Protein AF-0000000075836440 (afdb_homodimer)

Radius of gyration: 28.12 Å; Cα contacts (8 Å, |Δi|>4): 1801; chains: 2; bounding box: 58×106×55 Å

Secondary structure (DSSP, 8-state):
--HHHHHHHHHHHH----TTSEE-BTTT-PPPPHHHHHHHHHHHHHHHH-TT----HHHHHHHHHHHHHHHH-TT--GGGEEEES-HHHHHHHHHHHTGGGSBTTB-EEEEETT--GGGTHHHHHHHHHHT-EEEEEPPPTT--HHHHHHHHHHT--EEEEEE-SB-TTT-BB--HHHHHHHHHHTTPEEEEE-TTTTTTSS---HHHHTEEEEEEESSSTT---SS-EEEEE-HHHHHH---SS--GGGBTTGGG-SSPPPPTTS----SBPSSGGGG--SSPPPTTHHHHHHHHHHHHHTTT-HHHHHHHHHHHHHHHHHHHHHTT-B--SSB-TT-EEEBPPTTSPPHHHHHHHHHTSSS-EE-EEETTEEEEB--TT--HHHHHHHHHHHHHHHHHHHHHHH--/--HHHHHHHHHHHH----TTSEE-BTTT-PPPPHHHHHHHHHHHHHHHH-TT----HHHHHHHHHHHHHHHH-TT--GGGEEEES-HHHHHHHHHHHTGGGSBTTB-EEEEETT--GGGTHHHHHHHHHHT-EEEEEPPPTT--HHHHHHHHHHT--EEEEEE-SB-TTT-BB--HHHHHHHHHHTT-EEEEE-TTTTTTSS---HHHHTEEEEEEESSSTT---SS-EEEEE-HHHHHH---SS--GGGBTTGGG-SSPPPPTTS----SBPSSGGGG--SSPPPTTHHHHHHHHHHHHHTTT-HHHHHHHHHHHHHHHHHHHHHTT-B--SSB-TT-EEEBPPTTSPPHHHHHHHHHTSSS-EE-EEETTEEEEB--TT--HHHHHHHHHHHHHHHHHHHHHHH--

Sequence (816 aa):
MEPEEAEALGLQVFGELRREVVWLNGAARSALPSRTLEVGEEALRRKAHTPWDIGDTSAVADDVRALFAALLGEGARAEDVFLTPSCSYAISLAARNLRARLTGERRRVLVLQDQMHSNVLPWQALCDEEGGELLVVPRPADYDWAAAVVAALERGGVAVCAVAPCHWCDGSVVDLEAIGAACRMHDVALVVDGTQWIGAAPPIDAVRIGACFVACSVHKWLLSPYGCCLCFASPPFWRAASPLEHHDRNREGAQHVECLPMDPSGRYPAAFMHGARRLDSGGRPSYILLPMLRESLQLLAGPLAAPRLSAALRRHTSHVAARAAALGFDVPPRHAPHIVGLRPAAGMPSAEAIVDSLARRPTPVLVSARLGAVRVSPHLWSTRRDVELLLEGLAEAVAAEAGAHSRLMEPEEAEALGLQVFGELRREVVWLNGAARSALPSRTLEVGEEALRRKAHTPWDIGDTSAVADDVRALFAALLGEGARAEDVFLTPSCSYAISLAARNLRARLTGERRRVLVLQDQMHSNVLPWQALCDEEGGELLVVPRPADYDWAAAVVAALERGGVAVCAVAPCHWCDGSVVDLEAIGAACRMHDVALVVDGTQWIGAAPPIDAVRIGACFVACSVHKWLLSPYGCCLCFASPPFWRAASPLEHHDRNREGAQHVECLPMDPSGRYPAAFMHGARRLDSGGRPSYILLPMLRESLQLLAGPLAAPRLSAALRRHTSHVAARAAALGFDVPPRHAPHIVGLRPAAGMPSAEAIVDSLARRPTPVLVSARLGAVRVSPHLWSTRRDVELLLEGLAEAVAAEAGAHSRL

Structure (mmCIF, N/CA/C/O backbone):
data_AF-0000000075836440-model_v1
#
loop_
_entity.id
_entity.type
_entity.pdbx_description
1 polymer 'Aminotransferase class V domain-containing protein'
#
loop_
_atom_site.group_PDB
_atom_site.id
_atom_site.type_symbol
_atom_site.label_atom_id
_atom_site.label_alt_id
_atom_site.label_comp_id
_atom_site.label_asym_id
_atom_site.label_entity_id
_atom_site.label_seq_id
_atom_site.pdbx_PDB_ins_code
_atom_site.Cartn_x
_atom_site.Cartn_y
_atom_site.Cartn_z
_atom_site.occupancy
_atom_site.B_iso_or_equiv
_atom_site.auth_seq_id
_atom_site.auth_comp_id
_atom_site.auth_asym_id
_atom_site.auth_atom_id
_atom_site.pdbx_PDB_model_num
ATOM 1 N N . MET A 1 1 ? 17.125 -20.078 -26.234 1 75.38 1 MET A N 1
ATOM 2 C CA . MET A 1 1 ? 18.297 -19.672 -25.469 1 75.38 1 MET A CA 1
ATOM 3 C C . MET A 1 1 ? 19.078 -20.891 -24.984 1 75.38 1 MET A C 1
ATOM 5 O O . MET A 1 1 ? 18.531 -21.75 -24.297 1 75.38 1 MET A O 1
ATOM 9 N N . GLU A 1 2 ? 20.219 -21.031 -25.422 1 82.38 2 GLU A N 1
ATOM 10 C CA . GLU A 1 2 ? 21.047 -22.141 -25 1 82.38 2 GLU A CA 1
ATOM 11 C C . GLU A 1 2 ? 21.344 -22.062 -23.5 1 82.38 2 GLU A C 1
ATOM 13 O O . GLU A 1 2 ? 21.344 -20.984 -22.906 1 82.38 2 GLU A O 1
ATOM 18 N N . PRO A 1 3 ? 21.531 -23.188 -22.938 1 86.25 3 PRO A N 1
ATOM 19 C CA . PRO A 1 3 ? 21.734 -23.234 -21.484 1 86.25 3 PRO A CA 1
ATOM 20 C C . PRO A 1 3 ? 22.875 -22.312 -21.031 1 86.25 3 PRO A C 1
ATOM 22 O O . PRO A 1 3 ? 22.734 -21.641 -20.016 1 86.25 3 PRO A O 1
ATOM 25 N N . GLU A 1 4 ? 23.922 -22.297 -21.75 1 87.62 4 GLU A N 1
ATOM 26 C CA . GLU A 1 4 ? 25.047 -21.453 -21.375 1 87.62 4 GLU A CA 1
ATOM 27 C C . GLU A 1 4 ? 24.688 -19.969 -21.453 1 87.62 4 GLU A C 1
ATOM 29 O O . GLU A 1 4 ? 25.125 -19.172 -20.625 1 87.62 4 GLU A O 1
ATOM 34 N N . GLU A 1 5 ? 23.969 -19.703 -22.422 1 89.31 5 GLU A N 1
ATOM 35 C CA . GLU A 1 5 ? 23.516 -18.328 -22.594 1 89.31 5 GLU A CA 1
ATOM 36 C C . GLU A 1 5 ? 22.578 -17.922 -21.469 1 89.31 5 GLU A C 1
ATOM 38 O O . GLU A 1 5 ? 22.641 -16.781 -20.969 1 89.31 5 GLU A O 1
ATOM 43 N N . ALA A 1 6 ? 21.688 -18.797 -21.094 1 90.69 6 ALA A N 1
ATOM 44 C CA . ALA A 1 6 ? 20.75 -18.531 -20 1 90.69 6 ALA A CA 1
ATOM 45 C C . ALA A 1 6 ? 21.484 -18.297 -18.688 1 90.69 6 ALA A C 1
ATOM 47 O O . ALA A 1 6 ? 21.141 -17.391 -17.922 1 90.69 6 ALA A O 1
ATOM 48 N N . GLU A 1 7 ? 22.5 -19.062 -18.438 1 90.25 7 GLU A N 1
ATOM 49 C CA . GLU A 1 7 ? 23.281 -18.922 -17.219 1 90.25 7 GLU A CA 1
ATOM 50 C C . GLU A 1 7 ? 24.062 -17.625 -17.203 1 90.25 7 GLU A C 1
ATOM 52 O O . GLU A 1 7 ? 24.156 -16.953 -16.172 1 90.25 7 GLU A O 1
ATOM 57 N N . ALA A 1 8 ? 24.641 -17.281 -18.359 1 91.25 8 ALA A N 1
ATOM 58 C CA . ALA A 1 8 ? 25.375 -16.016 -18.484 1 91.25 8 ALA A CA 1
ATOM 59 C C . ALA A 1 8 ? 24.438 -14.82 -18.25 1 91.25 8 ALA A C 1
ATOM 61 O O . ALA A 1 8 ? 24.812 -13.852 -17.594 1 91.25 8 ALA A O 1
ATOM 62 N N . LEU A 1 9 ? 23.281 -14.93 -18.812 1 92.06 9 LEU A N 1
ATOM 63 C CA . LEU A 1 9 ? 22.297 -13.883 -18.641 1 92.06 9 LEU A CA 1
ATOM 64 C C . LEU A 1 9 ? 21.844 -13.781 -17.188 1 92.06 9 LEU A C 1
ATOM 66 O O . LEU A 1 9 ? 21.656 -12.68 -16.672 1 92.06 9 LEU A O 1
ATOM 70 N N . GLY A 1 10 ? 21.641 -14.922 -16.578 1 92.44 10 GLY A N 1
ATOM 71 C CA . GLY A 1 10 ? 21.297 -14.938 -15.164 1 92.44 10 GLY A CA 1
ATOM 72 C C . GLY A 1 10 ? 22.328 -14.234 -14.305 1 92.44 10 GLY A C 1
ATOM 73 O O . GLY A 1 10 ? 21.984 -13.438 -13.43 1 92.44 10 GLY A O 1
ATOM 74 N N . LEU A 1 11 ? 23.609 -14.5 -14.578 1 90.5 11 LEU A N 1
ATOM 75 C CA . LEU A 1 11 ? 24.688 -13.867 -13.844 1 90.5 11 LEU A CA 1
ATOM 76 C C . LEU A 1 11 ? 24.719 -12.367 -14.094 1 90.5 11 LEU A C 1
ATOM 78 O O . LEU A 1 11 ? 24.984 -11.586 -13.172 1 90.5 11 LEU A O 1
ATOM 82 N N . GLN A 1 12 ? 24.453 -12.023 -15.266 1 91.75 12 GLN A N 1
ATOM 83 C CA . GLN A 1 12 ? 24.438 -10.609 -15.633 1 91.75 12 GLN A CA 1
ATOM 84 C C . GLN A 1 12 ? 23.312 -9.867 -14.93 1 91.75 12 GLN A C 1
ATOM 86 O O . GLN A 1 12 ? 23.484 -8.742 -14.469 1 91.75 12 GLN A O 1
ATOM 91 N N . VAL A 1 13 ? 22.156 -10.445 -14.844 1 93.75 13 VAL A N 1
ATOM 92 C CA . VAL A 1 13 ? 20.938 -9.789 -14.375 1 93.75 13 VAL A CA 1
ATOM 93 C C . VAL A 1 13 ? 20.906 -9.82 -12.844 1 93.75 13 VAL A C 1
ATOM 95 O O . VAL A 1 13 ? 20.547 -8.82 -12.211 1 93.75 13 VAL A O 1
ATOM 98 N N . PHE A 1 14 ? 21.328 -10.914 -12.211 1 93.31 14 PHE A N 1
ATOM 99 C CA . PHE A 1 14 ? 21.109 -11.086 -10.773 1 93.31 14 PHE A CA 1
ATOM 100 C C . PHE A 1 14 ? 22.438 -11.078 -10.023 1 93.31 14 PHE A C 1
ATOM 102 O O . PHE A 1 14 ? 22.453 -11.047 -8.797 1 93.31 14 PHE A O 1
ATOM 109 N N . GLY A 1 15 ? 23.469 -11 -10.727 1 82.81 15 GLY A N 1
ATOM 110 C CA . GLY A 1 15 ? 24.734 -11.188 -10.047 1 82.81 15 GLY A CA 1
ATOM 111 C C . GLY A 1 15 ? 24.859 -12.531 -9.367 1 82.81 15 GLY A C 1
ATOM 112 O O . GLY A 1 15 ? 24.094 -13.453 -9.656 1 82.81 15 GLY A O 1
ATOM 113 N N . GLU A 1 16 ? 25.891 -12.617 -8.57 1 69 16 GLU A N 1
ATOM 114 C CA . GLU A 1 16 ? 26.047 -13.875 -7.844 1 69 16 GLU A CA 1
ATOM 115 C C . GLU A 1 16 ? 25.203 -13.883 -6.574 1 69 16 GLU A C 1
ATOM 117 O O . GLU A 1 16 ? 25.406 -13.055 -5.68 1 69 16 GLU A O 1
ATOM 122 N N . LEU A 1 17 ? 24.125 -14.609 -6.707 1 74.62 17 LEU A N 1
ATOM 123 C CA . LEU A 1 17 ? 23.469 -14.906 -5.434 1 74.62 17 LEU A CA 1
ATOM 124 C C . LEU A 1 17 ? 24.422 -15.633 -4.492 1 74.62 17 LEU A C 1
ATOM 126 O O . LEU A 1 17 ? 25.328 -16.328 -4.941 1 74.62 17 LEU A O 1
ATOM 130 N N . ARG A 1 18 ? 24.438 -15.398 -3.295 1 65.38 18 ARG A N 1
ATOM 131 C CA . ARG A 1 18 ? 25.312 -16.125 -2.389 1 65.38 18 ARG A CA 1
ATOM 132 C C . ARG A 1 18 ? 25.219 -17.625 -2.611 1 65.38 18 ARG A C 1
ATOM 134 O O . ARG A 1 18 ? 24.141 -18.219 -2.443 1 65.38 18 ARG A O 1
ATOM 141 N N . ARG A 1 19 ? 26.203 -18.141 -3.244 1 65.81 19 ARG A N 1
ATOM 142 C CA . ARG A 1 19 ? 26.266 -19.5 -3.77 1 65.81 19 ARG A CA 1
ATOM 143 C C . ARG A 1 19 ? 26.328 -20.516 -2.639 1 65.81 19 ARG A C 1
ATOM 145 O O . ARG A 1 19 ? 26.531 -21.703 -2.883 1 65.81 19 ARG A O 1
ATOM 152 N N . GLU A 1 20 ? 26.016 -20.062 -1.545 1 81.75 20 GLU A N 1
ATOM 153 C CA . GLU A 1 20 ? 26.031 -20.969 -0.408 1 81.75 20 GLU A CA 1
ATOM 154 C C . GLU A 1 20 ? 24.734 -21.75 -0.312 1 81.75 20 GLU A C 1
ATOM 156 O O . GLU A 1 20 ? 24.672 -22.781 0.366 1 81.75 20 GLU A O 1
ATOM 161 N N . VAL A 1 21 ? 23.734 -21.328 -1.014 1 92.12 21 VAL A N 1
ATOM 162 C CA . VAL A 1 21 ? 22.422 -21.969 -0.981 1 92.12 21 VAL A CA 1
ATOM 163 C C . VAL A 1 21 ? 21.859 -22.062 -2.396 1 92.12 21 VAL A C 1
ATOM 165 O O . VAL A 1 21 ? 22.109 -21.188 -3.232 1 92.12 21 VAL A O 1
ATOM 168 N N . VAL A 1 22 ? 21.281 -23.234 -2.746 1 95.19 22 VAL A N 1
ATOM 169 C CA . VAL A 1 22 ? 20.484 -23.375 -3.969 1 95.19 22 VAL A CA 1
ATOM 170 C C . VAL A 1 22 ? 19.078 -22.875 -3.738 1 95.19 22 VAL A C 1
ATOM 172 O O . VAL A 1 22 ? 18.328 -23.406 -2.912 1 95.19 22 VAL A O 1
ATOM 175 N N . TRP A 1 23 ? 18.719 -21.828 -4.477 1 95.38 23 TRP A N 1
ATOM 176 C CA . TRP A 1 23 ? 17.422 -21.219 -4.277 1 95.38 23 TRP A CA 1
ATOM 177 C C . TRP A 1 23 ? 16.469 -21.562 -5.426 1 95.38 23 TRP A C 1
ATOM 179 O O . TRP A 1 23 ? 16.578 -21 -6.52 1 95.38 23 TRP A O 1
ATOM 189 N N . LEU A 1 24 ? 15.539 -22.422 -5.199 1 97.5 24 LEU A N 1
ATOM 190 C CA . LEU A 1 24 ? 14.539 -22.875 -6.16 1 97.5 24 LEU A CA 1
ATOM 191 C C . LEU A 1 24 ? 13.133 -22.641 -5.629 1 97.5 24 LEU A C 1
ATOM 193 O O . LEU A 1 24 ? 12.281 -23.531 -5.695 1 97.5 24 LEU A O 1
ATOM 197 N N . ASN A 1 25 ? 12.977 -21.469 -5.02 1 97.38 25 ASN A N 1
ATOM 198 C CA . ASN A 1 25 ? 11.719 -21.094 -4.391 1 97.38 25 ASN A CA 1
ATOM 199 C C . ASN A 1 25 ? 11.25 -19.703 -4.859 1 97.38 25 ASN A C 1
ATOM 201 O O . ASN A 1 25 ? 10.828 -18.891 -4.047 1 97.38 25 ASN A O 1
ATOM 205 N N . GLY A 1 26 ? 11.305 -19.484 -6.207 1 96.44 26 GLY A N 1
ATOM 206 C CA . GLY A 1 26 ? 10.922 -18.234 -6.812 1 96.44 26 GLY A CA 1
ATOM 207 C C . GLY A 1 26 ? 9.438 -17.938 -6.699 1 96.44 26 GLY A C 1
ATOM 208 O O . GLY A 1 26 ? 9.016 -16.781 -6.793 1 96.44 26 GLY A O 1
ATOM 209 N N . ALA A 1 27 ? 8.617 -18.984 -6.496 1 97.81 27 ALA A N 1
ATOM 210 C CA . ALA A 1 27 ? 7.172 -18.812 -6.367 1 97.81 27 ALA A CA 1
ATOM 211 C C . ALA A 1 27 ? 6.816 -18.125 -5.043 1 97.81 27 ALA A C 1
ATOM 213 O O . ALA A 1 27 ? 5.707 -17.609 -4.883 1 97.81 27 ALA A O 1
ATOM 214 N N . ALA A 1 28 ? 7.75 -18.188 -4.09 1 94.69 28 ALA A N 1
ATOM 215 C CA . ALA A 1 28 ? 7.562 -17.438 -2.844 1 94.69 28 ALA A CA 1
ATOM 216 C C . ALA A 1 28 ? 7.902 -15.969 -3.027 1 94.69 28 ALA A C 1
ATOM 218 O O . ALA A 1 28 ? 7.133 -15.094 -2.627 1 94.69 28 ALA A O 1
ATOM 219 N N . ARG A 1 29 ? 9.078 -15.734 -3.592 1 93.12 29 ARG A N 1
ATOM 220 C CA . ARG A 1 29 ? 9.555 -14.391 -3.928 1 93.12 29 ARG A CA 1
ATOM 221 C C . ARG A 1 29 ? 10.789 -14.461 -4.816 1 93.12 29 ARG A C 1
ATOM 223 O O . ARG A 1 29 ? 11.562 -15.422 -4.75 1 93.12 29 ARG A O 1
ATOM 230 N N . SER A 1 30 ? 10.969 -13.477 -5.578 1 92.81 30 SER A N 1
ATOM 231 C CA . SER A 1 30 ? 12.117 -13.422 -6.473 1 92.81 30 SER A CA 1
ATOM 232 C C . SER A 1 30 ? 13.312 -12.75 -5.797 1 92.81 30 SER A C 1
ATOM 234 O O . SER A 1 30 ? 13.148 -12.016 -4.824 1 92.81 30 SER A O 1
ATOM 236 N N . ALA A 1 31 ? 14.531 -13.07 -6.344 1 92.81 31 ALA A N 1
ATOM 237 C CA . ALA A 1 31 ? 15.648 -12.156 -6.137 1 92.81 31 ALA A CA 1
ATOM 238 C C . ALA A 1 31 ? 15.438 -10.852 -6.902 1 92.81 31 ALA A C 1
ATOM 240 O O . ALA A 1 31 ? 14.602 -10.781 -7.801 1 92.81 31 ALA A O 1
ATOM 241 N N . LEU A 1 32 ? 16.141 -9.867 -6.492 1 93.69 32 LEU A N 1
ATOM 242 C CA . LEU A 1 32 ? 16.062 -8.594 -7.199 1 93.69 32 LEU A CA 1
ATOM 243 C C . LEU A 1 32 ? 17.188 -8.477 -8.227 1 93.69 32 LEU A C 1
ATOM 245 O O . LEU A 1 32 ? 18.359 -8.742 -7.906 1 93.69 32 LEU A O 1
ATOM 249 N N . PRO A 1 33 ? 16.859 -8.109 -9.469 1 96.5 33 PRO A N 1
ATOM 250 C CA . PRO A 1 33 ? 17.938 -7.816 -10.422 1 96.5 33 PRO A CA 1
ATOM 251 C C . PRO A 1 33 ? 18.875 -6.723 -9.938 1 96.5 33 PRO A C 1
ATOM 253 O O . PRO A 1 33 ? 18.438 -5.781 -9.266 1 96.5 33 PRO A O 1
ATOM 256 N N . SER A 1 34 ? 20.156 -6.793 -10.328 1 95.94 34 SER A N 1
ATOM 257 C CA . SER A 1 34 ? 21.172 -5.859 -9.875 1 95.94 34 SER A CA 1
ATOM 258 C C . SER A 1 34 ? 20.828 -4.422 -10.25 1 95.94 34 SER A C 1
ATOM 260 O O . SER A 1 34 ? 21 -3.506 -9.445 1 95.94 34 SER A O 1
ATOM 262 N N . ARG A 1 35 ? 20.359 -4.246 -11.461 1 96.5 35 ARG A N 1
ATOM 263 C CA . ARG A 1 35 ? 19.984 -2.906 -11.906 1 96.5 35 ARG A CA 1
ATOM 264 C C . ARG A 1 35 ? 18.812 -2.365 -11.094 1 96.5 35 ARG A C 1
ATOM 266 O O . ARG A 1 35 ? 18.766 -1.173 -10.781 1 96.5 35 ARG A O 1
ATOM 273 N N . THR A 1 36 ? 17.812 -3.217 -10.805 1 97.25 36 THR A N 1
ATOM 274 C CA . THR A 1 36 ? 16.672 -2.828 -9.992 1 97.25 36 THR A CA 1
ATOM 275 C C . THR A 1 36 ? 17.109 -2.432 -8.586 1 97.25 36 THR A C 1
ATOM 277 O O . THR A 1 36 ? 16.609 -1.457 -8.023 1 97.25 36 THR A O 1
ATOM 280 N N . LEU A 1 37 ? 18.062 -3.186 -7.984 1 96.56 37 LEU A N 1
ATOM 281 C CA . LEU A 1 37 ? 18.641 -2.85 -6.688 1 96.56 37 LEU A CA 1
ATOM 282 C C . LEU A 1 37 ? 19.25 -1.455 -6.711 1 96.56 37 LEU A C 1
ATOM 284 O O . LEU A 1 37 ? 19 -0.647 -5.812 1 96.56 37 LEU A O 1
ATOM 288 N N . GLU A 1 38 ? 20.031 -1.167 -7.742 1 97.12 38 GLU A N 1
ATOM 289 C CA . GLU A 1 38 ? 20.703 0.12 -7.863 1 97.12 38 GLU A CA 1
ATOM 290 C C . GLU A 1 38 ? 19.703 1.269 -7.922 1 97.12 38 GLU A C 1
ATOM 292 O O . GLU A 1 38 ? 19.906 2.309 -7.293 1 97.12 38 GLU A O 1
ATOM 297 N N . VAL A 1 39 ? 18.641 1.066 -8.672 1 97 39 VAL A N 1
ATOM 298 C CA . VAL A 1 39 ? 17.594 2.074 -8.82 1 97 39 VAL A CA 1
ATOM 299 C C . VAL A 1 39 ? 16.953 2.34 -7.465 1 97 39 VAL A C 1
ATOM 301 O O . VAL A 1 39 ? 16.672 3.49 -7.117 1 97 39 VAL A O 1
ATOM 304 N N . GLY A 1 40 ? 16.656 1.281 -6.707 1 95.94 40 GLY A N 1
ATOM 305 C CA . GLY A 1 40 ? 16.062 1.429 -5.383 1 95.94 40 GLY A CA 1
ATOM 306 C C . GLY A 1 40 ? 16.969 2.174 -4.414 1 95.94 40 GLY A C 1
ATOM 307 O O . GLY A 1 40 ? 16.5 3.049 -3.68 1 95.94 40 GLY A O 1
ATOM 308 N N . GLU A 1 41 ? 18.266 1.841 -4.402 1 96.5 41 GLU A N 1
ATOM 309 C CA . GLU A 1 41 ? 19.219 2.514 -3.525 1 96.5 41 GLU A CA 1
ATOM 310 C C . GLU A 1 41 ? 19.328 3.998 -3.863 1 96.5 41 GLU A C 1
ATOM 312 O O . GLU A 1 41 ? 19.391 4.84 -2.967 1 96.5 41 GLU A O 1
ATOM 317 N N . GLU A 1 42 ? 19.328 4.234 -5.129 1 96.31 42 GLU A N 1
ATOM 318 C CA . GLU A 1 42 ? 19.375 5.625 -5.562 1 96.31 42 GLU A CA 1
ATOM 319 C C . GLU A 1 42 ? 18.141 6.395 -5.109 1 96.31 42 GLU A C 1
ATOM 321 O O . GLU A 1 42 ? 18.234 7.547 -4.688 1 96.31 42 GLU A O 1
ATOM 326 N N . ALA A 1 43 ? 17 5.809 -5.246 1 94.62 43 ALA A N 1
ATOM 327 C CA . ALA A 1 43 ? 15.75 6.453 -4.82 1 94.62 43 ALA A CA 1
ATOM 328 C C . ALA A 1 43 ? 15.781 6.758 -3.326 1 94.62 43 ALA A C 1
ATOM 330 O O . ALA A 1 43 ? 15.352 7.832 -2.9 1 94.62 43 ALA A O 1
ATOM 331 N N . LEU A 1 44 ? 16.266 5.828 -2.484 1 94.5 44 LEU A N 1
ATOM 332 C CA . LEU A 1 44 ? 16.391 6.043 -1.047 1 94.5 44 LEU A CA 1
ATOM 333 C C . LEU A 1 44 ? 17.328 7.203 -0.745 1 94.5 44 LEU A C 1
ATOM 335 O O . LEU A 1 44 ? 17.047 8.031 0.12 1 94.5 44 LEU A O 1
ATOM 339 N N . ARG A 1 45 ? 18.406 7.301 -1.48 1 93.75 45 ARG A N 1
ATOM 340 C CA . ARG A 1 45 ? 19.391 8.359 -1.262 1 93.75 45 ARG A CA 1
ATOM 341 C C . ARG A 1 45 ? 18.812 9.719 -1.634 1 93.75 45 ARG A C 1
ATOM 343 O O . ARG A 1 45 ? 19.125 10.727 -0.992 1 93.75 45 ARG A O 1
ATOM 350 N N . ARG A 1 46 ? 17.984 9.727 -2.662 1 91.69 46 ARG A N 1
ATOM 351 C CA . ARG A 1 46 ? 17.328 10.977 -3.02 1 91.69 46 ARG A CA 1
ATOM 352 C C . ARG A 1 46 ? 16.453 11.484 -1.88 1 91.69 46 ARG A C 1
ATOM 354 O O . ARG A 1 46 ? 16.484 12.664 -1.538 1 91.69 46 ARG A O 1
ATOM 361 N N . LYS A 1 47 ? 15.656 10.578 -1.29 1 90.81 47 LYS A N 1
ATOM 362 C CA . LYS A 1 47 ? 14.805 10.961 -0.169 1 90.81 47 LYS A CA 1
ATOM 363 C C . LYS A 1 47 ? 15.633 11.461 1.008 1 90.81 47 LYS A C 1
ATOM 365 O O . LYS A 1 47 ? 15.203 12.352 1.743 1 90.81 47 LYS A O 1
ATOM 370 N N . ALA A 1 48 ? 16.828 10.953 1.162 1 92 48 ALA A N 1
ATOM 371 C CA . ALA A 1 48 ? 17.672 11.297 2.301 1 92 48 ALA A CA 1
ATOM 372 C C . ALA A 1 48 ? 18.391 12.633 2.074 1 92 48 ALA A C 1
ATOM 374 O O . ALA A 1 48 ? 18.469 13.453 2.986 1 92 48 ALA A O 1
ATOM 375 N N . HIS A 1 49 ? 18.797 12.844 0.788 1 90.19 49 HIS A N 1
ATOM 376 C CA . HIS A 1 49 ? 19.766 13.914 0.596 1 90.19 49 HIS A CA 1
ATOM 377 C C . HIS A 1 49 ? 19.172 15.062 -0.214 1 90.19 49 HIS A C 1
ATOM 379 O O . HIS A 1 49 ? 19.641 16.188 -0.143 1 90.19 49 HIS A O 1
ATOM 385 N N . THR A 1 50 ? 18.172 14.742 -1.018 1 91 50 THR A N 1
ATOM 386 C CA . THR A 1 50 ? 17.516 15.75 -1.841 1 91 50 THR A CA 1
ATOM 387 C C . THR A 1 50 ? 15.992 15.609 -1.759 1 91 50 THR A C 1
ATOM 389 O O . THR A 1 50 ? 15.32 15.453 -2.781 1 91 50 THR A O 1
ATOM 392 N N . PRO A 1 51 ? 15.461 15.703 -0.548 1 90.88 51 PRO A N 1
ATOM 393 C CA . PRO A 1 51 ? 14.023 15.484 -0.394 1 90.88 51 PRO A CA 1
ATOM 394 C C . PRO A 1 51 ? 13.188 16.422 -1.267 1 90.88 51 PRO A C 1
ATOM 396 O O . PRO A 1 51 ? 12.008 16.156 -1.503 1 90.88 51 PRO A O 1
ATOM 399 N N . TRP A 1 52 ? 13.766 17.531 -1.827 1 91.88 52 TRP A N 1
ATOM 400 C CA . TRP A 1 52 ? 13.039 18.453 -2.695 1 91.88 52 TRP A CA 1
ATOM 401 C C . TRP A 1 52 ? 12.992 17.922 -4.125 1 91.88 52 TRP A C 1
ATOM 403 O O . TRP A 1 52 ? 12.25 18.453 -4.961 1 91.88 52 TRP A O 1
ATOM 413 N N . ASP A 1 53 ? 13.742 16.859 -4.383 1 90.38 53 ASP A N 1
ATOM 414 C CA . ASP A 1 53 ? 13.758 16.219 -5.691 1 90.38 53 ASP A CA 1
ATOM 415 C C . ASP A 1 53 ? 13.703 14.703 -5.559 1 90.38 53 ASP A C 1
ATOM 417 O O . ASP A 1 53 ? 14.742 14.039 -5.508 1 90.38 53 ASP A O 1
ATOM 421 N N . ILE A 1 54 ? 12.531 14.203 -5.602 1 86.5 54 ILE A N 1
ATOM 422 C CA . ILE A 1 54 ? 12.383 12.766 -5.422 1 86.5 54 ILE A CA 1
ATOM 423 C C . ILE A 1 54 ? 12.031 12.109 -6.754 1 86.5 54 ILE A C 1
ATOM 425 O O . ILE A 1 54 ? 11.68 10.93 -6.801 1 86.5 54 ILE A O 1
ATOM 429 N N . GLY A 1 55 ? 12.094 12.844 -7.844 1 85 55 GLY A N 1
ATOM 430 C CA . GLY A 1 55 ? 11.805 12.328 -9.172 1 85 55 GLY A CA 1
ATOM 431 C C . GLY A 1 55 ? 10.352 12.5 -9.57 1 85 55 GLY A C 1
ATOM 432 O O . GLY A 1 55 ? 9.516 12.883 -8.75 1 85 55 GLY A O 1
ATOM 433 N N . ASP A 1 56 ? 10.062 12.25 -10.844 1 85.56 56 ASP A N 1
ATOM 434 C CA . ASP A 1 56 ? 8.719 12.359 -11.398 1 85.56 56 ASP A CA 1
ATOM 435 C C . ASP A 1 56 ? 7.965 11.039 -11.273 1 85.56 56 ASP A C 1
ATOM 437 O O . ASP A 1 56 ? 7.883 10.266 -12.227 1 85.56 56 ASP A O 1
ATOM 441 N N . THR A 1 57 ? 7.344 10.906 -10.211 1 84.75 57 THR A N 1
ATOM 442 C CA . THR A 1 57 ? 6.699 9.633 -9.906 1 84.75 57 THR A CA 1
ATOM 443 C C . THR A 1 57 ? 5.488 9.406 -10.805 1 84.75 57 THR A C 1
ATOM 445 O O . THR A 1 57 ? 5.117 8.266 -11.078 1 84.75 57 THR A O 1
ATOM 448 N N . SER A 1 58 ? 4.867 10.453 -11.266 1 86.31 58 SER A N 1
ATOM 449 C CA . SER A 1 58 ? 3.725 10.32 -12.164 1 86.31 58 SER A CA 1
ATOM 450 C C . SER A 1 58 ? 4.145 9.758 -13.523 1 86.31 58 SER A C 1
ATOM 452 O O . SER A 1 58 ? 3.492 8.859 -14.055 1 86.31 58 SER A O 1
ATOM 454 N N . ALA A 1 59 ? 5.25 10.266 -14.023 1 91.5 59 ALA A N 1
ATOM 455 C CA . ALA A 1 59 ? 5.77 9.758 -15.297 1 91.5 59 ALA A CA 1
ATOM 456 C C . ALA A 1 59 ? 6.188 8.289 -15.164 1 91.5 59 ALA A C 1
ATOM 458 O O . ALA A 1 59 ? 5.98 7.496 -16.078 1 91.5 59 ALA A O 1
ATOM 459 N N . VAL A 1 60 ? 6.77 8 -14.047 1 95.44 60 VAL A N 1
ATOM 460 C CA . VAL A 1 60 ? 7.199 6.629 -13.805 1 95.44 60 VAL A CA 1
ATOM 461 C C . VAL A 1 60 ? 5.98 5.707 -13.766 1 95.44 60 VAL A C 1
ATOM 463 O O . VAL A 1 60 ? 6.008 4.605 -14.32 1 95.44 60 VAL A O 1
ATOM 466 N N . ALA A 1 61 ? 4.926 6.16 -13.141 1 94.56 61 ALA A N 1
ATOM 467 C CA . ALA A 1 61 ? 3.697 5.367 -13.086 1 94.56 61 ALA A CA 1
ATOM 468 C C . ALA A 1 61 ? 3.141 5.129 -14.492 1 94.56 61 ALA A C 1
ATOM 470 O O . ALA A 1 61 ? 2.656 4.035 -14.797 1 94.56 61 ALA A O 1
ATOM 471 N N . ASP A 1 62 ? 3.211 6.113 -15.32 1 95.56 62 ASP A N 1
ATOM 472 C CA . ASP A 1 62 ? 2.744 5.969 -16.703 1 95.56 62 ASP A CA 1
ATOM 473 C C . ASP A 1 62 ? 3.566 4.926 -17.453 1 95.56 62 ASP A C 1
ATOM 475 O O . ASP A 1 62 ? 3.016 4.113 -18.188 1 95.56 62 ASP A O 1
ATOM 479 N N . ASP A 1 63 ? 4.863 4.965 -17.25 1 97.81 63 ASP A N 1
ATOM 480 C CA . ASP A 1 63 ? 5.73 3.959 -17.859 1 97.81 63 ASP A CA 1
ATOM 481 C C . ASP A 1 63 ? 5.367 2.555 -17.375 1 97.81 63 ASP A C 1
ATOM 483 O O . ASP A 1 63 ? 5.305 1.619 -18.188 1 97.81 63 ASP A O 1
ATOM 487 N N . VAL A 1 64 ? 5.121 2.463 -16.109 1 98.12 64 VAL A N 1
ATOM 488 C CA . VAL A 1 64 ? 4.781 1.179 -15.508 1 98.12 64 VAL A CA 1
ATOM 489 C C . VAL A 1 64 ? 3.49 0.645 -16.125 1 98.12 64 VAL A C 1
ATOM 491 O O . VAL A 1 64 ? 3.402 -0.535 -16.469 1 98.12 64 VAL A O 1
ATOM 494 N N . ARG A 1 65 ? 2.477 1.525 -16.312 1 98.19 65 ARG A N 1
ATOM 495 C CA . ARG A 1 65 ? 1.208 1.123 -16.922 1 98.19 65 ARG A CA 1
ATOM 496 C C . ARG A 1 65 ? 1.414 0.596 -18.328 1 98.19 65 ARG A C 1
ATOM 498 O O . ARG A 1 65 ? 0.866 -0.445 -18.703 1 98.19 65 ARG A O 1
ATOM 505 N N . ALA A 1 66 ? 2.225 1.275 -19.078 1 98.56 66 ALA A N 1
ATOM 506 C CA . ALA A 1 66 ? 2.463 0.882 -20.469 1 98.56 66 ALA A CA 1
ATOM 507 C C . ALA A 1 66 ? 3.207 -0.448 -20.531 1 98.56 66 ALA A C 1
ATOM 509 O O . ALA A 1 66 ? 2.852 -1.322 -21.328 1 98.56 66 ALA A O 1
ATOM 510 N N . LEU A 1 67 ? 4.223 -0.572 -19.734 1 98.38 67 LEU A N 1
ATOM 511 C CA . LEU A 1 67 ? 5.039 -1.781 -19.734 1 98.38 67 LEU A CA 1
ATOM 512 C C . LEU A 1 67 ? 4.215 -2.99 -19.297 1 98.38 67 LEU A C 1
ATOM 514 O O . LEU A 1 67 ? 4.336 -4.07 -19.875 1 98.38 67 LEU A O 1
ATOM 518 N N . PHE A 1 68 ? 3.385 -2.818 -18.281 1 98.69 68 PHE A N 1
ATOM 519 C CA . PHE A 1 68 ? 2.562 -3.926 -17.812 1 98.69 68 PHE A CA 1
ATOM 520 C C . PHE A 1 68 ? 1.532 -4.32 -18.859 1 98.69 68 PHE A C 1
ATOM 522 O O . PHE A 1 68 ? 1.296 -5.508 -19.094 1 98.69 68 PHE A O 1
ATOM 529 N N . ALA A 1 69 ? 0.882 -3.311 -19.438 1 98.62 69 ALA A N 1
ATOM 530 C CA . ALA A 1 69 ? -0.072 -3.594 -20.516 1 98.62 69 ALA A CA 1
ATOM 531 C C . ALA A 1 69 ? 0.561 -4.461 -21.594 1 98.62 69 ALA A C 1
ATOM 533 O O . ALA A 1 69 ? -0.05 -5.422 -22.062 1 98.62 69 ALA A O 1
ATOM 534 N N . ALA A 1 70 ? 1.747 -4.18 -21.938 1 96.5 70 ALA A N 1
ATOM 535 C CA . ALA A 1 70 ? 2.453 -4.934 -22.969 1 96.5 70 ALA A CA 1
ATOM 536 C C . ALA A 1 70 ? 2.68 -6.379 -22.531 1 96.5 70 ALA A C 1
ATOM 538 O O . ALA A 1 70 ? 2.598 -7.301 -23.359 1 96.5 70 ALA A O 1
ATOM 539 N N . LEU A 1 71 ? 2.914 -6.59 -21.297 1 96.12 71 LEU A N 1
ATOM 540 C CA . LEU A 1 71 ? 3.16 -7.926 -20.75 1 96.12 71 LEU A CA 1
ATOM 541 C C . LEU A 1 71 ? 1.892 -8.773 -20.797 1 96.12 71 LEU A C 1
ATOM 543 O O . LEU A 1 71 ? 1.962 -10 -20.828 1 96.12 71 LEU A O 1
ATOM 547 N N . LEU A 1 72 ? 0.72 -8.133 -20.75 1 97.31 72 LEU A N 1
ATOM 548 C CA . LEU A 1 72 ? -0.555 -8.836 -20.703 1 97.31 72 LEU A CA 1
ATOM 549 C C . LEU A 1 72 ? -0.92 -9.398 -22.078 1 97.31 72 LEU A C 1
ATOM 551 O O . LEU A 1 72 ? -1.782 -10.273 -22.188 1 97.31 72 LEU A O 1
ATOM 555 N N . GLY A 1 73 ? -0.372 -8.867 -23.141 1 94.94 73 GLY A N 1
ATOM 556 C CA . GLY A 1 73 ? -0.654 -9.352 -24.484 1 94.94 73 GLY A CA 1
ATOM 557 C C . GLY A 1 73 ? -1.342 -8.32 -25.359 1 94.94 73 GLY A C 1
ATOM 558 O O . GLY A 1 73 ? -1.464 -7.152 -24.969 1 94.94 73 GLY A O 1
ATOM 559 N N . GLU A 1 74 ? -1.745 -8.742 -26.484 1 95.19 74 GLU A N 1
ATOM 560 C CA . GLU A 1 74 ? -2.328 -7.852 -27.484 1 95.19 74 GLU A CA 1
ATOM 561 C C . GLU A 1 74 ? -3.678 -7.312 -27.031 1 95.19 74 GLU A C 1
ATOM 563 O O . GLU A 1 74 ? -4.469 -8.039 -26.422 1 95.19 74 GLU A O 1
ATOM 568 N N . GLY A 1 75 ? -3.85 -6.039 -27.219 1 96.44 75 GLY A N 1
ATOM 569 C CA . GLY A 1 75 ? -5.145 -5.434 -26.953 1 96.44 75 GLY A CA 1
ATOM 570 C C . GLY A 1 75 ? -5.203 -4.703 -25.625 1 96.44 75 GLY A C 1
ATOM 571 O O . GLY A 1 75 ? -6.059 -3.84 -25.422 1 96.44 75 GLY A O 1
ATOM 572 N N . ALA A 1 76 ? -4.391 -5.09 -24.688 1 97.5 76 ALA A N 1
ATOM 573 C CA . ALA A 1 76 ? -4.355 -4.371 -23.406 1 97.5 76 ALA A CA 1
ATOM 574 C C . ALA A 1 76 ? -3.715 -2.996 -23.578 1 97.5 76 ALA A C 1
ATOM 576 O O . ALA A 1 76 ? -2.695 -2.857 -24.266 1 97.5 76 ALA A O 1
ATOM 577 N N . ARG A 1 77 ? -4.316 -1.886 -23.125 1 98.38 77 ARG A N 1
ATOM 578 C CA . ARG A 1 77 ? -3.824 -0.514 -23.219 1 98.38 77 ARG A CA 1
ATOM 579 C C . ARG A 1 77 ? -3.371 -0.01 -21.844 1 98.38 77 ARG A C 1
ATOM 581 O O . ARG A 1 77 ? -3.859 -0.475 -20.812 1 98.38 77 ARG A O 1
ATOM 588 N N . ALA A 1 78 ? -2.418 0.87 -21.828 1 98.5 78 ALA A N 1
ATOM 589 C CA . ALA A 1 78 ? -1.981 1.516 -20.594 1 98.5 78 ALA A CA 1
ATOM 590 C C . ALA A 1 78 ? -3.168 2.09 -19.828 1 98.5 78 ALA A C 1
ATOM 592 O O . ALA A 1 78 ? -3.186 2.07 -18.594 1 98.5 78 ALA A O 1
ATOM 593 N N . GLU A 1 79 ? -4.172 2.562 -20.484 1 97.94 79 GLU A N 1
ATOM 594 C CA . GLU A 1 79 ? -5.359 3.186 -19.906 1 97.94 79 GLU A CA 1
ATOM 595 C C . GLU A 1 79 ? -6.184 2.176 -19.109 1 97.94 79 GLU A C 1
ATOM 597 O O . GLU A 1 79 ? -7.039 2.557 -18.312 1 97.94 79 GLU A O 1
ATOM 602 N N . ASP A 1 80 ? -5.949 0.879 -19.359 1 98.75 80 ASP A N 1
ATOM 603 C CA . ASP A 1 80 ? -6.711 -0.18 -18.703 1 98.75 80 ASP A CA 1
ATOM 604 C C . ASP A 1 80 ? -5.973 -0.703 -17.469 1 98.75 80 ASP A C 1
ATOM 606 O O . ASP A 1 80 ? -6.402 -1.68 -16.844 1 98.75 80 ASP A O 1
ATOM 610 N N . VAL A 1 81 ? -4.824 -0.053 -17.141 1 98.75 81 VAL A N 1
ATOM 611 C CA . VAL A 1 81 ? -3.971 -0.54 -16.062 1 98.75 81 VAL A CA 1
ATOM 612 C C . VAL A 1 81 ? -4.047 0.415 -14.875 1 98.75 81 VAL A C 1
ATOM 614 O O . VAL A 1 81 ? -4.039 1.636 -15.047 1 98.75 81 VAL A O 1
ATOM 617 N N . PHE A 1 82 ? -4.156 -0.116 -13.672 1 98.12 82 PHE A N 1
ATOM 618 C CA . PHE A 1 82 ? -4.105 0.686 -12.453 1 98.12 82 PHE A CA 1
ATOM 619 C C . PHE A 1 82 ? -3.283 -0.014 -11.375 1 98.12 82 PHE A C 1
ATOM 621 O O . PHE A 1 82 ? -2.891 -1.171 -11.547 1 98.12 82 PHE A O 1
ATOM 628 N N . LEU A 1 83 ? -2.898 0.696 -10.367 1 97.06 83 LEU A N 1
ATOM 629 C CA . LEU A 1 83 ? -1.967 0.231 -9.352 1 97.06 83 LEU A CA 1
ATOM 630 C C . LEU A 1 83 ? -2.645 0.167 -7.984 1 97.06 83 LEU A C 1
ATOM 632 O O . LEU A 1 83 ? -3.355 1.096 -7.594 1 97.06 83 LEU A O 1
ATOM 636 N N . THR A 1 84 ? -2.473 -0.934 -7.277 1 96.75 84 THR A N 1
ATOM 637 C CA . THR A 1 84 ? -2.973 -1.126 -5.922 1 96.75 84 THR A CA 1
ATOM 638 C C . THR A 1 84 ? -1.873 -1.666 -5.008 1 96.75 84 THR A C 1
ATOM 640 O O . THR A 1 84 ? -0.8 -2.047 -5.48 1 96.75 84 THR A O 1
ATOM 643 N N . PRO A 1 85 ? -2.066 -1.68 -3.711 1 94.62 85 PRO A N 1
ATOM 644 C CA . PRO A 1 85 ? -0.974 -2.068 -2.814 1 94.62 85 PRO A CA 1
ATOM 645 C C . PRO A 1 85 ? -0.765 -3.58 -2.762 1 94.62 85 PRO A C 1
ATOM 647 O O . PRO A 1 85 ? 0.32 -4.047 -2.402 1 94.62 85 PRO A O 1
ATOM 650 N N . SER A 1 86 ? -1.83 -4.379 -3.1 1 95.5 86 SER A N 1
ATOM 651 C CA . SER A 1 86 ? -1.727 -5.828 -2.963 1 95.5 86 SER A CA 1
ATOM 652 C C . SER A 1 86 ? -2.766 -6.539 -3.822 1 95.5 86 SER A C 1
ATOM 654 O O . SER A 1 86 ? -3.732 -5.922 -4.277 1 95.5 86 SER A O 1
ATOM 656 N N . CYS A 1 87 ? -2.506 -7.77 -4.02 1 96.75 87 CYS A N 1
ATOM 657 C CA . CYS A 1 87 ? -3.463 -8.578 -4.77 1 96.75 87 CYS A CA 1
ATOM 658 C C . CYS A 1 87 ? -4.785 -8.695 -4.02 1 96.75 87 CYS A C 1
ATOM 660 O O . CYS A 1 87 ? -5.855 -8.656 -4.629 1 96.75 87 CYS A O 1
ATOM 662 N N . SER A 1 88 ? -4.727 -8.852 -2.688 1 96.62 88 SER A N 1
ATOM 663 C CA . SER A 1 88 ? -5.957 -8.938 -1.906 1 96.62 88 SER A CA 1
ATOM 664 C C . SER A 1 88 ? -6.785 -7.664 -2.035 1 96.62 88 SER A C 1
ATOM 666 O O . SER A 1 88 ? -8.008 -7.719 -2.129 1 96.62 88 SER A O 1
ATOM 668 N N . TYR A 1 89 ? -6.125 -6.477 -2.031 1 97.31 89 TYR A N 1
ATOM 669 C CA . TYR A 1 89 ? -6.82 -5.219 -2.285 1 97.31 89 TYR A CA 1
ATOM 670 C C . TYR A 1 89 ? -7.504 -5.242 -3.648 1 97.31 89 TYR A C 1
ATOM 672 O O . TYR A 1 89 ? -8.688 -4.914 -3.76 1 97.31 89 TYR A O 1
ATOM 680 N N . ALA A 1 90 ? -6.77 -5.668 -4.633 1 98.44 90 ALA A N 1
ATOM 681 C CA . ALA A 1 90 ? -7.262 -5.672 -6.008 1 98.44 90 ALA A CA 1
ATOM 682 C C . ALA A 1 90 ? -8.484 -6.574 -6.148 1 98.44 90 ALA A C 1
ATOM 684 O O . ALA A 1 90 ? -9.5 -6.176 -6.727 1 98.44 90 ALA A O 1
ATOM 685 N N . ILE A 1 91 ? -8.383 -7.762 -5.605 1 98.81 91 ILE A N 1
ATOM 686 C CA . ILE A 1 91 ? -9.477 -8.719 -5.762 1 98.81 91 ILE A CA 1
ATOM 687 C C . ILE A 1 91 ? -10.672 -8.281 -4.922 1 98.81 91 ILE A C 1
ATOM 689 O O . ILE A 1 91 ? -11.82 -8.469 -5.32 1 98.81 91 ILE A O 1
ATOM 693 N N . SER A 1 92 ? -10.453 -7.66 -3.762 1 98.62 92 SER A N 1
ATOM 694 C CA . SER A 1 92 ? -11.555 -7.082 -2.992 1 98.62 92 SER A CA 1
ATOM 695 C C . SER A 1 92 ? -12.281 -6.008 -3.791 1 98.62 92 SER A C 1
ATOM 697 O O . SER A 1 92 ? -13.508 -5.902 -3.723 1 98.62 92 SER A O 1
ATOM 699 N N . LEU A 1 93 ? -11.516 -5.211 -4.508 1 98.62 93 LEU A N 1
ATOM 700 C CA . LEU A 1 93 ? -12.102 -4.207 -5.391 1 98.62 93 LEU A CA 1
ATOM 701 C C . LEU A 1 93 ? -12.953 -4.867 -6.477 1 98.62 93 LEU A C 1
ATOM 703 O O . LEU A 1 93 ? -14.07 -4.426 -6.75 1 98.62 93 LEU A O 1
ATOM 707 N N . ALA A 1 94 ? -12.43 -5.922 -7.09 1 98.88 94 ALA A N 1
ATOM 708 C CA . ALA A 1 94 ? -13.188 -6.652 -8.102 1 98.88 94 ALA A CA 1
ATOM 709 C C . ALA A 1 94 ? -14.484 -7.211 -7.516 1 98.88 94 ALA A C 1
ATOM 711 O O . ALA A 1 94 ? -15.555 -7.074 -8.117 1 98.88 94 ALA A O 1
ATOM 712 N N . ALA A 1 95 ? -14.367 -7.84 -6.348 1 98.75 95 ALA A N 1
ATOM 713 C CA . ALA A 1 95 ? -15.523 -8.453 -5.703 1 98.75 95 ALA A CA 1
ATOM 714 C C . ALA A 1 95 ? -16.609 -7.414 -5.43 1 98.75 95 ALA A C 1
ATOM 716 O O . ALA A 1 95 ? -17.781 -7.656 -5.699 1 98.75 95 ALA A O 1
ATOM 717 N N . ARG A 1 96 ? -16.203 -6.285 -4.906 1 97.69 96 ARG A N 1
ATOM 718 C CA . ARG A 1 96 ? -17.156 -5.227 -4.613 1 97.69 96 ARG A CA 1
ATOM 719 C C . ARG A 1 96 ? -17.891 -4.777 -5.875 1 97.69 96 ARG A C 1
ATOM 721 O O . ARG A 1 96 ? -19.094 -4.551 -5.855 1 97.69 96 ARG A O 1
ATOM 728 N N . ASN A 1 97 ? -17.156 -4.641 -6.957 1 98.38 97 ASN A N 1
ATOM 729 C CA . ASN A 1 97 ? -17.719 -4.066 -8.172 1 98.38 97 ASN A CA 1
ATOM 730 C C . ASN A 1 97 ? -18.484 -5.113 -8.992 1 98.38 97 ASN A C 1
ATOM 732 O O . ASN A 1 97 ? -19.234 -4.773 -9.906 1 98.38 97 ASN A O 1
ATOM 736 N N . LEU A 1 98 ? -18.312 -6.391 -8.688 1 98.5 98 LEU A N 1
ATOM 737 C CA . LEU A 1 98 ? -19.031 -7.441 -9.398 1 98.5 98 LEU A CA 1
ATOM 738 C C . LEU A 1 98 ? -20.172 -7.984 -8.555 1 98.5 98 LEU A C 1
ATOM 740 O O . LEU A 1 98 ? -20.812 -8.977 -8.922 1 98.5 98 LEU A O 1
ATOM 744 N N . ARG A 1 99 ? -20.406 -7.359 -7.426 1 97.56 99 ARG A N 1
ATOM 745 C CA . ARG A 1 99 ? -21.453 -7.758 -6.492 1 97.56 99 ARG A CA 1
ATOM 746 C C . ARG A 1 99 ? -22.797 -7.867 -7.199 1 97.56 99 ARG A C 1
ATOM 748 O O . ARG A 1 99 ? -23.578 -8.789 -6.934 1 97.56 99 ARG A O 1
ATOM 755 N N . ALA A 1 100 ? -23.078 -6.969 -8.125 1 96.19 100 ALA A N 1
ATOM 756 C CA . ALA A 1 100 ? -24.375 -6.883 -8.789 1 96.19 100 ALA A CA 1
ATOM 757 C C . ALA A 1 100 ? -24.609 -8.086 -9.703 1 96.19 100 ALA A C 1
ATOM 759 O O . ALA A 1 100 ? -25.734 -8.359 -10.102 1 96.19 100 ALA A O 1
ATOM 760 N N . ARG A 1 101 ? -23.5 -8.758 -10.086 1 96.38 101 ARG A N 1
ATOM 761 C CA . ARG A 1 101 ? -23.625 -9.93 -10.945 1 96.38 101 ARG A CA 1
ATOM 762 C C . ARG A 1 101 ? -24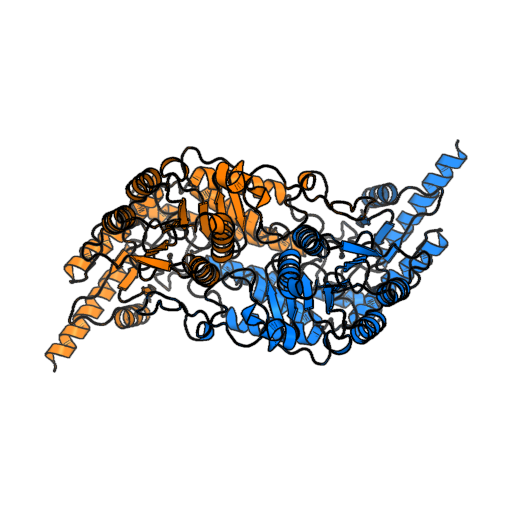.25 -11.102 -10.18 1 96.38 101 ARG A C 1
ATOM 764 O O . ARG A 1 101 ? -24.766 -12.039 -10.781 1 96.38 101 ARG A O 1
ATOM 771 N N . LEU A 1 102 ? -24.078 -11.039 -8.844 1 96.5 102 LEU A N 1
ATOM 772 C CA . LEU A 1 102 ? -24.703 -12.062 -8.016 1 96.5 102 LEU A CA 1
ATOM 773 C C . LEU A 1 102 ? -26.203 -11.781 -7.852 1 96.5 102 LEU A C 1
ATOM 775 O O . LEU A 1 102 ? -26.609 -11.156 -6.875 1 96.5 102 LEU A O 1
ATOM 779 N N . THR A 1 103 ? -27 -12.156 -8.758 1 92.75 103 THR A N 1
ATOM 780 C CA . THR A 1 103 ? -28.422 -11.859 -8.75 1 92.75 103 THR A CA 1
ATOM 781 C C . THR A 1 103 ? -29.219 -13.039 -9.281 1 92.75 103 THR A C 1
ATOM 783 O O . THR A 1 103 ? -28.703 -13.852 -10.055 1 92.75 103 THR A O 1
ATOM 786 N N . GLY A 1 104 ? -30.469 -13.125 -8.805 1 92.19 104 GLY A N 1
ATOM 787 C CA . GLY A 1 104 ? -31.3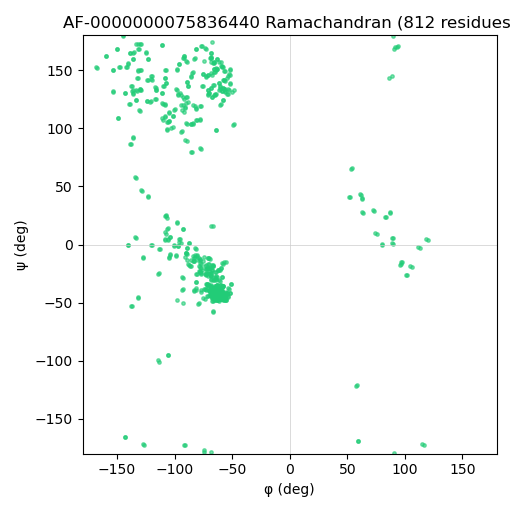44 -14.188 -9.273 1 92.19 104 GLY A CA 1
ATOM 788 C C . GLY A 1 104 ? -30.781 -15.578 -9.031 1 92.19 104 GLY A C 1
ATOM 789 O O . GLY A 1 104 ? -30.391 -15.906 -7.91 1 92.19 104 GLY A O 1
ATOM 790 N N . GLU A 1 105 ? -30.641 -16.297 -10.219 1 92.06 105 GLU A N 1
ATOM 791 C CA . GLU A 1 105 ? -30.156 -17.672 -10.133 1 92.06 105 GLU A CA 1
ATOM 792 C C . GLU A 1 105 ? -28.641 -17.719 -10.211 1 92.06 105 GLU A C 1
ATOM 794 O O . GLU A 1 105 ? -28.031 -18.75 -9.906 1 92.06 105 GLU A O 1
ATOM 799 N N . ARG A 1 106 ? -28.078 -16.656 -10.492 1 95.12 106 ARG A N 1
ATOM 800 C CA . ARG A 1 106 ? -26.625 -16.562 -10.555 1 95.12 106 ARG A CA 1
ATOM 801 C C . ARG A 1 106 ? -26.047 -16.094 -9.219 1 95.12 106 ARG A C 1
ATOM 803 O O . ARG A 1 106 ? -25.922 -14.883 -8.984 1 95.12 106 ARG A O 1
ATOM 810 N N . ARG A 1 107 ? -25.609 -17.047 -8.445 1 95.69 107 ARG A N 1
ATOM 811 C CA . ARG A 1 107 ? -25.219 -16.688 -7.086 1 95.69 107 ARG A CA 1
ATOM 812 C C . ARG A 1 107 ? -23.891 -17.312 -6.715 1 95.69 107 ARG A C 1
ATOM 814 O O . ARG A 1 107 ? -23.453 -17.234 -5.566 1 95.69 107 ARG A O 1
ATOM 821 N N . ARG A 1 108 ? -23.297 -17.922 -7.719 1 98.38 108 ARG A N 1
ATOM 822 C CA . ARG A 1 108 ? -22.094 -18.656 -7.387 1 98.38 108 ARG A CA 1
ATOM 823 C C . ARG A 1 108 ? -20.844 -17.953 -7.906 1 98.38 108 ARG A C 1
ATOM 825 O O . ARG A 1 108 ? -20.859 -17.375 -9 1 98.38 108 ARG A O 1
ATOM 832 N N . VAL A 1 109 ? -19.844 -17.953 -7.109 1 98.81 109 VAL A N 1
ATOM 833 C CA . VAL A 1 109 ? -18.5 -17.562 -7.531 1 98.81 109 VAL A CA 1
ATOM 834 C C . VAL A 1 109 ? -17.609 -18.812 -7.586 1 98.81 109 VAL A C 1
ATOM 836 O O . VAL A 1 109 ? -17.438 -19.516 -6.586 1 98.81 109 VAL A O 1
ATOM 839 N N . LEU A 1 110 ? -17.078 -19.078 -8.734 1 98.88 110 LEU A N 1
ATOM 840 C CA . LEU A 1 110 ? -16.281 -20.281 -8.961 1 98.88 110 LEU A CA 1
ATOM 841 C C . LEU A 1 110 ? -14.812 -20.016 -8.656 1 98.88 110 LEU A C 1
ATOM 843 O O . LEU A 1 110 ? -14.234 -19.047 -9.148 1 98.88 110 LEU A O 1
ATOM 847 N N . VAL A 1 111 ? -14.188 -20.828 -7.82 1 98.81 111 VAL A N 1
ATOM 848 C CA . VAL A 1 111 ? -12.758 -20.828 -7.523 1 98.81 111 VAL A CA 1
ATOM 849 C C . VAL A 1 111 ? -12.234 -22.266 -7.574 1 98.81 111 VAL A C 1
ATOM 851 O O . VAL A 1 111 ? -13.008 -23.219 -7.738 1 98.81 111 VAL A O 1
ATOM 854 N N . LEU A 1 112 ? -10.961 -22.422 -7.48 1 98.62 112 LEU A N 1
ATOM 855 C CA . LEU A 1 112 ? -10.352 -23.75 -7.5 1 98.62 112 LEU A CA 1
ATOM 856 C C . LEU A 1 112 ? -10.062 -24.234 -6.082 1 98.62 112 LEU A C 1
ATOM 858 O O . LEU A 1 112 ? -9.852 -23.422 -5.176 1 98.62 112 LEU A O 1
ATOM 862 N N . GLN A 1 113 ? -10.109 -25.547 -5.898 1 97.88 113 GLN A N 1
ATOM 863 C CA . GLN A 1 113 ? -9.695 -26.125 -4.625 1 97.88 113 GLN A CA 1
ATOM 864 C C . GLN A 1 113 ? -8.289 -25.672 -4.25 1 97.88 113 GLN A C 1
ATOM 866 O O . GLN A 1 113 ? -7.375 -25.719 -5.078 1 97.88 113 GLN A O 1
ATOM 871 N N . ASP A 1 114 ? -8.117 -25.188 -3.031 1 96.69 114 ASP A N 1
ATOM 872 C CA . ASP A 1 114 ? -6.844 -24.797 -2.439 1 96.69 114 ASP A CA 1
ATOM 873 C C . ASP A 1 114 ? -6.219 -23.641 -3.207 1 96.69 114 ASP A C 1
ATOM 875 O O . ASP A 1 114 ? -4.996 -23.531 -3.312 1 96.69 114 ASP A O 1
ATOM 879 N N . GLN A 1 115 ? -7.078 -22.844 -3.822 1 97.31 115 GLN A N 1
ATOM 880 C CA . GLN A 1 115 ? -6.605 -21.625 -4.469 1 97.31 115 GLN A CA 1
ATOM 881 C C . GLN A 1 115 ? -6.062 -20.625 -3.441 1 97.31 115 GLN A C 1
ATOM 883 O O . GLN A 1 115 ? -6.488 -20.625 -2.285 1 97.31 115 GLN A O 1
ATOM 888 N N . MET A 1 116 ? -5.082 -19.844 -3.84 1 95.5 116 MET A N 1
ATOM 889 C CA . MET A 1 116 ? -4.473 -18.844 -2.957 1 95.5 116 MET A CA 1
ATOM 890 C C . MET A 1 116 ? -5.539 -17.953 -2.334 1 95.5 116 MET A C 1
ATOM 892 O O . MET A 1 116 ? -6.461 -17.5 -3.021 1 95.5 116 MET A O 1
ATOM 896 N N . HIS A 1 117 ? -5.426 -17.625 -1.096 1 95.44 117 HIS A N 1
ATOM 897 C CA . HIS A 1 117 ? -6.41 -16.938 -0.276 1 95.44 117 HIS A CA 1
ATOM 898 C C . HIS A 1 117 ? -6.738 -15.562 -0.859 1 95.44 117 HIS A C 1
ATOM 900 O O . HIS A 1 117 ? -7.875 -15.094 -0.758 1 95.44 117 HIS A O 1
ATOM 906 N N . SER A 1 118 ? -5.715 -14.883 -1.411 1 94.69 118 SER A N 1
ATOM 907 C CA . SER A 1 118 ? -5.926 -13.531 -1.907 1 94.69 118 SER A CA 1
ATOM 908 C C . SER A 1 118 ? -7 -13.5 -2.988 1 94.69 118 SER A C 1
ATOM 910 O O . SER A 1 118 ? -7.664 -12.477 -3.182 1 94.69 118 SER A O 1
ATOM 912 N N . ASN A 1 119 ? -7.172 -14.602 -3.707 1 97.31 119 ASN A N 1
ATOM 913 C CA . ASN A 1 119 ? -8.188 -14.695 -4.75 1 97.31 119 ASN A CA 1
ATOM 914 C C . ASN A 1 119 ? -9.359 -15.57 -4.32 1 97.31 119 ASN A C 1
ATOM 916 O O . ASN A 1 119 ? -9.992 -16.219 -5.152 1 97.31 119 ASN A O 1
ATOM 920 N N . VAL A 1 120 ? -9.602 -15.75 -3.02 1 98.12 120 VAL A N 1
ATOM 921 C CA . VAL A 1 120 ? -10.734 -16.516 -2.521 1 98.12 120 VAL A CA 1
ATOM 922 C C . VAL A 1 120 ? -11.461 -15.727 -1.438 1 98.12 120 VAL A C 1
ATOM 924 O O . VAL A 1 120 ? -12.688 -15.57 -1.488 1 98.12 120 VAL A O 1
ATOM 927 N N . LEU A 1 121 ? -10.766 -15.148 -0.542 1 97.69 121 LEU A N 1
ATOM 928 C CA . LEU A 1 121 ? -11.336 -14.57 0.669 1 97.69 121 LEU A CA 1
ATOM 929 C C . LEU A 1 121 ? -12.273 -13.414 0.332 1 97.69 121 LEU A C 1
ATOM 931 O O . LEU A 1 121 ? -13.352 -13.289 0.919 1 97.69 121 LEU A O 1
ATOM 935 N N . PRO A 1 122 ? -11.938 -12.523 -0.608 1 98 122 PRO A N 1
ATOM 936 C CA . PRO A 1 122 ? -12.883 -11.461 -0.954 1 98 122 PRO A CA 1
ATOM 937 C C . PRO A 1 122 ? -14.195 -12.008 -1.516 1 98 122 PRO A C 1
ATOM 939 O O . PRO A 1 122 ? -15.266 -11.469 -1.217 1 98 122 PRO A O 1
ATOM 942 N N . TRP A 1 123 ? -14.109 -13.062 -2.307 1 98.62 123 TRP A N 1
ATOM 943 C CA . TRP A 1 123 ? -15.305 -13.688 -2.873 1 98.62 123 TRP A CA 1
ATOM 944 C C . TRP A 1 123 ? -16.125 -14.391 -1.792 1 98.62 123 TRP A C 1
ATOM 946 O O . TRP A 1 123 ? -17.344 -14.328 -1.8 1 98.62 123 TRP A O 1
ATOM 956 N N . GLN A 1 124 ? -15.383 -15.094 -0.934 1 98.12 124 GLN A N 1
ATOM 957 C CA . GLN A 1 124 ? -16.031 -15.727 0.211 1 98.12 124 GLN A CA 1
ATOM 958 C C . GLN A 1 124 ? -16.812 -14.703 1.027 1 98.12 124 GLN A C 1
ATOM 960 O O . GLN A 1 124 ? -17.984 -14.938 1.371 1 98.12 124 GLN A O 1
ATOM 965 N N . ALA A 1 125 ? -16.188 -13.562 1.338 1 97.12 125 ALA A N 1
ATOM 966 C CA . ALA A 1 125 ? -16.844 -12.492 2.084 1 97.12 125 ALA A CA 1
ATOM 967 C C . ALA A 1 125 ? -18.062 -11.969 1.331 1 97.12 125 ALA A C 1
ATOM 969 O O . ALA A 1 125 ? -19.109 -11.734 1.926 1 97.12 125 ALA A O 1
ATOM 970 N N . LEU A 1 126 ? -17.906 -11.766 0.012 1 97.44 126 LEU A N 1
ATOM 971 C CA . LEU A 1 126 ? -19.016 -11.297 -0.816 1 97.44 126 LEU A CA 1
ATOM 972 C C . LEU A 1 126 ? -20.188 -12.266 -0.769 1 97.44 126 LEU A C 1
ATOM 974 O O . LEU A 1 126 ? -21.344 -11.852 -0.613 1 97.44 126 LEU A O 1
ATOM 978 N N . CYS A 1 127 ? -19.875 -13.547 -0.924 1 97.5 127 CYS A N 1
ATOM 979 C CA . CYS A 1 127 ? -20.906 -14.562 -0.89 1 97.5 127 CYS A CA 1
ATOM 980 C C . CYS A 1 127 ? -21.625 -14.562 0.456 1 97.5 127 CYS A C 1
ATOM 982 O O . CYS A 1 127 ? -22.859 -14.664 0.513 1 97.5 127 CYS A O 1
ATOM 984 N N . ASP A 1 128 ? -20.844 -14.453 1.523 1 96.25 128 ASP A N 1
ATOM 985 C CA . ASP A 1 128 ? -21.438 -14.414 2.859 1 96.25 128 ASP A CA 1
ATOM 986 C C . ASP A 1 128 ? -22.359 -13.211 3.016 1 96.25 128 ASP A C 1
ATOM 988 O O . ASP A 1 128 ? -23.422 -13.312 3.645 1 96.25 128 ASP A O 1
ATOM 992 N N . GLU A 1 129 ? -22 -12.117 2.486 1 94.25 129 GLU A N 1
ATOM 993 C CA . GLU A 1 129 ? -22.766 -10.875 2.607 1 94.25 129 GLU A CA 1
ATOM 994 C C . GLU A 1 129 ? -24.016 -10.914 1.737 1 94.25 129 GLU A C 1
ATOM 996 O O . GLU A 1 129 ? -25.078 -10.43 2.143 1 94.25 129 GLU A O 1
ATOM 1001 N N . GLU A 1 130 ? -23.891 -11.516 0.534 1 95.25 130 GLU A N 1
ATOM 1002 C CA . GLU A 1 130 ? -24.953 -11.422 -0.465 1 95.25 130 GLU A CA 1
ATOM 1003 C C . GLU A 1 130 ? -25.797 -12.688 -0.489 1 95.25 130 GLU A C 1
ATOM 1005 O O . GLU A 1 130 ? -26.781 -12.766 -1.229 1 95.25 130 GLU A O 1
ATOM 1010 N N . GLY A 1 131 ? -25.453 -13.641 0.339 1 95.38 131 GLY A N 1
ATOM 1011 C CA . GLY A 1 131 ? -26.156 -14.914 0.302 1 95.38 131 GLY A CA 1
ATOM 1012 C C . GLY A 1 131 ? -25.797 -15.75 -0.913 1 95.38 131 GLY A C 1
ATOM 1013 O O . GLY A 1 131 ? -26.656 -16.438 -1.472 1 95.38 131 GLY A O 1
ATOM 1014 N N . GLY A 1 132 ? -24.594 -15.57 -1.41 1 96.88 132 GLY A N 1
ATOM 1015 C CA . GLY A 1 132 ? -24.094 -16.375 -2.512 1 96.88 132 GLY A CA 1
ATOM 1016 C C . GLY A 1 132 ? -23.359 -17.625 -2.051 1 96.88 132 GLY A C 1
ATOM 1017 O O . GLY A 1 132 ? -23.422 -18 -0.877 1 96.88 132 GLY A O 1
ATOM 1018 N N . GLU A 1 133 ? -22.75 -18.297 -3.047 1 96.5 133 GLU A N 1
ATOM 1019 C CA . GLU A 1 133 ? -22.031 -19.547 -2.785 1 96.5 133 GLU A CA 1
ATOM 1020 C C . GLU A 1 133 ? -20.656 -19.547 -3.463 1 96.5 133 GLU A C 1
ATOM 1022 O O . GLU A 1 133 ? -20.531 -19.125 -4.617 1 96.5 133 GLU A O 1
ATOM 1027 N N . LEU A 1 134 ? -19.719 -19.922 -2.707 1 97.5 134 LEU A N 1
ATOM 1028 C CA . LEU A 1 134 ? -18.422 -20.219 -3.297 1 97.5 134 LEU A CA 1
ATOM 1029 C C . LEU A 1 134 ? -18.406 -21.625 -3.898 1 97.5 134 LEU A C 1
ATOM 1031 O O . LEU A 1 134 ? -18.5 -22.609 -3.17 1 97.5 134 LEU A O 1
ATOM 1035 N N . LEU A 1 135 ? -18.422 -21.734 -5.164 1 98.19 135 LEU A N 1
ATOM 1036 C CA . LEU A 1 135 ? -18.312 -23.016 -5.855 1 98.19 135 LEU A CA 1
ATOM 1037 C C . LEU A 1 135 ? -16.859 -23.422 -6.051 1 98.19 135 LEU A C 1
ATOM 1039 O O . LEU A 1 135 ? -16.188 -22.891 -6.938 1 98.19 135 LEU A O 1
ATOM 1043 N N . VAL A 1 136 ? -16.391 -24.344 -5.273 1 98.56 136 VAL A N 1
ATOM 1044 C CA . VAL A 1 136 ? -15 -24.812 -5.32 1 98.56 136 VAL A CA 1
ATOM 1045 C C . VAL A 1 136 ? -14.883 -26 -6.258 1 98.56 136 VAL A C 1
ATOM 1047 O O . VAL A 1 136 ? -15.484 -27.047 -6.012 1 98.56 136 VAL A O 1
ATOM 1050 N N . VAL A 1 137 ? -14.188 -25.828 -7.324 1 98.56 137 VAL A N 1
ATOM 1051 C CA . VAL A 1 137 ? -13.922 -26.938 -8.234 1 98.56 137 VAL A CA 1
ATOM 1052 C C . VAL A 1 137 ? -12.828 -27.828 -7.66 1 98.56 137 VAL A C 1
ATOM 1054 O O . VAL A 1 137 ? -11.703 -27.375 -7.438 1 98.56 137 VAL A O 1
ATOM 1057 N N . PRO A 1 138 ? -13.102 -29.062 -7.406 1 97.5 138 PRO A N 1
ATOM 1058 C CA . PRO A 1 138 ? -12.086 -29.953 -6.844 1 97.5 138 PRO A CA 1
ATOM 1059 C C . PRO A 1 138 ? -10.93 -30.203 -7.812 1 97.5 138 PRO A C 1
ATOM 1061 O O . PRO A 1 138 ? -11.117 -30.156 -9.031 1 97.5 138 PRO A O 1
ATOM 1064 N N . ARG A 1 139 ? -9.797 -30.453 -7.285 1 95.62 139 ARG A N 1
ATOM 1065 C CA . ARG A 1 139 ? -8.641 -30.812 -8.102 1 95.62 139 ARG A CA 1
ATOM 1066 C C . ARG A 1 139 ? -8.938 -32.062 -8.945 1 95.62 139 ARG A C 1
ATOM 1068 O O . ARG A 1 139 ? -9.289 -33.094 -8.414 1 95.62 139 ARG A O 1
ATOM 1075 N N . PRO A 1 140 ? -8.766 -31.922 -10.234 1 97.06 140 PRO A N 1
ATOM 1076 C CA . PRO A 1 140 ? -8.977 -33.094 -11.07 1 97.06 140 PRO A CA 1
ATOM 1077 C C . PRO A 1 140 ? -7.832 -34.094 -10.977 1 97.06 140 PRO A C 1
ATOM 1079 O O . PRO A 1 140 ? -6.664 -33.719 -10.898 1 97.06 140 PRO A O 1
ATOM 1082 N N . ALA A 1 141 ? -8.125 -35.344 -11.086 1 94.44 141 ALA A N 1
ATOM 1083 C CA . ALA A 1 141 ? -7.125 -36.406 -11 1 94.44 141 ALA A CA 1
ATOM 1084 C C . ALA A 1 141 ? -6.145 -36.344 -12.164 1 94.44 141 ALA A C 1
ATOM 1086 O O . ALA A 1 141 ? -4.965 -36.688 -12.008 1 94.44 141 ALA A O 1
ATOM 1087 N N . ASP A 1 142 ? -6.625 -35.875 -13.258 1 95.81 142 ASP A N 1
ATOM 1088 C CA . ASP A 1 142 ? -5.781 -35.844 -14.453 1 95.81 142 ASP A CA 1
ATOM 1089 C C . ASP A 1 142 ? -5.137 -34.469 -14.609 1 95.81 142 ASP A C 1
ATOM 1091 O O . ASP A 1 142 ? -4.523 -34.188 -15.641 1 95.81 142 ASP A O 1
ATOM 1095 N N . TYR A 1 143 ? -5.336 -33.531 -13.711 1 96.69 143 TYR A N 1
ATOM 1096 C CA . TYR A 1 143 ? -4.742 -32.188 -13.648 1 96.69 143 TYR A CA 1
ATOM 1097 C C . TYR A 1 143 ? -5.363 -31.266 -14.695 1 96.69 143 TYR A C 1
ATOM 1099 O O . TYR A 1 143 ? -4.848 -30.172 -14.953 1 96.69 143 TYR A O 1
ATOM 1107 N N . ASP A 1 144 ? -6.453 -31.734 -15.328 1 97.69 144 ASP A N 1
ATOM 1108 C CA . ASP A 1 144 ? -7.09 -30.891 -16.328 1 97.69 144 ASP A CA 1
ATOM 1109 C C . ASP A 1 144 ? -8.086 -29.922 -15.688 1 97.69 144 ASP A C 1
ATOM 1111 O O . ASP A 1 144 ? -9.297 -30.109 -15.797 1 97.69 144 ASP A O 1
ATOM 1115 N N . TRP A 1 145 ? -7.629 -28.859 -15.125 1 98.38 145 TRP A N 1
ATOM 1116 C CA . TRP A 1 145 ? -8.43 -27.844 -14.43 1 98.38 145 TRP A CA 1
ATOM 1117 C C . TRP A 1 145 ? -9.453 -27.219 -15.375 1 98.38 145 TRP A C 1
ATOM 1119 O O . TRP A 1 145 ? -10.594 -26.984 -14.992 1 98.38 145 TRP A O 1
ATOM 1129 N N . ALA A 1 146 ? -9.023 -26.953 -16.609 1 98.38 146 ALA A N 1
ATOM 1130 C CA . ALA A 1 146 ? -9.891 -26.25 -17.547 1 98.38 146 ALA A CA 1
ATOM 1131 C C . ALA A 1 146 ? -11.156 -27.062 -17.828 1 98.38 146 ALA A C 1
ATOM 1133 O O . ALA A 1 146 ? -12.266 -26.516 -17.828 1 98.38 146 ALA A O 1
ATOM 1134 N N . ALA A 1 147 ? -10.961 -28.359 -18.062 1 98.44 147 ALA A N 1
ATOM 1135 C CA . ALA A 1 147 ? -12.117 -29.219 -18.312 1 98.44 147 ALA A CA 1
ATOM 1136 C C . ALA A 1 147 ? -13.062 -29.234 -17.109 1 98.44 147 ALA A C 1
ATOM 1138 O O . ALA A 1 147 ? -14.281 -29.203 -17.281 1 98.44 147 ALA A O 1
ATOM 1139 N N . ALA A 1 148 ? -12.539 -29.328 -15.938 1 98.69 148 ALA A N 1
ATOM 1140 C CA . ALA A 1 148 ? -13.344 -29.344 -14.719 1 98.69 148 ALA A CA 1
ATOM 1141 C C . ALA A 1 148 ? -14.102 -28.031 -14.547 1 98.69 148 ALA A C 1
ATOM 1143 O O . ALA A 1 148 ? -15.281 -28.031 -14.195 1 98.69 148 ALA A O 1
ATOM 1144 N N . VAL A 1 149 ? -13.461 -26.891 -14.773 1 98.88 149 VAL A N 1
ATOM 1145 C CA . VAL A 1 149 ? -14.062 -25.578 -14.641 1 98.88 149 VAL A CA 1
ATOM 1146 C C . VAL A 1 149 ? -15.156 -25.391 -15.68 1 98.88 149 VAL A C 1
ATOM 1148 O O . VAL A 1 149 ? -16.266 -24.938 -15.359 1 98.88 149 VAL A O 1
ATOM 1151 N N . VAL A 1 150 ? -14.844 -25.781 -16.938 1 98.81 150 VAL A N 1
ATOM 1152 C CA . VAL A 1 150 ? -15.812 -25.656 -18.016 1 98.81 150 VAL A CA 1
ATOM 1153 C C . VAL A 1 150 ? -17.062 -26.484 -17.688 1 98.81 150 VAL A C 1
ATOM 1155 O O . VAL A 1 150 ? -18.188 -26 -17.859 1 98.81 150 VAL A O 1
ATOM 1158 N N . ALA A 1 151 ? -16.844 -27.688 -17.219 1 98.62 151 ALA A N 1
ATOM 1159 C CA . ALA A 1 151 ? -17.969 -28.531 -16.828 1 98.62 151 ALA A CA 1
ATOM 1160 C C . ALA A 1 151 ? -18.812 -27.859 -15.75 1 98.62 151 ALA A C 1
ATOM 1162 O O . ALA A 1 151 ? -20.031 -27.922 -15.781 1 98.62 151 ALA A O 1
ATOM 1163 N N . ALA A 1 152 ? -18.203 -27.219 -14.789 1 98.44 152 ALA A N 1
ATOM 1164 C CA . ALA A 1 152 ? -18.906 -26.531 -13.711 1 98.44 152 ALA A CA 1
ATOM 1165 C C . ALA A 1 152 ? -19.688 -25.344 -14.258 1 98.44 152 ALA A C 1
ATOM 1167 O O . ALA A 1 152 ? -20.812 -25.078 -13.82 1 98.44 152 ALA A O 1
ATOM 1168 N N . LEU A 1 153 ? -19.125 -24.578 -15.156 1 98.44 153 LEU A N 1
ATOM 1169 C CA . LEU A 1 153 ? -19.781 -23.438 -15.766 1 98.44 153 LEU A CA 1
ATOM 1170 C C . LEU A 1 153 ? -21.016 -23.875 -16.547 1 98.44 153 LEU A C 1
ATOM 1172 O O . LEU A 1 153 ? -22.031 -23.172 -16.547 1 98.44 153 LEU A O 1
ATOM 1176 N N . GLU A 1 154 ? -20.922 -25.031 -17.156 1 97.69 154 GLU A N 1
ATOM 1177 C CA . GLU A 1 154 ? -22.016 -25.547 -17.969 1 97.69 154 GLU A CA 1
ATOM 1178 C C . GLU A 1 154 ? -23.219 -25.922 -17.109 1 97.69 154 GLU A C 1
ATOM 1180 O O . GLU A 1 154 ? -24.359 -25.891 -17.594 1 97.69 154 GLU A O 1
ATOM 1185 N N . ARG A 1 155 ? -22.953 -26.234 -15.914 1 96.5 155 ARG A N 1
ATOM 1186 C CA . ARG A 1 155 ? -24.047 -26.594 -15.008 1 96.5 155 ARG A CA 1
ATOM 1187 C C . ARG A 1 155 ? -24.859 -25.359 -14.609 1 96.5 155 ARG A C 1
ATOM 1189 O O . ARG A 1 155 ? -25.953 -25.469 -14.078 1 96.5 155 ARG A O 1
ATOM 1196 N N . GLY A 1 156 ? -24.328 -24.172 -14.789 1 95.12 156 GLY A N 1
ATOM 1197 C CA . GLY A 1 156 ? -25.062 -22.938 -14.609 1 95.12 156 GLY A CA 1
ATOM 1198 C C . GLY A 1 156 ? -24.938 -22.344 -13.219 1 95.12 156 GLY A C 1
ATOM 1199 O O . GLY A 1 156 ? -24.25 -22.922 -12.359 1 95.12 156 GLY A O 1
ATOM 1200 N N . GLY A 1 157 ? -25.406 -21.141 -13.07 1 97.5 157 GLY A N 1
ATOM 1201 C CA . GLY A 1 157 ? -25.531 -20.484 -11.773 1 97.5 157 GLY A CA 1
ATOM 1202 C C . GLY A 1 157 ? -24.297 -19.703 -11.375 1 97.5 157 GLY A C 1
ATOM 1203 O O . GLY A 1 157 ? -24.25 -19.125 -10.289 1 97.5 157 GLY A O 1
ATOM 1204 N N . VAL A 1 158 ? -23.281 -19.672 -12.195 1 98.69 158 VAL A N 1
ATOM 1205 C CA . VAL A 1 158 ? -22.031 -19 -11.867 1 98.69 158 VAL A CA 1
ATOM 1206 C C . VAL A 1 158 ? -22.062 -17.562 -12.367 1 98.69 158 VAL A C 1
ATOM 1208 O O . VAL A 1 158 ? -22.375 -17.312 -13.539 1 98.69 158 VAL A O 1
ATOM 1211 N N . ALA A 1 159 ? -21.828 -16.625 -11.477 1 98.69 159 ALA A N 1
ATOM 1212 C CA . ALA A 1 159 ? -21.781 -15.211 -11.828 1 98.69 159 ALA A CA 1
ATOM 1213 C C . ALA A 1 159 ? -20.344 -14.773 -12.156 1 98.69 159 ALA A C 1
ATOM 1215 O O . ALA A 1 159 ? -20.141 -13.953 -13.047 1 98.69 159 ALA A O 1
ATOM 1216 N N . VAL A 1 160 ? -19.391 -15.281 -11.422 1 98.88 160 VAL A N 1
ATOM 1217 C CA . VAL A 1 160 ? -18 -14.898 -11.523 1 98.88 160 VAL A CA 1
ATOM 1218 C C . VAL A 1 160 ? -17.109 -16.141 -11.5 1 98.88 160 VAL A C 1
ATOM 1220 O O . VAL A 1 160 ? -17.359 -17.062 -10.719 1 98.88 160 VAL A O 1
ATOM 1223 N N . CYS A 1 161 ? -16.234 -16.266 -12.398 1 98.94 161 CYS A N 1
ATOM 1224 C CA . CYS A 1 161 ? -15.164 -17.25 -12.398 1 98.94 161 CYS A CA 1
ATOM 1225 C C . CYS A 1 161 ? -13.828 -16.594 -12.055 1 98.94 161 CYS A C 1
ATOM 1227 O O . CYS A 1 161 ? -13.281 -15.828 -12.852 1 98.94 161 CYS A O 1
ATOM 1229 N N . ALA A 1 162 ? -13.328 -16.828 -10.859 1 98.94 162 ALA A N 1
ATOM 1230 C CA . ALA A 1 162 ? -12.07 -16.266 -10.375 1 98.94 162 ALA A CA 1
ATOM 1231 C C . ALA A 1 162 ? -10.992 -17.344 -10.289 1 98.94 162 ALA A C 1
ATOM 1233 O O . ALA A 1 162 ? -11.039 -18.219 -9.414 1 98.94 162 ALA A O 1
ATOM 1234 N N . VAL A 1 163 ? -9.977 -17.281 -11.148 1 98.88 163 VAL A N 1
ATOM 1235 C CA . VAL A 1 163 ? -8.984 -18.359 -11.219 1 98.88 163 VAL A CA 1
ATOM 1236 C C . VAL A 1 163 ? -7.609 -17.766 -11.523 1 98.88 163 VAL A C 1
ATOM 1238 O O . VAL A 1 163 ? -7.426 -16.547 -11.5 1 98.88 163 VAL A O 1
ATOM 1241 N N . ALA A 1 164 ? -6.625 -18.578 -11.609 1 98.81 164 ALA A N 1
ATOM 1242 C CA . ALA A 1 164 ? -5.25 -18.25 -11.977 1 98.81 164 ALA A CA 1
ATOM 1243 C C . ALA A 1 164 ? -4.793 -19.062 -13.18 1 98.81 164 ALA A C 1
ATOM 1245 O O . ALA A 1 164 ? -5.41 -20.078 -13.523 1 98.81 164 ALA A O 1
ATOM 1246 N N . PRO A 1 165 ? -3.768 -18.609 -13.883 1 98.75 165 PRO A N 1
ATOM 1247 C CA . PRO A 1 165 ? -3.312 -19.328 -15.078 1 98.75 165 PRO A CA 1
ATOM 1248 C C . PRO A 1 165 ? -2.635 -20.656 -14.742 1 98.75 165 PRO A C 1
ATOM 1250 O O . PRO A 1 165 ? -2.455 -21.5 -15.625 1 98.75 165 PRO A O 1
ATOM 1253 N N . CYS A 1 166 ? -2.26 -20.812 -13.523 1 98.69 166 CYS A N 1
ATOM 1254 C CA . CYS A 1 166 ? -1.734 -22.062 -13.008 1 98.69 166 CYS A CA 1
ATOM 1255 C C . CYS A 1 166 ? -1.986 -22.188 -11.508 1 98.69 166 CYS A C 1
ATOM 1257 O O . CYS A 1 166 ? -2.176 -21.188 -10.82 1 98.69 166 CYS A O 1
ATOM 1259 N N . HIS A 1 167 ? -2.137 -23.391 -11.062 1 98.31 167 HIS A N 1
ATOM 1260 C CA . HIS A 1 167 ? -2.291 -23.594 -9.625 1 98.31 167 HIS A CA 1
ATOM 1261 C C . HIS A 1 167 ? -0.981 -23.328 -8.883 1 98.31 167 HIS A C 1
ATOM 1263 O O . HIS A 1 167 ? 0.064 -23.859 -9.258 1 98.31 167 HIS A O 1
ATOM 1269 N N . TRP A 1 168 ? -0.987 -22.609 -7.855 1 97.38 168 TRP A N 1
ATOM 1270 C CA . TRP A 1 168 ? 0.196 -22.062 -7.195 1 97.38 168 TRP A CA 1
ATOM 1271 C C . TRP A 1 168 ? 1.011 -23.172 -6.543 1 97.38 168 TRP A C 1
ATOM 1273 O O . TRP A 1 168 ? 2.225 -23.047 -6.363 1 97.38 168 TRP A O 1
ATOM 1283 N N . CYS A 1 169 ? 0.422 -24.312 -6.199 1 95.81 169 CYS A N 1
ATOM 1284 C CA . CYS A 1 169 ? 1.079 -25.344 -5.414 1 95.81 169 CYS A CA 1
ATOM 1285 C C . CYS A 1 169 ? 1.969 -26.219 -6.293 1 95.81 169 CYS A C 1
ATOM 1287 O O . CYS A 1 169 ? 2.992 -26.734 -5.836 1 95.81 169 CYS A O 1
ATOM 1289 N N . ASP A 1 170 ? 1.515 -26.391 -7.621 1 97.69 170 ASP A N 1
ATOM 1290 C CA . ASP A 1 170 ? 2.25 -27.375 -8.398 1 97.69 170 ASP A CA 1
ATOM 1291 C C . ASP A 1 170 ? 2.449 -26.906 -9.836 1 97.69 170 ASP A C 1
ATOM 1293 O O . ASP A 1 170 ? 3.01 -27.641 -10.664 1 97.69 170 ASP A O 1
ATOM 1297 N N . GLY A 1 171 ? 1.966 -25.781 -10.156 1 98.38 171 GLY A N 1
ATOM 1298 C CA . GLY A 1 171 ? 2.207 -25.203 -11.469 1 98.38 171 GLY A CA 1
ATOM 1299 C C . GLY A 1 171 ? 1.311 -25.781 -12.547 1 98.38 171 GLY A C 1
ATOM 1300 O O . GLY A 1 171 ? 1.413 -25.391 -13.711 1 98.38 171 GLY A O 1
ATOM 1301 N N . SER A 1 172 ? 0.407 -26.734 -12.188 1 98.44 172 SER A N 1
ATOM 1302 C CA . SER A 1 172 ? -0.484 -27.281 -13.203 1 98.44 172 SER A CA 1
ATOM 1303 C C . SER A 1 172 ? -1.238 -26.172 -13.93 1 98.44 172 SER A C 1
ATOM 1305 O O . SER A 1 172 ? -1.751 -25.25 -13.305 1 98.44 172 SER A O 1
ATOM 1307 N N . VAL A 1 173 ? -1.271 -26.266 -15.18 1 98.25 173 VAL A N 1
ATOM 1308 C CA . VAL A 1 173 ? -1.774 -25.188 -16.031 1 98.25 173 VAL A CA 1
ATOM 1309 C C . VAL A 1 173 ? -3.299 -25.156 -15.969 1 98.25 173 VAL A C 1
ATOM 1311 O O . VAL A 1 173 ? -3.953 -26.203 -15.961 1 98.25 173 VAL A O 1
ATOM 1314 N N . VAL A 1 174 ? -3.85 -24.016 -15.859 1 98.69 174 VAL A N 1
ATOM 1315 C CA . VAL A 1 174 ? -5.27 -23.719 -16 1 98.69 174 VAL A CA 1
ATOM 1316 C C . VAL A 1 174 ? -5.512 -23 -17.328 1 98.69 174 VAL A C 1
ATOM 1318 O O . VAL A 1 174 ? -5.293 -21.781 -17.422 1 98.69 174 VAL A O 1
ATOM 1321 N N . ASP A 1 175 ? -5.957 -23.734 -18.328 1 98.44 175 ASP A N 1
ATOM 1322 C CA . ASP A 1 175 ? -6.102 -23.203 -19.672 1 98.44 175 ASP A CA 1
ATOM 1323 C C . ASP A 1 175 ? -7.145 -22.094 -19.734 1 98.44 175 ASP A C 1
ATOM 1325 O O . ASP A 1 175 ? -8.336 -22.359 -19.891 1 98.44 175 ASP A O 1
ATOM 1329 N N . LEU A 1 176 ? -6.688 -20.859 -19.703 1 98.75 176 LEU A N 1
ATOM 1330 C CA . LEU A 1 176 ? -7.566 -19.703 -19.609 1 98.75 176 LEU A CA 1
ATOM 1331 C C . LEU A 1 176 ? -8.289 -19.469 -20.938 1 98.75 176 LEU A C 1
ATOM 1333 O O . LEU A 1 176 ? -9.336 -18.812 -20.969 1 98.75 176 LEU A O 1
ATOM 1337 N N . GLU A 1 177 ? -7.734 -19.891 -22.062 1 98.38 177 GLU A N 1
ATOM 1338 C CA . GLU A 1 177 ? -8.438 -19.75 -23.344 1 98.38 177 GLU A CA 1
ATOM 1339 C C . GLU A 1 177 ? -9.742 -20.531 -23.344 1 98.38 177 GLU A C 1
ATOM 1341 O O . GLU A 1 177 ? -10.789 -20 -23.719 1 98.38 177 GLU A O 1
ATOM 1346 N N . ALA A 1 178 ? -9.648 -21.766 -22.922 1 98.69 178 ALA A N 1
ATOM 1347 C CA . ALA A 1 178 ? -10.844 -22.609 -22.828 1 98.69 178 ALA A CA 1
ATOM 1348 C C . ALA A 1 178 ? -11.836 -22.047 -21.828 1 98.69 178 ALA A C 1
ATOM 1350 O O . ALA A 1 178 ? -13.039 -21.984 -22.094 1 98.69 178 ALA A O 1
ATOM 1351 N N . ILE A 1 179 ? -11.344 -21.609 -20.703 1 98.88 179 ILE A N 1
ATOM 1352 C CA . ILE A 1 179 ? -12.203 -21.094 -19.641 1 98.88 179 ILE A CA 1
ATOM 1353 C C . ILE A 1 179 ? -12.844 -19.781 -20.094 1 98.88 179 ILE A C 1
ATOM 1355 O O . ILE A 1 179 ? -14.031 -19.562 -19.859 1 98.88 179 ILE A O 1
ATOM 1359 N N . GLY A 1 180 ? -12.008 -18.906 -20.703 1 98.88 180 GLY A N 1
ATOM 1360 C CA . GLY A 1 180 ? -12.539 -17.672 -21.219 1 98.88 180 GLY A CA 1
ATOM 1361 C C . GLY A 1 180 ? -13.672 -17.875 -22.219 1 98.88 180 GLY A C 1
ATOM 1362 O O . GLY A 1 180 ? -14.688 -17.156 -22.156 1 98.88 180 GLY A O 1
ATOM 1363 N N . ALA A 1 181 ? -13.523 -18.797 -23.125 1 98.75 181 ALA A N 1
ATOM 1364 C CA . ALA A 1 181 ? -14.57 -19.109 -24.094 1 98.75 181 ALA A CA 1
ATOM 1365 C C . ALA A 1 181 ? -15.852 -19.547 -23.391 1 98.75 181 ALA A C 1
ATOM 1367 O O . ALA A 1 181 ? -16.953 -19.109 -23.75 1 98.75 181 ALA A O 1
ATOM 1368 N N . ALA A 1 182 ? -15.719 -20.406 -22.422 1 98.81 182 ALA A N 1
ATOM 1369 C CA . ALA A 1 182 ? -16.875 -20.875 -21.656 1 98.81 182 ALA A CA 1
ATOM 1370 C C . ALA A 1 182 ? -17.531 -19.719 -20.906 1 98.81 182 ALA A C 1
ATOM 1372 O O . ALA A 1 182 ? -18.766 -19.625 -20.844 1 98.81 182 ALA A O 1
ATOM 1373 N N . CYS A 1 183 ? -16.719 -18.875 -20.266 1 98.81 183 CYS A N 1
ATOM 1374 C CA . CYS A 1 183 ? -17.25 -17.719 -19.547 1 98.81 183 CYS A CA 1
ATOM 1375 C C . CYS A 1 183 ? -18.062 -16.828 -20.469 1 98.81 183 CYS A C 1
ATOM 1377 O O . CYS A 1 183 ? -19.156 -16.375 -20.094 1 98.81 183 CYS A O 1
ATOM 1379 N N . ARG A 1 184 ? -17.562 -16.609 -21.656 1 98.38 184 ARG A N 1
ATOM 1380 C CA . ARG A 1 184 ? -18.281 -15.789 -22.641 1 98.38 184 ARG A CA 1
ATOM 1381 C C . ARG A 1 184 ? -19.609 -16.438 -23.031 1 98.38 184 ARG A C 1
ATOM 1383 O O . ARG A 1 184 ? -20.641 -15.766 -23.094 1 98.38 184 ARG A O 1
ATOM 1390 N N . MET A 1 185 ? -19.547 -17.672 -23.25 1 98.12 185 MET A N 1
ATOM 1391 C CA . MET A 1 185 ? -20.734 -18.422 -23.672 1 98.12 185 MET A CA 1
ATOM 1392 C C . MET A 1 185 ? -21.828 -18.328 -22.609 1 98.12 185 MET A C 1
ATOM 1394 O O . MET A 1 185 ? -23.016 -18.281 -22.938 1 98.12 185 MET A O 1
ATOM 1398 N N . HIS A 1 186 ? -21.5 -18.297 -21.375 1 97.75 186 HIS A N 1
ATOM 1399 C CA . HIS A 1 186 ? -22.469 -18.375 -20.297 1 97.75 186 HIS A CA 1
ATOM 1400 C C . HIS A 1 186 ? -22.609 -17.031 -19.594 1 97.75 186 HIS A C 1
ATOM 1402 O O . HIS A 1 186 ? -23.25 -16.938 -18.547 1 97.75 186 HIS A O 1
ATOM 1408 N N . ASP A 1 187 ? -21.922 -15.969 -20.094 1 97.44 187 ASP A N 1
ATOM 1409 C CA . ASP A 1 187 ? -21.969 -14.609 -19.547 1 97.44 187 ASP A CA 1
ATOM 1410 C C . ASP A 1 187 ? -21.469 -14.586 -18.109 1 97.44 187 ASP A C 1
ATOM 1412 O O . ASP A 1 187 ? -22.156 -14.07 -17.219 1 97.44 187 ASP A O 1
ATOM 1416 N N . VAL A 1 188 ? -20.406 -15.266 -17.828 1 98.75 188 VAL A N 1
ATOM 1417 C CA . VAL A 1 188 ? -19.719 -15.297 -16.531 1 98.75 188 VAL A CA 1
ATOM 1418 C C . VAL A 1 188 ? -18.547 -14.328 -16.547 1 98.75 188 VAL A C 1
ATOM 1420 O O . VAL A 1 188 ? -17.781 -14.289 -17.516 1 98.75 188 VAL A O 1
ATOM 1423 N N . ALA A 1 189 ? -18.406 -13.414 -15.547 1 98.88 189 ALA A N 1
ATOM 1424 C CA . ALA A 1 189 ? -17.25 -12.531 -15.438 1 98.88 189 ALA A CA 1
ATOM 1425 C C . ALA A 1 189 ? -15.984 -13.312 -15.102 1 98.88 189 ALA A C 1
ATOM 1427 O O . ALA A 1 189 ? -15.969 -14.102 -14.156 1 98.88 189 ALA A O 1
ATOM 1428 N N . LEU A 1 190 ? -14.969 -13.148 -15.859 1 98.94 190 LEU A N 1
ATOM 1429 C CA . LEU A 1 190 ? -13.695 -13.828 -15.633 1 98.94 190 LEU A CA 1
ATOM 1430 C C . LEU A 1 190 ? -12.703 -12.906 -14.945 1 98.94 190 LEU A C 1
ATOM 1432 O O . LEU A 1 190 ? -12.344 -11.852 -15.477 1 98.94 190 LEU A O 1
ATOM 1436 N N . VAL A 1 191 ? -12.281 -13.234 -13.727 1 98.94 191 VAL A N 1
ATOM 1437 C CA . VAL A 1 191 ? -11.266 -12.547 -12.93 1 98.94 191 VAL A CA 1
ATOM 1438 C C . VAL A 1 191 ? -10.023 -13.43 -12.805 1 98.94 191 VAL A C 1
ATOM 1440 O O . VAL A 1 191 ? -10.125 -14.602 -12.422 1 98.94 191 VAL A O 1
ATOM 1443 N N . VAL A 1 192 ? -8.844 -12.859 -13.086 1 98.94 192 VAL A N 1
ATOM 1444 C CA . VAL A 1 192 ? -7.629 -13.664 -13.141 1 98.94 192 VAL A CA 1
ATOM 1445 C C . VAL A 1 192 ? -6.59 -13.102 -12.172 1 98.94 192 VAL A C 1
ATOM 1447 O O . VAL A 1 192 ? -6.281 -11.914 -12.211 1 98.94 192 VAL A O 1
ATOM 1450 N N . ASP A 1 193 ? -6.109 -13.898 -11.266 1 98.88 193 ASP A N 1
ATOM 1451 C CA . ASP A 1 193 ? -4.902 -13.602 -10.508 1 98.88 193 ASP A CA 1
ATOM 1452 C C . ASP A 1 193 ? -3.662 -14.148 -11.211 1 98.88 193 ASP A C 1
ATOM 1454 O O . ASP A 1 193 ? -3.398 -15.352 -11.172 1 98.88 193 ASP A O 1
ATOM 1458 N N . GLY A 1 194 ? -2.918 -13.258 -11.828 1 98.75 194 GLY A N 1
ATOM 1459 C CA . GLY A 1 194 ? -1.782 -13.648 -12.648 1 98.75 194 GLY A CA 1
ATOM 1460 C C . GLY A 1 194 ? -0.471 -13.664 -11.883 1 98.75 194 GLY A C 1
ATOM 1461 O O . GLY A 1 194 ? 0.603 -13.734 -12.484 1 98.75 194 GLY A O 1
ATOM 1462 N N . THR A 1 195 ? -0.474 -13.602 -10.578 1 98.25 195 THR A N 1
ATOM 1463 C CA . THR A 1 195 ? 0.703 -13.406 -9.742 1 98.25 195 THR A CA 1
ATOM 1464 C C . THR A 1 195 ? 1.731 -14.508 -9.984 1 98.25 195 THR A C 1
ATOM 1466 O O . THR A 1 195 ? 2.936 -14.242 -10.016 1 98.25 195 THR A O 1
ATOM 1469 N N . GLN A 1 196 ? 1.267 -15.727 -10.234 1 98.5 196 GLN A N 1
ATOM 1470 C CA . GLN A 1 196 ? 2.195 -16.844 -10.383 1 98.5 196 GLN A CA 1
ATOM 1471 C C . GLN A 1 196 ? 2.479 -17.125 -11.852 1 98.5 196 GLN A C 1
ATOM 1473 O O . GLN A 1 196 ? 2.918 -18.219 -12.203 1 98.5 196 GLN A O 1
ATOM 1478 N N . TRP A 1 197 ? 2.23 -16.203 -12.758 1 98.31 197 TRP A N 1
ATOM 1479 C CA . TRP A 1 197 ? 2.373 -16.5 -14.18 1 98.31 197 TRP A CA 1
ATOM 1480 C C . TRP A 1 197 ? 3.051 -15.352 -14.914 1 98.31 197 TRP A C 1
ATOM 1482 O O . TRP A 1 197 ? 4.051 -15.547 -15.609 1 98.31 197 TRP A O 1
ATOM 1492 N N . ILE A 1 198 ? 2.498 -14.141 -14.734 1 97.88 198 ILE A N 1
ATOM 1493 C CA . ILE A 1 198 ? 2.91 -12.984 -15.516 1 97.88 198 ILE A CA 1
ATOM 1494 C C . ILE A 1 198 ? 4.359 -12.633 -15.195 1 97.88 198 ILE A C 1
ATOM 1496 O O . ILE A 1 198 ? 4.73 -12.5 -14.023 1 97.88 198 ILE A O 1
ATOM 1500 N N . GLY A 1 199 ? 5.172 -12.5 -16.172 1 97.06 199 GLY A N 1
ATOM 1501 C CA . GLY A 1 199 ? 6.582 -12.172 -16.031 1 97.06 199 GLY A CA 1
ATOM 1502 C C . GLY A 1 199 ? 7.496 -13.352 -16.281 1 97.06 199 GLY A C 1
ATOM 1503 O O . GLY A 1 199 ? 8.695 -13.18 -16.516 1 97.06 199 GLY A O 1
ATOM 1504 N N . ALA A 1 200 ? 6.93 -14.672 -16.188 1 96.75 200 ALA A N 1
ATOM 1505 C CA . ALA A 1 200 ? 7.797 -15.844 -16.312 1 96.75 200 ALA A CA 1
ATOM 1506 C C . ALA A 1 200 ? 7.27 -16.797 -17.375 1 96.75 200 ALA A C 1
ATOM 1508 O O . ALA A 1 200 ? 7.957 -17.75 -17.766 1 96.75 200 ALA A O 1
ATOM 1509 N N . ALA A 1 201 ? 6.074 -16.578 -17.844 1 96.81 201 ALA A N 1
ATOM 1510 C CA . ALA A 1 201 ? 5.406 -17.438 -18.828 1 96.81 201 ALA A CA 1
ATOM 1511 C C . ALA A 1 201 ? 4.852 -16.594 -19.984 1 96.81 201 ALA A C 1
ATOM 1513 O O . ALA A 1 201 ? 4.934 -15.367 -19.969 1 96.81 201 ALA A O 1
ATOM 1514 N N . PRO A 1 202 ? 4.352 -17.25 -21.047 1 94.69 202 PRO A N 1
ATOM 1515 C CA . PRO A 1 202 ? 3.764 -16.484 -22.141 1 94.69 202 PRO A CA 1
ATOM 1516 C C . PRO A 1 202 ? 2.594 -15.602 -21.703 1 94.69 202 PRO A C 1
ATOM 1518 O O . PRO A 1 202 ? 1.94 -15.906 -20.688 1 94.69 202 PRO A O 1
ATOM 1521 N N . PRO A 1 203 ? 2.377 -14.5 -22.453 1 96 203 PRO A N 1
ATOM 1522 C CA . PRO A 1 203 ? 1.287 -13.602 -22.062 1 96 203 PRO A CA 1
ATOM 1523 C C . PRO A 1 203 ? -0.053 -14.328 -21.922 1 96 203 PRO A C 1
ATOM 1525 O O . PRO A 1 203 ? -0.332 -15.258 -22.688 1 96 203 PRO A O 1
ATOM 1528 N N . ILE A 1 204 ? -0.854 -13.898 -20.969 1 97.12 204 ILE A N 1
ATOM 1529 C CA . ILE A 1 204 ? -2.154 -14.523 -20.75 1 97.12 204 ILE A CA 1
ATOM 1530 C C . ILE A 1 204 ? -3.158 -14 -21.781 1 97.12 204 ILE A C 1
ATOM 1532 O O . ILE A 1 204 ? -4.258 -14.539 -21.906 1 97.12 204 ILE A O 1
ATOM 1536 N N . ASP A 1 205 ? -2.816 -12.867 -22.531 1 97.88 205 ASP A N 1
ATOM 1537 C CA . ASP A 1 205 ? -3.713 -12.242 -23.5 1 97.88 205 ASP A CA 1
ATOM 1538 C C . ASP A 1 205 ? -5.062 -11.914 -22.875 1 97.88 205 ASP A C 1
ATOM 1540 O O . ASP A 1 205 ? -6.098 -12.414 -23.312 1 97.88 205 ASP A O 1
ATOM 1544 N N . ALA A 1 206 ? -5.031 -11.016 -21.938 1 98.56 206 ALA A N 1
ATOM 1545 C CA . ALA A 1 206 ? -6.152 -10.695 -21.047 1 98.56 206 ALA A CA 1
ATOM 1546 C C . ALA A 1 206 ? -7.391 -10.32 -21.859 1 98.56 206 ALA A C 1
ATOM 1548 O O . ALA A 1 206 ? -8.5 -10.766 -21.562 1 98.56 206 ALA A O 1
ATOM 1549 N N . VAL A 1 207 ? -7.234 -9.555 -22.938 1 98.5 207 VAL A N 1
ATOM 1550 C CA . VAL A 1 207 ? -8.352 -9.086 -23.75 1 98.5 207 VAL A CA 1
ATOM 1551 C C . VAL A 1 207 ? -8.93 -10.25 -24.547 1 98.5 207 VAL A C 1
ATOM 1553 O O . VAL A 1 207 ? -10.148 -10.438 -24.594 1 98.5 207 VAL A O 1
ATOM 1556 N N . ARG A 1 208 ? -8.094 -11.055 -25.125 1 98.19 208 ARG A N 1
ATOM 1557 C CA . ARG A 1 208 ? -8.516 -12.18 -25.953 1 98.19 208 ARG A CA 1
ATOM 1558 C C . ARG A 1 208 ? -9.312 -13.195 -25.141 1 98.19 208 ARG A C 1
ATOM 1560 O O . ARG A 1 208 ? -10.328 -13.711 -25.609 1 98.19 208 ARG A O 1
ATOM 1567 N N . ILE A 1 209 ? -8.875 -13.484 -23.938 1 98.56 209 ILE A N 1
ATOM 1568 C CA . ILE A 1 209 ? -9.539 -14.508 -23.141 1 98.56 209 ILE A CA 1
ATOM 1569 C C . ILE A 1 209 ? -10.797 -13.922 -22.484 1 98.56 209 ILE A C 1
ATOM 1571 O O . ILE A 1 209 ? -11.57 -14.648 -21.859 1 98.56 209 ILE A O 1
ATOM 1575 N N . GLY A 1 210 ? -10.969 -12.594 -22.562 1 98.62 210 GLY A N 1
ATOM 1576 C CA . GLY A 1 210 ? -12.172 -11.961 -22.062 1 98.62 210 GLY A CA 1
ATOM 1577 C C . GLY A 1 210 ? -12.133 -11.695 -20.562 1 98.62 210 GLY A C 1
ATOM 1578 O O . GLY A 1 210 ? -13.18 -11.641 -19.906 1 98.62 210 GLY A O 1
ATOM 1579 N N . ALA A 1 211 ? -10.992 -11.602 -20 1 98.88 211 ALA A N 1
ATOM 1580 C CA . ALA A 1 211 ? -10.898 -11.227 -18.594 1 98.88 211 ALA A CA 1
ATOM 1581 C C . ALA A 1 211 ? -11.422 -9.812 -18.359 1 98.88 211 ALA A C 1
ATOM 1583 O O . ALA A 1 211 ? -11.055 -8.883 -19.078 1 98.88 211 ALA A O 1
ATOM 1584 N N . CYS A 1 212 ? -12.297 -9.664 -17.406 1 98.88 212 CYS A N 1
ATOM 1585 C CA . CYS A 1 212 ? -12.75 -8.312 -17.094 1 98.88 212 CYS A CA 1
ATOM 1586 C C . CYS A 1 212 ? -11.828 -7.656 -16.062 1 98.88 212 CYS A C 1
ATOM 1588 O O . CYS A 1 212 ? -11.852 -6.434 -15.898 1 98.88 212 CYS A O 1
ATOM 1590 N N . PHE A 1 213 ? -11.039 -8.477 -15.391 1 98.94 213 PHE A N 1
ATOM 1591 C CA . PHE A 1 213 ? -10.164 -8.016 -14.32 1 98.94 213 PHE A CA 1
ATOM 1592 C C . PHE A 1 213 ? -8.961 -8.938 -14.172 1 98.94 213 PHE A C 1
ATOM 1594 O O . PHE A 1 213 ? -9.109 -10.164 -14.211 1 98.94 213 PHE A O 1
ATOM 1601 N N . VAL A 1 214 ? -7.727 -8.391 -14.102 1 98.94 214 VAL A N 1
ATOM 1602 C CA . VAL A 1 214 ? -6.496 -9.125 -13.844 1 98.94 214 VAL A CA 1
ATOM 1603 C C . VAL A 1 214 ? -5.711 -8.445 -12.727 1 98.94 214 VAL A C 1
ATOM 1605 O O . VAL A 1 214 ? -5.617 -7.211 -12.688 1 98.94 214 VAL A O 1
ATOM 1608 N N . ALA A 1 215 ? -5.23 -9.195 -11.766 1 98.81 215 ALA A N 1
ATOM 1609 C CA . ALA A 1 215 ? -4.32 -8.711 -10.727 1 98.81 215 ALA A CA 1
ATOM 1610 C C . ALA A 1 215 ? -2.996 -9.469 -10.766 1 98.81 215 ALA A C 1
ATOM 1612 O O . ALA A 1 215 ? -2.969 -10.672 -11.039 1 98.81 215 ALA A O 1
ATOM 1613 N N . CYS A 1 216 ? -1.916 -8.773 -10.461 1 98.62 216 CYS A N 1
ATOM 1614 C CA . CYS A 1 216 ? -0.6 -9.398 -10.43 1 98.62 216 CYS A CA 1
ATOM 1615 C C . CYS A 1 216 ? 0.299 -8.727 -9.398 1 98.62 216 CYS A C 1
ATOM 1617 O O . CYS A 1 216 ? 0.713 -7.582 -9.586 1 98.62 216 CYS A O 1
ATOM 1619 N N . SER A 1 217 ? 0.575 -9.43 -8.312 1 97.06 217 SER A N 1
ATOM 1620 C CA . SER A 1 217 ? 1.54 -8.922 -7.344 1 97.06 217 SER A CA 1
ATOM 1621 C C . SER A 1 217 ? 2.934 -8.82 -7.953 1 97.06 217 SER A C 1
ATOM 1623 O O . SER A 1 217 ? 3.324 -9.656 -8.773 1 97.06 217 SER A O 1
ATOM 1625 N N . VAL A 1 218 ? 3.75 -7.902 -7.5 1 96.44 218 VAL A N 1
ATOM 1626 C CA . VAL A 1 218 ? 4.945 -7.551 -8.258 1 96.44 218 VAL A CA 1
ATOM 1627 C C . VAL A 1 218 ? 6.156 -8.281 -7.684 1 96.44 218 VAL A C 1
ATOM 1629 O O . VAL A 1 218 ? 7.227 -8.305 -8.297 1 96.44 218 VAL A O 1
ATOM 1632 N N . HIS A 1 219 ? 6.074 -8.969 -6.512 1 94.81 219 HIS A N 1
ATOM 1633 C CA . HIS A 1 219 ? 7.246 -9.383 -5.746 1 94.81 219 HIS A CA 1
ATOM 1634 C C . HIS A 1 219 ? 7.734 -10.758 -6.188 1 94.81 219 HIS A C 1
ATOM 1636 O O . HIS A 1 219 ? 8.695 -11.289 -5.625 1 94.81 219 HIS A O 1
ATOM 1642 N N . LYS A 1 220 ? 7.051 -11.406 -7.105 1 96.44 220 LYS A N 1
ATOM 1643 C CA . LYS A 1 220 ? 7.449 -12.719 -7.598 1 96.44 220 LYS A CA 1
ATOM 1644 C C . LYS A 1 220 ? 8.047 -12.625 -9 1 96.44 220 LYS A C 1
ATOM 1646 O O . LYS A 1 220 ? 9.156 -12.117 -9.172 1 96.44 220 LYS A O 1
ATOM 1651 N N . TRP A 1 221 ? 7.285 -12.828 -9.969 1 97.69 221 TRP A N 1
ATOM 1652 C CA . TRP A 1 221 ? 7.82 -13.039 -11.312 1 97.69 221 TRP A CA 1
ATOM 1653 C C . TRP A 1 221 ? 7.957 -11.719 -12.062 1 97.69 221 TRP A C 1
ATOM 1655 O O . TRP A 1 221 ? 8.555 -11.664 -13.141 1 97.69 221 TRP A O 1
ATOM 1665 N N . LEU A 1 222 ? 7.434 -10.617 -11.469 1 97.69 222 LEU A N 1
ATOM 1666 C CA . LEU A 1 222 ? 7.699 -9.289 -12 1 97.69 222 LEU A CA 1
ATOM 1667 C C . LEU A 1 222 ? 8.984 -8.711 -11.406 1 97.69 222 LEU A C 1
ATOM 1669 O O . LEU A 1 222 ? 9.328 -7.559 -11.672 1 97.69 222 LEU A O 1
ATOM 1673 N N . LEU A 1 223 ? 9.664 -9.375 -10.594 1 97.19 223 LEU A N 1
ATOM 1674 C CA . LEU A 1 223 ? 11.039 -9.172 -10.141 1 97.19 223 LEU A CA 1
ATOM 1675 C C . LEU A 1 223 ? 11.172 -7.84 -9.406 1 97.19 223 LEU A C 1
ATOM 1677 O O . LEU A 1 223 ? 12.141 -7.105 -9.617 1 97.19 223 LEU A O 1
ATOM 1681 N N . SER A 1 224 ? 10.227 -7.48 -8.625 1 95.31 224 SER A N 1
ATOM 1682 C CA . SER A 1 224 ? 10.219 -6.234 -7.871 1 95.31 224 SER A CA 1
ATOM 1683 C C . SER A 1 224 ? 10.031 -6.496 -6.379 1 95.31 224 SER A C 1
ATOM 1685 O O . SER A 1 224 ? 9.773 -7.629 -5.969 1 95.31 224 SER A O 1
ATOM 1687 N N . PRO A 1 225 ? 10.32 -5.438 -5.637 1 89.56 225 PRO A N 1
ATOM 1688 C CA . PRO A 1 225 ? 10.07 -5.652 -4.211 1 89.56 225 PRO A CA 1
ATOM 1689 C C . PRO A 1 225 ? 8.586 -5.789 -3.883 1 89.56 225 PRO A C 1
ATOM 1691 O O . PRO A 1 225 ? 7.742 -5.758 -4.785 1 89.56 225 PRO A O 1
ATOM 1694 N N . TYR A 1 226 ? 8.164 -5.957 -2.658 1 88.06 226 TYR A N 1
ATOM 1695 C CA . TYR A 1 226 ? 6.793 -6.047 -2.176 1 88.06 226 TYR A CA 1
ATOM 1696 C C . TYR A 1 226 ? 6.121 -4.676 -2.178 1 88.06 226 TYR A C 1
ATOM 1698 O O . TYR A 1 226 ? 6.793 -3.652 -2.326 1 88.06 226 TYR A O 1
ATOM 1706 N N . GLY A 1 227 ? 4.766 -4.691 -2.209 1 90.31 227 GLY A N 1
ATOM 1707 C CA . GLY A 1 227 ? 4.094 -3.449 -1.871 1 90.31 227 GLY A CA 1
ATOM 1708 C C . GLY A 1 227 ? 3.262 -2.891 -3.012 1 90.31 227 GLY A C 1
ATOM 1709 O O . GLY A 1 227 ? 2.734 -1.78 -2.918 1 90.31 227 GLY A O 1
ATOM 1710 N N . CYS A 1 228 ? 3.201 -3.637 -4.055 1 94.19 228 CYS A N 1
ATOM 1711 C CA . CYS A 1 228 ? 2.398 -3.166 -5.18 1 94.19 228 CYS A CA 1
ATOM 1712 C C . CYS A 1 228 ? 1.769 -4.336 -5.926 1 94.19 228 CYS A C 1
ATOM 1714 O O . CYS A 1 228 ? 2.283 -5.453 -5.883 1 94.19 228 CYS A O 1
ATOM 1716 N N . CYS A 1 229 ? 0.71 -4.07 -6.508 1 97 229 CYS A N 1
ATOM 1717 C CA . CYS A 1 229 ? 0.002 -4.969 -7.414 1 97 229 CYS A CA 1
ATOM 1718 C C . CYS A 1 229 ? -0.428 -4.238 -8.68 1 97 229 CYS A C 1
ATOM 1720 O O . CYS A 1 229 ? -1.042 -3.174 -8.609 1 97 229 CYS A O 1
ATOM 1722 N N . LEU A 1 230 ? -0.041 -4.719 -9.773 1 98.5 230 LEU A N 1
ATOM 1723 C CA . LEU A 1 230 ? -0.494 -4.184 -11.055 1 98.5 230 LEU A CA 1
ATOM 1724 C C . LEU A 1 230 ? -1.784 -4.863 -11.5 1 98.5 230 LEU A C 1
ATOM 1726 O O . LEU A 1 230 ? -1.914 -6.086 -11.406 1 98.5 230 LEU A O 1
ATOM 1730 N N . CYS A 1 231 ? -2.711 -4.031 -11.992 1 98.88 231 CYS A N 1
ATOM 1731 C CA . CYS A 1 231 ? -4.031 -4.562 -12.32 1 98.88 231 CYS A CA 1
ATOM 1732 C C . CYS A 1 231 ? -4.469 -4.113 -13.711 1 98.88 231 CYS A C 1
ATOM 1734 O O . CYS A 1 231 ? -4.023 -3.074 -14.203 1 98.88 231 CYS A O 1
ATOM 1736 N N . PHE A 1 232 ? -5.223 -4.938 -14.289 1 98.94 232 PHE A N 1
ATOM 1737 C CA . PHE A 1 232 ? -5.938 -4.645 -15.523 1 98.94 232 PHE A CA 1
ATOM 1738 C C . PHE A 1 232 ? -7.445 -4.707 -15.305 1 98.94 232 PHE A C 1
ATOM 1740 O O . PHE A 1 232 ? -7.941 -5.613 -14.625 1 98.94 232 PHE A O 1
ATOM 1747 N N . ALA A 1 233 ? -8.148 -3.789 -15.797 1 98.88 233 ALA A N 1
ATOM 1748 C CA . ALA A 1 233 ? -9.609 -3.811 -15.875 1 98.88 233 ALA A CA 1
ATOM 1749 C C . ALA A 1 233 ? -10.078 -3.477 -17.281 1 98.88 233 ALA A C 1
ATOM 1751 O O . ALA A 1 233 ? -9.625 -2.504 -17.891 1 98.88 233 ALA A O 1
ATOM 1752 N N . SER A 1 234 ? -11.008 -4.246 -17.812 1 98.81 234 SER A N 1
ATOM 1753 C CA . SER A 1 234 ? -11.562 -3.969 -19.125 1 98.81 234 SER A CA 1
ATOM 1754 C C . SER A 1 234 ? -12.359 -2.664 -19.125 1 98.81 234 SER A C 1
ATOM 1756 O O . SER A 1 234 ? -12.844 -2.227 -18.094 1 98.81 234 SER A O 1
ATOM 1758 N N . PRO A 1 235 ? -12.492 -2.051 -20.281 1 98.38 235 PRO A N 1
ATOM 1759 C CA . PRO A 1 235 ? -13.188 -0.764 -20.359 1 98.38 235 PRO A CA 1
ATOM 1760 C C . PRO A 1 235 ? -14.609 -0.83 -19.797 1 98.38 235 PRO A C 1
ATOM 1762 O O . PRO A 1 235 ? -15 0.015 -19 1 98.38 235 PRO A O 1
ATOM 1765 N N . PRO A 1 236 ? -15.391 -1.826 -20.172 1 98.31 236 PRO A N 1
ATOM 1766 C CA . PRO A 1 236 ? -16.719 -1.891 -19.547 1 98.31 236 PRO A CA 1
ATOM 1767 C C . PRO A 1 236 ? -16.656 -1.984 -18.031 1 98.31 236 PRO A C 1
ATOM 1769 O O . PRO A 1 236 ? -17.484 -1.395 -17.328 1 98.31 236 PRO A O 1
ATOM 1772 N N . PHE A 1 237 ? -15.672 -2.67 -17.5 1 98.62 237 PHE A N 1
ATOM 1773 C CA . PHE A 1 237 ? -15.531 -2.824 -16.062 1 98.62 237 PHE A CA 1
ATOM 1774 C C . PHE A 1 237 ? -15.211 -1.487 -15.398 1 98.62 237 PHE A C 1
ATOM 1776 O O . PHE A 1 237 ? -15.938 -1.031 -14.516 1 98.62 237 PHE A O 1
ATOM 1783 N N . TRP A 1 238 ? -14.047 -0.766 -15.82 1 98.31 238 TRP A N 1
ATOM 1784 C CA . TRP A 1 238 ? -13.609 0.405 -15.07 1 98.31 238 TRP A CA 1
ATOM 1785 C C . TRP A 1 238 ? -14.547 1.587 -15.305 1 98.31 238 TRP A C 1
ATOM 1787 O O . TRP A 1 238 ? -14.633 2.494 -14.477 1 98.31 238 TRP A O 1
ATOM 1797 N N . ARG A 1 239 ? -15.352 1.622 -16.406 1 97.5 239 ARG A N 1
ATOM 1798 C CA . ARG A 1 239 ? -16.312 2.693 -16.641 1 97.5 239 ARG A CA 1
ATOM 1799 C C . ARG A 1 239 ? -17.406 2.678 -15.578 1 97.5 239 ARG A C 1
ATOM 1801 O O . ARG A 1 239 ? -17.938 3.727 -15.211 1 97.5 239 ARG A O 1
ATOM 1808 N N . ALA A 1 240 ? -17.688 1.502 -15.055 1 97 240 ALA A N 1
ATOM 1809 C CA . ALA A 1 240 ? -18.797 1.362 -14.109 1 97 240 ALA A CA 1
ATOM 1810 C C . ALA A 1 240 ? -18.281 1.207 -12.68 1 97 240 ALA A C 1
ATOM 1812 O O . ALA A 1 240 ? -19.031 1.351 -11.719 1 97 240 ALA A O 1
ATOM 1813 N N . ALA A 1 241 ? -16.984 1 -12.523 1 97.69 241 ALA A N 1
ATOM 1814 C CA . ALA A 1 241 ? -16.422 0.585 -11.242 1 97.69 241 ALA A CA 1
ATOM 1815 C C . ALA A 1 241 ? -16.156 1.79 -10.336 1 97.69 241 ALA A C 1
ATOM 1817 O O . ALA A 1 241 ? -15.922 2.896 -10.828 1 97.69 241 ALA A O 1
ATOM 1818 N N . SER A 1 242 ? -16.297 1.604 -9.055 1 95.19 242 SER A N 1
ATOM 1819 C CA . SER A 1 242 ? -15.891 2.539 -8.016 1 95.19 242 SER A CA 1
ATOM 1820 C C . SER A 1 242 ? -14.664 2.025 -7.262 1 95.19 242 SER A C 1
ATOM 1822 O O . SER A 1 242 ? -14.539 0.822 -7.027 1 95.19 242 SER A O 1
ATOM 1824 N N . PRO A 1 243 ? -13.797 2.916 -6.891 1 95.88 243 PRO A N 1
ATOM 1825 C CA . PRO A 1 243 ? -12.617 2.482 -6.137 1 95.88 243 PRO A CA 1
ATOM 1826 C C . PRO A 1 243 ? -12.953 1.995 -4.73 1 95.88 243 PRO A C 1
ATOM 1828 O O . PRO A 1 243 ? -14.07 2.227 -4.25 1 95.88 243 PRO A O 1
ATOM 1831 N N . LEU A 1 244 ? -12 1.306 -4.113 1 95.25 244 LEU A N 1
ATOM 1832 C CA . LEU A 1 244 ? -12.195 0.788 -2.764 1 95.25 244 LEU A CA 1
ATOM 1833 C C . LEU A 1 244 ? -12.039 1.898 -1.729 1 95.25 244 LEU A C 1
ATOM 1835 O O . LEU A 1 244 ? -12.555 1.787 -0.613 1 95.25 244 LEU A O 1
ATOM 1839 N N . GLU A 1 245 ? -11.312 2.941 -2.049 1 97 245 GLU A N 1
ATOM 1840 C CA . GLU A 1 245 ? -11.047 4.094 -1.191 1 97 245 GLU A CA 1
ATOM 1841 C C . GLU A 1 245 ? -11.188 5.402 -1.963 1 97 245 GLU A C 1
ATOM 1843 O O . GLU A 1 245 ? -11.273 5.395 -3.191 1 97 245 GLU A O 1
ATOM 1848 N N . HIS A 1 246 ? -11.281 6.473 -1.227 1 96.56 246 HIS A N 1
ATOM 1849 C CA . HIS A 1 246 ? -11.43 7.781 -1.853 1 96.56 246 HIS A CA 1
ATOM 1850 C C . HIS A 1 246 ? -10.227 8.672 -1.553 1 96.56 246 HIS A C 1
ATOM 1852 O O . HIS A 1 246 ? -9.828 8.812 -0.395 1 96.56 246 HIS A O 1
ATOM 1858 N N . HIS A 1 247 ? -9.609 9.18 -2.553 1 95.25 247 HIS A N 1
ATOM 1859 C CA . HIS A 1 247 ? -8.453 10.062 -2.471 1 95.25 247 HIS A CA 1
ATOM 1860 C C . HIS A 1 247 ? -8.414 11.031 -3.648 1 95.25 247 HIS A C 1
ATOM 1862 O O . HIS A 1 247 ? -9.18 10.875 -4.605 1 95.25 247 HIS A O 1
ATOM 1868 N N . ASP A 1 248 ? -7.602 11.977 -3.572 1 92.81 248 ASP A N 1
ATOM 1869 C CA . ASP A 1 248 ? -7.637 13.062 -4.543 1 92.81 248 ASP A CA 1
ATOM 1870 C C . ASP A 1 248 ? -6.98 12.656 -5.855 1 92.81 248 ASP A C 1
ATOM 1872 O O . ASP A 1 248 ? -7.352 13.148 -6.922 1 92.81 248 ASP A O 1
ATOM 1876 N N . ARG A 1 249 ? -6.102 11.672 -5.875 1 90.19 249 ARG A N 1
ATOM 1877 C CA . ARG A 1 249 ? -5.219 11.43 -7.012 1 90.19 249 ARG A CA 1
ATOM 1878 C C . ARG A 1 249 ? -5.969 10.727 -8.141 1 90.19 249 ARG A C 1
ATOM 1880 O O . ARG A 1 249 ? -5.492 10.688 -9.273 1 90.19 249 ARG A O 1
ATOM 1887 N N . ASN A 1 250 ? -7.148 10.148 -7.852 1 92.75 250 ASN A N 1
ATOM 1888 C CA . ASN A 1 250 ? -7.895 9.5 -8.922 1 92.75 250 ASN A CA 1
ATOM 1889 C C . ASN A 1 250 ? -9.109 10.32 -9.344 1 92.75 250 ASN A C 1
ATOM 1891 O O . ASN A 1 250 ? -9.992 9.82 -10.039 1 92.75 250 ASN A O 1
ATOM 1895 N N . ARG A 1 251 ? -9.141 11.625 -8.875 1 94.88 251 ARG A N 1
ATOM 1896 C CA . ARG A 1 251 ? -10.258 12.508 -9.211 1 94.88 251 ARG A CA 1
ATOM 1897 C C . ARG A 1 251 ? -9.914 13.383 -10.414 1 94.88 251 ARG A C 1
ATOM 1899 O O . ARG A 1 251 ? -8.742 13.609 -10.719 1 94.88 251 ARG A O 1
ATOM 1906 N N . GLU A 1 252 ? -10.969 13.797 -11.078 1 91.94 252 GLU A N 1
ATOM 1907 C CA . GLU A 1 252 ? -10.797 14.711 -12.211 1 91.94 252 GLU A CA 1
ATOM 1908 C C . GLU A 1 252 ? -10.039 15.969 -11.797 1 91.94 252 GLU A C 1
ATOM 1910 O O . GLU A 1 252 ? -10.328 16.547 -10.75 1 91.94 252 GLU A O 1
ATOM 1915 N N . GLY A 1 253 ? -9.047 16.328 -12.547 1 88.06 253 GLY A N 1
ATOM 1916 C CA . GLY A 1 253 ? -8.297 17.547 -12.297 1 88.06 253 GLY A CA 1
ATOM 1917 C C . GLY A 1 253 ? -7.02 17.312 -11.516 1 88.06 253 GLY A C 1
ATOM 1918 O O . GLY A 1 253 ? -6.141 18.188 -11.484 1 88.06 253 GLY A O 1
ATOM 1919 N N . ALA A 1 254 ? -6.926 16.141 -10.914 1 86.5 254 ALA A N 1
ATOM 1920 C CA . ALA A 1 254 ? -5.789 15.867 -10.039 1 86.5 254 ALA A CA 1
ATOM 1921 C C . ALA A 1 254 ? -4.48 15.875 -10.82 1 86.5 254 ALA A C 1
ATOM 1923 O O . ALA A 1 254 ? -3.422 16.188 -10.266 1 86.5 254 ALA A O 1
ATOM 1924 N N . GLN A 1 255 ? -4.477 15.508 -12.07 1 79.5 255 GLN A N 1
ATOM 1925 C CA . GLN A 1 255 ? -3.264 15.422 -12.875 1 79.5 255 GLN A CA 1
ATOM 1926 C C . GLN A 1 255 ? -2.686 16.797 -13.156 1 79.5 255 GLN A C 1
ATOM 1928 O O . GLN A 1 255 ? -1.542 16.922 -13.602 1 79.5 255 GLN A O 1
ATOM 1933 N N . HIS A 1 256 ? -3.492 17.828 -12.867 1 76.75 256 HIS A N 1
ATOM 1934 C CA . HIS A 1 256 ? -3.082 19.172 -13.258 1 76.75 256 HIS A CA 1
ATOM 1935 C C . HIS A 1 256 ? -2.57 19.969 -12.062 1 76.75 256 HIS A C 1
ATOM 1937 O O . HIS A 1 256 ? -2.047 21.062 -12.219 1 76.75 256 HIS A O 1
ATOM 1943 N N . VAL A 1 257 ? -2.771 19.344 -10.891 1 77.31 257 VAL A N 1
ATOM 1944 C CA . VAL A 1 257 ? -2.418 20.109 -9.695 1 77.31 257 VAL A CA 1
ATOM 1945 C C . VAL A 1 257 ? -1.766 19.188 -8.664 1 77.31 257 VAL A C 1
ATOM 1947 O O . VAL A 1 257 ? -1.995 17.969 -8.68 1 77.31 257 VAL A O 1
ATOM 1950 N N . GLU A 1 258 ? -0.958 19.75 -7.793 1 75.06 258 GLU A N 1
ATOM 1951 C CA . GLU A 1 258 ? -0.344 19 -6.707 1 75.06 258 GLU A CA 1
ATOM 1952 C C . GLU A 1 258 ? -1.368 18.656 -5.629 1 75.06 258 GLU A C 1
ATOM 1954 O O . GLU A 1 258 ? -1.321 17.562 -5.051 1 75.06 258 GLU A O 1
ATOM 1959 N N . CYS A 1 259 ? -2.236 19.625 -5.414 1 81.19 259 CYS A N 1
ATOM 1960 C CA . CYS A 1 259 ? -3.291 19.484 -4.418 1 81.19 259 CYS A CA 1
ATOM 1961 C C . CYS A 1 259 ? -4.605 20.047 -4.926 1 81.19 259 CYS A C 1
ATOM 1963 O O . CYS A 1 259 ? -4.684 21.234 -5.262 1 81.19 259 CYS A O 1
ATOM 1965 N N . LEU A 1 260 ? -5.609 19.234 -4.992 1 86.94 260 LEU A N 1
ATOM 1966 C CA . LEU A 1 260 ? -6.918 19.703 -5.426 1 86.94 260 LEU A CA 1
ATOM 1967 C C . LEU A 1 260 ? -7.504 20.688 -4.418 1 86.94 260 LEU A C 1
ATOM 1969 O O . LEU A 1 260 ? -7.426 20.469 -3.207 1 86.94 260 LEU A O 1
ATOM 1973 N N . PRO A 1 261 ? -8.078 21.75 -4.918 1 89.19 261 PRO A N 1
ATOM 1974 C CA . PRO A 1 261 ? -8.695 22.719 -4.008 1 89.19 261 PRO A CA 1
ATOM 1975 C C . PRO A 1 261 ? -10.133 22.344 -3.641 1 89.19 261 PRO A C 1
ATOM 1977 O O . PRO A 1 261 ? -10.859 21.797 -4.465 1 89.19 261 PRO A O 1
ATOM 1980 N N . MET A 1 262 ? -10.453 22.641 -2.453 1 93.62 262 MET A N 1
ATOM 1981 C CA . MET A 1 262 ? -11.859 22.594 -2.061 1 93.62 262 MET A CA 1
ATOM 1982 C C . MET A 1 262 ? -12.641 23.719 -2.723 1 93.62 262 MET A C 1
ATOM 1984 O O . MET A 1 262 ? -12.18 24.859 -2.766 1 93.62 262 MET A O 1
ATOM 1988 N N . ASP A 1 263 ? -13.734 23.422 -3.334 1 92.25 263 ASP A N 1
ATOM 1989 C CA . ASP A 1 263 ? -14.508 24.469 -4.004 1 92.25 263 ASP A CA 1
ATOM 1990 C C . ASP A 1 263 ? -15.297 25.297 -2.994 1 92.25 263 ASP A C 1
ATOM 1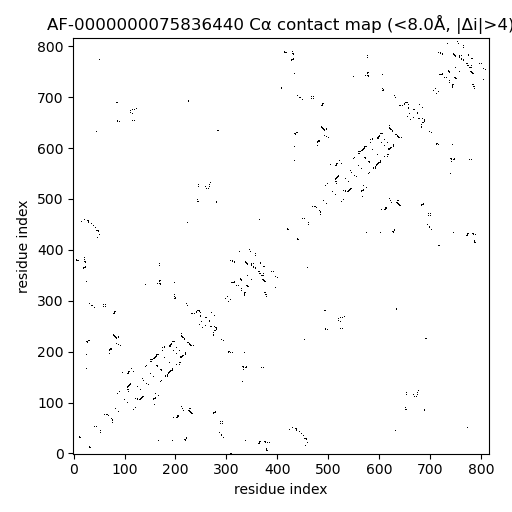992 O O . ASP A 1 263 ? -15.32 24.984 -1.804 1 92.25 263 ASP A O 1
ATOM 1996 N N . PRO A 1 264 ? -15.891 26.391 -3.418 1 91.5 264 PRO A N 1
ATOM 1997 C CA . PRO A 1 264 ? -16.578 27.297 -2.498 1 91.5 264 PRO A CA 1
ATOM 1998 C C . PRO A 1 264 ? -17.75 26.641 -1.783 1 91.5 264 PRO A C 1
ATOM 2000 O O . PRO A 1 264 ? -18.188 27.109 -0.724 1 91.5 264 PRO A O 1
ATOM 2003 N N . SER A 1 265 ? -18.25 25.594 -2.352 1 91.88 265 SER A N 1
ATOM 2004 C CA . SER A 1 265 ? -19.359 24.875 -1.73 1 91.88 265 SER A CA 1
ATOM 2005 C C . SER A 1 265 ? -18.875 23.922 -0.653 1 91.88 265 SER A C 1
ATOM 2007 O O . SER A 1 265 ? -19.672 23.281 0.032 1 91.88 265 SER A O 1
ATOM 2009 N N . GLY A 1 266 ? -17.594 23.844 -0.515 1 94.06 266 GLY A N 1
ATOM 2010 C CA . GLY A 1 266 ? -17.031 23.016 0.54 1 94.06 266 GLY A CA 1
ATOM 2011 C C . GLY A 1 266 ? -16.844 21.562 0.12 1 94.06 266 GLY A C 1
ATOM 2012 O O . GLY A 1 266 ? -16.875 20.672 0.957 1 94.06 266 GLY A O 1
ATOM 2013 N N . ARG A 1 267 ? -16.641 21.391 -1.199 1 95.38 267 ARG A N 1
ATOM 2014 C CA . ARG A 1 267 ? -16.516 20.031 -1.699 1 95.38 267 ARG A CA 1
ATOM 2015 C C . ARG A 1 267 ? -15.281 19.891 -2.578 1 95.38 267 ARG A C 1
ATOM 2017 O O . ARG A 1 267 ? -14.812 20.859 -3.168 1 95.38 267 ARG A O 1
ATOM 2024 N N . TYR A 1 268 ? -14.75 18.703 -2.555 1 95.62 268 TYR A N 1
ATOM 2025 C CA . TYR A 1 268 ? -13.766 18.312 -3.553 1 95.62 268 TYR A CA 1
ATOM 2026 C C . TYR A 1 268 ? -14.43 17.641 -4.746 1 95.62 268 TYR A C 1
ATOM 2028 O O . TYR A 1 268 ? -15.578 17.188 -4.648 1 95.62 268 TYR A O 1
ATOM 2036 N N . PRO A 1 269 ? -13.711 17.562 -5.887 1 93.94 269 PRO A N 1
ATOM 2037 C CA . PRO A 1 269 ? -14.305 16.922 -7.055 1 93.94 269 PRO A CA 1
ATOM 2038 C C . PRO A 1 269 ? -14.75 15.484 -6.77 1 93.94 269 PRO A C 1
ATOM 2040 O O . PRO A 1 269 ? -13.984 14.695 -6.207 1 93.94 269 PRO A O 1
ATOM 2043 N N . ALA A 1 270 ? -15.953 15.164 -7.211 1 92.56 270 ALA A N 1
ATOM 2044 C CA . ALA A 1 270 ? -16.516 13.828 -7.008 1 92.56 270 ALA A CA 1
ATOM 2045 C C . ALA A 1 270 ? -16.219 12.93 -8.203 1 92.56 270 ALA A C 1
ATOM 2047 O O . ALA A 1 270 ? -16.109 11.703 -8.062 1 92.56 270 ALA A O 1
ATOM 2048 N N . ALA A 1 271 ? -16.094 13.562 -9.375 1 94.44 271 ALA A N 1
ATOM 2049 C CA . ALA A 1 271 ? -15.898 12.797 -10.602 1 94.44 271 ALA A CA 1
ATOM 2050 C C . ALA A 1 271 ? -14.484 12.211 -10.656 1 94.44 271 ALA A C 1
ATOM 2052 O O . ALA A 1 271 ? -13.531 12.828 -10.188 1 94.44 271 ALA A O 1
ATOM 2053 N N . PHE A 1 272 ? -14.375 11.031 -11.203 1 96 272 PHE A N 1
ATOM 2054 C CA . PHE A 1 272 ? -13.102 10.328 -11.312 1 96 272 PHE A CA 1
ATOM 2055 C C . PHE A 1 272 ? -12.414 10.641 -12.641 1 96 272 PHE A C 1
ATOM 2057 O O . PHE A 1 272 ? -13.07 11.078 -13.586 1 96 272 PHE A O 1
ATOM 2064 N N . MET A 1 273 ? -11.109 10.398 -12.664 1 93.31 273 MET A N 1
ATOM 2065 C CA . MET A 1 273 ? -10.336 10.492 -13.898 1 93.31 273 MET A CA 1
ATOM 2066 C C . MET A 1 273 ? -10.773 9.422 -14.898 1 93.31 273 MET A C 1
ATOM 2068 O O . MET A 1 273 ? -11.305 8.383 -14.508 1 93.31 273 MET A O 1
ATOM 2072 N N . HIS A 1 274 ? -10.492 9.703 -16.156 1 93.94 274 HIS A N 1
ATOM 2073 C CA . HIS A 1 274 ? -10.766 8.727 -17.203 1 93.94 274 HIS A CA 1
ATOM 2074 C C . HIS A 1 274 ? -9.812 7.543 -17.125 1 93.94 274 HIS A C 1
ATOM 2076 O O . HIS A 1 274 ? -8.656 7.695 -16.719 1 93.94 274 HIS A O 1
ATOM 2082 N N . GLY A 1 275 ? -10.406 6.32 -17.5 1 96.94 275 GLY A N 1
ATOM 2083 C CA . GLY A 1 275 ? -9.562 5.137 -17.562 1 96.94 275 GLY A CA 1
ATOM 2084 C C . GLY A 1 275 ? -9.516 4.383 -16.234 1 96.94 275 GLY A C 1
ATOM 2085 O O . GLY A 1 275 ? -10.164 4.777 -15.266 1 96.94 275 GLY A O 1
ATOM 2086 N N . ALA A 1 276 ? -8.734 3.275 -16.25 1 98.12 276 ALA A N 1
ATOM 2087 C CA . ALA A 1 276 ? -8.641 2.406 -15.07 1 98.12 276 ALA A CA 1
ATOM 2088 C C . ALA A 1 276 ? -7.941 3.119 -13.914 1 98.12 276 ALA A C 1
ATOM 2090 O O . ALA A 1 276 ? -8.047 2.699 -12.766 1 98.12 276 ALA A O 1
ATOM 2091 N N . ARG A 1 277 ? -7.199 4.234 -14.188 1 95.38 277 ARG A N 1
ATOM 2092 C CA . ARG A 1 277 ? -6.516 4.977 -13.133 1 95.38 277 ARG A CA 1
ATOM 2093 C C . ARG A 1 277 ? -7.512 5.492 -12.094 1 95.38 277 ARG A C 1
ATOM 2095 O O . ARG A 1 277 ? -7.121 5.867 -10.984 1 95.38 277 ARG A O 1
ATOM 2102 N N . ARG A 1 278 ? -8.828 5.598 -12.406 1 96.94 278 ARG A N 1
ATOM 2103 C CA . ARG A 1 278 ? -9.867 5.953 -11.453 1 96.94 278 ARG A CA 1
ATOM 2104 C C . ARG A 1 278 ? -9.898 4.965 -10.289 1 96.94 278 ARG A C 1
ATOM 2106 O O . ARG A 1 278 ? -10.461 5.262 -9.234 1 96.94 278 ARG A O 1
ATOM 2113 N N . LEU A 1 279 ? -9.242 3.807 -10.531 1 98 279 LEU A N 1
ATOM 2114 C CA . LEU A 1 279 ? -9.289 2.732 -9.547 1 98 279 LEU A CA 1
ATOM 2115 C C . LEU A 1 279 ? -7.965 2.621 -8.797 1 98 279 LEU A C 1
ATOM 2117 O O . LEU A 1 279 ? -7.801 1.743 -7.945 1 98 279 LEU A O 1
ATOM 2121 N N . ASP A 1 280 ? -6.984 3.549 -9.055 1 96.81 280 ASP A N 1
ATOM 2122 C CA . ASP A 1 280 ? -5.723 3.557 -8.32 1 96.81 280 ASP A CA 1
ATOM 2123 C C . ASP A 1 280 ? -5.965 3.68 -6.82 1 96.81 280 ASP A C 1
ATOM 2125 O O . ASP A 1 280 ? -6.863 4.406 -6.387 1 96.81 280 ASP A O 1
ATOM 2129 N N . SER A 1 281 ? -5.141 2.943 -6.059 1 95.56 281 SER A N 1
ATOM 2130 C CA . SER A 1 281 ? -5.145 3.172 -4.617 1 95.56 281 SER A CA 1
ATOM 2131 C C . SER A 1 281 ? -4.559 4.535 -4.27 1 95.56 281 SER A C 1
ATOM 2133 O O . SER A 1 281 ? -3.898 5.16 -5.102 1 95.56 281 SER A O 1
ATOM 2135 N N . GLY A 1 282 ? -4.898 4.934 -3.07 1 92.06 282 GLY A N 1
ATOM 2136 C CA . GLY A 1 282 ? -4.402 6.219 -2.605 1 92.06 282 GLY A CA 1
ATOM 2137 C C . GLY A 1 282 ? -2.932 6.188 -2.227 1 92.06 282 GLY A C 1
ATOM 2138 O O . GLY A 1 282 ? -2.258 5.176 -2.418 1 92.06 282 GLY A O 1
ATOM 2139 N N . GLY A 1 283 ? -2.482 7.238 -1.803 1 82.81 283 GLY A N 1
ATOM 2140 C CA . GLY A 1 283 ? -1.068 7.398 -1.5 1 82.81 283 GLY A CA 1
ATOM 2141 C C . GLY A 1 283 ? -0.252 7.863 -2.691 1 82.81 283 GLY A C 1
ATOM 2142 O O . GLY A 1 283 ? -0.613 7.594 -3.84 1 82.81 283 GLY A O 1
ATOM 2143 N N . ARG A 1 284 ? 0.697 8.633 -2.42 1 69 284 ARG A N 1
ATOM 2144 C CA . ARG A 1 284 ? 1.618 9.008 -3.488 1 69 284 ARG A CA 1
ATOM 2145 C C . ARG A 1 284 ? 2.311 7.777 -4.07 1 69 284 ARG A C 1
ATOM 2147 O O . ARG A 1 284 ? 2.604 6.824 -3.348 1 69 284 ARG A O 1
ATOM 2154 N N . PRO A 1 285 ? 2.354 7.836 -5.375 1 71.56 285 PRO A N 1
ATOM 2155 C CA . PRO A 1 285 ? 3.146 6.746 -5.949 1 71.56 285 PRO A CA 1
ATOM 2156 C C . PRO A 1 285 ? 4.52 6.609 -5.293 1 71.56 285 PRO A C 1
ATOM 2158 O O . PRO A 1 285 ? 5.215 7.605 -5.094 1 71.56 285 PRO A O 1
ATOM 2161 N N . SER A 1 286 ? 4.801 5.441 -4.949 1 81.75 286 SER A N 1
ATOM 2162 C CA . SER A 1 286 ? 6.043 5.203 -4.219 1 81.75 286 SER A CA 1
ATOM 2163 C C . SER A 1 286 ? 7.258 5.625 -5.043 1 81.75 286 SER A C 1
ATOM 2165 O O . SER A 1 286 ? 7.516 5.062 -6.109 1 81.75 286 SER A O 1
ATOM 2167 N N . TYR A 1 287 ? 8.016 6.52 -4.555 1 87 287 TYR A N 1
ATOM 2168 C CA . TYR A 1 287 ? 9.195 6.988 -5.27 1 87 287 TYR A CA 1
ATOM 2169 C C . TYR A 1 287 ? 10.312 5.961 -5.203 1 87 287 TYR A C 1
ATOM 2171 O O . TYR A 1 287 ? 11.297 6.055 -5.945 1 87 287 TYR A O 1
ATOM 2179 N N . ILE A 1 288 ? 10.18 5.016 -4.328 1 91.12 288 ILE A N 1
ATOM 2180 C CA . ILE A 1 288 ? 11.188 3.967 -4.223 1 91.12 288 ILE A CA 1
ATOM 2181 C C . ILE A 1 288 ? 10.797 2.779 -5.098 1 91.12 288 ILE A C 1
ATOM 2183 O O . ILE A 1 288 ? 11.555 2.369 -5.977 1 91.12 288 ILE A O 1
ATOM 2187 N N . LEU A 1 289 ? 9.562 2.326 -4.953 1 92.19 289 LEU A N 1
ATOM 2188 C CA . LEU A 1 289 ? 9.125 1.072 -5.555 1 92.19 289 LEU A CA 1
ATOM 2189 C C . LEU A 1 289 ? 8.875 1.245 -7.051 1 92.19 289 LEU A C 1
ATOM 2191 O O . LEU A 1 289 ? 9.234 0.379 -7.848 1 92.19 289 LEU A O 1
ATOM 2195 N N . LEU A 1 290 ? 8.281 2.354 -7.469 1 94.94 290 LEU A N 1
ATOM 2196 C CA . LEU A 1 290 ? 7.816 2.479 -8.844 1 94.94 290 LEU A CA 1
ATOM 2197 C C . LEU A 1 290 ? 8.992 2.521 -9.812 1 94.94 290 LEU A C 1
ATOM 2199 O O . LEU A 1 290 ? 8.977 1.853 -10.852 1 94.94 290 LEU A O 1
ATOM 2203 N N . PRO A 1 291 ? 10.039 3.275 -9.422 1 96.12 291 PRO A N 1
ATOM 2204 C CA . PRO A 1 291 ? 11.188 3.213 -10.32 1 96.12 291 PRO A CA 1
ATOM 2205 C C . PRO A 1 291 ? 11.82 1.821 -10.383 1 96.12 291 PRO A C 1
ATOM 2207 O O . PRO A 1 291 ? 12.305 1.405 -11.438 1 96.12 291 PRO A O 1
ATOM 2210 N N . MET A 1 292 ? 11.875 1.14 -9.281 1 96.62 292 MET A N 1
ATOM 2211 C CA . MET A 1 292 ? 12.383 -0.23 -9.266 1 96.62 292 MET A CA 1
ATOM 2212 C C . MET A 1 292 ? 11.539 -1.134 -10.156 1 96.62 292 MET A C 1
ATOM 2214 O O . MET A 1 292 ? 12.078 -1.901 -10.953 1 96.62 292 MET A O 1
ATOM 2218 N N . LEU A 1 293 ? 10.211 -1.031 -10.016 1 97.38 293 LEU A N 1
ATOM 2219 C CA . LEU A 1 293 ? 9.273 -1.825 -10.812 1 97.38 293 LEU A CA 1
ATOM 2220 C C . LEU A 1 293 ? 9.422 -1.516 -12.297 1 97.38 293 LEU A C 1
ATOM 2222 O O . LEU A 1 293 ? 9.43 -2.428 -13.125 1 97.38 293 LEU A O 1
ATOM 2226 N N . ARG A 1 294 ? 9.555 -0.217 -12.617 1 98 294 ARG A N 1
ATOM 2227 C CA . ARG A 1 294 ? 9.773 0.169 -14.008 1 98 294 ARG A CA 1
ATOM 2228 C C . ARG A 1 294 ? 11.016 -0.506 -14.57 1 98 294 ARG A C 1
ATOM 2230 O O . ARG A 1 294 ? 11 -1.013 -15.695 1 98 294 ARG A O 1
ATOM 2237 N N . GLU A 1 295 ? 12.102 -0.492 -13.781 1 97.94 295 GLU A N 1
ATOM 2238 C CA . GLU A 1 295 ? 13.352 -1.111 -14.219 1 97.94 295 GLU A CA 1
ATOM 2239 C C . GLU A 1 295 ? 13.172 -2.607 -14.469 1 97.94 295 GLU A C 1
ATOM 2241 O O . GLU A 1 295 ? 13.633 -3.135 -15.484 1 97.94 295 GLU A O 1
ATOM 2246 N N . SER A 1 296 ? 12.508 -3.301 -13.586 1 98.06 296 SER A N 1
ATOM 2247 C CA . SER A 1 296 ? 12.273 -4.734 -13.727 1 98.06 296 SER A CA 1
ATOM 2248 C C . SER A 1 296 ? 11.391 -5.031 -14.938 1 98.06 296 SER A C 1
ATOM 2250 O O . SER A 1 296 ? 11.641 -5.988 -15.672 1 98.06 296 SER A O 1
ATOM 2252 N N . LEU A 1 297 ? 10.344 -4.219 -15.102 1 98.25 297 LEU A N 1
ATOM 2253 C CA . LEU A 1 297 ? 9.453 -4.418 -16.234 1 98.25 297 LEU A CA 1
ATOM 2254 C C . LEU A 1 297 ? 10.188 -4.191 -17.547 1 98.25 297 LEU A C 1
ATOM 2256 O O . LEU A 1 297 ? 9.922 -4.875 -18.547 1 98.25 297 LEU A O 1
ATOM 2260 N N . GLN A 1 298 ? 11.109 -3.225 -17.578 1 97.81 298 GLN A N 1
ATOM 2261 C CA . GLN A 1 298 ? 11.93 -2.994 -18.766 1 97.81 298 GLN A CA 1
ATOM 2262 C C . GLN A 1 298 ? 12.812 -4.203 -19.062 1 97.81 298 GLN A C 1
ATOM 2264 O O . GLN A 1 298 ? 12.992 -4.57 -20.219 1 97.81 298 GLN A O 1
ATOM 2269 N N . LEU A 1 299 ? 13.32 -4.812 -18.031 1 96.69 299 LEU A N 1
ATOM 2270 C CA . LEU A 1 299 ? 14.094 -6.035 -18.203 1 96.69 299 LEU A CA 1
ATOM 2271 C C . LEU A 1 299 ? 13.234 -7.141 -18.812 1 96.69 299 LEU A C 1
ATOM 2273 O O . LEU A 1 299 ? 13.672 -7.855 -19.719 1 96.69 299 LEU A O 1
ATOM 2277 N N . LEU A 1 300 ? 11.992 -7.262 -18.344 1 96.75 300 LEU A N 1
ATOM 2278 C CA . LEU A 1 300 ? 11.086 -8.312 -18.781 1 96.75 300 LEU A CA 1
ATOM 2279 C C . LEU A 1 300 ? 10.609 -8.055 -20.203 1 96.75 300 LEU A C 1
ATOM 2281 O O . LEU A 1 300 ? 10.25 -8.984 -20.922 1 96.75 300 LEU A O 1
ATOM 2285 N N . ALA A 1 301 ? 10.617 -6.797 -20.609 1 94.5 301 ALA A N 1
ATOM 2286 C CA . ALA A 1 301 ? 10.195 -6.422 -21.953 1 94.5 301 ALA A CA 1
ATOM 2287 C C . ALA A 1 301 ? 11.359 -6.539 -22.938 1 94.5 301 ALA A C 1
ATOM 2289 O O . ALA A 1 301 ? 11.148 -6.586 -24.156 1 94.5 301 ALA A O 1
ATOM 2290 N N . GLY A 1 302 ? 12.547 -6.57 -22.453 1 92.69 302 GLY A N 1
ATOM 2291 C CA . GLY A 1 302 ? 13.734 -6.578 -23.281 1 92.69 302 GLY A CA 1
ATOM 2292 C C . GLY A 1 302 ? 14.531 -7.867 -23.188 1 92.69 302 GLY A C 1
ATOM 2293 O O . GLY A 1 302 ? 14.125 -8.891 -23.734 1 92.69 302 GLY A O 1
ATOM 2294 N N . PRO A 1 303 ? 15.578 -7.809 -22.422 1 89.5 303 PRO A N 1
ATOM 2295 C CA . PRO A 1 303 ? 16.5 -8.953 -22.406 1 89.5 303 PRO A CA 1
ATOM 2296 C C . PRO A 1 303 ? 15.852 -10.227 -21.859 1 89.5 303 PRO A C 1
ATOM 2298 O O . PRO A 1 303 ? 16.266 -11.328 -22.219 1 89.5 303 PRO A O 1
ATOM 2301 N N . LEU A 1 304 ? 14.781 -10.062 -21.047 1 91.44 304 LEU A N 1
ATOM 2302 C CA . LEU A 1 304 ? 14.117 -11.219 -20.453 1 91.44 304 LEU A CA 1
ATOM 2303 C C . LEU A 1 304 ? 12.766 -11.469 -21.094 1 91.44 304 LEU A C 1
ATOM 2305 O O . LEU A 1 304 ? 11.867 -12.039 -20.484 1 91.44 304 LEU A O 1
ATOM 2309 N N . ALA A 1 305 ? 12.641 -11.047 -22.266 1 83.38 305 ALA A N 1
ATOM 2310 C CA . ALA A 1 305 ? 11.352 -11.18 -22.922 1 83.38 305 ALA A CA 1
ATOM 2311 C C . ALA A 1 305 ? 10.844 -12.625 -22.859 1 83.38 305 ALA A C 1
ATOM 2313 O O . ALA A 1 305 ? 11.633 -13.562 -22.984 1 83.38 305 ALA A O 1
ATOM 2314 N N . ALA A 1 306 ? 9.547 -12.836 -22.766 1 72.44 306 ALA A N 1
ATOM 2315 C CA . ALA A 1 306 ? 8.789 -14 -22.328 1 72.44 306 ALA A CA 1
ATOM 2316 C C . ALA A 1 306 ? 9.164 -15.242 -23.125 1 72.44 306 ALA A C 1
ATOM 2318 O O . ALA A 1 306 ? 9.438 -16.297 -22.562 1 72.44 306 ALA A O 1
ATOM 2319 N N . PRO A 1 307 ? 9.266 -15.211 -24.406 1 79.69 307 PRO A N 1
ATOM 2320 C CA . PRO A 1 307 ? 9.523 -16.484 -25.078 1 79.69 307 PRO A CA 1
ATOM 2321 C C . PRO A 1 307 ? 10.883 -17.062 -24.734 1 79.69 307 PRO A C 1
ATOM 2323 O O . PRO A 1 307 ? 11 -18.266 -24.469 1 79.69 307 PRO A O 1
ATOM 2326 N N . ARG A 1 308 ? 11.812 -16.266 -24.625 1 86.88 308 ARG A N 1
ATOM 2327 C CA . ARG A 1 308 ? 13.156 -16.734 -24.312 1 86.88 308 ARG A CA 1
ATOM 2328 C C . ARG A 1 308 ? 13.258 -17.172 -22.844 1 86.88 308 ARG A C 1
ATOM 2330 O O . ARG A 1 308 ? 13.789 -18.25 -22.547 1 86.88 308 ARG A O 1
ATOM 2337 N N . LEU A 1 309 ? 12.75 -16.359 -22.016 1 93.56 309 LEU A N 1
ATOM 2338 C CA . LEU A 1 309 ? 12.805 -16.656 -20.578 1 93.56 309 LEU A CA 1
ATOM 2339 C C . LEU A 1 309 ? 12.023 -17.922 -20.25 1 93.56 309 LEU A C 1
ATOM 2341 O O . LEU A 1 309 ? 12.531 -18.812 -19.562 1 93.56 309 LEU A O 1
ATOM 2345 N N . SER A 1 310 ? 10.828 -18 -20.797 1 94.81 310 SER A N 1
ATOM 2346 C CA .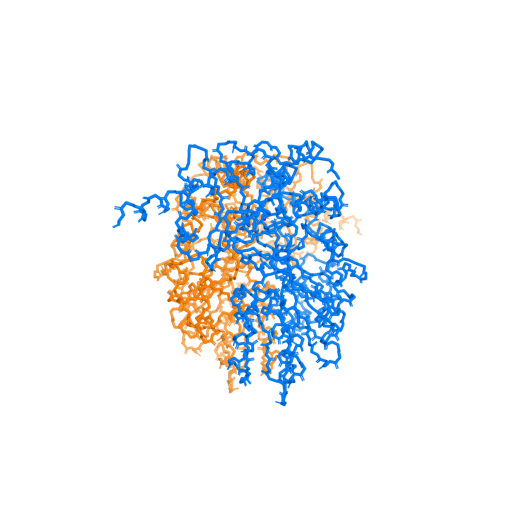 SER A 1 310 ? 9.961 -19.141 -20.531 1 94.81 310 SER A CA 1
ATOM 2347 C C . SER A 1 310 ? 10.602 -20.453 -20.984 1 94.81 310 SER A C 1
ATOM 2349 O O . SER A 1 310 ? 10.516 -21.469 -20.297 1 94.81 310 SER A O 1
ATOM 2351 N N . ALA A 1 311 ? 11.195 -20.422 -22.109 1 94 311 ALA A N 1
ATOM 2352 C CA . ALA A 1 311 ? 11.852 -21.609 -22.641 1 94 311 ALA A CA 1
ATOM 2353 C C . ALA A 1 311 ? 13.008 -22.047 -21.75 1 94 311 ALA A C 1
ATOM 2355 O O . ALA A 1 311 ? 13.195 -23.25 -21.516 1 94 311 ALA A O 1
ATOM 2356 N N . ALA A 1 312 ? 13.766 -21.094 -21.344 1 94.31 312 ALA A N 1
ATOM 2357 C CA . ALA A 1 312 ? 14.898 -21.391 -20.469 1 94.31 312 ALA A CA 1
ATOM 2358 C C . ALA A 1 312 ? 14.43 -21.984 -19.141 1 94.31 312 ALA A C 1
ATOM 2360 O O . ALA A 1 312 ? 15.023 -22.953 -18.641 1 94.31 312 ALA A O 1
ATOM 2361 N N . LEU A 1 313 ? 13.398 -21.469 -18.578 1 96.62 313 LEU A N 1
ATOM 2362 C CA . LEU A 1 313 ? 12.875 -21.938 -17.312 1 96.62 313 LEU A CA 1
ATOM 2363 C C . LEU A 1 313 ? 12.258 -23.328 -17.469 1 96.62 313 LEU A C 1
ATOM 2365 O O . LEU A 1 313 ? 12.422 -24.188 -16.594 1 96.62 313 LEU A O 1
ATOM 2369 N N . ARG A 1 314 ? 11.594 -23.5 -18.578 1 96.38 314 ARG A N 1
ATOM 2370 C CA . ARG A 1 314 ? 10.953 -24.797 -18.844 1 96.38 314 ARG A CA 1
ATOM 2371 C C . ARG A 1 314 ? 11.992 -25.906 -18.953 1 96.38 314 ARG A C 1
ATOM 2373 O O . ARG A 1 314 ? 11.727 -27.047 -18.562 1 96.38 314 ARG A O 1
ATOM 2380 N N . ARG A 1 315 ? 13.117 -25.609 -19.484 1 95.56 315 ARG A N 1
ATOM 2381 C CA . ARG A 1 315 ? 14.172 -26.625 -19.578 1 95.56 315 ARG A CA 1
ATOM 2382 C C . ARG A 1 315 ? 14.516 -27.188 -18.203 1 95.56 315 ARG A C 1
ATOM 2384 O O . ARG A 1 315 ? 14.695 -28.391 -18.047 1 95.56 315 ARG A O 1
ATOM 2391 N N . HIS A 1 316 ? 14.609 -26.281 -17.219 1 96.38 316 HIS A N 1
ATOM 2392 C CA . HIS A 1 316 ? 14.906 -26.719 -15.859 1 96.38 316 HIS A CA 1
ATOM 2393 C C . HIS A 1 316 ? 13.75 -27.531 -15.289 1 96.38 316 HIS A C 1
ATOM 2395 O O . HIS A 1 316 ? 13.953 -28.625 -14.781 1 96.38 316 HIS A O 1
ATOM 2401 N N . THR A 1 317 ? 12.531 -27.016 -15.422 1 98.06 317 THR A N 1
ATOM 2402 C CA . THR A 1 317 ? 11.391 -27.625 -14.742 1 98.06 317 THR A CA 1
ATOM 2403 C C . THR A 1 317 ? 11.008 -28.938 -15.414 1 98.06 317 THR A C 1
ATOM 2405 O O . THR A 1 317 ? 10.586 -29.875 -14.742 1 98.06 317 THR A O 1
ATOM 2408 N N . SER A 1 318 ? 11.18 -29 -16.719 1 97.5 318 SER A N 1
ATOM 2409 C CA . SER A 1 318 ? 10.891 -30.25 -17.422 1 97.5 318 SER A CA 1
ATOM 2410 C C . SER A 1 318 ? 11.898 -31.328 -17.062 1 97.5 318 SER A C 1
ATOM 2412 O O . SER A 1 318 ? 11.539 -32.5 -16.953 1 97.5 318 SER A O 1
ATOM 2414 N N . HIS A 1 319 ? 13.156 -30.938 -16.969 1 97.81 319 HIS A N 1
ATOM 2415 C CA . HIS A 1 319 ? 14.188 -31.875 -16.547 1 97.81 319 HIS A CA 1
ATOM 2416 C C . HIS A 1 319 ? 13.906 -32.406 -15.141 1 97.81 319 HIS A C 1
ATOM 2418 O O . HIS A 1 319 ? 13.992 -33.625 -14.898 1 97.81 319 HIS A O 1
ATOM 2424 N N . VAL A 1 320 ? 13.539 -31.531 -14.25 1 98.75 320 VAL A N 1
ATOM 2425 C CA . VAL A 1 320 ? 13.195 -31.906 -12.883 1 98.75 320 VAL A CA 1
ATOM 2426 C C . VAL A 1 320 ? 11.984 -32.844 -12.898 1 98.75 320 VAL A C 1
ATOM 2428 O O . VAL A 1 320 ? 11.984 -33.875 -12.227 1 98.75 320 VAL A O 1
ATOM 2431 N N . ALA A 1 321 ? 10.961 -32.469 -13.672 1 98.69 321 ALA A N 1
ATOM 2432 C CA . ALA A 1 321 ? 9.734 -33.25 -13.742 1 98.69 321 ALA A CA 1
ATOM 2433 C C . ALA A 1 321 ? 10.023 -34.688 -14.219 1 98.69 321 ALA A C 1
ATOM 2435 O O . ALA A 1 321 ? 9.555 -35.656 -13.617 1 98.69 321 ALA A O 1
ATOM 2436 N N . ALA A 1 322 ? 10.797 -34.812 -15.258 1 98.44 322 ALA A N 1
ATOM 2437 C CA . ALA A 1 322 ? 11.109 -36.125 -15.836 1 98.44 322 ALA A CA 1
ATOM 2438 C C . ALA A 1 322 ? 11.883 -37 -14.852 1 98.44 322 ALA A C 1
ATOM 2440 O O . ALA A 1 322 ? 11.555 -38.156 -14.664 1 98.44 322 ALA A O 1
ATOM 2441 N N . ARG A 1 323 ? 12.867 -36.438 -14.25 1 98.5 323 ARG A N 1
ATOM 2442 C CA . ARG A 1 323 ? 13.703 -37.188 -13.312 1 98.5 323 ARG A CA 1
ATOM 2443 C C . ARG A 1 323 ? 12.922 -37.562 -12.055 1 98.5 323 ARG A C 1
ATOM 2445 O O . ARG A 1 323 ? 13.094 -38.656 -11.508 1 98.5 323 ARG A O 1
ATOM 2452 N N . ALA A 1 324 ? 12.109 -36.625 -11.586 1 98.62 324 ALA A N 1
ATOM 2453 C CA . ALA A 1 324 ? 11.281 -36.906 -10.414 1 98.62 324 ALA A CA 1
ATOM 2454 C C . ALA A 1 324 ? 10.273 -38.031 -10.711 1 98.62 324 ALA A C 1
ATOM 2456 O O . ALA A 1 324 ? 10.023 -38.875 -9.859 1 98.62 324 ALA A O 1
ATOM 2457 N N . ALA A 1 325 ? 9.695 -37.938 -11.898 1 98.12 325 ALA A N 1
ATOM 2458 C CA . ALA A 1 325 ? 8.773 -39 -12.297 1 98.12 325 ALA A CA 1
ATOM 2459 C C . ALA A 1 325 ? 9.461 -40.344 -12.297 1 98.12 325 ALA A C 1
ATOM 2461 O O . ALA A 1 325 ? 8.875 -41.344 -11.891 1 98.12 325 ALA A O 1
ATOM 2462 N N . ALA A 1 326 ? 10.641 -40.375 -12.742 1 97.69 326 ALA A N 1
ATOM 2463 C CA . ALA A 1 326 ? 11.422 -41.625 -12.766 1 97.69 326 ALA A CA 1
ATOM 2464 C C . ALA A 1 326 ? 11.68 -42.125 -11.352 1 97.69 326 ALA A C 1
ATOM 2466 O O . ALA A 1 326 ? 11.812 -43.344 -11.133 1 97.69 326 ALA A O 1
ATOM 2467 N N . LEU A 1 327 ? 11.711 -41.219 -10.391 1 96.81 327 LEU A N 1
ATOM 2468 C CA . LEU A 1 327 ? 11.906 -41.562 -8.992 1 96.81 327 LEU A CA 1
ATOM 2469 C C . LEU A 1 327 ? 10.586 -42 -8.352 1 96.81 327 LEU A C 1
ATOM 2471 O O . LEU A 1 327 ? 10.57 -42.469 -7.215 1 96.81 327 LEU A O 1
ATOM 2475 N N . GLY A 1 328 ? 9.43 -41.781 -9.086 1 96.88 328 GLY A N 1
ATOM 2476 C CA . GLY A 1 328 ? 8.141 -42.25 -8.602 1 96.88 328 GLY A CA 1
ATOM 2477 C C . GLY A 1 328 ? 7.207 -41.125 -8.188 1 96.88 328 GLY A C 1
ATOM 2478 O O . GLY A 1 328 ? 6.07 -41.375 -7.777 1 96.88 328 GLY A O 1
ATOM 2479 N N . PHE A 1 329 ? 7.66 -39.875 -8.258 1 98.31 329 PHE A N 1
ATOM 2480 C CA . PHE A 1 329 ? 6.793 -38.781 -7.902 1 98.31 329 PHE A CA 1
ATOM 2481 C C . PHE A 1 329 ? 5.664 -38.625 -8.914 1 98.31 329 PHE A C 1
ATOM 2483 O O . PHE A 1 329 ? 5.844 -38.906 -10.102 1 98.31 329 PHE A O 1
ATOM 2490 N N . ASP A 1 330 ? 4.508 -38.188 -8.43 1 97.81 330 ASP A N 1
ATOM 2491 C CA . ASP A 1 330 ? 3.436 -37.75 -9.305 1 97.81 330 ASP A CA 1
ATOM 2492 C C . ASP A 1 330 ? 3.648 -36.281 -9.711 1 97.81 330 ASP A C 1
ATOM 2494 O O . ASP A 1 330 ? 3.723 -35.406 -8.852 1 97.81 330 ASP A O 1
ATOM 2498 N N . VAL A 1 331 ? 3.777 -35.969 -10.961 1 97.81 331 VAL A N 1
ATOM 2499 C CA . VAL A 1 331 ? 4.047 -34.656 -11.484 1 97.81 331 VAL A CA 1
ATOM 2500 C C . VAL A 1 331 ? 2.961 -34.25 -12.484 1 97.81 331 VAL A C 1
ATOM 2502 O O . VAL A 1 331 ? 2.473 -35.094 -13.242 1 97.81 331 VAL A O 1
ATOM 2505 N N . PRO A 1 332 ? 2.541 -33 -12.5 1 97.88 332 PRO A N 1
ATOM 2506 C CA . PRO A 1 332 ? 1.57 -32.594 -13.516 1 97.88 332 PRO A CA 1
ATOM 2507 C C . PRO A 1 332 ? 2.092 -32.75 -14.938 1 97.88 332 PRO A C 1
ATOM 2509 O O . PRO A 1 332 ? 3.234 -32.375 -15.227 1 97.88 332 PRO A O 1
ATOM 2512 N N . PRO A 1 333 ? 1.261 -33.344 -15.812 1 96.19 333 PRO A N 1
ATOM 2513 C CA . PRO A 1 333 ? 1.688 -33.5 -17.203 1 96.19 333 PRO A CA 1
ATOM 2514 C C . PRO A 1 333 ? 1.973 -32.156 -17.891 1 96.19 333 PRO A C 1
ATOM 2516 O O . PRO A 1 333 ? 2.84 -32.094 -18.766 1 96.19 333 PRO A O 1
ATOM 2519 N N . ARG A 1 334 ? 1.179 -31.172 -17.594 1 96.62 334 ARG A N 1
ATOM 2520 C CA . ARG A 1 334 ? 1.4 -29.797 -18.062 1 96.62 334 ARG A CA 1
ATOM 2521 C C . ARG A 1 334 ? 1.552 -28.844 -16.875 1 96.62 334 ARG A C 1
ATOM 2523 O O . ARG A 1 334 ? 0.677 -28.781 -16.016 1 96.62 334 ARG A O 1
ATOM 2530 N N . HIS A 1 335 ? 2.654 -28.172 -16.875 1 97.81 335 HIS A N 1
ATOM 2531 C CA . HIS A 1 335 ? 2.902 -27.203 -15.805 1 97.81 335 HIS A CA 1
ATOM 2532 C C . HIS A 1 335 ? 3.479 -25.906 -16.344 1 97.81 335 HIS A C 1
ATOM 2534 O O . HIS A 1 335 ? 3.936 -25.859 -17.5 1 97.81 335 HIS A O 1
ATOM 2540 N N . ALA A 1 336 ? 3.361 -24.812 -15.586 1 98.31 336 ALA A N 1
ATOM 2541 C CA . ALA A 1 336 ? 3.996 -23.547 -15.93 1 98.31 336 ALA A CA 1
ATOM 2542 C C . ALA A 1 336 ? 5.488 -23.734 -16.203 1 98.31 336 ALA A C 1
ATOM 2544 O O . ALA A 1 336 ? 6.113 -24.641 -15.648 1 98.31 336 ALA A O 1
ATOM 2545 N N . PRO A 1 337 ? 6.07 -22.922 -17.031 1 97.81 337 PRO A N 1
ATOM 2546 C CA . PRO A 1 337 ? 7.488 -23.094 -17.375 1 97.81 337 PRO A CA 1
ATOM 2547 C C . PRO A 1 337 ? 8.398 -22.969 -16.156 1 97.81 337 PRO A C 1
ATOM 2549 O O . PRO A 1 337 ? 9.516 -23.5 -16.141 1 97.81 337 PRO A O 1
ATOM 2552 N N . HIS A 1 338 ? 7.969 -22.328 -15.078 1 98.19 338 HIS A N 1
ATOM 2553 C CA . HIS A 1 338 ? 8.852 -21.922 -13.992 1 98.19 338 HIS A CA 1
ATOM 2554 C C . HIS A 1 338 ? 8.422 -22.562 -12.672 1 98.19 338 HIS A C 1
ATOM 2556 O O . HIS A 1 338 ? 9.008 -22.297 -11.625 1 98.19 338 HIS A O 1
ATOM 2562 N N . ILE A 1 339 ? 7.359 -23.375 -12.625 1 98.81 339 ILE A N 1
ATOM 2563 C CA . ILE A 1 339 ? 6.879 -24 -11.406 1 98.81 339 ILE A CA 1
ATOM 2564 C C . ILE A 1 339 ? 6.516 -25.469 -11.688 1 98.81 339 ILE A C 1
ATOM 2566 O O . ILE A 1 339 ? 5.758 -25.75 -12.625 1 98.81 339 ILE A O 1
ATOM 2570 N N . VAL A 1 340 ? 6.965 -26.391 -10.867 1 98.81 340 VAL A N 1
ATOM 2571 C CA . VAL A 1 340 ? 6.512 -27.766 -10.945 1 98.81 340 VAL A CA 1
ATOM 2572 C C . VAL A 1 340 ? 6.398 -28.359 -9.539 1 98.81 340 VAL A C 1
ATOM 2574 O O . VAL A 1 340 ? 7.242 -28.094 -8.68 1 98.81 340 VAL A O 1
ATOM 2577 N N . GLY A 1 341 ? 5.289 -28.953 -9.297 1 98.69 341 GLY A N 1
ATOM 2578 C CA . GLY A 1 341 ? 5.07 -29.641 -8.031 1 98.69 341 GLY A CA 1
ATOM 2579 C C . GLY A 1 341 ? 5.293 -31.141 -8.117 1 98.69 341 GLY A C 1
ATOM 2580 O O . GLY A 1 341 ? 4.852 -31.781 -9.07 1 98.69 341 GLY A O 1
ATOM 2581 N N . LEU A 1 342 ? 6.023 -31.703 -7.16 1 98.81 342 LEU A N 1
ATOM 2582 C CA . LEU A 1 342 ? 6.324 -33.125 -7.062 1 98.81 342 LEU A CA 1
ATOM 2583 C C . LEU A 1 342 ? 5.602 -33.75 -5.879 1 98.81 342 LEU A C 1
ATOM 2585 O O . LEU A 1 342 ? 5.98 -33.531 -4.727 1 98.81 342 LEU A O 1
ATOM 2589 N N . ARG A 1 343 ? 4.629 -34.531 -6.172 1 98.25 343 ARG A N 1
ATOM 2590 C CA . ARG A 1 343 ? 3.879 -35.156 -5.102 1 98.25 343 ARG A CA 1
ATOM 2591 C C . ARG A 1 343 ? 4.445 -36.562 -4.797 1 98.25 343 ARG A C 1
ATOM 2593 O O . ARG A 1 343 ? 4.52 -37.406 -5.68 1 98.25 343 ARG A O 1
ATOM 2600 N N . PRO A 1 344 ? 4.871 -36.75 -3.605 1 97.88 344 PRO A N 1
ATOM 2601 C CA . PRO A 1 344 ? 5.402 -38.062 -3.252 1 97.88 344 PRO A CA 1
ATOM 2602 C C . PRO A 1 344 ? 4.367 -39.188 -3.385 1 97.88 344 PRO A C 1
ATOM 2604 O O . PRO A 1 344 ? 3.193 -38.969 -3.066 1 97.88 344 PRO A O 1
ATOM 2607 N N . ALA A 1 345 ? 4.812 -40.281 -3.895 1 94.81 345 ALA A N 1
ATOM 2608 C CA . ALA A 1 345 ? 3.967 -41.469 -3.955 1 94.81 345 ALA A CA 1
ATOM 2609 C C . ALA A 1 345 ? 3.803 -42.094 -2.574 1 94.81 345 ALA A C 1
ATOM 2611 O O . ALA A 1 345 ? 4.453 -41.656 -1.613 1 94.81 345 ALA A O 1
ATOM 2612 N N . ALA A 1 346 ? 2.855 -43.031 -2.6 1 91.5 346 ALA A N 1
ATOM 2613 C CA . ALA A 1 346 ? 2.682 -43.781 -1.366 1 91.5 346 ALA A CA 1
ATOM 2614 C C . ALA A 1 346 ? 3.984 -44.469 -0.953 1 91.5 346 ALA A C 1
ATOM 2616 O O . ALA A 1 346 ? 4.699 -45 -1.794 1 91.5 346 ALA A O 1
ATOM 2617 N N . GLY A 1 347 ? 4.355 -44.406 0.278 1 90.94 347 GLY A N 1
ATOM 2618 C CA . GLY A 1 347 ? 5.566 -45.062 0.782 1 90.94 347 GLY A CA 1
ATOM 2619 C C . GLY A 1 347 ? 6.758 -44.125 0.821 1 90.94 347 GLY A C 1
ATOM 2620 O O . GLY A 1 347 ? 7.766 -44.406 1.467 1 90.94 347 GLY A O 1
ATOM 2621 N N . MET A 1 348 ? 6.664 -43.031 0.109 1 95.19 348 MET A N 1
ATOM 2622 C CA . MET A 1 348 ? 7.719 -42.031 0.148 1 95.19 348 MET A CA 1
ATOM 2623 C C . MET A 1 348 ? 7.559 -41.125 1.366 1 95.19 348 MET A C 1
ATOM 2625 O O . MET A 1 348 ? 6.484 -41.062 1.963 1 95.19 348 MET A O 1
ATOM 2629 N N . PRO A 1 349 ? 8.68 -40.438 1.748 1 96.75 349 PRO A N 1
ATOM 2630 C CA . PRO A 1 349 ? 8.523 -39.406 2.771 1 96.75 349 PRO A CA 1
ATOM 2631 C C . PRO A 1 349 ? 7.551 -38.312 2.35 1 96.75 349 PRO A C 1
ATOM 2633 O O . PRO A 1 349 ? 7.32 -38.125 1.153 1 96.75 349 PRO A O 1
ATOM 2636 N N . SER A 1 350 ? 6.934 -37.656 3.328 1 97.38 350 SER A N 1
ATOM 2637 C CA . SER A 1 350 ? 6.051 -36.531 3.029 1 97.38 350 SER A CA 1
ATOM 2638 C C . SER A 1 350 ? 6.812 -35.406 2.334 1 97.38 350 SER A C 1
ATOM 2640 O O . SER A 1 350 ? 8.039 -35.344 2.412 1 97.38 350 SER A O 1
ATOM 2642 N N . ALA A 1 351 ? 6.105 -34.594 1.636 1 97.94 351 ALA A N 1
ATOM 2643 C CA . ALA A 1 351 ? 6.715 -33.438 0.999 1 97.94 351 ALA A CA 1
ATOM 2644 C C . ALA A 1 351 ? 7.477 -32.594 2.016 1 97.94 351 ALA A C 1
ATOM 2646 O O . ALA A 1 351 ? 8.578 -32.094 1.732 1 97.94 351 ALA A O 1
ATOM 2647 N N . GLU A 1 352 ? 6.934 -32.375 3.193 1 97.12 352 GLU A N 1
ATOM 2648 C CA . GLU A 1 352 ? 7.574 -31.594 4.254 1 97.12 352 GLU A CA 1
ATOM 2649 C C . GLU A 1 352 ? 8.898 -32.219 4.668 1 97.12 352 GLU A C 1
ATOM 2651 O O . GLU A 1 352 ? 9.898 -31.531 4.852 1 97.12 352 GLU A O 1
ATOM 2656 N N . ALA A 1 353 ? 8.867 -33.531 4.805 1 97.81 353 ALA A N 1
ATOM 2657 C CA . ALA A 1 353 ? 10.078 -34.25 5.199 1 97.81 353 ALA A CA 1
ATOM 2658 C C . ALA A 1 353 ? 11.164 -34.125 4.137 1 97.81 353 ALA A C 1
ATOM 2660 O O . ALA A 1 353 ? 12.336 -33.938 4.457 1 97.81 353 ALA A O 1
ATOM 2661 N N . ILE A 1 354 ? 10.742 -34.219 2.938 1 98.5 354 ILE A N 1
ATOM 2662 C CA . ILE A 1 354 ? 11.688 -34.125 1.836 1 98.5 354 ILE A CA 1
ATOM 2663 C C . ILE A 1 354 ? 12.289 -32.719 1.81 1 98.5 354 ILE A C 1
ATOM 2665 O O . ILE A 1 354 ? 13.508 -32.531 1.691 1 98.5 354 ILE A O 1
ATOM 2669 N N . VAL A 1 355 ? 11.453 -31.703 1.906 1 98.44 355 VAL A N 1
ATOM 2670 C CA . VAL A 1 355 ? 11.906 -30.312 1.887 1 98.44 355 VAL A CA 1
ATOM 2671 C C . VAL A 1 355 ? 12.883 -30.078 3.033 1 98.44 355 VAL A C 1
ATOM 2673 O O . VAL A 1 355 ? 13.906 -29.406 2.852 1 98.44 355 VAL A O 1
ATOM 2676 N N . ASP A 1 356 ? 12.602 -30.625 4.191 1 97.75 356 ASP A N 1
ATOM 2677 C CA . ASP A 1 356 ? 13.492 -30.5 5.344 1 97.75 356 ASP A CA 1
ATOM 2678 C C . ASP A 1 356 ? 14.844 -31.141 5.062 1 97.75 356 ASP A C 1
ATOM 2680 O O . ASP A 1 356 ? 15.891 -30.594 5.398 1 97.75 356 ASP A O 1
ATOM 2684 N N . SER A 1 357 ? 14.812 -32.344 4.504 1 97.81 357 SER A N 1
ATOM 2685 C CA . SER A 1 357 ? 16.047 -33.062 4.18 1 97.81 357 SER A CA 1
ATOM 2686 C C . SER A 1 357 ? 16.891 -32.281 3.172 1 97.81 357 SER A C 1
ATOM 2688 O O . SER A 1 357 ? 18.109 -32.188 3.303 1 97.81 357 SER A O 1
ATOM 2690 N N . LEU A 1 358 ? 16.25 -31.672 2.197 1 98.44 358 LEU A N 1
ATOM 2691 C CA . LEU A 1 358 ? 16.938 -30.891 1.183 1 98.44 358 LEU A CA 1
ATOM 2692 C C . LEU A 1 358 ? 17.609 -29.672 1.805 1 98.44 358 LEU A C 1
ATOM 2694 O O . LEU A 1 358 ? 18.734 -29.328 1.44 1 98.44 358 LEU A O 1
ATOM 2698 N N . ALA A 1 359 ? 16.953 -29.062 2.754 1 97.69 359 ALA A N 1
ATOM 2699 C CA . ALA A 1 359 ? 17.453 -27.844 3.398 1 97.69 359 ALA A CA 1
ATOM 2700 C C . ALA A 1 359 ? 18.641 -28.156 4.297 1 97.69 359 ALA A C 1
ATOM 2702 O O . ALA A 1 359 ? 19.438 -27.266 4.609 1 97.69 359 ALA A O 1
ATOM 2703 N N . ARG A 1 360 ? 18.828 -29.391 4.719 1 96.94 360 ARG A N 1
ATOM 2704 C CA . ARG A 1 360 ? 19.859 -29.781 5.672 1 96.94 360 ARG A CA 1
ATOM 2705 C C . ARG A 1 360 ? 21.094 -30.312 4.953 1 96.94 360 ARG A C 1
ATOM 2707 O O . ARG A 1 360 ? 22.094 -30.672 5.594 1 96.94 360 ARG A O 1
ATOM 2714 N N . ARG A 1 361 ? 21.078 -30.375 3.695 1 96.62 361 ARG A N 1
ATOM 2715 C CA . ARG A 1 361 ? 22.234 -30.828 2.934 1 96.62 361 ARG A CA 1
ATOM 2716 C C . ARG A 1 361 ? 23.422 -29.891 3.127 1 96.62 361 ARG A C 1
ATOM 2718 O O . ARG A 1 361 ? 23.25 -28.75 3.553 1 96.62 361 ARG A O 1
ATOM 2725 N N . PRO A 1 362 ? 24.672 -30.375 2.842 1 94.5 362 PRO A N 1
ATOM 2726 C CA . PRO A 1 362 ? 25.844 -29.5 2.963 1 94.5 362 PRO A CA 1
ATOM 2727 C C . PRO A 1 362 ? 25.688 -28.203 2.172 1 94.5 362 PRO A C 1
ATOM 2729 O O . PRO A 1 362 ? 26.062 -27.125 2.658 1 94.5 362 PRO A O 1
ATOM 2732 N N . THR A 1 363 ? 25.188 -28.344 0.944 1 94.75 363 THR A N 1
ATOM 2733 C CA . THR A 1 363 ? 24.656 -27.203 0.199 1 94.75 363 THR A CA 1
ATOM 2734 C C . THR A 1 363 ? 23.125 -27.219 0.229 1 94.75 363 THR A C 1
ATOM 2736 O O . THR A 1 363 ? 22.5 -27.969 -0.509 1 94.75 363 THR A O 1
ATOM 2739 N N . PRO A 1 364 ? 22.609 -26.375 1.118 1 96.81 364 PRO A N 1
ATOM 2740 C CA . PRO A 1 364 ? 21.156 -26.406 1.272 1 96.81 364 PRO A CA 1
ATOM 2741 C C . PRO A 1 364 ? 20.422 -26.109 -0.034 1 96.81 364 PRO A C 1
ATOM 2743 O O . PRO A 1 364 ? 20.812 -25.219 -0.782 1 96.81 364 PRO A O 1
ATOM 2746 N N . VAL A 1 365 ? 19.484 -26.906 -0.337 1 98.06 365 VAL A N 1
ATOM 2747 C CA . VAL A 1 365 ? 18.562 -26.703 -1.455 1 98.06 365 VAL A CA 1
ATOM 2748 C C . VAL A 1 365 ? 17.203 -26.25 -0.933 1 98.06 365 VAL A C 1
ATOM 2750 O O . VAL A 1 365 ? 16.5 -27.016 -0.275 1 98.06 365 VAL A O 1
ATOM 2753 N N . LEU A 1 366 ? 16.891 -25.016 -1.276 1 97.25 366 LEU A N 1
ATOM 2754 C CA . LEU A 1 366 ? 15.695 -24.422 -0.703 1 97.25 366 LEU A CA 1
ATOM 2755 C C . LEU A 1 366 ? 14.547 -24.453 -1.703 1 97.25 366 LEU A C 1
ATOM 2757 O O . LEU A 1 366 ? 14.609 -23.812 -2.75 1 97.25 366 LEU A O 1
ATOM 2761 N N . VAL A 1 367 ? 13.562 -25.25 -1.433 1 98.19 367 VAL A N 1
ATOM 2762 C CA . VAL A 1 367 ? 12.266 -25.359 -2.096 1 98.19 367 VAL A CA 1
ATOM 2763 C C . VAL A 1 367 ? 11.148 -25.266 -1.062 1 98.19 367 VAL A C 1
ATOM 2765 O O . VAL A 1 367 ? 11.383 -24.875 0.085 1 98.19 367 VAL A O 1
ATOM 2768 N N . SER A 1 368 ? 9.914 -25.516 -1.504 1 97.38 368 SER A N 1
ATOM 2769 C CA . SER A 1 368 ? 8.812 -25.391 -0.552 1 97.38 368 SER A CA 1
ATOM 2770 C C . SER A 1 368 ? 7.887 -26.594 -0.61 1 97.38 368 SER A C 1
ATOM 2772 O O . SER A 1 368 ? 7.719 -27.203 -1.669 1 97.38 368 SER A O 1
ATOM 2774 N N . ALA A 1 369 ? 7.371 -27 0.523 1 97.31 369 ALA A N 1
ATOM 2775 C CA . ALA A 1 369 ? 6.277 -27.969 0.589 1 97.31 369 ALA A CA 1
ATOM 2776 C C . ALA A 1 369 ? 4.926 -27.266 0.598 1 97.31 369 ALA A C 1
ATOM 2778 O O . ALA A 1 369 ? 4.652 -26.438 1.479 1 97.31 369 ALA A O 1
ATOM 2779 N N . ARG A 1 370 ? 4.133 -27.516 -0.374 1 95.5 370 ARG A N 1
ATOM 2780 C CA . ARG A 1 370 ? 2.814 -26.906 -0.507 1 95.5 370 ARG A CA 1
ATOM 2781 C C . ARG A 1 370 ? 1.75 -27.969 -0.797 1 95.5 370 ARG A C 1
ATOM 2783 O O . ARG A 1 370 ? 1.764 -28.594 -1.857 1 95.5 370 ARG A O 1
ATOM 2790 N N . LEU A 1 371 ? 0.816 -28.141 0.133 1 93.94 371 LEU A N 1
ATOM 2791 C CA . LEU A 1 371 ? -0.341 -29.016 -0.036 1 93.94 371 LEU A CA 1
ATOM 2792 C C . LEU A 1 371 ? 0.091 -30.406 -0.476 1 93.94 371 LEU A C 1
ATOM 2794 O O . LEU A 1 371 ? -0.449 -30.953 -1.441 1 93.94 371 LEU A O 1
ATOM 2798 N N . GLY A 1 372 ? 1.171 -30.906 0.099 1 95.06 372 GLY A N 1
ATOM 2799 C CA . GLY A 1 372 ? 1.604 -32.281 -0.124 1 95.06 372 GLY A CA 1
ATOM 2800 C C . GLY A 1 372 ? 2.543 -32.406 -1.307 1 95.06 372 GLY A C 1
ATOM 2801 O O . GLY A 1 372 ? 2.918 -33.531 -1.677 1 95.06 372 GLY A O 1
ATOM 2802 N N . ALA A 1 373 ? 2.943 -31.328 -1.896 1 97.69 373 ALA A N 1
ATOM 2803 C CA . ALA A 1 373 ? 3.869 -31.359 -3.023 1 97.69 373 ALA A CA 1
ATOM 2804 C C . ALA A 1 373 ? 5.148 -30.594 -2.715 1 97.69 373 ALA A C 1
ATOM 2806 O O . ALA A 1 373 ? 5.113 -29.578 -2.014 1 97.69 373 ALA A O 1
ATOM 2807 N N . VAL A 1 374 ? 6.281 -31.094 -3.168 1 98.69 374 VAL A N 1
ATOM 2808 C CA . VAL A 1 374 ? 7.516 -30.312 -3.215 1 98.69 374 VAL A CA 1
ATOM 2809 C C . VAL A 1 374 ? 7.484 -29.359 -4.406 1 98.69 374 VAL A C 1
ATOM 2811 O O . VAL A 1 374 ? 7.559 -29.797 -5.559 1 98.69 374 VAL A O 1
ATOM 2814 N N . ARG A 1 375 ? 7.324 -28.156 -4.16 1 98.75 375 ARG A N 1
ATOM 2815 C CA . ARG A 1 375 ? 7.25 -27.172 -5.234 1 98.75 375 ARG A CA 1
ATOM 2816 C C . ARG A 1 375 ? 8.633 -26.656 -5.598 1 98.75 375 ARG A C 1
ATOM 2818 O O . ARG A 1 375 ? 9.352 -26.141 -4.738 1 98.75 375 ARG A O 1
ATOM 2825 N N . VAL A 1 376 ? 8.992 -26.812 -6.82 1 98.88 376 VAL A N 1
ATOM 2826 C CA . VAL A 1 376 ? 10.258 -26.359 -7.375 1 98.88 376 VAL A CA 1
ATOM 2827 C C . VAL A 1 376 ? 10.016 -25.203 -8.336 1 98.88 376 VAL A C 1
ATOM 2829 O O . VAL A 1 376 ? 9.281 -25.344 -9.312 1 98.88 376 VAL A O 1
ATOM 2832 N N . SER A 1 377 ? 10.625 -24.078 -8.062 1 98.69 377 SER A N 1
ATOM 2833 C CA . SER A 1 377 ? 10.375 -22.875 -8.859 1 98.69 377 SER A CA 1
ATOM 2834 C C . SER A 1 377 ? 11.664 -22.109 -9.125 1 98.69 377 SER A C 1
ATOM 2836 O O . SER A 1 377 ? 11.961 -21.125 -8.453 1 98.69 377 SER A O 1
ATOM 2838 N N . PRO A 1 378 ? 12.391 -22.469 -10.188 1 97.12 378 PRO A N 1
ATOM 2839 C CA . PRO A 1 378 ? 13.648 -21.812 -10.555 1 97.12 378 PRO A CA 1
ATOM 2840 C C . PRO A 1 378 ? 13.438 -20.516 -11.328 1 97.12 378 PRO A C 1
ATOM 2842 O O . PRO A 1 378 ? 12.312 -20.203 -11.719 1 97.12 378 PRO A O 1
ATOM 2845 N N . HIS A 1 379 ? 14.438 -19.781 -11.484 1 96.12 379 HIS A N 1
ATOM 2846 C CA . HIS A 1 379 ? 14.578 -18.656 -12.406 1 96.12 379 HIS A CA 1
ATOM 2847 C C . HIS A 1 379 ? 15.984 -18.578 -12.984 1 96.12 379 HIS A C 1
ATOM 2849 O O . HIS A 1 379 ? 16.734 -19.562 -12.914 1 96.12 379 HIS A O 1
ATOM 2855 N N . LEU A 1 380 ? 16.344 -17.516 -13.57 1 93.94 380 LEU A N 1
ATOM 2856 C CA . LEU A 1 380 ? 17.625 -17.422 -14.266 1 93.94 380 LEU A CA 1
ATOM 2857 C C . LEU A 1 380 ? 18.781 -17.406 -13.266 1 93.94 380 LEU A C 1
ATOM 2859 O O . LEU A 1 380 ? 19.938 -17.594 -13.648 1 93.94 380 LEU A O 1
ATOM 2863 N N . TRP A 1 381 ? 18.5 -17.234 -11.984 1 92.5 381 TRP A N 1
ATOM 2864 C CA . TRP A 1 381 ? 19.578 -17.312 -11 1 92.5 381 TRP A CA 1
ATOM 2865 C C . TRP A 1 381 ? 19.953 -18.766 -10.711 1 92.5 381 TRP A C 1
ATOM 2867 O O . TRP A 1 381 ? 20.969 -19.031 -10.07 1 92.5 381 TRP A O 1
ATOM 2877 N N . SER A 1 382 ? 19.141 -19.719 -11.148 1 91.69 382 SER A N 1
ATOM 2878 C CA . SER A 1 382 ? 19.391 -21.141 -10.953 1 91.69 382 SER A CA 1
ATOM 2879 C C . SER A 1 382 ? 20.219 -21.734 -12.094 1 91.69 382 SER A C 1
ATOM 2881 O O . SER A 1 382 ? 19.953 -21.438 -13.266 1 91.69 382 SER A O 1
ATOM 2883 N N . THR A 1 383 ? 21.109 -22.578 -11.773 1 91.19 383 THR A N 1
ATOM 2884 C CA . THR A 1 383 ? 21.984 -23.203 -12.766 1 91.19 383 THR A CA 1
ATOM 2885 C C . THR A 1 383 ? 21.656 -24.688 -12.922 1 91.19 383 THR A C 1
ATOM 2887 O O . THR A 1 383 ? 20.875 -25.234 -12.148 1 91.19 383 THR A O 1
ATOM 2890 N N . ARG A 1 384 ? 22.328 -25.219 -13.953 1 93.06 384 ARG A N 1
ATOM 2891 C CA . ARG A 1 384 ? 22.203 -26.672 -14.141 1 93.06 384 ARG A CA 1
ATOM 2892 C C . ARG A 1 384 ? 22.719 -27.422 -12.922 1 93.06 384 ARG A C 1
ATOM 2894 O O . ARG A 1 384 ? 22.172 -28.453 -12.547 1 93.06 384 ARG A O 1
ATOM 2901 N N . ARG A 1 385 ? 23.734 -26.922 -12.391 1 93.06 385 ARG A N 1
ATOM 2902 C CA . ARG A 1 385 ? 24.297 -27.547 -11.203 1 93.06 385 ARG A CA 1
ATOM 2903 C C . ARG A 1 385 ? 23.312 -27.5 -10.039 1 93.06 385 ARG A C 1
ATOM 2905 O O . ARG A 1 385 ? 23.219 -28.453 -9.273 1 93.06 385 ARG A O 1
ATOM 2912 N N . ASP A 1 386 ? 22.625 -26.375 -9.891 1 94.75 386 ASP A N 1
ATOM 2913 C CA . ASP A 1 386 ? 21.609 -26.266 -8.844 1 94.75 386 ASP A CA 1
ATOM 2914 C C . ASP A 1 386 ? 20.531 -27.328 -9.008 1 94.75 386 ASP A C 1
ATOM 2916 O O . ASP A 1 386 ? 20.125 -27.953 -8.031 1 94.75 386 ASP A O 1
ATOM 2920 N N . VAL A 1 387 ? 20.125 -27.562 -10.211 1 96.88 387 VAL A N 1
ATOM 2921 C CA . VAL A 1 387 ? 19.094 -28.547 -10.508 1 96.88 387 VAL A CA 1
ATOM 2922 C C . VAL A 1 387 ? 19.594 -29.953 -10.18 1 96.88 387 VAL A C 1
ATOM 2924 O O . VAL A 1 387 ? 18.875 -30.766 -9.609 1 96.88 387 VAL A O 1
ATOM 2927 N N . GLU A 1 388 ? 20.812 -30.188 -10.492 1 97.19 388 GLU A N 1
ATOM 2928 C CA . GLU A 1 388 ? 21.391 -31.5 -10.203 1 97.19 388 GLU A CA 1
ATOM 2929 C C . GLU A 1 388 ? 21.469 -31.734 -8.695 1 97.19 388 GLU A C 1
ATOM 2931 O O . GLU A 1 388 ? 21.234 -32.844 -8.234 1 97.19 388 GLU A O 1
ATOM 2936 N N . LEU A 1 389 ? 21.828 -30.703 -8.008 1 97.25 389 LEU A N 1
ATOM 2937 C CA . LEU A 1 389 ? 21.891 -30.828 -6.555 1 97.25 389 LEU A CA 1
ATOM 2938 C C . LEU A 1 389 ? 20.516 -31.141 -5.98 1 97.25 389 LEU A C 1
ATOM 2940 O O . LEU A 1 389 ? 20.391 -31.922 -5.031 1 97.25 389 LEU A O 1
ATOM 2944 N N . LEU A 1 390 ? 19.484 -30.531 -6.531 1 98.62 390 LEU A N 1
ATOM 2945 C CA . LEU A 1 390 ? 18.109 -30.859 -6.141 1 98.62 390 LEU A CA 1
ATOM 2946 C C . LEU A 1 390 ? 17.797 -32.312 -6.41 1 98.62 390 LEU A C 1
ATOM 2948 O O . LEU A 1 390 ? 17.281 -33.031 -5.539 1 98.62 390 LEU A O 1
ATOM 2952 N N . LEU A 1 391 ? 18.156 -32.812 -7.609 1 98.5 391 LEU A N 1
ATOM 2953 C CA . LEU A 1 391 ? 17.812 -34.156 -8.031 1 98.5 391 LEU A CA 1
ATOM 2954 C C . LEU A 1 391 ? 18.562 -35.188 -7.188 1 98.5 391 LEU A C 1
ATOM 2956 O O . LEU A 1 391 ? 18 -36.219 -6.828 1 98.5 391 LEU A O 1
ATOM 2960 N N . GLU A 1 392 ? 19.797 -34.906 -6.883 1 98.25 392 GLU A N 1
ATOM 2961 C CA . GLU A 1 392 ? 20.547 -35.75 -5.969 1 98.25 392 GLU A CA 1
ATOM 2962 C C . GLU A 1 392 ? 19.875 -35.844 -4.605 1 98.25 392 GLU A C 1
ATOM 2964 O O . GLU A 1 392 ? 19.75 -36.938 -4.043 1 98.25 392 GLU A O 1
ATOM 2969 N N . GLY A 1 393 ? 19.5 -34.688 -4.148 1 98.25 393 GLY A N 1
ATOM 2970 C CA . GLY A 1 393 ? 18.828 -34.656 -2.861 1 98.25 393 GLY A CA 1
ATOM 2971 C C . GLY A 1 393 ? 17.516 -35.406 -2.859 1 98.25 393 GLY A C 1
ATOM 2972 O O . GLY A 1 393 ? 17.172 -36.062 -1.878 1 98.25 393 GLY A O 1
ATOM 2973 N N . LEU A 1 394 ? 16.75 -35.344 -3.895 1 98.31 394 LEU A N 1
ATOM 2974 C CA . LEU A 1 394 ? 15.5 -36.062 -4.02 1 98.31 394 LEU A CA 1
ATOM 2975 C C . LEU A 1 394 ? 15.742 -37.562 -4 1 98.31 394 LEU A C 1
ATOM 2977 O O . LEU A 1 394 ? 15.039 -38.312 -3.307 1 98.31 394 LEU A O 1
ATOM 2981 N N . ALA A 1 395 ? 16.719 -37.969 -4.715 1 97.69 395 ALA A N 1
ATOM 2982 C CA . ALA A 1 395 ? 17.047 -39.375 -4.773 1 97.69 395 ALA A CA 1
ATOM 2983 C C . ALA A 1 395 ? 17.453 -39.906 -3.398 1 97.69 395 ALA A C 1
ATOM 2985 O O . ALA A 1 395 ? 17.047 -41 -3.002 1 97.69 395 ALA A O 1
ATOM 2986 N N . GLU A 1 396 ? 18.219 -39.125 -2.758 1 97 396 GLU A N 1
ATOM 2987 C CA . GLU A 1 396 ? 18.672 -39.5 -1.419 1 97 396 GLU A CA 1
ATOM 2988 C C . GLU A 1 396 ? 17.484 -39.594 -0.457 1 97 396 GLU A C 1
ATOM 2990 O O . GLU A 1 396 ? 17.422 -40.5 0.363 1 97 396 GLU A O 1
ATOM 2995 N N . ALA A 1 397 ? 16.609 -38.656 -0.527 1 95.44 397 ALA A N 1
ATOM 2996 C CA . ALA A 1 397 ? 15.445 -38.625 0.359 1 95.44 397 ALA A CA 1
ATOM 2997 C C . ALA A 1 397 ? 14.562 -39.844 0.135 1 95.44 397 ALA A C 1
ATOM 2999 O O . ALA A 1 397 ? 14.039 -40.438 1.091 1 95.44 397 ALA A O 1
ATOM 3000 N N . VAL A 1 398 ? 14.398 -40.219 -1.101 1 93.56 398 VAL A N 1
ATOM 3001 C CA . VAL A 1 398 ? 13.57 -41.375 -1.464 1 93.56 398 VAL A CA 1
ATOM 3002 C C . VAL A 1 398 ? 14.25 -42.656 -1.021 1 93.56 398 VAL A C 1
ATOM 3004 O O . VAL A 1 398 ? 13.594 -43.562 -0.511 1 93.56 398 VAL A O 1
ATOM 3007 N N . ALA A 1 399 ? 15.5 -42.75 -1.162 1 91.81 399 ALA A N 1
ATOM 3008 C CA . ALA A 1 399 ? 16.266 -43.938 -0.81 1 91.81 399 ALA A CA 1
ATOM 3009 C C . ALA A 1 399 ? 16.297 -44.156 0.703 1 91.81 399 ALA A C 1
ATOM 3011 O O . ALA A 1 399 ? 16.281 -45.281 1.185 1 91.81 399 ALA A O 1
ATOM 3012 N N . ALA A 1 400 ? 16.453 -43.062 1.412 1 83.75 400 ALA A N 1
ATOM 3013 C CA . ALA A 1 400 ? 16.531 -43.125 2.869 1 83.75 400 ALA A CA 1
ATOM 3014 C C . ALA A 1 400 ? 15.258 -43.75 3.451 1 83.75 400 ALA A C 1
ATOM 3016 O O . ALA A 1 400 ? 15.312 -44.5 4.414 1 83.75 400 ALA A O 1
ATOM 3017 N N . GLU A 1 401 ? 14.109 -43.438 2.951 1 75.75 401 GLU A N 1
ATOM 3018 C CA . GLU A 1 401 ? 12.836 -43.969 3.428 1 75.75 401 GLU A CA 1
ATOM 3019 C C . GLU A 1 401 ? 12.68 -45.438 3.072 1 75.75 401 GLU A C 1
ATOM 3021 O O . GLU A 1 401 ? 12.195 -46.219 3.883 1 75.75 401 GLU A O 1
ATOM 3026 N N . ALA A 1 402 ? 13.156 -45.906 1.953 1 75.69 402 ALA A N 1
ATOM 3027 C CA . ALA A 1 402 ? 13.102 -47.281 1.521 1 75.69 402 ALA A CA 1
ATOM 3028 C C . ALA A 1 402 ? 13.992 -48.188 2.396 1 75.69 402 ALA A C 1
ATOM 3030 O O . ALA A 1 402 ? 13.617 -49.312 2.727 1 75.69 402 ALA A O 1
ATOM 3031 N N . GLY A 1 403 ? 15.109 -47.469 2.717 1 69.38 403 GLY A N 1
ATOM 3032 C CA . GLY A 1 403 ? 15.992 -48.219 3.607 1 69.38 403 GLY A CA 1
ATOM 3033 C C . GLY A 1 403 ? 15.445 -48.344 5.012 1 69.38 403 GLY A C 1
ATOM 3034 O O . GLY A 1 403 ? 15.695 -49.344 5.688 1 69.38 403 GLY A O 1
ATOM 3035 N N . ALA A 1 404 ? 14.773 -47.375 5.5 1 67.94 404 ALA A N 1
ATOM 3036 C CA . ALA A 1 404 ? 14.203 -47.406 6.844 1 67.94 404 ALA A CA 1
ATOM 3037 C C . ALA A 1 404 ? 13.078 -48.438 6.93 1 67.94 404 ALA A C 1
ATOM 3039 O O . ALA A 1 404 ? 12.922 -49.125 7.949 1 67.94 404 ALA A O 1
ATOM 3040 N N . HIS A 1 405 ? 12.359 -48.625 5.707 1 64.94 405 HIS A N 1
ATOM 3041 C CA . HIS A 1 405 ? 11.258 -49.562 5.648 1 64.94 405 HIS A CA 1
ATOM 3042 C C . HIS A 1 405 ? 11.773 -51 5.469 1 64.94 405 HIS A C 1
ATOM 3044 O O . HIS A 1 405 ? 11.133 -51.938 5.914 1 64.94 405 HIS A O 1
ATOM 3050 N N . SER A 1 406 ? 12.938 -51.062 4.895 1 61.84 406 SER A N 1
ATOM 3051 C CA . SER A 1 406 ? 13.516 -52.406 4.754 1 61.84 406 SER A CA 1
ATOM 3052 C C . SER A 1 406 ? 14.125 -52.875 6.066 1 61.84 406 SER A C 1
ATOM 3054 O O . SER A 1 406 ? 14.43 -54.062 6.219 1 61.84 406 SER A O 1
ATOM 3056 N N . ARG A 1 407 ? 14.344 -51.906 6.871 1 59.88 407 ARG A N 1
ATOM 3057 C CA . ARG A 1 407 ? 14.914 -52.281 8.156 1 59.88 407 ARG A CA 1
ATOM 3058 C C . ARG A 1 407 ? 13.82 -52.594 9.18 1 59.88 407 ARG A C 1
ATOM 3060 O O . ARG A 1 407 ? 14.102 -53.094 10.266 1 59.88 407 ARG A O 1
ATOM 3067 N N . LEU A 1 408 ? 12.547 -52.25 8.906 1 47.34 408 LEU A N 1
ATOM 3068 C CA . LEU A 1 408 ? 11.445 -52.625 9.789 1 47.34 408 LEU A CA 1
ATOM 3069 C C . LEU A 1 408 ? 10.766 -53.906 9.328 1 47.34 408 LEU A C 1
ATOM 3071 O O . LEU A 1 408 ? 10.328 -54.719 10.148 1 47.34 408 LEU A O 1
ATOM 3075 N N . MET B 1 1 ? 16.641 22.109 24.766 1 75.38 1 MET B N 1
ATOM 3076 C CA . MET B 1 1 ? 17.781 21.844 23.891 1 75.38 1 MET B CA 1
ATOM 3077 C C . MET B 1 1 ? 18.344 23.156 23.344 1 75.38 1 MET B C 1
ATOM 3079 O O . MET B 1 1 ? 17.625 23.938 22.719 1 75.38 1 MET B O 1
ATOM 3083 N N . GLU B 1 2 ? 19.5 23.438 23.672 1 82.31 2 GLU B N 1
ATOM 3084 C CA . GLU B 1 2 ? 20.141 24.656 23.188 1 82.31 2 GLU B CA 1
ATOM 3085 C C . GLU B 1 2 ? 20.297 24.609 21.656 1 82.31 2 GLU B C 1
ATOM 3087 O O . GLU B 1 2 ? 20.391 23.531 21.062 1 82.31 2 GLU B O 1
ATOM 3092 N N . PRO B 1 3 ? 20.297 25.75 21.094 1 86.25 3 PRO B N 1
ATOM 3093 C CA . PRO B 1 3 ? 20.359 25.812 19.641 1 86.25 3 PRO B CA 1
ATOM 3094 C C . PRO B 1 3 ? 21.547 25.047 19.078 1 86.25 3 PRO B C 1
ATOM 3096 O O . PRO B 1 3 ? 21.422 24.344 18.062 1 86.25 3 PRO B O 1
ATOM 3099 N N . GLU B 1 4 ? 22.656 25.172 19.688 1 87.69 4 GLU B N 1
ATOM 3100 C CA . GLU B 1 4 ? 23.844 24.484 19.219 1 87.69 4 GLU B CA 1
ATOM 3101 C C . GLU B 1 4 ? 23.688 22.969 19.312 1 87.69 4 GLU B C 1
ATOM 3103 O O . GLU B 1 4 ? 24.141 22.234 18.438 1 87.69 4 GLU B O 1
ATOM 3108 N N . GLU B 1 5 ? 23.109 22.609 20.344 1 89.31 5 GLU B N 1
ATOM 3109 C CA . GLU B 1 5 ? 22.844 21.188 20.547 1 89.31 5 GLU B CA 1
ATOM 3110 C C . GLU B 1 5 ? 21.875 20.641 19.5 1 89.31 5 GLU B C 1
ATOM 3112 O O . GLU B 1 5 ? 22.047 19.531 19 1 89.31 5 GLU B O 1
ATOM 3117 N N . ALA B 1 6 ? 20.859 21.406 19.219 1 90.62 6 ALA B N 1
ATOM 3118 C CA . ALA B 1 6 ? 19.875 21.016 18.203 1 90.62 6 ALA B CA 1
ATOM 3119 C C . ALA B 1 6 ? 20.516 20.875 16.828 1 90.62 6 ALA B C 1
ATOM 3121 O O . ALA B 1 6 ? 20.219 19.938 16.094 1 90.62 6 ALA B O 1
ATOM 3122 N N . GLU B 1 7 ? 21.391 21.781 16.5 1 90.25 7 GLU B N 1
ATOM 3123 C CA . GLU B 1 7 ? 22.062 21.734 15.211 1 90.25 7 GLU B CA 1
ATOM 3124 C C . GLU B 1 7 ? 23 20.531 15.125 1 90.25 7 GLU B C 1
ATOM 3126 O O . GLU B 1 7 ? 23.094 19.875 14.086 1 90.25 7 GLU B O 1
ATOM 3131 N N . ALA B 1 8 ? 23.719 20.281 16.219 1 91.25 8 ALA B N 1
ATOM 3132 C CA . ALA B 1 8 ? 24.609 19.109 16.266 1 91.25 8 ALA B CA 1
ATOM 3133 C C . ALA B 1 8 ? 23.828 17.812 16.109 1 91.25 8 ALA B C 1
ATOM 3135 O O . ALA B 1 8 ? 24.266 16.891 15.414 1 91.25 8 ALA B O 1
ATOM 3136 N N . LEU B 1 9 ? 22.719 17.781 16.781 1 92.06 9 LEU B N 1
ATOM 3137 C CA . LEU B 1 9 ? 21.859 16.609 16.688 1 92.06 9 LEU B CA 1
ATOM 3138 C C . LEU B 1 9 ? 21.312 16.438 15.273 1 92.06 9 LEU B C 1
ATOM 3140 O O . LEU B 1 9 ? 21.203 15.328 14.766 1 92.06 9 LEU B O 1
ATOM 3144 N N . GLY B 1 10 ? 20.906 17.547 14.695 1 92.44 10 GLY B N 1
ATOM 3145 C CA . GLY B 1 10 ? 20.438 17.516 13.312 1 92.44 10 GLY B CA 1
ATOM 3146 C C . GLY B 1 10 ? 21.469 16.938 12.359 1 92.44 10 GLY B C 1
ATOM 3147 O O . GLY B 1 10 ? 21.156 16.094 11.516 1 92.44 10 GLY B O 1
ATOM 3148 N N . LEU B 1 11 ? 22.719 17.375 12.523 1 90.44 11 LEU B N 1
ATOM 3149 C CA . LEU B 1 11 ? 23.812 16.891 11.695 1 90.44 11 LEU B CA 1
ATOM 3150 C C . LEU B 1 11 ? 24.047 15.398 11.93 1 90.44 11 LEU B C 1
ATOM 3152 O O . LEU B 1 11 ? 24.328 14.656 10.984 1 90.44 11 LEU B O 1
ATOM 3156 N N . GLN B 1 12 ? 23.922 15.031 13.109 1 91.62 12 GLN B N 1
ATOM 3157 C CA . GLN B 1 12 ? 24.125 13.633 13.469 1 91.62 12 GLN B CA 1
ATOM 3158 C C . GLN B 1 12 ? 23.047 12.742 12.867 1 91.62 12 GLN B C 1
ATOM 3160 O O . GLN B 1 12 ? 23.328 11.648 12.383 1 91.62 12 GLN B O 1
ATOM 3165 N N . VAL B 1 13 ? 21.828 13.18 12.891 1 93.75 13 VAL B N 1
ATOM 3166 C CA . VAL B 1 13 ? 20.672 12.367 12.523 1 93.75 13 VAL B CA 1
ATOM 3167 C C . VAL B 1 13 ? 20.5 12.375 11.008 1 93.75 13 VAL B C 1
ATOM 3169 O O . VAL B 1 13 ? 20.219 11.344 10.398 1 93.75 13 VAL B O 1
ATOM 3172 N N . PHE B 1 14 ? 20.703 13.516 10.352 1 93.25 14 PHE B N 1
ATOM 3173 C CA . PHE B 1 14 ? 20.344 13.648 8.945 1 93.25 14 PHE B CA 1
ATOM 3174 C C . PHE B 1 14 ? 21.578 13.812 8.078 1 93.25 14 PHE B C 1
ATOM 3176 O O . PHE B 1 14 ? 21.5 13.773 6.844 1 93.25 14 PHE B O 1
ATOM 3183 N N . GLY B 1 15 ? 22.688 13.883 8.68 1 83.19 15 GLY B N 1
ATOM 3184 C CA . GLY B 1 15 ? 23.859 14.219 7.887 1 83.19 15 GLY B CA 1
ATOM 3185 C C . GLY B 1 15 ? 23.734 15.57 7.203 1 83.19 15 GLY B C 1
ATOM 3186 O O . GLY B 1 15 ? 22.891 16.391 7.57 1 83.19 15 GLY B O 1
ATOM 3187 N N . GLU B 1 16 ? 24.688 15.781 6.305 1 69.44 16 GLU B N 1
ATOM 3188 C CA . GLU B 1 16 ? 24.609 17.047 5.57 1 69.44 16 GLU B CA 1
ATOM 3189 C C . GLU B 1 16 ? 23.672 16.938 4.379 1 69.44 16 GLU B C 1
ATOM 3191 O O . GLU B 1 16 ? 23.891 16.125 3.475 1 69.44 16 GLU B O 1
ATOM 3196 N N . LEU B 1 17 ? 22.531 17.531 4.602 1 74.81 17 LEU B N 1
ATOM 3197 C CA . LEU B 1 17 ? 21.734 17.734 3.391 1 74.81 17 LEU B CA 1
ATOM 3198 C C . LEU B 1 17 ? 22.516 18.547 2.363 1 74.81 17 LEU B C 1
ATOM 3200 O O . LEU B 1 17 ? 23.375 19.359 2.727 1 74.81 17 LEU B O 1
ATOM 3204 N N . ARG B 1 18 ? 22.453 18.297 1.185 1 65.19 18 ARG B N 1
ATOM 3205 C CA . ARG B 1 18 ? 23.156 19.125 0.2 1 65.19 18 ARG B CA 1
ATOM 3206 C C . ARG B 1 18 ? 22.875 20.609 0.421 1 65.19 18 ARG B C 1
ATOM 3208 O O . ARG B 1 18 ? 21.734 21.047 0.34 1 65.19 18 ARG B O 1
ATOM 3215 N N . ARG B 1 19 ? 23.844 21.234 0.997 1 65.38 19 ARG B N 1
ATOM 3216 C CA . ARG B 1 19 ? 23.797 22.594 1.535 1 65.38 19 ARG B CA 1
ATOM 3217 C C . ARG B 1 19 ? 23.625 23.609 0.42 1 65.38 19 ARG B C 1
ATOM 3219 O O . ARG B 1 19 ? 23.703 24.828 0.662 1 65.38 19 ARG B O 1
ATOM 3226 N N . GLU B 1 20 ? 23.25 23.125 -0.653 1 81.38 20 GLU B N 1
ATOM 3227 C CA . GLU B 1 20 ? 23.047 24.047 -1.765 1 81.38 20 GLU B CA 1
ATOM 3228 C C . GLU B 1 20 ? 21.656 24.641 -1.738 1 81.38 20 GLU B C 1
ATOM 3230 O O . GLU B 1 20 ? 21.391 25.656 -2.389 1 81.38 20 GLU B O 1
ATOM 3235 N N . VAL B 1 21 ? 20.781 24.094 -0.961 1 92.06 21 VAL B N 1
ATOM 3236 C CA . VAL B 1 21 ? 19.406 24.562 -0.874 1 92.06 21 VAL B CA 1
ATOM 3237 C C . VAL B 1 21 ? 18.953 24.594 0.586 1 92.06 21 VAL B C 1
ATOM 3239 O O . VAL B 1 21 ? 19.375 23.75 1.387 1 92.06 21 VAL B O 1
ATOM 3242 N N . VAL B 1 22 ? 18.266 25.672 1.007 1 95.19 22 VAL B N 1
ATOM 3243 C CA . VAL B 1 22 ? 17.578 25.719 2.293 1 95.19 22 VAL B CA 1
ATOM 3244 C C . VAL B 1 22 ? 16.219 25.031 2.184 1 95.19 22 VAL B C 1
ATOM 3246 O O . VAL B 1 22 ? 15.352 25.469 1.427 1 95.19 22 VAL B O 1
ATOM 3249 N N . TRP B 1 23 ? 16.078 23.953 2.941 1 95.31 23 TRP B N 1
ATOM 3250 C CA . TRP B 1 23 ? 14.844 23.172 2.855 1 95.31 23 TRP B CA 1
ATOM 3251 C C . TRP B 1 23 ? 13.969 23.406 4.082 1 95.31 23 TRP B C 1
ATOM 3253 O O . TRP B 1 23 ? 14.242 22.875 5.16 1 95.31 23 TRP B O 1
ATOM 3263 N N . LEU B 1 24 ? 12.914 24.141 3.941 1 97.44 24 LEU B N 1
ATOM 3264 C CA . LEU B 1 24 ? 11.953 24.469 4.992 1 97.44 24 LEU B CA 1
ATOM 3265 C C . LEU B 1 24 ? 10.547 24.047 4.586 1 97.44 24 LEU B C 1
ATOM 3267 O O . LEU B 1 24 ? 9.602 24.828 4.738 1 97.44 24 LEU B O 1
ATOM 3271 N N . ASN B 1 25 ? 10.492 22.875 3.975 1 97.25 25 ASN B N 1
ATOM 3272 C CA . ASN B 1 25 ? 9.242 22.328 3.459 1 97.25 25 ASN B CA 1
ATOM 3273 C C . ASN B 1 25 ? 9.008 20.906 3.953 1 97.25 25 ASN B C 1
ATOM 3275 O O . ASN B 1 25 ? 8.633 20.031 3.174 1 97.25 25 ASN B O 1
ATOM 3279 N N . GLY B 1 26 ? 9.211 20.688 5.289 1 96.38 26 GLY B N 1
ATOM 3280 C CA . GLY B 1 26 ? 9.047 19.391 5.918 1 96.38 26 GLY B CA 1
ATOM 3281 C C . GLY B 1 26 ? 7.613 18.906 5.934 1 96.38 26 GLY B C 1
ATOM 3282 O O . GLY B 1 26 ? 7.355 17.719 6.059 1 96.38 26 GLY B O 1
ATOM 3283 N N . ALA B 1 27 ? 6.648 19.844 5.812 1 97.75 27 ALA B N 1
ATOM 3284 C CA . ALA B 1 27 ? 5.23 19.484 5.809 1 97.75 27 ALA B CA 1
ATOM 3285 C C . ALA B 1 27 ? 4.855 18.75 4.52 1 97.75 27 ALA B C 1
ATOM 3287 O O . ALA B 1 27 ? 3.814 18.094 4.453 1 97.75 27 ALA B O 1
ATOM 3288 N N . ALA B 1 28 ? 5.684 18.922 3.482 1 94.69 28 ALA B N 1
ATOM 3289 C CA . ALA B 1 28 ? 5.484 18.156 2.254 1 94.69 28 ALA B CA 1
ATOM 3290 C C . ALA B 1 28 ? 6.031 16.734 2.398 1 94.69 28 ALA B C 1
ATOM 3292 O O . ALA B 1 28 ? 5.352 15.766 2.059 1 94.69 28 ALA B O 1
ATOM 3293 N N . ARG B 1 29 ? 7.27 16.672 2.848 1 93.12 29 ARG B N 1
ATOM 3294 C CA . ARG B 1 29 ? 7.945 15.406 3.135 1 93.12 29 ARG B CA 1
ATOM 3295 C C . ARG B 1 29 ? 9.234 15.641 3.914 1 93.12 29 ARG B C 1
ATOM 3297 O O . ARG B 1 29 ? 9.867 16.688 3.775 1 93.12 29 ARG B O 1
ATOM 3304 N N . SER B 1 30 ? 9.594 14.695 4.66 1 92.81 30 SER B N 1
ATOM 3305 C CA . SER B 1 30 ? 10.812 14.797 5.453 1 92.81 30 SER B CA 1
ATOM 3306 C C . SER B 1 30 ? 12.023 14.289 4.676 1 92.81 30 SER B C 1
ATOM 3308 O O . SER B 1 30 ? 11.883 13.531 3.719 1 92.81 30 SER B O 1
ATOM 3310 N N . ALA B 1 31 ? 13.242 14.789 5.125 1 92.81 31 ALA B N 1
ATOM 3311 C CA . ALA B 1 31 ? 14.445 14.023 4.812 1 92.81 31 ALA B CA 1
ATOM 3312 C C . ALA B 1 31 ? 14.477 12.703 5.574 1 92.81 31 ALA B C 1
ATOM 3314 O O . ALA B 1 31 ? 13.734 12.523 6.543 1 92.81 31 ALA B O 1
ATOM 3315 N N . LEU B 1 32 ? 15.25 11.82 5.086 1 94 32 LEU B N 1
ATOM 3316 C CA . LEU B 1 32 ? 15.406 10.539 5.762 1 94 32 LEU B CA 1
ATOM 3317 C C . LEU B 1 32 ? 16.625 10.555 6.684 1 94 32 LEU B C 1
ATOM 3319 O O . LEU B 1 32 ? 17.719 10.953 6.27 1 94 32 LEU B O 1
ATOM 3323 N N . PRO B 1 33 ? 16.438 10.156 7.953 1 96.62 33 PRO B N 1
ATOM 3324 C CA . PRO B 1 33 ? 17.609 10.008 8.82 1 96.62 33 PRO B CA 1
ATOM 3325 C C . PRO B 1 33 ? 18.656 9.039 8.242 1 96.62 33 PRO B C 1
ATOM 3327 O O . PRO B 1 33 ? 18.281 8.047 7.613 1 96.62 33 PRO B O 1
ATOM 3330 N N . SER B 1 34 ? 19.922 9.273 8.539 1 96 34 SER B N 1
ATOM 3331 C CA . SER B 1 34 ? 21.031 8.477 8 1 96 34 SER B CA 1
ATOM 3332 C C . SER B 1 34 ? 20.891 7.012 8.398 1 96 34 SER B C 1
ATOM 3334 O O . SER B 1 34 ? 21.125 6.117 7.574 1 96 34 SER B O 1
ATOM 3336 N N . ARG B 1 35 ? 20.562 6.781 9.648 1 96.44 35 ARG B N 1
ATOM 3337 C CA . ARG B 1 35 ? 20.406 5.406 10.109 1 96.44 35 ARG B CA 1
ATOM 3338 C C . ARG B 1 35 ? 19.25 4.715 9.398 1 96.44 35 ARG B C 1
ATOM 3340 O O . ARG B 1 35 ? 19.328 3.523 9.086 1 96.44 35 ARG B O 1
ATOM 3347 N N . THR B 1 36 ? 18.125 5.43 9.195 1 97.31 36 THR B N 1
ATOM 3348 C CA . THR B 1 36 ? 16.984 4.891 8.477 1 97.31 36 THR B CA 1
ATOM 3349 C C . THR B 1 36 ? 17.359 4.551 7.039 1 97.31 36 THR B C 1
ATOM 3351 O O . THR B 1 36 ? 16.938 3.52 6.512 1 97.31 36 THR B O 1
ATOM 3354 N N . LEU B 1 37 ? 18.141 5.426 6.367 1 96.75 37 LEU B N 1
ATOM 3355 C CA . LEU B 1 37 ? 18.641 5.16 5.023 1 96.75 37 LEU B CA 1
ATOM 3356 C C . LEU B 1 37 ? 19.438 3.855 4.984 1 96.75 37 LEU B C 1
ATOM 3358 O O . LEU B 1 37 ? 19.219 3.02 4.105 1 96.75 37 LEU B O 1
ATOM 3362 N N . GLU B 1 38 ? 20.328 3.682 5.945 1 97.12 38 GLU B N 1
ATOM 3363 C CA . GLU B 1 38 ? 21.172 2.492 6 1 97.12 38 GLU B CA 1
ATOM 3364 C C . GLU B 1 38 ? 20.328 1.225 6.141 1 97.12 38 GLU B C 1
ATOM 3366 O O . GLU B 1 38 ? 20.609 0.218 5.484 1 97.12 38 GLU B O 1
ATOM 3371 N N . VAL B 1 39 ? 19.328 1.29 6.984 1 96.88 39 VAL B N 1
ATOM 3372 C CA . VAL B 1 39 ? 18.438 0.158 7.211 1 96.88 39 VAL B CA 1
ATOM 3373 C C . VAL B 1 39 ? 17.703 -0.193 5.914 1 96.88 39 VAL B C 1
ATOM 3375 O O . VAL B 1 39 ? 17.547 -1.371 5.586 1 96.88 39 VAL B O 1
ATOM 3378 N N . GLY B 1 40 ? 17.219 0.814 5.195 1 95.75 40 GLY B N 1
ATOM 3379 C CA . GLY B 1 40 ? 16.531 0.591 3.93 1 95.75 40 GLY B CA 1
ATOM 3380 C C . GLY B 1 40 ? 17.422 -0.038 2.877 1 95.75 40 GLY B C 1
ATOM 3381 O O . GLY B 1 40 ? 17.016 -0.967 2.18 1 95.75 40 GLY B O 1
ATOM 3382 N N . GLU B 1 41 ? 18.672 0.46 2.752 1 96.31 41 GLU B N 1
ATOM 3383 C CA . GLU B 1 41 ? 19.609 -0.092 1.787 1 96.31 41 GLU B CA 1
ATOM 3384 C C . GLU B 1 41 ? 19.938 -1.549 2.104 1 96.31 41 GLU B C 1
ATOM 3386 O O . GLU B 1 41 ? 20.016 -2.383 1.199 1 96.31 41 GLU B O 1
ATOM 3391 N N . GLU B 1 42 ? 20.078 -1.779 3.363 1 96 42 GLU B N 1
ATOM 3392 C CA . GLU B 1 42 ? 20.344 -3.152 3.781 1 96 42 GLU B CA 1
ATOM 3393 C C . GLU B 1 42 ? 19.172 -4.07 3.434 1 96 42 GLU B C 1
ATOM 3395 O O . GLU B 1 42 ? 19.375 -5.203 2.992 1 96 42 GLU B O 1
ATOM 3400 N N . ALA B 1 43 ? 18 -3.627 3.68 1 94.31 43 ALA B N 1
ATOM 3401 C CA . ALA B 1 43 ? 16.812 -4.422 3.367 1 94.31 43 ALA B CA 1
ATOM 3402 C C . ALA B 1 43 ? 16.734 -4.727 1.875 1 94.31 43 ALA B C 1
ATOM 3404 O O . ALA B 1 43 ? 16.391 -5.844 1.479 1 94.31 43 ALA B O 1
ATOM 3405 N N . LEU B 1 44 ? 17.031 -3.74 1.001 1 94.19 44 LEU B N 1
ATOM 3406 C CA . LEU B 1 44 ? 17.031 -3.945 -0.443 1 94.19 44 LEU B CA 1
ATOM 3407 C C . LEU B 1 44 ? 18.078 -4.988 -0.837 1 94.19 44 LEU B C 1
ATOM 3409 O O . LEU B 1 44 ? 17.812 -5.852 -1.676 1 94.19 44 LEU B O 1
ATOM 3413 N N . ARG B 1 45 ? 19.219 -4.953 -0.21 1 93.56 45 ARG B N 1
ATOM 3414 C CA . ARG B 1 45 ? 20.297 -5.887 -0.526 1 93.56 45 ARG B CA 1
ATOM 3415 C C . ARG B 1 45 ? 19.938 -7.309 -0.11 1 93.56 45 ARG B C 1
ATOM 3417 O O . ARG B 1 45 ? 20.297 -8.273 -0.787 1 93.56 45 ARG B O 1
ATOM 3424 N N . ARG B 1 46 ? 19.219 -7.406 0.995 1 91.38 46 ARG B N 1
ATOM 3425 C CA . ARG B 1 46 ? 18.766 -8.727 1.402 1 91.38 46 ARG B CA 1
ATOM 3426 C C . ARG B 1 46 ? 17.844 -9.336 0.346 1 91.38 46 ARG B C 1
ATOM 3428 O O . ARG B 1 46 ? 18 -10.508 -0.008 1 91.38 46 ARG B O 1
ATOM 3435 N N . LYS B 1 47 ? 16.891 -8.547 -0.159 1 90.12 47 LYS B N 1
ATOM 3436 C CA . LYS B 1 47 ? 15.992 -9.023 -1.202 1 90.12 47 LYS B CA 1
ATOM 3437 C C . LYS B 1 47 ? 16.766 -9.43 -2.455 1 90.12 47 LYS B C 1
ATOM 3439 O O . LYS B 1 47 ? 16.375 -10.367 -3.156 1 90.12 47 LYS B O 1
ATOM 3444 N N . ALA B 1 48 ? 17.875 -8.781 -2.705 1 91.88 48 ALA B N 1
ATOM 3445 C CA . ALA B 1 48 ? 18.656 -9.023 -3.92 1 91.88 48 ALA B CA 1
ATOM 3446 C C . ALA B 1 48 ? 19.531 -10.258 -3.77 1 91.88 48 ALA B C 1
ATOM 3448 O O . ALA B 1 48 ? 19.641 -11.07 -4.688 1 91.88 48 ALA B O 1
ATOM 3449 N N . HIS B 1 49 ? 20.094 -10.398 -2.525 1 90.25 49 HIS B N 1
ATOM 3450 C CA . HIS B 1 49 ? 21.203 -11.344 -2.434 1 90.25 49 HIS B CA 1
ATOM 3451 C C . HIS B 1 49 ? 20.844 -12.547 -1.58 1 90.25 49 HIS B C 1
ATOM 3453 O O . HIS B 1 49 ? 21.453 -13.609 -1.708 1 90.25 49 HIS B O 1
ATOM 3459 N N . THR B 1 50 ? 19.891 -12.359 -0.68 1 90.81 50 THR B N 1
ATOM 3460 C CA . THR B 1 50 ? 19.453 -13.445 0.198 1 90.81 50 THR B CA 1
ATOM 3461 C C . THR B 1 50 ? 17.938 -13.523 0.256 1 90.81 50 THR B C 1
ATOM 3463 O O . THR B 1 50 ? 17.344 -13.453 1.338 1 90.81 50 THR B O 1
ATOM 3466 N N . PRO B 1 51 ? 17.312 -13.688 -0.912 1 90.62 51 PRO B N 1
ATOM 3467 C CA . PRO B 1 51 ? 15.852 -13.688 -0.927 1 90.62 51 PRO B CA 1
ATOM 3468 C C . PRO B 1 51 ? 15.25 -14.727 0.012 1 90.62 51 PRO B C 1
ATOM 3470 O O . PRO B 1 51 ? 14.07 -14.641 0.359 1 90.62 51 PRO B O 1
ATOM 3473 N N . TRP B 1 52 ? 16.031 -15.719 0.52 1 91.62 52 TRP B N 1
ATOM 3474 C CA . TRP B 1 52 ? 15.539 -16.734 1.443 1 91.62 52 TRP B CA 1
ATOM 3475 C C . TRP B 1 52 ? 15.562 -16.219 2.879 1 91.62 52 TRP B C 1
ATOM 3477 O O . TRP B 1 52 ? 14.984 -16.844 3.775 1 91.62 52 TRP B O 1
ATOM 3487 N N . ASP B 1 53 ? 16.188 -15.078 3.066 1 89.75 53 ASP B N 1
ATOM 3488 C CA . ASP B 1 53 ? 16.25 -14.438 4.379 1 89.75 53 ASP B CA 1
ATOM 3489 C C . ASP B 1 53 ? 15.984 -12.945 4.273 1 89.75 53 ASP B C 1
ATOM 3491 O O . ASP B 1 53 ? 16.906 -12.148 4.129 1 89.75 53 ASP B O 1
ATOM 3495 N N . ILE B 1 54 ? 14.758 -12.602 4.418 1 85.81 54 ILE B N 1
ATOM 3496 C CA . ILE B 1 54 ? 14.398 -11.195 4.246 1 85.81 54 ILE B CA 1
ATOM 3497 C C . ILE B 1 54 ? 14.047 -10.586 5.598 1 85.81 54 ILE B C 1
ATOM 3499 O O . ILE B 1 54 ? 13.539 -9.461 5.66 1 85.81 54 ILE B O 1
ATOM 3503 N N . GLY B 1 55 ? 14.305 -11.273 6.676 1 83.62 55 GLY B N 1
ATOM 3504 C CA . GLY B 1 55 ? 14.039 -10.773 8.016 1 83.62 55 GLY B CA 1
ATOM 3505 C C . GLY B 1 55 ? 12.656 -11.133 8.531 1 83.62 55 GLY B C 1
ATOM 3506 O O . GLY B 1 55 ? 11.82 -11.641 7.777 1 83.62 55 GLY B O 1
ATOM 3507 N N . ASP B 1 56 ? 12.445 -10.914 9.812 1 84.12 56 ASP B N 1
ATOM 3508 C CA . ASP B 1 56 ? 11.18 -11.203 10.484 1 84.12 56 ASP B CA 1
ATOM 3509 C C . ASP B 1 56 ? 10.258 -9.984 10.453 1 84.12 56 ASP B C 1
ATOM 3511 O O . ASP B 1 56 ? 10.188 -9.234 11.43 1 84.12 56 ASP B O 1
ATOM 3515 N N . THR B 1 57 ? 9.516 -9.922 9.477 1 82.94 57 THR B N 1
ATOM 3516 C CA . THR B 1 57 ? 8.695 -8.734 9.266 1 82.94 57 THR B CA 1
ATOM 3517 C C . THR B 1 57 ? 7.547 -8.688 10.266 1 82.94 57 THR B C 1
ATOM 3519 O O . THR B 1 57 ? 7.039 -7.605 10.586 1 82.94 57 THR B O 1
ATOM 3522 N N . SER B 1 58 ? 7.133 -9.797 10.766 1 84.88 58 SER B N 1
ATOM 3523 C CA . SER B 1 58 ? 6.078 -9.82 11.766 1 84.88 58 SER B CA 1
ATOM 3524 C C . SER B 1 58 ? 6.547 -9.195 13.078 1 84.88 58 SER B C 1
ATOM 3526 O O . SER B 1 58 ? 5.832 -8.398 13.68 1 84.88 58 SER B O 1
ATOM 3528 N N . ALA B 1 59 ? 7.754 -9.547 13.453 1 90.69 59 ALA B N 1
ATOM 3529 C CA . ALA B 1 59 ? 8.32 -8.961 14.672 1 90.69 59 ALA B CA 1
ATOM 3530 C C . ALA B 1 59 ? 8.523 -7.461 14.508 1 90.69 59 ALA B C 1
ATOM 3532 O O . ALA B 1 59 ? 8.305 -6.691 15.445 1 90.69 59 ALA B O 1
ATOM 3533 N N . VAL B 1 60 ? 8.945 -7.102 13.344 1 94.81 60 VAL B N 1
ATOM 3534 C CA . VAL B 1 60 ? 9.164 -5.684 13.062 1 94.81 60 VAL B CA 1
ATOM 3535 C C . VAL B 1 60 ? 7.84 -4.934 13.148 1 94.81 60 VAL B C 1
ATOM 3537 O O . VAL B 1 60 ? 7.777 -3.834 13.703 1 94.81 60 VAL B O 1
ATOM 3540 N N . ALA B 1 61 ? 6.801 -5.527 12.617 1 94.12 61 ALA B N 1
ATOM 3541 C CA . ALA B 1 61 ? 5.48 -4.902 12.688 1 94.12 61 ALA B CA 1
ATOM 3542 C C . ALA B 1 61 ? 5.027 -4.727 14.133 1 94.12 61 ALA B C 1
ATOM 3544 O O . ALA B 1 61 ? 4.434 -3.707 14.484 1 94.12 61 ALA B O 1
ATOM 3545 N N . ASP B 1 62 ? 5.301 -5.688 14.953 1 95.06 62 ASP B N 1
ATOM 3546 C CA . ASP B 1 62 ? 4.949 -5.598 16.375 1 95.06 62 ASP B CA 1
ATOM 3547 C C . ASP B 1 62 ? 5.691 -4.453 17.047 1 95.06 62 ASP B C 1
ATOM 3549 O O . ASP B 1 62 ? 5.109 -3.713 17.844 1 95.06 62 ASP B O 1
ATOM 3553 N N . ASP B 1 63 ? 6.957 -4.316 16.719 1 97.56 63 ASP B N 1
ATOM 3554 C CA . ASP B 1 63 ? 7.738 -3.205 17.25 1 97.56 63 ASP B CA 1
ATOM 3555 C C . ASP B 1 63 ? 7.152 -1.864 16.812 1 97.56 63 ASP B C 1
ATOM 3557 O O . ASP B 1 63 ? 7.047 -0.938 17.625 1 97.56 63 ASP B O 1
ATOM 3561 N N . VAL B 1 64 ? 6.793 -1.814 15.578 1 97.81 64 VAL B N 1
ATOM 3562 C CA . VAL B 1 64 ? 6.238 -0.591 15.016 1 97.81 64 VAL B CA 1
ATOM 3563 C C . VAL B 1 64 ? 4.945 -0.225 15.742 1 97.81 64 VAL B C 1
ATOM 3565 O O . VAL B 1 64 ? 4.738 0.934 16.109 1 97.81 64 VAL B O 1
ATOM 3568 N N . ARG B 1 65 ? 4.078 -1.227 16.031 1 98 65 ARG B N 1
ATOM 3569 C CA . ARG B 1 65 ? 2.826 -0.99 16.734 1 98 65 ARG B CA 1
ATOM 3570 C C . ARG B 1 65 ? 3.086 -0.433 18.125 1 98 65 ARG B C 1
ATOM 3572 O O . ARG B 1 65 ? 2.441 0.53 18.547 1 98 65 ARG B O 1
ATOM 3579 N N . ALA B 1 66 ? 4.039 -0.997 18.797 1 98.5 66 ALA B N 1
ATOM 3580 C CA . ALA B 1 66 ? 4.348 -0.568 20.156 1 98.5 66 ALA B CA 1
ATOM 3581 C C . ALA B 1 66 ? 4.914 0.849 20.172 1 98.5 66 ALA B C 1
ATOM 3583 O O . ALA B 1 66 ? 4.52 1.675 20.984 1 98.5 66 ALA B O 1
ATOM 3584 N N . LEU B 1 67 ? 5.832 1.101 19.281 1 98.31 67 LEU B N 1
ATOM 3585 C CA . LEU B 1 67 ? 6.477 2.406 19.203 1 98.31 67 LEU B CA 1
ATOM 3586 C C . LEU B 1 67 ? 5.469 3.494 18.859 1 98.31 67 LEU B C 1
ATOM 3588 O O . LEU B 1 67 ? 5.5 4.586 19.422 1 98.31 67 LEU B O 1
ATOM 3592 N N . PHE B 1 68 ? 4.582 3.207 17.922 1 98.62 68 PHE B N 1
ATOM 3593 C CA . PHE B 1 68 ? 3.582 4.195 17.531 1 98.62 68 PHE B CA 1
ATOM 3594 C C . PHE B 1 68 ? 2.605 4.461 18.672 1 98.62 68 PHE B C 1
ATOM 3596 O O . PHE B 1 68 ? 2.234 5.609 18.922 1 98.62 68 PHE B O 1
ATOM 3603 N N . ALA B 1 69 ? 2.148 3.383 19.297 1 98.62 69 ALA B N 1
ATOM 3604 C CA . ALA B 1 69 ? 1.264 3.545 20.453 1 98.62 69 ALA B CA 1
ATOM 3605 C C . ALA B 1 69 ? 1.871 4.496 21.484 1 98.62 69 ALA B C 1
ATOM 3607 O O . ALA B 1 69 ? 1.182 5.371 22 1 98.62 69 ALA B O 1
ATOM 3608 N N . ALA B 1 70 ? 3.104 4.375 21.719 1 96.5 70 ALA B N 1
ATOM 3609 C CA . ALA B 1 70 ? 3.793 5.223 22.688 1 96.5 70 ALA B CA 1
ATOM 3610 C C . ALA B 1 70 ? 3.787 6.684 22.234 1 96.5 70 ALA B C 1
ATOM 3612 O O . ALA B 1 70 ? 3.658 7.59 23.062 1 96.5 70 ALA B O 1
ATOM 3613 N N . LEU B 1 71 ? 3.887 6.906 20.969 1 96.12 71 LEU B N 1
ATOM 3614 C CA . LEU B 1 71 ? 3.904 8.258 20.422 1 96.12 71 LEU B CA 1
ATOM 3615 C C . LEU B 1 71 ? 2.545 8.93 20.594 1 96.12 71 LEU B C 1
ATOM 3617 O O . LEU B 1 71 ? 2.453 10.156 20.625 1 96.12 71 LEU B O 1
ATOM 3621 N N . LEU B 1 72 ? 1.468 8.141 20.656 1 97.31 72 LEU B N 1
ATOM 3622 C CA . LEU B 1 72 ? 0.111 8.672 20.719 1 97.31 72 LEU B CA 1
ATOM 3623 C C . LEU B 1 72 ? -0.202 9.18 22.125 1 97.31 72 LEU B C 1
ATOM 3625 O O . LEU B 1 72 ? -1.163 9.93 22.312 1 97.31 72 LEU B O 1
ATOM 3629 N N . GLY B 1 73 ? 0.518 8.742 23.141 1 94.94 73 GLY B N 1
ATOM 3630 C CA . GLY B 1 73 ? 0.3 9.195 24.5 1 94.94 73 GLY B CA 1
ATOM 3631 C C . GLY B 1 73 ? -0.173 8.086 25.422 1 94.94 73 GLY B C 1
ATOM 3632 O O . GLY B 1 73 ? -0.171 6.914 25.047 1 94.94 73 GLY B O 1
ATOM 3633 N N . GLU B 1 74 ? -0.536 8.469 26.594 1 95.12 74 GLU B N 1
ATOM 3634 C CA . GLU B 1 74 ? -0.91 7.516 27.641 1 95.12 74 GLU B CA 1
ATOM 3635 C C . GLU B 1 74 ? -2.213 6.801 27.297 1 95.12 74 GLU B C 1
ATOM 3637 O O . GLU B 1 74 ? -3.141 7.414 26.766 1 95.12 74 GLU B O 1
ATOM 3642 N N . GLY B 1 75 ? -2.195 5.508 27.484 1 96.44 75 GLY B N 1
ATOM 3643 C CA . GLY B 1 75 ? -3.418 4.738 27.328 1 96.44 75 GLY B CA 1
ATOM 3644 C C . GLY B 1 75 ? -3.492 4 26 1 96.44 75 GLY B C 1
ATOM 3645 O O . GLY B 1 75 ? -4.238 3.027 25.875 1 96.44 75 GLY B O 1
ATOM 3646 N N . ALA B 1 76 ? -2.83 4.48 25 1 97.44 76 ALA B N 1
ATOM 3647 C CA . ALA B 1 76 ? -2.811 3.77 23.734 1 97.44 76 ALA B CA 1
ATOM 3648 C C . ALA B 1 76 ? -1.985 2.488 23.828 1 97.44 76 ALA B C 1
ATOM 3650 O O . ALA B 1 76 ? -0.898 2.486 24.406 1 97.44 76 ALA B O 1
ATOM 3651 N N . ARG B 1 77 ? -2.473 1.312 23.422 1 98.38 77 ARG B N 1
ATOM 3652 C CA . ARG B 1 77 ? -1.805 0.016 23.453 1 98.38 77 ARG B CA 1
ATOM 3653 C C . ARG B 1 77 ? -1.406 -0.429 22.062 1 98.38 77 ARG B C 1
ATOM 3655 O O . ARG B 1 77 ? -2.039 -0.041 21.078 1 98.38 77 ARG B O 1
ATOM 3662 N N . ALA B 1 78 ? -0.348 -1.186 21.953 1 98.5 78 ALA B N 1
ATOM 3663 C CA . ALA B 1 78 ? 0.062 -1.774 20.688 1 98.5 78 ALA B CA 1
ATOM 3664 C C . ALA B 1 78 ? -1.1 -2.504 20.016 1 98.5 78 ALA B C 1
ATOM 3666 O O . ALA B 1 78 ? -1.227 -2.492 18.781 1 98.5 78 ALA B O 1
ATOM 3667 N N . GLU B 1 79 ? -1.98 -3.096 20.75 1 97.94 79 GLU B N 1
ATOM 3668 C CA . GLU B 1 79 ? -3.121 -3.873 20.281 1 97.94 79 GLU B CA 1
ATOM 3669 C C . GLU B 1 79 ? -4.137 -2.982 19.562 1 97.94 79 GLU B C 1
ATOM 3671 O O . GLU B 1 79 ? -5 -3.477 18.844 1 97.94 79 GLU B O 1
ATOM 3676 N N . ASP B 1 80 ? -4.055 -1.668 19.781 1 98.75 80 ASP B N 1
ATOM 3677 C CA . ASP B 1 80 ? -5.004 -0.723 19.203 1 98.75 80 ASP B CA 1
ATOM 3678 C C . ASP B 1 80 ? -4.453 -0.115 17.922 1 98.75 80 ASP B C 1
ATOM 3680 O O . ASP B 1 80 ? -5.055 0.797 17.344 1 98.75 80 ASP B O 1
ATOM 3684 N N . VAL B 1 81 ? -3.262 -0.61 17.484 1 98.69 81 VAL B N 1
ATOM 3685 C CA . VAL B 1 81 ? -2.578 -0.021 16.344 1 98.69 81 VAL B CA 1
ATOM 3686 C C . VAL B 1 81 ? -2.633 -0.984 15.156 1 98.69 81 VAL B C 1
ATOM 3688 O O . VAL B 1 81 ? -2.445 -2.191 15.328 1 98.69 81 VAL B O 1
ATOM 3691 N N . PHE B 1 82 ? -2.914 -0.478 13.969 1 97.94 82 PHE B N 1
ATOM 3692 C CA . PHE B 1 82 ? -2.863 -1.273 12.75 1 97.94 82 PHE B CA 1
ATOM 3693 C C . PHE B 1 82 ? -2.236 -0.479 11.609 1 97.94 82 PHE B C 1
ATOM 3695 O O . PHE B 1 82 ? -1.981 0.719 11.75 1 97.94 82 PHE B O 1
ATOM 3702 N N . LEU B 1 83 ? -1.858 -1.142 10.57 1 96.94 83 LEU B N 1
ATOM 3703 C CA . LEU B 1 83 ? -1.087 -0.565 9.477 1 96.94 83 LEU B CA 1
ATOM 3704 C C . LEU B 1 83 ? -1.883 -0.596 8.172 1 96.94 83 LEU B C 1
ATOM 3706 O O . LEU B 1 83 ? -2.502 -1.61 7.844 1 96.94 83 LEU B O 1
ATOM 3710 N N . THR B 1 84 ? -1.911 0.508 7.453 1 96.62 84 THR B N 1
ATOM 3711 C CA . THR B 1 84 ? -2.551 0.627 6.148 1 96.62 84 THR B CA 1
ATOM 3712 C C . THR B 1 84 ? -1.614 1.3 5.148 1 96.62 84 THR B C 1
ATOM 3714 O O . THR B 1 84 ? -0.563 1.821 5.527 1 96.62 84 THR B O 1
ATOM 3717 N N . PRO B 1 85 ? -1.923 1.285 3.863 1 94.62 85 PRO B N 1
ATOM 3718 C CA . PRO B 1 85 ? -0.974 1.808 2.879 1 94.62 85 PRO B CA 1
ATOM 3719 C C . PRO B 1 85 ? -0.967 3.334 2.816 1 94.62 85 PRO B C 1
ATOM 3721 O O . PRO B 1 85 ? 0.015 3.932 2.369 1 94.62 85 PRO B O 1
ATOM 3724 N N . SER B 1 86 ? -2.098 3.986 3.254 1 95.38 86 SER B N 1
ATOM 3725 C CA . SER B 1 86 ? -2.193 5.438 3.119 1 95.38 86 SER B CA 1
ATOM 3726 C C . SER B 1 86 ? -3.236 6.012 4.07 1 95.38 86 SER B C 1
ATOM 3728 O O . SER B 1 86 ? -4.074 5.277 4.602 1 95.38 86 SER B O 1
ATOM 3730 N N . CYS B 1 87 ? -3.117 7.258 4.258 1 96.75 87 CYS B N 1
ATOM 3731 C CA . CYS B 1 87 ? -4.102 7.934 5.094 1 96.75 87 CYS B CA 1
ATOM 3732 C C . CYS B 1 87 ? -5.488 7.875 4.461 1 96.75 87 CYS B C 1
ATOM 3734 O O . CYS B 1 87 ? -6.488 7.699 5.16 1 96.75 87 CYS B O 1
ATOM 3736 N N . SER B 1 88 ? -5.57 8.031 3.133 1 96.62 88 SER B N 1
ATOM 3737 C CA . SER B 1 88 ? -6.859 7.953 2.459 1 96.62 88 SER B CA 1
ATOM 3738 C C . SER B 1 88 ? -7.5 6.582 2.65 1 96.62 88 SER B C 1
ATOM 3740 O O . SER B 1 88 ? -8.711 6.48 2.846 1 96.62 88 SER B O 1
ATOM 3742 N N . TYR B 1 89 ? -6.691 5.492 2.588 1 97.25 89 TYR B N 1
ATOM 3743 C CA . TYR B 1 89 ? -7.195 4.16 2.895 1 97.25 89 TYR B CA 1
ATOM 3744 C C . TYR B 1 89 ? -7.758 4.098 4.309 1 97.25 89 TYR B C 1
ATOM 3746 O O . TYR B 1 89 ? -8.875 3.621 4.52 1 97.25 89 TYR B O 1
A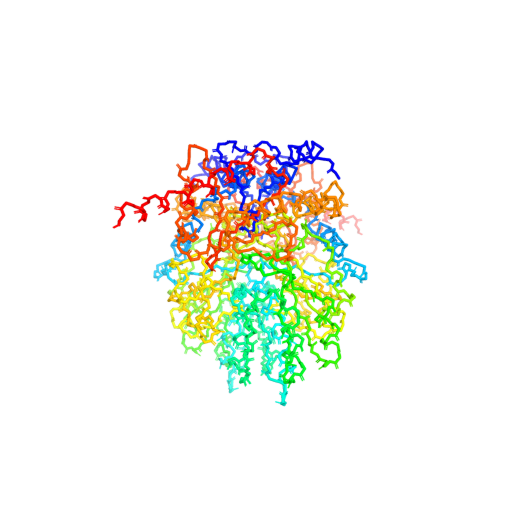TOM 3754 N N . ALA B 1 90 ? -7.008 4.621 5.234 1 98.38 90 ALA B N 1
ATOM 3755 C CA . ALA B 1 90 ? -7.375 4.57 6.645 1 98.38 90 ALA B CA 1
ATOM 3756 C C . ALA B 1 90 ? -8.688 5.312 6.895 1 98.38 90 ALA B C 1
ATOM 3758 O O . ALA B 1 90 ? -9.586 4.789 7.559 1 98.38 90 ALA B O 1
ATOM 3759 N N . ILE B 1 91 ? -8.789 6.504 6.352 1 98.81 91 ILE B N 1
ATOM 3760 C CA . ILE B 1 91 ? -9.977 7.312 6.605 1 98.81 91 ILE B CA 1
ATOM 3761 C C . ILE B 1 91 ? -11.172 6.715 5.871 1 98.81 91 ILE B C 1
ATOM 3763 O O . ILE B 1 91 ? -12.305 6.758 6.371 1 98.81 91 ILE B O 1
ATOM 3767 N N . SER B 1 92 ? -10.969 6.113 4.691 1 98.62 92 SER B N 1
ATOM 3768 C CA . SER B 1 92 ? -12.047 5.395 4.016 1 98.62 92 SER B CA 1
ATOM 3769 C C . SER B 1 92 ? -12.562 4.238 4.871 1 98.62 92 SER B C 1
ATOM 3771 O O . SER B 1 92 ? -13.766 3.979 4.91 1 98.62 92 SER B O 1
ATOM 3773 N N . LEU B 1 93 ? -11.641 3.547 5.523 1 98.62 93 LEU B N 1
ATOM 3774 C CA . LEU B 1 93 ? -12.016 2.484 6.449 1 98.62 93 LEU B CA 1
ATOM 3775 C C . LEU B 1 93 ? -12.844 3.037 7.605 1 98.62 93 LEU B C 1
ATOM 3777 O O . LEU B 1 93 ? -13.867 2.459 7.973 1 98.62 93 LEU B O 1
ATOM 3781 N N . ALA B 1 94 ? -12.406 4.16 8.18 1 98.88 94 ALA B N 1
ATOM 3782 C CA . ALA B 1 94 ? -13.164 4.797 9.258 1 98.88 94 ALA B CA 1
ATOM 3783 C C . ALA B 1 94 ? -14.57 5.176 8.789 1 98.88 94 ALA B C 1
ATOM 3785 O O . ALA B 1 94 ? -15.555 4.902 9.477 1 98.88 94 ALA B O 1
ATOM 3786 N N . ALA B 1 95 ? -14.633 5.805 7.613 1 98.75 95 ALA B N 1
ATOM 3787 C CA . ALA B 1 95 ? -15.914 6.258 7.074 1 98.75 95 ALA B CA 1
ATOM 3788 C C . ALA B 1 95 ? -16.875 5.086 6.895 1 98.75 95 ALA B C 1
ATOM 3790 O O . ALA B 1 95 ? -18.047 5.176 7.266 1 98.75 95 ALA B O 1
ATOM 3791 N N . ARG B 1 96 ? -16.375 4.016 6.332 1 97.69 96 ARG B N 1
ATOM 3792 C CA . ARG B 1 96 ? -17.219 2.836 6.117 1 97.69 96 ARG B CA 1
ATOM 3793 C C . ARG B 1 96 ? -17.766 2.309 7.438 1 97.69 96 ARG B C 1
ATOM 3795 O O . ARG B 1 96 ? -18.938 1.928 7.523 1 97.69 96 ARG B O 1
ATOM 3802 N N . ASN B 1 97 ? -16.938 2.277 8.445 1 98.38 97 ASN B N 1
ATOM 3803 C CA . ASN B 1 97 ? -17.312 1.646 9.711 1 98.38 97 ASN B CA 1
ATOM 3804 C C . ASN B 1 97 ? -18.125 2.592 10.594 1 98.38 97 ASN B C 1
ATOM 3806 O O . ASN B 1 97 ? -18.734 2.16 11.562 1 98.38 97 ASN B O 1
ATOM 3810 N N . LEU B 1 98 ? -18.156 3.877 10.289 1 98.5 98 LEU B N 1
ATOM 3811 C CA . LEU B 1 98 ? -18.938 4.832 11.062 1 98.5 98 LEU B CA 1
ATOM 3812 C C . LEU B 1 98 ? -20.203 5.215 10.32 1 98.5 98 LEU B C 1
ATOM 3814 O O . LEU B 1 98 ? -20.938 6.121 10.742 1 98.5 98 LEU B O 1
ATOM 3818 N N . ARG B 1 99 ? -20.453 4.555 9.211 1 97.56 99 ARG B N 1
ATOM 3819 C CA . ARG B 1 99 ? -21.609 4.809 8.375 1 97.56 99 ARG B CA 1
ATOM 3820 C C . ARG B 1 99 ? -22.906 4.746 9.195 1 97.56 99 ARG B C 1
ATOM 3822 O O . ARG B 1 99 ? -23.797 5.562 9 1 97.56 99 ARG B O 1
ATOM 3829 N N . ALA B 1 100 ? -22.969 3.826 10.141 1 96.12 100 ALA B N 1
ATOM 3830 C CA . ALA B 1 100 ? -24.188 3.576 10.914 1 96.12 100 ALA B CA 1
ATOM 3831 C C . ALA B 1 100 ? -24.484 4.742 11.852 1 96.12 100 ALA B C 1
ATOM 3833 O O . ALA B 1 100 ? -25.609 4.875 12.344 1 96.12 100 ALA B O 1
ATOM 3834 N N . ARG B 1 101 ? -23.453 5.551 12.133 1 96.25 101 ARG B N 1
ATOM 3835 C CA . ARG B 1 101 ? -23.656 6.703 13.008 1 96.25 101 ARG B CA 1
ATOM 3836 C C . ARG B 1 101 ? -24.484 7.777 12.305 1 96.25 101 ARG B C 1
ATOM 3838 O O . ARG B 1 101 ? -25.078 8.641 12.961 1 96.25 101 ARG B O 1
ATOM 3845 N N . LEU B 1 102 ? -24.422 7.73 10.961 1 96.38 102 LEU B N 1
ATOM 3846 C CA . LEU B 1 102 ? -25.25 8.656 10.195 1 96.38 102 LEU B CA 1
ATOM 3847 C C . LEU B 1 102 ? -26.703 8.188 10.156 1 96.38 102 LEU B C 1
ATOM 3849 O O . LEU B 1 102 ? -27.109 7.504 9.219 1 96.38 102 LEU B O 1
ATOM 3853 N N . THR B 1 103 ? -27.453 8.453 11.141 1 92.5 103 THR B N 1
ATOM 3854 C CA . THR B 1 103 ? -28.828 7.98 11.242 1 92.5 103 THR B CA 1
ATOM 3855 C C . THR B 1 103 ? -29.734 9.055 11.859 1 92.5 103 THR B C 1
ATOM 3857 O O . THR B 1 103 ? -29.25 9.922 12.586 1 92.5 103 THR B O 1
ATOM 3860 N N . GLY B 1 104 ? -31.016 8.977 11.477 1 91.94 104 GLY B N 1
ATOM 3861 C CA . GLY B 1 104 ? -31.984 9.922 12.031 1 91.94 104 GLY B CA 1
ATOM 3862 C C . GLY B 1 104 ? -31.625 11.367 11.75 1 91.94 104 GLY B C 1
ATOM 3863 O O . GLY B 1 104 ? -31.375 11.742 10.602 1 91.94 104 GLY B O 1
ATOM 3864 N N . GLU B 1 105 ? -31.469 12.102 12.93 1 91.81 105 GLU B N 1
ATOM 3865 C CA . GLU B 1 105 ? -31.172 13.523 12.805 1 91.81 105 GLU B CA 1
ATOM 3866 C C . GLU B 1 105 ? -29.672 13.781 12.758 1 91.81 105 GLU B C 1
ATOM 3868 O O . GLU B 1 105 ? -29.234 14.883 12.414 1 91.81 105 GLU B O 1
ATOM 3873 N N . ARG B 1 106 ? -28.953 12.789 12.977 1 95 106 ARG B N 1
ATOM 3874 C CA . ARG B 1 106 ? -27.5 12.883 12.914 1 95 106 ARG B CA 1
ATOM 3875 C C . ARG B 1 106 ? -26.984 12.484 11.531 1 95 106 ARG B C 1
ATOM 3877 O O . ARG B 1 106 ? -26.734 11.305 11.281 1 95 106 ARG B O 1
ATOM 3884 N N . ARG B 1 107 ? -26.75 13.492 10.727 1 95.56 107 ARG B N 1
ATOM 3885 C CA . ARG B 1 107 ? -26.453 13.188 9.336 1 95.56 107 ARG B CA 1
ATOM 3886 C C . ARG B 1 107 ? -25.234 13.977 8.859 1 95.56 107 ARG B C 1
ATOM 3888 O O . ARG B 1 107 ? -24.906 13.953 7.672 1 95.56 107 ARG B O 1
ATOM 3895 N N . ARG B 1 108 ? -24.656 14.656 9.812 1 98.38 108 ARG B N 1
ATOM 3896 C CA . ARG B 1 108 ? -23.594 15.547 9.375 1 98.38 108 ARG B CA 1
ATOM 3897 C C . ARG B 1 108 ? -22.219 15.008 9.781 1 98.38 108 ARG B C 1
ATOM 3899 O O . ARG B 1 108 ? -22.062 14.438 10.867 1 98.38 108 ARG B O 1
ATOM 3906 N N . VAL B 1 109 ? -21.297 15.125 8.898 1 98.81 109 VAL B N 1
ATOM 3907 C CA . VAL B 1 109 ? -19.875 14.922 9.195 1 98.81 109 VAL B CA 1
ATOM 3908 C C . VAL B 1 109 ? -19.156 16.266 9.18 1 98.81 109 VAL B C 1
ATOM 3910 O O . VAL B 1 109 ? -19.172 16.984 8.172 1 98.81 109 VAL B O 1
ATOM 3913 N N . LEU B 1 110 ? -18.562 16.625 10.281 1 98.88 110 LEU B N 1
ATOM 3914 C CA . LEU B 1 110 ? -17.922 17.922 10.438 1 98.88 110 LEU B CA 1
ATOM 3915 C C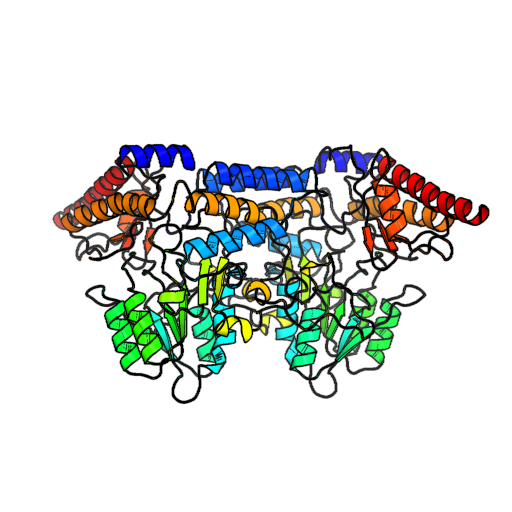 . LEU B 1 110 ? -16.453 17.844 10.008 1 98.88 110 LEU B C 1
ATOM 3917 O O . LEU B 1 110 ? -15.719 16.953 10.445 1 98.88 110 LEU B O 1
ATOM 3921 N N . VAL B 1 111 ? -16.016 18.703 9.125 1 98.81 111 VAL B N 1
ATOM 3922 C CA . VAL B 1 111 ? -14.633 18.906 8.711 1 98.81 111 VAL B CA 1
ATOM 3923 C C . VAL B 1 111 ? -14.297 20.391 8.719 1 98.81 111 VAL B C 1
ATOM 3925 O O . VAL B 1 111 ? -15.172 21.234 8.961 1 98.81 111 VAL B O 1
ATOM 3928 N N . LEU B 1 112 ? -13.062 20.703 8.508 1 98.62 112 LEU B N 1
ATOM 3929 C CA . LEU B 1 112 ? -12.641 22.109 8.484 1 98.62 112 LEU B CA 1
ATOM 3930 C C . LEU B 1 112 ? -12.547 22.609 7.047 1 98.62 112 LEU B C 1
ATOM 3932 O O . LEU B 1 112 ? -12.312 21.828 6.121 1 98.62 112 LEU B O 1
ATOM 3936 N N . GLN B 1 113 ? -12.766 23.906 6.879 1 97.88 113 GLN B N 1
ATOM 3937 C CA . GLN B 1 113 ? -12.547 24.531 5.574 1 97.88 113 GLN B CA 1
ATOM 3938 C C . GLN B 1 113 ? -11.133 24.266 5.074 1 97.88 113 GLN B C 1
ATOM 3940 O O . GLN B 1 113 ? -10.164 24.422 5.816 1 97.88 113 GLN B O 1
ATOM 3945 N N . ASP B 1 114 ? -11.008 23.797 3.838 1 96.62 114 ASP B N 1
ATOM 3946 C CA . ASP B 1 114 ? -9.75 23.578 3.133 1 96.62 114 ASP B CA 1
ATOM 3947 C C . ASP B 1 114 ? -8.914 22.5 3.834 1 96.62 114 ASP B C 1
ATOM 3949 O O . ASP B 1 114 ? -7.688 22.562 3.824 1 96.62 114 ASP B O 1
ATOM 3953 N N . GLN B 1 115 ? -9.602 21.609 4.527 1 97.25 115 GLN B N 1
ATOM 3954 C CA . GLN B 1 115 ? -8.922 20.469 5.125 1 97.25 115 GLN B CA 1
ATOM 3955 C C . GLN B 1 115 ? -8.344 19.547 4.055 1 97.25 115 GLN B C 1
ATOM 3957 O O . GLN B 1 115 ? -8.859 19.484 2.939 1 97.25 115 GLN B O 1
ATOM 3962 N N . MET B 1 116 ? -7.234 18.906 4.367 1 95.38 116 MET B N 1
ATOM 3963 C CA . MET B 1 116 ? -6.582 17.984 3.434 1 95.38 116 MET B CA 1
ATOM 3964 C C . MET B 1 116 ? -7.57 16.953 2.908 1 95.38 116 MET B C 1
ATOM 3966 O O . MET B 1 116 ? -8.367 16.406 3.672 1 95.38 116 MET B O 1
ATOM 3970 N N . HIS B 1 117 ? -7.523 16.641 1.655 1 95.38 117 HIS B N 1
ATOM 3971 C CA . HIS B 1 117 ? -8.477 15.812 0.924 1 95.38 117 HIS B CA 1
ATOM 3972 C C . HIS B 1 117 ? -8.57 14.414 1.527 1 95.38 117 HIS B C 1
ATOM 3974 O O . HIS B 1 117 ? -9.641 13.805 1.521 1 95.38 117 HIS B O 1
ATOM 3980 N N . SER B 1 118 ? -7.426 13.875 1.991 1 94.62 118 SER B N 1
ATOM 3981 C CA . SER B 1 118 ? -7.414 12.508 2.498 1 94.62 118 SER B CA 1
ATOM 3982 C C . SER B 1 118 ? -8.383 12.344 3.662 1 94.62 118 SER B C 1
ATOM 3984 O O . SER B 1 118 ? -8.891 11.242 3.902 1 94.62 118 SER B O 1
ATOM 3986 N N . ASN B 1 119 ? -8.641 13.414 4.406 1 97.25 119 ASN B N 1
ATOM 3987 C CA . ASN B 1 119 ? -9.562 13.375 5.531 1 97.25 119 ASN B CA 1
ATOM 3988 C C . ASN B 1 119 ? -10.867 14.102 5.207 1 97.25 119 ASN B C 1
ATOM 3990 O O . ASN B 1 119 ? -11.5 14.672 6.094 1 97.25 119 ASN B O 1
ATOM 3994 N N . VAL B 1 120 ? -11.242 14.234 3.934 1 98.06 120 VAL B N 1
ATOM 3995 C CA . VAL B 1 120 ? -12.5 14.852 3.539 1 98.06 120 VAL B CA 1
ATOM 3996 C C . VAL B 1 120 ? -13.211 13.969 2.518 1 98.06 120 VAL B C 1
ATOM 3998 O O . VAL B 1 120 ? -14.398 13.656 2.674 1 98.06 120 VAL B O 1
ATOM 4001 N N . LEU B 1 121 ? -12.531 13.484 1.553 1 97.62 121 LEU B N 1
ATOM 4002 C CA . LEU B 1 121 ? -13.125 12.828 0.392 1 97.62 121 LEU B CA 1
ATOM 4003 C C . LEU B 1 121 ? -13.867 11.562 0.804 1 97.62 121 LEU B C 1
ATOM 4005 O O . LEU B 1 121 ? -14.969 11.297 0.314 1 97.62 121 LEU B O 1
ATOM 4009 N N . PRO B 1 122 ? -13.344 10.719 1.706 1 98 122 PRO B N 1
ATOM 4010 C CA . PRO B 1 122 ? -14.109 9.547 2.127 1 98 122 PRO B CA 1
ATOM 4011 C C . PRO B 1 122 ? -15.43 9.922 2.803 1 98 122 PRO B C 1
ATOM 4013 O O . PRO B 1 122 ? -16.438 9.25 2.596 1 98 122 PRO B O 1
ATOM 4016 N N . TRP B 1 123 ? -15.414 10.992 3.596 1 98.62 123 TRP B N 1
ATOM 4017 C CA . TRP B 1 123 ? -16.625 11.461 4.266 1 98.62 123 TRP B CA 1
ATOM 4018 C C . TRP B 1 123 ? -17.609 12.047 3.266 1 98.62 123 TRP B C 1
ATOM 4020 O O . TRP B 1 123 ? -18.812 11.836 3.381 1 98.62 123 TRP B O 1
ATOM 4030 N N . GLN B 1 124 ? -17.047 12.836 2.342 1 98.12 124 GLN B N 1
ATOM 4031 C CA . GLN B 1 124 ? -17.875 13.367 1.263 1 98.12 124 GLN B CA 1
ATOM 4032 C C . GLN B 1 124 ? -18.594 12.25 0.51 1 98.12 124 GLN B C 1
ATOM 4034 O O . GLN B 1 124 ? -19.797 12.336 0.267 1 98.12 124 GLN B O 1
ATOM 4039 N N . ALA B 1 125 ? -17.844 11.203 0.143 1 97.12 125 ALA B N 1
ATOM 4040 C CA . ALA B 1 125 ? -18.422 10.055 -0.551 1 97.12 125 ALA B CA 1
ATOM 4041 C C . ALA B 1 125 ? -19.484 9.375 0.302 1 97.12 125 ALA B C 1
ATOM 4043 O O . ALA B 1 125 ? -20.547 9.008 -0.202 1 97.12 125 ALA B O 1
ATOM 4044 N N . LEU B 1 126 ? -19.203 9.203 1.604 1 97.44 126 LEU B N 1
ATOM 4045 C CA . LEU B 1 126 ? -20.156 8.594 2.523 1 97.44 126 LEU B CA 1
ATOM 4046 C C . LEU B 1 126 ? -21.453 9.406 2.582 1 97.44 126 LEU B C 1
ATOM 4048 O O . LEU B 1 126 ? -22.547 8.844 2.525 1 97.44 126 LEU B O 1
ATOM 4052 N N . CYS B 1 127 ? -21.281 10.719 2.717 1 97.5 127 CYS B N 1
ATOM 4053 C CA . CYS B 1 127 ? -22.453 11.586 2.777 1 97.5 127 CYS B CA 1
ATOM 4054 C C . CYS B 1 127 ? -23.266 11.492 1.498 1 97.5 127 CYS B C 1
ATOM 4056 O O . CYS B 1 127 ? -24.5 11.422 1.549 1 97.5 127 CYS B O 1
ATOM 4058 N N . ASP B 1 128 ? -22.578 11.469 0.357 1 96.25 128 ASP B N 1
ATOM 4059 C CA . ASP B 1 128 ? -23.266 11.344 -0.922 1 96.25 128 ASP B CA 1
ATOM 4060 C C . ASP B 1 128 ? -24.047 10.031 -1.002 1 96.25 128 ASP B C 1
ATOM 4062 O O . ASP B 1 128 ? -25.156 10 -1.539 1 96.25 128 ASP B O 1
ATOM 4066 N N . GLU B 1 129 ? -23.5 9 -0.505 1 94.19 129 GLU B N 1
ATOM 4067 C CA . GLU B 1 129 ? -24.094 7.672 -0.565 1 94.19 129 GLU B CA 1
ATOM 4068 C C . GLU B 1 129 ? -25.266 7.555 0.408 1 94.19 129 GLU B C 1
ATOM 4070 O O . GLU B 1 129 ? -26.281 6.934 0.091 1 94.19 129 GLU B O 1
ATOM 4075 N N . GLU B 1 130 ? -25.109 8.18 1.6 1 95.25 130 GLU B N 1
ATOM 4076 C CA . GLU B 1 130 ? -26.062 7.949 2.686 1 95.25 130 GLU B CA 1
ATOM 4077 C C . GLU B 1 130 ? -27.062 9.094 2.789 1 95.25 130 GLU B C 1
ATOM 4079 O O . GLU B 1 130 ? -27.984 9.039 3.605 1 95.25 130 GLU B O 1
ATOM 4084 N N . GLY B 1 131 ? -26.922 10.078 1.937 1 95.31 131 GLY B N 1
ATOM 4085 C CA . GLY B 1 131 ? -27.766 11.25 2.037 1 95.31 131 GLY B CA 1
ATOM 4086 C C . GLY B 1 131 ? -27.422 12.133 3.223 1 95.31 131 GLY B C 1
ATOM 4087 O O . GLY B 1 131 ? -28.328 12.703 3.859 1 95.31 131 GLY B O 1
ATOM 4088 N N . GLY B 1 132 ? -26.172 12.125 3.611 1 96.75 132 GLY B N 1
ATOM 4089 C CA . GLY B 1 132 ? -25.688 13 4.672 1 96.75 132 GLY B CA 1
ATOM 4090 C C . GLY B 1 132 ? -25.156 14.328 4.156 1 96.75 132 GLY B C 1
ATOM 4091 O O . GLY B 1 132 ? -25.375 14.672 2.992 1 96.75 132 GLY B O 1
ATOM 4092 N N . GLU B 1 133 ? -24.562 15.07 5.109 1 96.5 133 GLU B N 1
ATOM 4093 C CA . GLU B 1 133 ? -24.031 16.391 4.797 1 96.5 133 GLU B CA 1
ATOM 4094 C C . GLU B 1 133 ? -22.625 16.578 5.352 1 96.5 133 GLU B C 1
ATOM 4096 O O . GLU B 1 133 ? -22.344 16.188 6.484 1 96.5 133 GLU B O 1
ATOM 4101 N N . LEU B 1 134 ? -21.812 17.062 4.504 1 97.5 134 LEU B N 1
ATOM 4102 C CA . LEU B 1 134 ? -20.516 17.531 4.98 1 97.5 134 LEU B CA 1
ATOM 4103 C C . LEU B 1 134 ? -20.625 18.922 5.582 1 97.5 134 LEU B C 1
ATOM 4105 O O . LEU B 1 134 ? -20.891 19.891 4.867 1 97.5 134 LEU B O 1
ATOM 4109 N N . LEU B 1 135 ? -20.547 19.047 6.844 1 98.19 135 LEU B N 1
ATOM 4110 C CA . LEU B 1 135 ? -20.562 20.328 7.531 1 98.19 135 LEU B CA 1
ATOM 4111 C C . LEU B 1 135 ? -19.156 20.922 7.602 1 98.19 135 LEU B C 1
ATOM 4113 O O . LEU B 1 135 ? -18.344 20.5 8.43 1 98.19 135 LEU B O 1
ATOM 4117 N N . VAL B 1 136 ? -18.859 21.906 6.793 1 98.5 136 VAL B N 1
ATOM 4118 C CA . VAL B 1 136 ? -17.547 22.531 6.727 1 98.5 136 VAL B CA 1
ATOM 4119 C C . VAL B 1 136 ? -17.516 23.75 7.652 1 98.5 136 VAL B C 1
ATOM 4121 O O . VAL B 1 136 ? -18.266 24.703 7.465 1 98.5 136 VAL B O 1
ATOM 4124 N N . VAL B 1 137 ? -16.703 23.672 8.641 1 98.56 137 VAL B N 1
ATOM 4125 C CA . VAL B 1 137 ? -16.5 24.812 9.531 1 98.56 137 VAL B CA 1
ATOM 4126 C C . VAL B 1 137 ? -15.594 25.828 8.867 1 98.56 137 VAL B C 1
ATOM 4128 O O . VAL B 1 137 ? -14.445 25.531 8.539 1 98.56 137 VAL B O 1
ATOM 4131 N N . PRO B 1 138 ? -16.062 27.016 8.656 1 97.44 138 PRO B N 1
ATOM 4132 C CA . PRO B 1 138 ? -15.219 28.031 8.016 1 97.44 138 PRO B CA 1
ATOM 4133 C C . PRO B 1 138 ? -14.023 28.438 8.875 1 97.44 138 PRO B C 1
ATOM 4135 O O . PRO B 1 138 ? -14.094 28.375 10.109 1 97.44 138 PRO B O 1
ATOM 4138 N N . ARG B 1 139 ? -12.984 28.828 8.258 1 95.56 139 ARG B N 1
ATOM 4139 C CA . ARG B 1 139 ? -11.812 29.328 8.969 1 95.56 139 ARG B CA 1
ATOM 4140 C C . ARG B 1 139 ? -12.188 30.531 9.844 1 95.56 139 ARG B C 1
ATOM 4142 O O . ARG B 1 139 ? -12.711 31.531 9.344 1 95.56 139 ARG B O 1
ATOM 4149 N N . PRO B 1 140 ? -11.883 30.422 11.109 1 97 140 PRO B N 1
ATOM 4150 C CA . PRO B 1 140 ? -12.172 31.578 11.969 1 97 140 PRO B CA 1
ATOM 4151 C C . PRO B 1 140 ? -11.172 32.719 11.781 1 97 140 PRO B C 1
ATOM 4153 O O . PRO B 1 140 ? -9.977 32.469 11.602 1 97 140 PRO B O 1
ATOM 4156 N N . ALA B 1 141 ? -11.609 33.938 11.922 1 94.31 141 ALA B N 1
ATOM 4157 C CA . ALA B 1 141 ? -10.758 35.094 11.75 1 94.31 141 ALA B CA 1
ATOM 4158 C C . ALA B 1 141 ? -9.688 35.156 12.836 1 94.31 141 ALA B C 1
ATOM 4160 O O . ALA B 1 141 ? -8.578 35.656 12.586 1 94.31 141 ALA B O 1
ATOM 4161 N N . ASP B 1 142 ? -10.023 34.656 13.961 1 95.75 142 ASP B N 1
ATOM 4162 C CA . ASP B 1 142 ? -9.086 34.719 15.078 1 95.75 142 ASP B CA 1
ATOM 4163 C C . ASP B 1 142 ? -8.258 33.469 15.18 1 95.75 142 ASP B C 1
ATOM 4165 O O . ASP B 1 142 ? -7.523 33.25 16.156 1 95.75 142 ASP B O 1
ATOM 4169 N N . TYR B 1 143 ? -8.406 32.469 14.289 1 96.69 143 TYR B N 1
ATOM 4170 C CA . TYR B 1 143 ? -7.648 31.234 14.18 1 96.69 143 TYR B CA 1
ATOM 4171 C C . TYR B 1 143 ? -8.055 30.25 15.266 1 96.69 143 TYR B C 1
ATOM 4173 O O . TYR B 1 143 ? -7.371 29.25 15.484 1 96.69 143 TYR B O 1
ATOM 4181 N N . ASP B 1 144 ? -9.141 30.578 16 1 97.56 144 ASP B N 1
ATOM 4182 C CA . ASP B 1 144 ? -9.578 29.672 17.047 1 97.56 144 ASP B CA 1
ATOM 4183 C C . ASP B 1 144 ? -10.492 28.578 16.484 1 97.56 144 ASP B C 1
ATOM 4185 O O . ASP B 1 144 ? -11.703 28.609 16.719 1 97.56 144 ASP B O 1
ATOM 4189 N N . TRP B 1 145 ? -9.945 27.562 15.867 1 98.31 145 TRP B N 1
ATOM 4190 C CA . TRP B 1 145 ? -10.664 26.469 15.242 1 98.31 145 TRP B CA 1
ATOM 4191 C C . TRP B 1 145 ? -11.508 25.719 16.266 1 98.31 145 TRP B C 1
ATOM 4193 O O . TRP B 1 145 ? -12.648 25.328 15.984 1 98.31 145 TRP B O 1
ATOM 4203 N N . ALA B 1 146 ? -10.945 25.516 17.469 1 98.38 146 ALA B N 1
ATOM 4204 C CA . ALA B 1 146 ? -11.633 24.703 18.469 1 98.38 146 ALA B CA 1
ATOM 4205 C C . ALA B 1 146 ? -12.961 25.344 18.875 1 98.38 146 ALA B C 1
ATOM 4207 O O . ALA B 1 146 ? -13.984 24.672 18.953 1 98.38 146 ALA B O 1
ATOM 4208 N N . ALA B 1 147 ? -12.914 26.672 19.094 1 98.38 147 ALA B N 1
ATOM 4209 C CA . ALA B 1 147 ? -14.141 27.375 19.453 1 98.38 147 ALA B CA 1
ATOM 4210 C C . ALA B 1 147 ? -15.18 27.25 18.344 1 98.38 147 ALA B C 1
ATOM 4212 O O . ALA B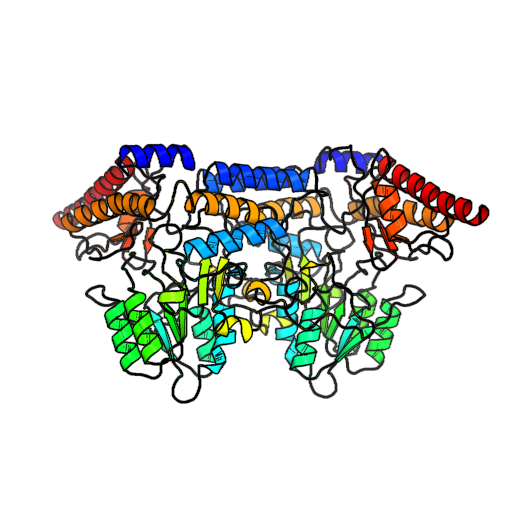 1 147 ? -16.375 27.062 18.609 1 98.38 147 ALA B O 1
ATOM 4213 N N . ALA B 1 148 ? -14.781 27.406 17.109 1 98.69 148 ALA B N 1
ATOM 4214 C CA . ALA B 1 148 ? -15.688 27.312 15.969 1 98.69 148 ALA B CA 1
ATOM 4215 C C . ALA B 1 148 ? -16.281 25.906 15.859 1 98.69 148 ALA B C 1
ATOM 4217 O O . ALA B 1 148 ? -17.469 25.75 15.609 1 98.69 148 ALA B O 1
ATOM 4218 N N . VAL B 1 149 ? -15.477 24.859 16.016 1 98.88 149 VAL B N 1
ATOM 4219 C CA . VAL B 1 149 ? -15.906 23.469 15.938 1 98.88 149 VAL B CA 1
ATOM 4220 C C . VAL B 1 149 ? -16.875 23.172 17.062 1 98.88 149 VAL B C 1
ATOM 4222 O O . VAL B 1 149 ? -17.938 22.578 16.844 1 98.88 149 VAL B O 1
ATOM 4225 N N . VAL B 1 150 ? -16.5 23.609 18.297 1 98.81 150 VAL B N 1
ATOM 4226 C CA . VAL B 1 150 ? -17.359 23.359 19.453 1 98.81 150 VAL B CA 1
ATOM 4227 C C . VAL B 1 150 ? -18.719 24.016 19.25 1 98.81 150 VAL B C 1
ATOM 4229 O O . VAL B 1 150 ? -19.766 23.406 19.516 1 98.81 150 VAL B O 1
ATOM 4232 N N . ALA B 1 151 ? -18.703 25.234 18.75 1 98.62 151 ALA B N 1
ATOM 4233 C CA . ALA B 1 151 ? -19.953 25.922 18.469 1 98.62 151 ALA B CA 1
ATOM 4234 C C . ALA B 1 151 ? -20.797 25.141 17.469 1 98.62 151 ALA B C 1
ATOM 4236 O O . ALA B 1 151 ? -22.016 25.047 17.609 1 98.62 151 ALA B O 1
ATOM 4237 N N . ALA B 1 152 ? -20.203 24.594 16.453 1 98.44 152 ALA B N 1
ATOM 4238 C CA . ALA B 1 152 ? -20.891 23.797 15.43 1 98.44 152 ALA B CA 1
ATOM 4239 C C . ALA B 1 152 ? -21.484 22.516 16.031 1 98.44 152 ALA B C 1
ATOM 4241 O O . ALA B 1 152 ? -22.594 22.125 15.695 1 98.44 152 ALA B O 1
ATOM 4242 N N . LEU B 1 153 ? -20.734 21.844 16.891 1 98.44 153 LEU B N 1
ATOM 4243 C CA . LEU B 1 153 ? -21.188 20.625 17.547 1 98.44 153 LEU B CA 1
ATOM 4244 C C . LEU B 1 153 ? -22.391 20.906 18.422 1 98.44 153 LEU B C 1
ATOM 4246 O O . LEU B 1 153 ? -23.312 20.094 18.516 1 98.44 153 LEU B O 1
ATOM 4250 N N . GLU B 1 154 ? -22.406 22.078 19.031 1 97.62 154 GLU B N 1
ATOM 4251 C CA . GLU B 1 154 ? -23.469 22.453 19.938 1 97.62 154 GLU B CA 1
ATOM 4252 C C . GLU B 1 154 ? -24.781 22.672 19.188 1 97.62 154 GLU B C 1
ATOM 4254 O O . GLU B 1 154 ? -25.859 22.5 19.766 1 97.62 154 GLU B O 1
ATOM 4259 N N . ARG B 1 155 ? -24.672 23 17.969 1 96.44 155 ARG B N 1
ATOM 4260 C CA . ARG B 1 155 ? -25.875 23.203 17.172 1 96.44 155 ARG B CA 1
ATOM 4261 C C . ARG B 1 155 ? -26.547 21.859 16.844 1 96.44 155 ARG B C 1
ATOM 4263 O O . ARG B 1 155 ? -27.703 21.828 16.406 1 96.44 155 ARG B O 1
ATOM 4270 N N . GLY B 1 156 ? -25.859 20.766 16.953 1 94.94 156 GLY B N 1
ATOM 4271 C CA . GLY B 1 156 ? -26.438 19.438 16.844 1 94.94 156 GLY B CA 1
ATOM 4272 C C . GLY B 1 156 ? -26.359 18.859 15.445 1 94.94 156 GLY B C 1
ATOM 4273 O O . GLY B 1 156 ? -25.844 19.516 14.531 1 94.94 156 GLY B O 1
ATOM 4274 N N . GLY B 1 157 ? -26.688 17.594 15.336 1 97.44 157 GLY B N 1
ATOM 4275 C CA . GLY B 1 157 ? -26.844 16.922 14.055 1 97.44 157 GLY B CA 1
ATOM 4276 C C . GLY B 1 157 ? -25.547 16.312 13.547 1 97.44 157 GLY B C 1
ATOM 4277 O O . GLY B 1 157 ? -25.516 15.719 12.461 1 97.44 157 GLY B O 1
ATOM 4278 N N . VAL B 1 158 ? -24.469 16.406 14.266 1 98.69 158 VAL B N 1
ATOM 4279 C CA . VAL B 1 158 ? -23.172 15.898 13.82 1 98.69 158 VAL B CA 1
ATOM 4280 C C . VAL B 1 158 ? -22.984 14.469 14.32 1 98.69 158 VAL B C 1
ATOM 4282 O O . VAL B 1 158 ? -23.156 14.195 15.508 1 98.69 158 VAL B O 1
ATOM 4285 N N . ALA B 1 159 ? -22.688 13.594 13.406 1 98.69 159 ALA B N 1
ATOM 4286 C CA . ALA B 1 159 ? -22.438 12.195 13.742 1 98.69 159 ALA B CA 1
ATOM 4287 C C . ALA B 1 159 ? -20.938 11.945 13.945 1 98.69 159 ALA B C 1
ATOM 4289 O O . ALA B 1 159 ? -20.547 11.164 14.805 1 98.69 159 ALA B O 1
ATOM 4290 N N . VAL B 1 160 ? -20.125 12.562 13.133 1 98.88 160 VAL B N 1
ATOM 4291 C CA . VAL B 1 160 ? -18.688 12.359 13.117 1 98.88 160 VAL B CA 1
ATOM 4292 C C . VAL B 1 160 ? -17.984 13.711 13.016 1 98.88 160 VAL B C 1
ATOM 4294 O O . VAL B 1 160 ? -18.406 14.594 12.266 1 98.88 160 VAL B O 1
ATOM 4297 N N . CYS B 1 161 ? -17.047 13.953 13.836 1 98.94 161 CYS B N 1
ATOM 4298 C CA . CYS B 1 161 ? -16.109 15.062 13.75 1 98.94 161 CYS B CA 1
ATOM 4299 C C . CYS B 1 161 ? -14.742 14.586 13.289 1 98.94 161 CYS B C 1
ATOM 4301 O O . CYS B 1 161 ? -14.031 13.906 14.023 1 98.94 161 CYS B O 1
ATOM 4303 N N . ALA B 1 162 ? -14.383 14.875 12.055 1 98.94 162 ALA B N 1
ATOM 4304 C CA . ALA B 1 162 ? -13.109 14.477 11.453 1 98.94 162 ALA B CA 1
ATOM 4305 C C . ALA B 1 162 ? -12.188 15.68 11.281 1 98.94 162 ALA B C 1
ATOM 4307 O O . ALA B 1 162 ? -12.414 16.531 10.422 1 98.94 162 ALA B O 1
ATOM 4308 N N . VAL B 1 163 ? -11.109 15.766 12.047 1 98.88 163 VAL B N 1
ATOM 4309 C CA . VAL B 1 163 ? -10.266 16.953 12.039 1 98.88 163 VAL B CA 1
ATOM 4310 C C . VAL B 1 163 ? -8.805 16.562 12.227 1 98.88 163 VAL B C 1
ATOM 4312 O O . VAL B 1 163 ? -8.469 15.375 12.203 1 98.88 163 VAL B O 1
ATOM 4315 N N . ALA B 1 164 ? -7.934 17.484 12.242 1 98.81 164 ALA B N 1
ATOM 4316 C CA . ALA B 1 164 ? -6.5 17.344 12.484 1 98.81 164 ALA B CA 1
ATOM 4317 C C . ALA B 1 164 ? -6.051 18.219 13.648 1 98.81 164 ALA B C 1
ATOM 4319 O O . ALA B 1 164 ? -6.766 19.141 14.055 1 98.81 164 ALA B O 1
ATOM 4320 N N . PRO B 1 165 ? -4.914 17.906 14.25 1 98.75 165 PRO B N 1
ATOM 4321 C CA . PRO B 1 165 ? -4.453 18.688 15.406 1 98.75 165 PRO B CA 1
ATOM 4322 C C . PRO B 1 165 ? -3.982 20.078 15.023 1 98.75 165 PRO B C 1
ATOM 4324 O O . PRO B 1 165 ? -3.842 20.953 15.883 1 98.75 165 PRO B O 1
ATOM 4327 N N . CYS B 1 166 ? -3.734 20.281 13.773 1 98.69 166 CYS B N 1
ATOM 4328 C CA . CYS B 1 166 ? -3.424 21.594 13.219 1 98.69 166 CYS B CA 1
ATOM 4329 C C . CYS B 1 166 ? -3.816 21.672 11.75 1 98.69 166 CYS B C 1
ATOM 4331 O O . CYS B 1 166 ? -3.936 20.641 11.078 1 98.69 166 CYS B O 1
ATOM 4333 N N . HIS B 1 167 ? -4.16 22.828 11.312 1 98.25 167 HIS B N 1
ATOM 4334 C CA . HIS B 1 167 ? -4.461 23 9.898 1 98.25 167 HIS B CA 1
ATOM 4335 C C . HIS B 1 167 ? -3.195 22.906 9.047 1 98.25 167 HIS B C 1
ATOM 4337 O O . HIS B 1 167 ? -2.201 23.578 9.336 1 98.25 167 HIS B O 1
ATOM 4343 N N . TRP B 1 168 ? -3.201 22.188 8.023 1 97.31 168 TRP B N 1
ATOM 4344 C CA . TRP B 1 168 ? -2.021 21.797 7.254 1 97.31 168 TRP B CA 1
ATOM 4345 C C . TRP B 1 168 ? -1.413 23 6.543 1 97.31 168 TRP B C 1
ATOM 4347 O O . TRP B 1 168 ? -0.212 23.016 6.262 1 97.31 168 TRP B O 1
ATOM 4357 N N . CYS B 1 169 ? -2.162 24.047 6.258 1 95.69 169 CYS B N 1
ATOM 4358 C CA . CYS B 1 169 ? -1.714 25.156 5.426 1 95.69 169 CYS B CA 1
ATOM 4359 C C . CYS B 1 169 ? -0.875 26.141 6.234 1 95.69 169 CYS B C 1
ATOM 4361 O O . CYS B 1 169 ? 0.037 26.766 5.699 1 95.69 169 CYS B O 1
ATOM 4363 N N . ASP B 1 170 ? -1.241 26.25 7.598 1 97.56 170 ASP B N 1
ATOM 4364 C CA . ASP B 1 170 ? -0.579 27.344 8.312 1 97.56 170 ASP B CA 1
ATOM 4365 C C . ASP B 1 170 ? -0.197 26.906 9.727 1 97.56 170 ASP B C 1
ATOM 4367 O O . ASP B 1 170 ? 0.332 27.719 10.5 1 97.56 170 ASP B O 1
ATOM 4371 N N . GLY B 1 171 ? -0.496 25.734 10.078 1 98.38 171 GLY B N 1
ATOM 4372 C CA . GLY B 1 171 ? -0.068 25.203 11.359 1 98.38 171 GLY B CA 1
ATOM 4373 C C . GLY B 1 171 ? -0.935 25.656 12.516 1 98.38 171 GLY B C 1
ATOM 4374 O O . GLY B 1 171 ? -0.684 25.297 13.672 1 98.38 171 GLY B O 1
ATOM 4375 N N . SER B 1 172 ? -1.99 26.5 12.242 1 98.38 172 SER B N 1
ATOM 4376 C CA . SER B 1 172 ? -2.854 26.922 13.336 1 98.38 172 SER B CA 1
ATOM 4377 C C . SER B 1 172 ? -3.391 25.734 14.125 1 98.38 172 SER B C 1
ATOM 4379 O O . SER B 1 172 ? -3.832 24.75 13.531 1 98.38 172 SER B O 1
ATOM 4381 N N . VAL B 1 173 ? -3.32 25.828 15.367 1 98.25 173 VAL B N 1
ATOM 4382 C CA . VAL B 1 173 ? -3.605 24.703 16.25 1 98.25 173 VAL B CA 1
ATOM 4383 C C . VAL B 1 173 ? -5.113 24.469 16.312 1 98.25 173 VAL B C 1
ATOM 4385 O O . VAL B 1 173 ? -5.891 25.422 16.375 1 98.25 173 VAL B O 1
ATOM 4388 N N . VAL B 1 174 ? -5.523 23.266 16.25 1 98.62 174 VAL B N 1
ATOM 4389 C CA . VAL B 1 174 ? -6.871 22.781 16.516 1 98.62 174 VAL B CA 1
ATOM 4390 C C . VAL B 1 174 ? -6.906 22.047 17.859 1 98.62 174 VAL B C 1
ATOM 4392 O O . VAL B 1 174 ? -6.523 20.875 17.938 1 98.62 174 VAL B O 1
ATOM 4395 N N . ASP B 1 175 ? -7.352 22.734 18.891 1 98.44 175 ASP B N 1
ATOM 4396 C CA . ASP B 1 175 ? -7.305 22.203 20.25 1 98.44 175 ASP B CA 1
ATOM 4397 C C . ASP B 1 175 ? -8.188 20.953 20.391 1 98.44 175 ASP B C 1
ATOM 4399 O O . ASP B 1 175 ? -9.383 21.062 20.656 1 98.44 175 ASP B O 1
ATOM 4403 N N . LEU B 1 176 ? -7.578 19.797 20.328 1 98.75 176 LEU B N 1
ATOM 4404 C CA . LEU B 1 176 ? -8.305 18.531 20.312 1 98.75 176 LEU B CA 1
ATOM 4405 C C . LEU B 1 176 ? -8.875 18.203 21.688 1 98.75 176 LEU B C 1
ATOM 4407 O O . LEU B 1 176 ? -9.812 17.422 21.797 1 98.75 176 LEU B O 1
ATOM 4411 N N . GLU B 1 177 ? -8.289 18.719 22.766 1 98.31 177 GLU B N 1
ATOM 4412 C CA . GLU B 1 177 ? -8.852 18.484 24.094 1 98.31 177 GLU B CA 1
ATOM 4413 C C . GLU B 1 177 ? -10.242 19.094 24.203 1 98.31 177 GLU B C 1
ATOM 4415 O O . GLU B 1 177 ? -11.18 18.438 24.672 1 98.31 177 GLU B O 1
ATOM 4420 N N . ALA B 1 178 ? -10.352 20.328 23.781 1 98.62 178 ALA B N 1
ATOM 4421 C CA . ALA B 1 178 ? -11.648 21.016 23.797 1 98.62 178 ALA B CA 1
ATOM 4422 C C . ALA B 1 178 ? -12.641 20.312 22.875 1 98.62 178 ALA B C 1
ATOM 4424 O O . ALA B 1 178 ? -13.797 20.109 23.25 1 98.62 178 ALA B O 1
ATOM 4425 N N . ILE B 1 179 ? -12.195 19.938 21.703 1 98.88 179 ILE B N 1
ATOM 4426 C CA . ILE B 1 179 ? -13.062 19.312 20.719 1 98.88 179 ILE B CA 1
ATOM 4427 C C . ILE B 1 179 ? -13.484 17.922 21.219 1 98.88 179 ILE B C 1
ATOM 4429 O O . ILE B 1 179 ? -14.656 17.547 21.094 1 98.88 179 ILE B O 1
ATOM 4433 N N . GLY B 1 180 ? -12.5 17.172 21.766 1 98.88 180 GLY B N 1
ATOM 4434 C CA . GLY B 1 180 ? -12.82 15.875 22.328 1 98.88 180 GLY B CA 1
ATOM 4435 C C . GLY B 1 180 ? -13.875 15.938 23.406 1 98.88 180 GLY B C 1
ATOM 4436 O O . GLY B 1 180 ? -14.789 15.109 23.438 1 98.88 180 GLY B O 1
ATOM 4437 N N . ALA B 1 181 ? -13.773 16.875 24.312 1 98.75 181 ALA B N 1
ATOM 4438 C CA . ALA B 1 181 ? -14.766 17.062 25.359 1 98.75 181 ALA B CA 1
ATOM 4439 C C . ALA B 1 181 ? -16.156 17.328 24.781 1 98.75 181 ALA B C 1
ATOM 4441 O O . ALA B 1 181 ? -17.141 16.766 25.234 1 98.75 181 ALA B O 1
ATOM 4442 N N . ALA B 1 182 ? -16.203 18.188 23.797 1 98.81 182 ALA B N 1
ATOM 4443 C CA . ALA B 1 182 ? -17.469 18.5 23.141 1 98.81 182 ALA B CA 1
ATOM 4444 C C . ALA B 1 182 ? -18.047 17.26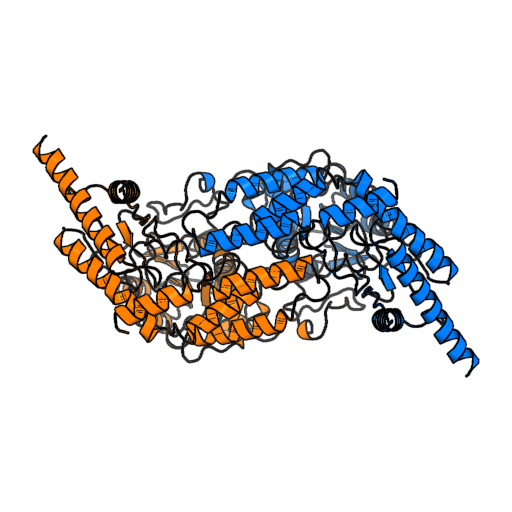6 22.438 1 98.81 182 ALA B C 1
ATOM 4446 O O . ALA B 1 182 ? -19.25 17.016 22.484 1 98.81 182 ALA B O 1
ATOM 4447 N N . CYS B 1 183 ? -17.188 16.516 21.719 1 98.81 183 CYS B N 1
ATOM 4448 C CA . CYS B 1 183 ? -17.625 15.305 21.047 1 98.81 183 CYS B CA 1
ATOM 4449 C C . CYS B 1 183 ? -18.234 14.32 22.031 1 98.81 183 CYS B C 1
ATOM 4451 O O . CYS B 1 183 ? -19.281 13.727 21.75 1 98.81 183 CYS B O 1
ATOM 4453 N N . ARG B 1 184 ? -17.609 14.172 23.188 1 98.31 184 ARG B N 1
ATOM 4454 C CA . ARG B 1 184 ? -18.125 13.281 24.219 1 98.31 184 ARG B CA 1
ATOM 4455 C C . ARG B 1 184 ? -19.484 13.75 24.719 1 98.31 184 ARG B C 1
ATOM 4457 O O . ARG B 1 184 ? -20.406 12.945 24.875 1 98.31 184 ARG B O 1
ATOM 4464 N N . MET B 1 185 ? -19.562 14.992 24.953 1 98.12 185 MET B N 1
ATOM 4465 C CA . MET B 1 185 ? -20.797 15.578 25.469 1 98.12 185 MET B CA 1
ATOM 4466 C C . MET B 1 185 ? -21.953 15.344 24.516 1 98.12 185 MET B C 1
ATOM 4468 O O . MET B 1 185 ? -23.094 15.141 24.938 1 98.12 185 MET B O 1
ATOM 4472 N N . HIS B 1 186 ? -21.734 15.352 23.25 1 97.75 186 HIS B N 1
ATOM 4473 C CA . HIS B 1 186 ? -22.797 15.289 22.266 1 97.75 186 HIS B CA 1
ATOM 4474 C C . HIS B 1 186 ? -22.828 13.93 21.562 1 97.75 186 HIS B C 1
ATOM 4476 O O . HIS B 1 186 ? -23.531 13.758 20.562 1 97.75 186 HIS B O 1
ATOM 4482 N N . ASP B 1 187 ? -21.953 12.977 22 1 97.44 187 ASP B N 1
ATOM 4483 C CA . ASP B 1 187 ? -21.875 11.625 21.453 1 97.44 187 ASP B CA 1
ATOM 4484 C C . ASP B 1 187 ? -21.5 11.656 19.969 1 97.44 187 ASP B C 1
ATOM 4486 O O . ASP B 1 187 ? -22.188 11.039 19.141 1 97.44 187 ASP B O 1
ATOM 4490 N N . VAL B 1 188 ? -20.578 12.469 19.609 1 98.69 188 VAL B N 1
ATOM 4491 C CA . VAL B 1 188 ? -20.016 12.578 18.266 1 98.69 188 VAL B CA 1
ATOM 4492 C C . VAL B 1 188 ? -18.719 11.773 18.156 1 98.69 188 VAL B C 1
ATOM 4494 O O . VAL B 1 188 ? -17.875 11.836 19.062 1 98.69 188 VAL B O 1
ATOM 4497 N N . ALA B 1 189 ? -18.547 10.875 17.156 1 98.88 189 ALA B N 1
ATOM 4498 C CA . ALA B 1 189 ? -17.297 10.148 16.938 1 98.88 189 ALA B CA 1
ATOM 4499 C C . ALA B 1 189 ? -16.188 11.086 16.5 1 98.88 189 ALA B C 1
ATOM 4501 O O . ALA B 1 189 ? -16.359 11.867 15.562 1 98.88 189 ALA B O 1
ATOM 4502 N N . LEU B 1 190 ? -15.094 11.055 17.156 1 98.94 190 LEU B N 1
ATOM 4503 C CA . LEU B 1 190 ? -13.945 11.891 16.828 1 98.94 190 LEU B CA 1
ATOM 4504 C C . LEU B 1 190 ? -12.898 11.102 16.047 1 98.94 190 LEU B C 1
ATOM 4506 O O . LEU B 1 190 ? -12.359 10.109 16.547 1 98.94 190 LEU B O 1
ATOM 4510 N N . VAL B 1 191 ? -12.633 11.477 14.797 1 98.94 191 VAL B N 1
ATOM 4511 C CA . VAL B 1 191 ? -11.617 10.922 13.914 1 98.94 191 VAL B CA 1
ATOM 4512 C C . VAL B 1 191 ? -10.516 11.953 13.688 1 98.94 191 VAL B C 1
ATOM 4514 O O . VAL B 1 191 ? -10.797 13.094 13.32 1 98.94 191 VAL B O 1
ATOM 4517 N N . VAL B 1 192 ? -9.258 11.539 13.867 1 98.94 192 VAL B N 1
ATOM 4518 C CA . VAL B 1 192 ? -8.156 12.5 13.82 1 98.94 192 VAL B CA 1
ATOM 4519 C C . VAL B 1 192 ? -7.141 12.07 12.766 1 98.94 192 VAL B C 1
ATOM 4521 O O . VAL B 1 192 ? -6.68 10.93 12.766 1 98.94 192 VAL B O 1
ATOM 4524 N N . ASP B 1 193 ? -6.844 12.906 11.82 1 98.88 193 ASP B N 1
ATOM 4525 C CA . ASP B 1 193 ? -5.676 12.773 10.953 1 98.88 193 ASP B CA 1
ATOM 4526 C C . ASP B 1 193 ? -4.461 13.477 11.555 1 98.88 193 ASP B C 1
ATOM 4528 O O . ASP B 1 193 ? -4.359 14.703 11.5 1 98.88 193 ASP B O 1
ATOM 4532 N N . GLY B 1 194 ? -3.553 12.695 12.102 1 98.75 194 GLY B N 1
ATOM 4533 C CA . GLY B 1 194 ? -2.41 13.234 12.82 1 98.75 194 GLY B CA 1
ATOM 4534 C C . GLY B 1 194 ? -1.183 13.414 11.945 1 98.75 194 GLY B C 1
ATOM 4535 O O . GLY B 1 194 ? -0.08 13.633 12.453 1 98.75 194 GLY B O 1
ATOM 4536 N N . THR B 1 195 ? -1.293 13.344 10.648 1 98.25 195 THR B N 1
ATOM 4537 C CA . THR B 1 195 ? -0.178 13.297 9.703 1 98.25 195 THR B CA 1
ATOM 4538 C C . THR B 1 195 ? 0.718 14.523 9.867 1 98.25 195 THR B C 1
ATOM 4540 O O . THR B 1 195 ? 1.943 14.414 9.789 1 98.25 195 THR B O 1
ATOM 4543 N N . GLN B 1 196 ? 0.126 15.68 10.164 1 98.44 196 GLN B N 1
ATOM 4544 C CA . GLN B 1 196 ? 0.912 16.906 10.234 1 98.44 196 GLN B CA 1
ATOM 4545 C C . GLN B 1 196 ? 1.285 17.234 11.68 1 98.44 196 GLN B C 1
ATOM 4547 O O . GLN B 1 196 ? 1.615 18.375 11.992 1 98.44 196 GLN B O 1
ATOM 4552 N N . TRP B 1 197 ? 1.229 16.297 12.594 1 98.31 197 TRP B N 1
ATOM 4553 C CA . TRP B 1 197 ? 1.456 16.609 14 1 98.31 197 TRP B CA 1
ATOM 4554 C C . TRP B 1 197 ? 2.34 15.562 14.664 1 98.31 197 TRP B C 1
ATOM 4556 O O . TRP B 1 197 ? 3.359 15.891 15.273 1 98.31 197 TRP B O 1
ATOM 4566 N N . ILE B 1 198 ? 1.934 14.289 14.523 1 97.81 198 ILE B N 1
ATOM 4567 C CA . ILE B 1 198 ? 2.557 13.195 15.266 1 97.81 198 ILE B CA 1
ATOM 4568 C C . ILE B 1 198 ? 4.008 13.031 14.82 1 97.81 198 ILE B C 1
ATOM 4570 O O . ILE B 1 198 ? 4.285 12.945 13.617 1 97.81 198 ILE B O 1
ATOM 4574 N N . GLY B 1 199 ? 4.914 13 15.711 1 97.06 199 GLY B N 1
ATOM 4575 C CA . GLY B 1 199 ? 6.336 12.859 15.453 1 97.06 199 GLY B CA 1
ATOM 4576 C C . GLY B 1 199 ? 7.109 14.148 15.617 1 97.06 199 GLY B C 1
ATOM 4577 O O . GLY B 1 199 ? 8.336 14.133 15.75 1 97.06 199 GLY B O 1
ATOM 4578 N N . ALA B 1 200 ? 6.371 15.391 15.586 1 96.69 200 ALA B N 1
ATOM 4579 C CA . ALA B 1 200 ? 7.09 16.656 15.648 1 96.69 200 ALA B CA 1
ATOM 4580 C C . ALA B 1 200 ? 6.539 17.547 16.766 1 96.69 200 ALA B C 1
ATOM 4582 O O . ALA B 1 200 ? 7.137 18.562 17.109 1 96.69 200 ALA B O 1
ATOM 4583 N N . ALA B 1 201 ? 5.422 17.188 17.328 1 96.75 201 ALA B N 1
ATOM 4584 C CA . ALA B 1 201 ? 4.738 17.953 18.375 1 96.75 201 ALA B CA 1
ATOM 4585 C C . ALA B 1 201 ? 4.398 17.062 19.562 1 96.75 201 ALA B C 1
ATOM 4587 O O . ALA B 1 201 ? 4.617 15.844 19.531 1 96.75 201 ALA B O 1
ATOM 4588 N N . PRO B 1 202 ? 3.914 17.641 20.672 1 94.62 202 PRO B N 1
ATOM 4589 C CA . PRO B 1 202 ? 3.525 16.812 21.812 1 94.62 202 PRO B CA 1
ATOM 4590 C C . PRO B 1 202 ? 2.441 15.797 21.469 1 94.62 202 PRO B C 1
ATOM 4592 O O . PRO B 1 202 ? 1.663 16.016 20.531 1 94.62 202 PRO B O 1
ATOM 4595 N N . PRO B 1 203 ? 2.432 14.68 22.234 1 95.94 203 PRO B N 1
ATOM 4596 C CA . PRO B 1 203 ? 1.435 13.648 21.938 1 95.94 203 PRO B CA 1
ATOM 4597 C C . PRO B 1 203 ? 0.008 14.188 21.938 1 95.94 203 PRO B C 1
ATOM 4599 O O . PRO B 1 203 ? -0.324 15.078 22.719 1 95.94 203 PRO B O 1
ATOM 4602 N N . ILE B 1 204 ? -0.81 13.664 21.031 1 97.19 204 ILE B N 1
ATOM 4603 C CA . ILE B 1 204 ? -2.193 14.109 20.938 1 97.19 204 ILE B CA 1
ATOM 4604 C C . ILE B 1 204 ? -3.029 13.461 22.047 1 97.19 204 ILE B C 1
ATOM 4606 O O . ILE B 1 204 ? -4.176 13.852 22.281 1 97.19 204 ILE B O 1
ATOM 4610 N N . ASP B 1 205 ? -2.475 12.383 22.75 1 97.88 205 ASP B N 1
ATOM 4611 C CA . ASP B 1 205 ? -3.193 11.648 23.797 1 97.88 205 ASP B CA 1
ATOM 4612 C C . ASP B 1 205 ? -4.539 11.148 23.281 1 97.88 205 ASP B C 1
ATOM 4614 O O . ASP B 1 205 ? -5.59 11.523 23.812 1 97.88 205 ASP B O 1
ATOM 4618 N N . ALA B 1 206 ? -4.473 10.25 22.344 1 98.56 206 ALA B N 1
ATOM 4619 C CA . ALA B 1 206 ? -5.617 9.781 21.562 1 98.56 206 ALA B CA 1
ATOM 4620 C C . ALA B 1 206 ? -6.719 9.258 22.484 1 98.56 206 ALA B C 1
ATOM 4622 O O . ALA B 1 206 ? -7.898 9.555 22.281 1 98.56 206 ALA B O 1
ATOM 4623 N N . VAL B 1 207 ? -6.375 8.523 23.531 1 98.5 207 VAL B N 1
ATOM 4624 C CA . VAL B 1 207 ? -7.344 7.922 24.438 1 98.5 207 VAL B CA 1
ATOM 4625 C C . VAL B 1 207 ? -7.996 9.008 25.281 1 98.5 207 VAL B C 1
ATOM 4627 O O . VAL B 1 207 ? -9.219 9.039 25.438 1 98.5 207 VAL B O 1
ATOM 4630 N N . ARG B 1 208 ? -7.219 9.922 25.781 1 98.19 208 ARG B N 1
ATOM 4631 C CA . ARG B 1 208 ? -7.711 10.984 26.656 1 98.19 208 ARG B CA 1
ATOM 4632 C C . ARG B 1 208 ? -8.703 11.883 25.922 1 98.19 208 ARG B C 1
ATOM 4634 O O . ARG B 1 208 ? -9.727 12.273 26.484 1 98.19 208 ARG B O 1
ATOM 4641 N N . ILE B 1 209 ? -8.414 12.219 24.688 1 98.56 209 ILE B N 1
ATOM 4642 C CA . ILE B 1 209 ? -9.273 13.141 23.953 1 98.56 209 ILE B CA 1
ATOM 4643 C C . ILE B 1 209 ? -10.492 12.398 23.406 1 98.56 209 ILE B C 1
ATOM 4645 O O . ILE B 1 209 ? -11.398 13.016 22.844 1 98.56 209 ILE B O 1
ATOM 4649 N N . GLY B 1 210 ? -10.492 11.062 23.5 1 98.62 210 GLY B N 1
ATOM 4650 C CA . GLY B 1 210 ? -11.648 10.273 23.094 1 98.62 210 GLY B CA 1
ATOM 4651 C C . GLY B 1 210 ? -11.703 10.008 21.609 1 98.62 210 GLY B C 1
ATOM 4652 O O . GLY B 1 210 ? -12.781 9.812 21.047 1 98.62 210 GLY B O 1
ATOM 4653 N N . ALA B 1 211 ? -10.609 10.055 20.938 1 98.88 211 ALA B N 1
ATOM 4654 C CA . ALA B 1 211 ? -10.594 9.695 19.516 1 98.88 211 ALA B CA 1
ATOM 4655 C C . ALA B 1 211 ? -10.945 8.219 19.328 1 98.88 211 ALA B C 1
ATOM 4657 O O . ALA B 1 211 ? -10.398 7.352 20.016 1 98.88 211 ALA B O 1
ATOM 4658 N N . CYS B 1 212 ? -11.875 7.949 18.453 1 98.81 212 CYS B N 1
ATOM 4659 C CA . CYS B 1 212 ? -12.172 6.551 18.172 1 98.81 212 CYS B CA 1
ATOM 4660 C C . CYS B 1 212 ? -11.273 6.012 17.078 1 98.81 212 CYS B C 1
ATOM 4662 O O . CYS B 1 212 ? -11.148 4.801 16.906 1 98.81 212 CYS B O 1
ATOM 4664 N N . PHE B 1 213 ? -10.656 6.922 16.328 1 98.94 213 PHE B N 1
ATOM 4665 C CA . PHE B 1 213 ? -9.82 6.57 15.188 1 98.94 213 PHE B CA 1
ATOM 4666 C C . PHE B 1 213 ? -8.766 7.645 14.938 1 98.94 213 PHE B C 1
ATOM 4668 O O . PHE B 1 213 ? -9.062 8.836 14.992 1 98.94 213 PHE B O 1
ATOM 4675 N N . VAL B 1 214 ? -7.488 7.262 14.758 1 98.94 214 VAL B N 1
ATOM 4676 C CA . VAL B 1 214 ? -6.387 8.148 14.398 1 98.94 214 VAL B CA 1
ATOM 4677 C C . VAL B 1 214 ? -5.625 7.566 13.211 1 98.94 214 VAL B C 1
ATOM 4679 O O . VAL B 1 214 ? -5.375 6.359 13.156 1 98.94 214 VAL B O 1
ATOM 4682 N N . ALA B 1 215 ? -5.32 8.367 12.227 1 98.81 215 ALA B N 1
ATOM 4683 C CA . ALA B 1 215 ? -4.453 8 11.109 1 98.81 215 ALA B CA 1
ATOM 4684 C C . ALA B 1 215 ? -3.24 8.922 11.031 1 98.81 215 ALA B C 1
ATOM 4686 O O . ALA B 1 215 ? -3.344 10.117 11.305 1 98.81 215 ALA B O 1
ATOM 4687 N N . CYS B 1 216 ? -2.115 8.375 10.625 1 98.62 216 CYS B N 1
ATOM 4688 C CA . CYS B 1 216 ? -0.899 9.164 10.484 1 98.62 216 CYS B CA 1
ATOM 4689 C C . CYS B 1 216 ? -0.015 8.609 9.375 1 98.62 216 CYS B C 1
ATOM 4691 O O . CYS B 1 216 ? 0.559 7.527 9.516 1 98.62 216 CYS B O 1
ATOM 4693 N N . SER B 1 217 ? 0.075 9.328 8.273 1 97.12 217 SER B N 1
ATOM 4694 C CA . SER B 1 217 ? 1.012 8.945 7.223 1 97.12 217 SER B CA 1
ATOM 4695 C C . SER B 1 217 ? 2.453 9.023 7.711 1 97.12 217 SER B C 1
ATOM 4697 O O . SER B 1 217 ? 2.803 9.914 8.492 1 97.12 217 SER B O 1
ATOM 4699 N N . VAL B 1 218 ? 3.334 8.227 7.18 1 96.5 218 VAL B N 1
ATOM 4700 C CA . VAL B 1 218 ? 4.629 8.039 7.828 1 96.5 218 VAL B CA 1
ATOM 4701 C C . VAL B 1 218 ? 5.676 8.922 7.156 1 96.5 218 VAL B C 1
ATOM 4703 O O . VAL B 1 218 ? 6.781 9.094 7.68 1 96.5 218 VAL B O 1
ATOM 4706 N N . HIS B 1 219 ? 5.406 9.578 6.004 1 95 219 HIS B N 1
ATOM 4707 C CA . HIS B 1 219 ? 6.441 10.133 5.141 1 95 219 HIS B CA 1
ATOM 4708 C C . HIS B 1 219 ? 6.789 11.562 5.543 1 95 219 HIS B C 1
ATOM 4710 O O . HIS B 1 219 ? 7.621 12.211 4.902 1 95 219 HIS B O 1
ATOM 4716 N N . LYS B 1 220 ? 6.113 12.125 6.52 1 96.5 220 LYS B N 1
ATOM 4717 C CA . LYS B 1 220 ? 6.387 13.477 6.98 1 96.5 220 LYS B CA 1
ATOM 4718 C C . LYS B 1 220 ? 7.113 13.469 8.32 1 96.5 220 LYS B C 1
ATOM 4720 O O . LYS B 1 220 ? 8.297 13.117 8.391 1 96.5 220 LYS B O 1
ATOM 4725 N N . TRP B 1 221 ? 6.414 13.578 9.352 1 97.69 221 TRP B N 1
ATOM 4726 C CA . TRP B 1 221 ? 7.035 13.867 10.641 1 97.69 221 TRP B CA 1
ATOM 4727 C C . TRP B 1 221 ? 7.406 12.578 11.367 1 97.69 221 TRP B C 1
ATOM 4729 O O . TRP B 1 221 ? 8.094 12.609 12.398 1 97.69 221 TRP B O 1
ATOM 4739 N N . LEU B 1 222 ? 6.98 11.422 10.82 1 97.75 222 LEU B N 1
ATOM 4740 C CA . LEU B 1 222 ? 7.461 10.133 11.312 1 97.75 222 LEU B CA 1
ATOM 4741 C C . LEU B 1 222 ? 8.75 9.727 10.602 1 97.75 222 LEU B C 1
ATOM 4743 O O . LEU B 1 222 ? 9.266 8.625 10.828 1 97.75 222 LEU B O 1
ATOM 4747 N N . LEU B 1 223 ? 9.266 10.477 9.742 1 97.31 223 LEU B N 1
ATOM 4748 C CA . LEU B 1 223 ? 10.609 10.445 9.164 1 97.31 223 LEU B CA 1
ATOM 4749 C C . LEU B 1 223 ? 10.844 9.141 8.406 1 97.31 223 LEU B C 1
ATOM 4751 O O . LEU B 1 223 ? 11.914 8.539 8.523 1 97.31 223 LEU B O 1
ATOM 4755 N N . SER B 1 224 ? 9.883 8.672 7.699 1 95.56 224 SER B N 1
ATOM 4756 C CA . SER B 1 224 ? 9.961 7.434 6.93 1 95.56 224 SER B CA 1
ATOM 4757 C C . SER B 1 224 ? 9.602 7.672 5.465 1 95.56 224 SER B C 1
ATOM 4759 O O . SER B 1 224 ? 9.148 8.758 5.102 1 95.56 224 SER B O 1
ATOM 4761 N N . PRO B 1 225 ? 9.953 6.664 4.66 1 90.5 225 PRO B N 1
ATOM 4762 C CA . PRO B 1 225 ? 9.531 6.82 3.266 1 90.5 225 PRO B CA 1
ATOM 4763 C C . PRO B 1 225 ? 8.023 6.742 3.092 1 90.5 225 PRO B C 1
ATOM 4765 O O . PRO B 1 225 ? 7.297 6.488 4.059 1 90.5 225 PRO B O 1
ATOM 4768 N N . TYR B 1 226 ? 7.469 6.965 1.937 1 88.31 226 TYR B N 1
ATOM 4769 C CA . TYR B 1 226 ? 6.055 6.832 1.597 1 88.31 226 TYR B CA 1
ATOM 4770 C C . TYR B 1 226 ? 5.625 5.371 1.629 1 88.31 226 TYR B C 1
ATOM 4772 O O . TYR B 1 226 ? 6.465 4.469 1.625 1 88.31 226 TYR B O 1
ATOM 4780 N N . GLY B 1 227 ? 4.281 5.184 1.808 1 90.56 227 GLY B N 1
ATOM 4781 C CA . GLY B 1 227 ? 3.781 3.85 1.523 1 90.56 227 GLY B CA 1
ATOM 4782 C C . GLY B 1 227 ? 3.135 3.186 2.725 1 90.56 227 GLY B C 1
ATOM 4783 O O . GLY B 1 227 ? 2.762 2.012 2.666 1 90.56 227 GLY B O 1
ATOM 4784 N N . CYS B 1 228 ? 3.045 3.916 3.777 1 94.31 228 CYS B N 1
ATOM 4785 C CA . CYS B 1 228 ? 2.412 3.346 4.961 1 94.31 228 CYS B CA 1
ATOM 4786 C C . CYS B 1 228 ? 1.706 4.422 5.773 1 94.31 228 CYS B C 1
ATOM 4788 O O . CYS B 1 228 ? 2.061 5.602 5.695 1 94.31 228 CYS B O 1
ATOM 4790 N N . CYS B 1 229 ? 0.747 4.027 6.438 1 96.94 229 CYS B N 1
ATOM 4791 C CA . CYS B 1 229 ? 0.01 4.828 7.406 1 96.94 229 CYS B CA 1
ATOM 4792 C C . CYS B 1 229 ? -0.205 4.055 8.703 1 96.94 229 CYS B C 1
ATOM 4794 O O . CYS B 1 229 ? -0.666 2.912 8.68 1 96.94 229 CYS B O 1
ATOM 4796 N N . LEU B 1 230 ? 0.206 4.59 9.766 1 98.44 230 LEU B N 1
ATOM 4797 C CA . LEU B 1 230 ? -0.058 4.008 11.078 1 98.44 230 LEU B CA 1
ATOM 4798 C C . LEU B 1 230 ? -1.381 4.512 11.641 1 98.44 230 LEU B C 1
ATOM 4800 O O . LEU B 1 230 ? -1.676 5.707 11.57 1 98.44 230 LEU B O 1
ATOM 4804 N N . CYS B 1 231 ? -2.146 3.57 12.203 1 98.81 231 CYS B N 1
ATOM 4805 C CA . CYS B 1 231 ? -3.492 3.924 12.641 1 98.81 231 CYS B CA 1
ATOM 4806 C C . CYS B 1 231 ? -3.748 3.43 14.062 1 98.81 231 CYS B C 1
ATOM 4808 O O . CYS B 1 231 ? -3.139 2.455 14.508 1 98.81 231 CYS B O 1
ATOM 4810 N N . PHE B 1 232 ? -4.539 4.16 14.711 1 98.94 232 PHE B N 1
ATOM 4811 C CA . PHE B 1 232 ? -5.105 3.785 16 1 98.94 232 PHE B CA 1
ATOM 4812 C C . PHE B 1 232 ? -6.621 3.65 15.914 1 98.94 232 PHE B C 1
ATOM 4814 O O . PHE B 1 232 ? -7.285 4.473 15.281 1 98.94 232 PHE B O 1
ATOM 4821 N N . ALA B 1 233 ? -7.148 2.646 16.453 1 98.88 233 ALA B N 1
ATOM 4822 C CA . ALA B 1 233 ? -8.586 2.479 16.672 1 98.88 233 ALA B CA 1
ATOM 4823 C C . ALA B 1 233 ? -8.883 2.094 18.109 1 98.88 233 ALA B C 1
ATOM 4825 O O . ALA B 1 233 ? -8.25 1.196 18.672 1 98.88 233 ALA B O 1
ATOM 4826 N N . SER B 1 234 ? -9.852 2.746 18.719 1 98.81 234 SER B N 1
ATOM 4827 C CA . SER B 1 234 ? -10.25 2.406 20.078 1 98.81 234 SER B CA 1
ATOM 4828 C C . SER B 1 234 ? -10.859 1.008 20.141 1 98.81 234 SER B C 1
ATOM 4830 O O . SER B 1 234 ? -11.375 0.503 19.141 1 98.81 234 SER B O 1
ATOM 4832 N N . PRO B 1 235 ? -10.812 0.382 21.297 1 98.38 235 PRO B N 1
ATOM 4833 C CA . PRO B 1 235 ? -11.32 -0.984 21.422 1 98.38 235 PRO B CA 1
ATOM 4834 C C . PRO B 1 235 ? -12.789 -1.106 21 1 98.38 235 PRO B C 1
ATOM 4836 O O . PRO B 1 235 ? -13.133 -2 20.234 1 98.38 235 PRO B O 1
ATOM 4839 N N . PRO B 1 236 ? -13.664 -0.218 21.438 1 98.25 236 PRO B N 1
ATOM 4840 C CA . PRO B 1 236 ? -15.039 -0.33 20.938 1 98.25 236 PRO B CA 1
ATOM 4841 C C . PRO B 1 236 ? -15.117 -0.236 19.422 1 98.25 236 PRO B C 1
ATOM 4843 O O . PRO B 1 236 ? -15.93 -0.932 18.797 1 98.25 236 PRO B O 1
ATOM 4846 N N . PHE B 1 237 ? -14.281 0.575 18.812 1 98.62 237 PHE B N 1
ATOM 4847 C CA . PHE B 1 237 ? -14.289 0.739 17.359 1 98.62 237 PHE B CA 1
ATOM 4848 C C . PHE B 1 237 ? -13.859 -0.548 16.672 1 98.62 237 PHE B C 1
ATOM 4850 O O . PHE B 1 237 ? -14.594 -1.101 15.852 1 98.62 237 PHE B O 1
ATOM 4857 N N . TRP B 1 238 ? -12.578 -1.114 16.984 1 98.25 238 TRP B N 1
ATOM 4858 C CA . TRP B 1 238 ? -12.062 -2.223 16.188 1 98.25 238 TRP B CA 1
ATOM 4859 C C . TRP B 1 238 ? -12.805 -3.516 16.5 1 98.25 238 TRP B C 1
ATOM 4861 O O . TRP B 1 238 ? -12.844 -4.434 15.688 1 98.25 238 TRP B O 1
ATOM 4871 N N . ARG B 1 239 ? -13.5 -3.65 17.688 1 97.5 239 ARG B N 1
ATOM 4872 C CA . ARG B 1 239 ? -14.289 -4.836 17.984 1 97.5 239 ARG B CA 1
ATOM 4873 C C . ARG B 1 239 ? -15.469 -4.973 17.031 1 97.5 239 ARG B C 1
ATOM 4875 O O . ARG B 1 239 ? -15.891 -6.082 16.703 1 97.5 239 ARG B O 1
ATOM 4882 N N . ALA B 1 240 ? -15.945 -3.838 16.531 1 97 240 ALA B N 1
ATOM 4883 C CA . ALA B 1 240 ? -17.141 -3.85 15.688 1 97 240 ALA B CA 1
ATOM 4884 C C . ALA B 1 240 ? -16.766 -3.643 14.219 1 97 240 ALA B C 1
ATOM 4886 O O . ALA B 1 240 ? -17.594 -3.893 13.328 1 97 240 ALA B O 1
ATOM 4887 N N . ALA B 1 241 ? -15.539 -3.264 13.953 1 97.69 241 ALA B N 1
ATOM 4888 C CA . ALA B 1 241 ? -15.156 -2.789 12.625 1 97.69 241 ALA B CA 1
ATOM 4889 C C . ALA B 1 241 ? -14.828 -3.955 11.703 1 97.69 241 ALA B C 1
ATOM 4891 O O . ALA B 1 241 ? -14.406 -5.02 12.164 1 97.69 241 ALA B O 1
ATOM 4892 N N . SER B 1 242 ? -15.094 -3.795 10.438 1 95.12 242 SER B N 1
ATOM 4893 C CA . SER B 1 242 ? -14.664 -4.676 9.359 1 95.12 242 SER B CA 1
ATOM 4894 C C . SER B 1 242 ? -13.586 -4.016 8.5 1 95.12 242 SER B C 1
ATOM 4896 O O . SER B 1 242 ? -13.633 -2.805 8.273 1 95.12 242 SER B O 1
ATOM 4898 N N . PRO B 1 243 ? -12.641 -4.789 8.039 1 95.75 243 PRO B N 1
ATOM 4899 C CA . PRO B 1 243 ? -11.602 -4.211 7.18 1 95.75 243 PRO B CA 1
ATOM 4900 C C . PRO B 1 243 ? -12.133 -3.781 5.816 1 95.75 243 PRO B C 1
ATOM 4902 O O . PRO B 1 243 ? -13.242 -4.156 5.434 1 95.75 243 PRO B O 1
ATOM 4905 N N . LEU B 1 244 ? -11.336 -2.979 5.113 1 95.12 244 LEU B N 1
ATOM 4906 C CA . LEU B 1 244 ? -11.711 -2.504 3.785 1 95.12 244 LEU B CA 1
ATOM 4907 C C . LEU B 1 244 ? -11.508 -3.596 2.74 1 95.12 244 LEU B C 1
ATOM 4909 O O . LEU B 1 244 ? -12.125 -3.564 1.673 1 95.12 244 LEU B O 1
ATOM 4913 N N . GLU B 1 245 ? -10.625 -4.535 2.988 1 96.94 245 GLU B N 1
ATOM 4914 C CA . GLU B 1 245 ? -10.281 -5.648 2.107 1 96.94 245 GLU B CA 1
ATOM 4915 C C . GLU B 1 245 ? -10.188 -6.957 2.885 1 96.94 245 GLU B C 1
ATOM 4917 O O . GLU B 1 245 ? -10.188 -6.957 4.117 1 96.94 245 GLU B O 1
ATOM 4922 N N . HIS B 1 246 ? -10.18 -8.039 2.156 1 96.5 246 HIS B N 1
ATOM 4923 C CA . HIS B 1 246 ? -10.102 -9.352 2.785 1 96.5 246 HIS B CA 1
ATOM 4924 C C . HIS B 1 246 ? -8.828 -10.086 2.379 1 96.5 246 HIS B C 1
ATOM 4926 O O . HIS B 1 246 ? -8.516 -10.18 1.189 1 96.5 246 HIS B O 1
ATOM 4932 N N . HIS B 1 247 ? -8.062 -10.5 3.316 1 95.12 247 HIS B N 1
ATOM 4933 C CA . HIS B 1 247 ? -6.816 -11.227 3.129 1 95.12 247 HIS B CA 1
ATOM 4934 C C . HIS B 1 247 ? -6.551 -12.172 4.297 1 95.12 247 HIS B C 1
ATOM 4936 O O . HIS B 1 247 ? -7.234 -12.109 5.32 1 95.12 247 HIS B O 1
ATOM 4942 N N . ASP B 1 248 ? -5.637 -13 4.148 1 92.75 248 ASP B N 1
ATOM 4943 C CA . ASP B 1 248 ? -5.441 -14.078 5.113 1 92.75 248 ASP B CA 1
ATOM 4944 C C . ASP B 1 248 ? -4.738 -13.578 6.371 1 92.75 248 ASP B C 1
ATOM 4946 O O . ASP B 1 248 ? -4.953 -14.109 7.465 1 92.75 248 ASP B O 1
ATOM 4950 N N . ARG B 1 249 ? -3.998 -12.5 6.324 1 90.06 249 ARG B N 1
ATOM 4951 C CA . ARG B 1 249 ? -3.064 -12.125 7.383 1 90.06 249 ARG B CA 1
ATOM 4952 C C . ARG B 1 249 ? -3.801 -11.523 8.57 1 90.06 249 ARG B C 1
ATOM 4954 O O . ARG B 1 249 ? -3.24 -11.414 9.664 1 90.06 249 ARG B O 1
ATOM 4961 N N . ASN B 1 250 ? -5.059 -11.094 8.383 1 92.56 250 ASN B N 1
ATOM 4962 C CA . ASN B 1 250 ? -5.785 -10.539 9.516 1 92.56 250 ASN B CA 1
ATOM 4963 C C . ASN B 1 250 ? -6.844 -11.508 10.031 1 92.56 250 ASN B C 1
ATOM 4965 O O . ASN B 1 250 ? -7.719 -11.117 10.812 1 92.56 250 ASN B O 1
ATOM 4969 N N . ARG B 1 251 ? -6.75 -12.812 9.578 1 94.94 251 ARG B N 1
ATOM 4970 C CA . ARG B 1 251 ? -7.703 -13.828 10 1 94.94 251 ARG B CA 1
ATOM 4971 C C . ARG B 1 251 ? -7.152 -14.633 11.172 1 94.94 251 ARG B C 1
ATOM 4973 O O . ARG B 1 251 ? -5.938 -14.703 11.367 1 94.94 251 ARG B O 1
ATOM 4980 N N . GLU B 1 252 ? -8.086 -15.18 11.93 1 92.06 252 GLU B N 1
ATOM 4981 C CA . GLU B 1 252 ? -7.691 -16.047 13.039 1 92.06 252 GLU B CA 1
ATOM 4982 C C . GLU B 1 252 ? -6.816 -17.203 12.555 1 92.06 252 GLU B C 1
ATOM 4984 O O . GLU B 1 252 ? -7.113 -17.828 11.531 1 92.06 252 GLU B O 1
ATOM 4989 N N . GLY B 1 253 ? -5.727 -17.438 13.211 1 88.5 253 GLY B N 1
ATOM 4990 C CA . GLY B 1 253 ? -4.852 -18.547 12.891 1 88.5 253 GLY B CA 1
ATOM 4991 C C . GLY B 1 253 ? -3.688 -18.156 12 1 88.5 253 GLY B C 1
ATOM 4992 O O . GLY B 1 253 ? -2.709 -18.891 11.891 1 88.5 253 GLY B O 1
ATOM 4993 N N . ALA B 1 254 ? -3.799 -16.984 11.398 1 86.81 254 ALA B N 1
ATOM 4994 C CA . ALA B 1 254 ? -2.787 -16.578 10.43 1 86.81 254 ALA B CA 1
ATOM 4995 C C . ALA B 1 254 ? -1.425 -16.406 11.094 1 86.81 254 ALA B C 1
ATOM 4997 O O . ALA B 1 254 ? -0.387 -16.578 10.445 1 86.81 254 ALA B O 1
ATOM 4998 N N . GLN B 1 255 ? -1.363 -16.047 12.352 1 80.12 255 GLN B N 1
ATOM 4999 C CA . GLN B 1 255 ? -0.107 -15.797 13.047 1 80.12 255 GLN B CA 1
ATOM 5000 C C . GLN B 1 255 ? 0.666 -17.094 13.266 1 80.12 255 GLN B C 1
ATOM 5002 O O . GLN B 1 255 ? 1.852 -17.062 13.602 1 80.12 255 GLN B O 1
ATOM 5007 N N . HIS B 1 256 ? -0.018 -18.219 13.031 1 77.5 256 HIS B N 1
ATOM 5008 C CA . HIS B 1 256 ? 0.593 -19.5 13.383 1 77.5 256 HIS B CA 1
ATOM 5009 C C . HIS B 1 256 ? 1.095 -20.219 12.133 1 77.5 256 HIS B C 1
ATOM 5011 O O . HIS B 1 256 ? 1.769 -21.25 12.242 1 77.5 256 HIS B O 1
ATOM 5017 N N . VAL B 1 257 ? 0.71 -19.641 10.992 1 78.19 257 VAL B N 1
ATOM 5018 C CA . VAL B 1 257 ? 1.055 -20.359 9.766 1 78.19 257 VAL B CA 1
ATOM 5019 C C . VAL B 1 257 ? 1.49 -19.359 8.695 1 78.19 257 VAL B C 1
ATOM 5021 O O . VAL B 1 257 ? 1.114 -18.188 8.734 1 78.19 257 VAL B O 1
ATOM 5024 N N . GLU B 1 258 ? 2.281 -19.828 7.734 1 75.69 258 GLU B N 1
ATOM 5025 C CA . GLU B 1 258 ? 2.695 -19.016 6.605 1 75.69 258 GLU B CA 1
ATOM 5026 C C . GLU B 1 258 ? 1.543 -18.797 5.629 1 75.69 258 GLU B C 1
ATOM 5028 O O . GLU B 1 258 ? 1.402 -17.703 5.055 1 75.69 258 GLU B O 1
ATOM 5033 N N . CYS B 1 259 ? 0.792 -19.859 5.477 1 82 259 CYS B N 1
ATOM 5034 C CA . CYS B 1 259 ? -0.359 -19.844 4.582 1 82 259 CYS B CA 1
ATOM 5035 C C . CYS B 1 259 ? -1.537 -20.594 5.199 1 82 259 CYS B C 1
ATOM 5037 O O . CYS B 1 259 ? -1.425 -21.781 5.531 1 82 259 CYS B O 1
ATOM 5039 N N . LEU B 1 260 ? -2.631 -19.906 5.363 1 87.5 260 LEU B N 1
ATOM 5040 C CA . LEU B 1 260 ? -3.826 -20.547 5.898 1 87.5 260 LEU B CA 1
ATOM 5041 C C . LEU B 1 260 ? -4.352 -21.609 4.934 1 87.5 260 LEU B C 1
ATOM 5043 O O . LEU B 1 260 ? -4.398 -21.375 3.725 1 87.5 260 LEU B O 1
ATOM 5047 N N . PRO B 1 261 ? -4.742 -22.734 5.477 1 89.56 261 PRO B N 1
ATOM 5048 C CA . PRO B 1 261 ? -5.305 -23.781 4.617 1 89.56 261 PRO B CA 1
ATOM 5049 C C . PRO B 1 261 ? -6.801 -23.594 4.375 1 89.56 261 PRO B C 1
ATOM 5051 O O . PRO B 1 261 ? -7.523 -23.141 5.262 1 89.56 261 PRO B O 1
ATOM 5054 N N . MET B 1 262 ? -7.172 -23.938 3.205 1 93.81 262 MET B N 1
ATOM 5055 C CA . MET B 1 262 ? -8.602 -24.062 2.936 1 93.81 262 MET B CA 1
ATOM 5056 C C . MET B 1 262 ? -9.18 -25.281 3.654 1 93.81 262 MET B C 1
ATOM 5058 O O . MET B 1 262 ? -8.57 -26.359 3.652 1 93.81 262 MET B O 1
ATOM 5062 N N . ASP B 1 263 ? -10.234 -25.125 4.355 1 92.5 263 ASP B N 1
ATOM 5063 C CA . ASP B 1 263 ? -10.812 -26.25 5.082 1 92.5 263 ASP B CA 1
ATOM 5064 C C . ASP B 1 263 ? -11.57 -27.188 4.141 1 92.5 263 ASP B C 1
ATOM 5066 O O . ASP B 1 263 ? -11.727 -26.891 2.955 1 92.5 263 ASP B O 1
ATOM 5070 N N . PRO B 1 264 ? -11.984 -28.344 4.613 1 91.56 264 PRO B N 1
ATOM 5071 C CA . PRO B 1 264 ? -12.625 -29.344 3.75 1 91.56 264 PRO B CA 1
ATOM 5072 C C . PRO B 1 264 ? -13.938 -28.844 3.141 1 91.56 264 PRO B C 1
ATOM 5074 O O . PRO B 1 264 ? -14.391 -29.375 2.121 1 91.56 264 PRO B O 1
ATOM 5077 N N . SER B 1 265 ? -14.516 -27.875 3.75 1 91.88 265 SER B N 1
ATOM 5078 C CA . SER B 1 265 ? -15.758 -27.312 3.229 1 91.88 265 SER B CA 1
ATOM 5079 C C . SER B 1 265 ? -15.492 -26.297 2.119 1 91.88 265 SER B C 1
ATOM 5081 O O . SER B 1 265 ? -16.422 -25.766 1.515 1 91.88 265 SER B O 1
ATOM 5083 N N . GLY B 1 266 ? -14.242 -26.062 1.877 1 94 266 GLY B N 1
ATOM 5084 C CA . GLY B 1 266 ? -13.883 -25.172 0.784 1 94 266 GLY B CA 1
ATOM 5085 C C . GLY B 1 266 ? -13.836 -23.719 1.194 1 94 266 GLY B C 1
ATOM 5086 O O . GLY B 1 266 ? -14.055 -22.828 0.368 1 94 266 GLY B O 1
ATOM 5087 N N . ARG B 1 267 ? -13.562 -23.516 2.498 1 95.38 267 ARG B N 1
ATOM 5088 C CA . ARG B 1 267 ? -13.57 -22.141 2.994 1 95.38 267 ARG B CA 1
ATOM 5089 C C . ARG B 1 267 ? -12.289 -21.828 3.768 1 95.38 267 ARG B C 1
ATOM 5091 O O . ARG B 1 267 ? -11.656 -22.734 4.305 1 95.38 267 ARG B O 1
ATOM 5098 N N . TYR B 1 268 ? -11.93 -20.594 3.719 1 95.75 268 TYR B N 1
ATOM 5099 C CA . TYR B 1 268 ? -10.914 -20.062 4.633 1 95.75 268 TYR B CA 1
ATOM 5100 C C . TYR B 1 268 ? -11.562 -19.484 5.883 1 95.75 268 TYR B C 1
ATOM 5102 O O . TYR B 1 268 ? -12.758 -19.188 5.891 1 95.75 268 TYR B O 1
ATOM 5110 N N . PRO B 1 269 ? -10.75 -19.297 6.953 1 94 269 PRO B N 1
ATOM 5111 C CA . PRO B 1 269 ? -11.328 -18.734 8.18 1 94 269 PRO B CA 1
ATOM 5112 C C . PRO B 1 269 ? -11.977 -17.375 7.945 1 94 269 PRO B C 1
ATOM 5114 O O . PRO B 1 269 ? -11.375 -16.5 7.324 1 94 269 PRO B O 1
ATOM 5117 N N . ALA B 1 270 ? -13.172 -17.219 8.5 1 92.69 270 ALA B N 1
ATOM 5118 C CA . ALA B 1 270 ? -13.914 -15.961 8.352 1 92.69 270 ALA B CA 1
ATOM 5119 C C . ALA B 1 270 ? -13.641 -15.023 9.523 1 92.69 270 ALA B C 1
ATOM 5121 O O . ALA B 1 270 ? -13.711 -13.797 9.375 1 92.69 270 ALA B O 1
ATOM 5122 N N . ALA B 1 271 ? -13.328 -15.641 10.68 1 94.5 271 ALA B N 1
ATOM 5123 C CA . ALA B 1 271 ? -13.117 -14.836 11.883 1 94.5 271 ALA B CA 1
ATOM 5124 C C . ALA B 1 271 ? -11.797 -14.078 11.812 1 94.5 271 ALA B C 1
ATOM 5126 O O . ALA B 1 271 ? -10.812 -14.57 11.258 1 94.5 271 ALA B O 1
ATOM 5127 N N . PHE B 1 272 ? -11.781 -12.891 12.359 1 96 272 PHE B N 1
ATOM 5128 C CA . PHE B 1 272 ? -10.602 -12.031 12.352 1 96 272 PHE B CA 1
ATOM 5129 C C . PHE B 1 272 ? -9.773 -12.234 13.609 1 96 272 PHE B C 1
ATOM 5131 O O . PHE B 1 272 ? -10.266 -12.766 14.609 1 96 272 PHE B O 1
ATOM 5138 N N . MET B 1 273 ? -8.516 -11.82 13.516 1 93.25 273 MET B N 1
ATOM 5139 C CA . MET B 1 273 ? -7.625 -11.812 14.672 1 93.25 273 MET B CA 1
ATOM 5140 C C . MET B 1 273 ? -8.109 -10.805 15.719 1 93.25 273 MET B C 1
ATOM 5142 O O . MET B 1 273 ? -8.812 -9.852 15.391 1 93.25 273 MET B O 1
ATOM 5146 N N . HIS B 1 274 ? -7.684 -11.039 16.938 1 93.94 274 HIS B N 1
ATOM 5147 C CA . HIS B 1 274 ? -7.992 -10.102 18.016 1 93.94 274 HIS B CA 1
ATOM 5148 C C . HIS B 1 274 ? -7.211 -8.805 17.859 1 93.94 274 HIS B C 1
ATOM 5150 O O . HIS B 1 274 ? -6.082 -8.812 17.359 1 93.94 274 HIS B O 1
ATOM 5156 N N . GLY B 1 275 ? -7.914 -7.664 18.297 1 96.94 275 GLY B N 1
ATOM 5157 C CA . GLY B 1 275 ? -7.227 -6.379 18.281 1 96.94 275 GLY B CA 1
ATOM 5158 C C . GLY B 1 275 ? -7.391 -5.637 16.969 1 96.94 275 GLY B C 1
ATOM 5159 O O . GLY B 1 275 ? -8.062 -6.117 16.047 1 96.94 275 GLY B O 1
ATOM 5160 N N . ALA B 1 276 ? -6.777 -4.43 16.906 1 98.06 276 ALA B N 1
ATOM 5161 C CA . ALA B 1 276 ? -6.895 -3.562 15.742 1 98.06 276 ALA B CA 1
ATOM 5162 C C . ALA B 1 276 ? -6.211 -4.184 14.531 1 98.06 276 ALA B C 1
ATOM 5164 O O . ALA B 1 276 ? -6.469 -3.783 13.391 1 98.06 276 ALA B O 1
ATOM 5165 N N . ARG B 1 277 ? -5.305 -5.188 14.719 1 95.12 277 ARG B N 1
ATOM 5166 C CA . ARG B 1 277 ? -4.625 -5.844 13.609 1 95.12 277 ARG B CA 1
ATOM 5167 C C . ARG B 1 277 ? -5.625 -6.492 12.656 1 95.12 277 ARG B C 1
ATOM 5169 O O . ARG B 1 277 ? -5.289 -6.82 11.516 1 95.12 277 ARG B O 1
ATOM 5176 N N . ARG B 1 278 ? -6.879 -6.77 13.086 1 96.81 278 ARG B N 1
ATOM 5177 C CA . ARG B 1 278 ? -7.941 -7.266 12.219 1 96.81 278 ARG B CA 1
ATOM 5178 C C . ARG B 1 278 ? -8.211 -6.297 11.07 1 96.81 278 ARG B C 1
ATOM 5180 O O . ARG B 1 278 ? -8.812 -6.672 10.062 1 96.81 278 ARG B O 1
ATOM 5187 N N . LEU B 1 279 ? -7.691 -5.055 11.258 1 97.88 279 LEU B N 1
ATOM 5188 C CA . LEU B 1 279 ? -7.969 -4.004 10.289 1 97.88 279 LEU B CA 1
ATOM 5189 C C . LEU B 1 279 ? -6.742 -3.723 9.422 1 97.88 279 LEU B C 1
ATOM 5191 O O . LEU B 1 279 ? -6.77 -2.836 8.57 1 97.88 279 LEU B O 1
ATOM 5195 N N . ASP B 1 280 ? -5.629 -4.508 9.602 1 96.56 280 ASP B N 1
ATOM 5196 C CA . ASP B 1 280 ? -4.449 -4.355 8.758 1 96.56 280 ASP B CA 1
ATOM 5197 C C . ASP B 1 280 ? -4.805 -4.523 7.281 1 96.56 280 ASP B C 1
ATOM 5199 O O . ASP B 1 280 ? -5.633 -5.363 6.926 1 96.56 280 ASP B O 1
ATOM 5203 N N . SER B 1 281 ? -4.16 -3.682 6.445 1 95.44 281 SER B N 1
ATOM 5204 C CA . SER B 1 281 ? -4.266 -3.92 5.012 1 95.44 281 SER B CA 1
ATOM 5205 C C . SER B 1 281 ? -3.537 -5.195 4.609 1 95.44 281 SER B C 1
ATOM 5207 O O . SER B 1 281 ? -2.717 -5.715 5.367 1 95.44 281 SER B O 1
ATOM 5209 N N . GLY B 1 282 ? -3.938 -5.648 3.441 1 92 282 GLY B N 1
ATOM 5210 C CA . GLY B 1 282 ? -3.307 -6.852 2.924 1 92 282 GLY B CA 1
ATOM 5211 C C . GLY B 1 282 ? -1.903 -6.613 2.402 1 92 282 GLY B C 1
ATOM 5212 O O . GLY B 1 282 ? -1.365 -5.512 2.535 1 92 282 GLY B O 1
ATOM 5213 N N . GLY B 1 283 ? -1.364 -7.578 1.91 1 82.31 283 GLY B N 1
ATOM 5214 C CA . GLY B 1 283 ? 0.023 -7.535 1.477 1 82.31 283 GLY B CA 1
ATOM 5215 C C . GLY B 1 283 ? 1.006 -7.848 2.588 1 82.31 283 GLY B C 1
ATOM 5216 O O . GLY B 1 283 ? 0.726 -7.594 3.762 1 82.31 283 GLY B O 1
ATOM 5217 N N . ARG B 1 284 ? 2.006 -8.5 2.25 1 66.69 284 ARG B N 1
ATOM 5218 C CA . ARG B 1 284 ? 3.055 -8.719 3.242 1 66.69 284 ARG B CA 1
ATOM 5219 C C . ARG B 1 284 ? 3.637 -7.391 3.723 1 66.69 284 ARG B C 1
ATOM 5221 O O . ARG B 1 284 ? 3.729 -6.434 2.953 1 66.69 284 ARG B O 1
ATOM 5228 N N . PRO B 1 285 ? 3.771 -7.387 5.012 1 68.19 285 PRO B N 1
ATOM 5229 C CA . PRO B 1 285 ? 4.477 -6.184 5.469 1 68.19 285 PRO B CA 1
ATOM 5230 C C . PRO B 1 285 ? 5.754 -5.914 4.676 1 68.19 285 PRO B C 1
ATOM 5232 O O . PRO B 1 285 ? 6.516 -6.84 4.387 1 68.19 285 PRO B O 1
ATOM 5235 N N . SER B 1 286 ? 5.855 -4.719 4.301 1 79 286 SER B N 1
ATOM 5236 C CA . SER B 1 286 ? 7.004 -4.371 3.471 1 79 286 SER B CA 1
ATOM 5237 C C . SER B 1 286 ? 8.312 -4.66 4.191 1 79 286 SER B C 1
ATOM 5239 O O . SER B 1 286 ? 8.594 -4.07 5.238 1 79 286 SER B O 1
ATOM 5241 N N . TYR B 1 287 ? 9.125 -5.48 3.652 1 86.5 287 TYR B N 1
ATOM 5242 C CA . TYR B 1 287 ? 10.406 -5.828 4.258 1 86.5 287 TYR B CA 1
ATOM 5243 C C . TYR B 1 287 ? 11.406 -4.688 4.113 1 86.5 287 TYR B C 1
ATOM 5245 O O . TYR B 1 287 ? 12.469 -4.699 4.742 1 86.5 287 TYR B O 1
ATOM 5253 N N . ILE B 1 288 ? 11.039 -3.734 3.311 1 89.81 288 ILE B N 1
ATOM 5254 C CA . ILE B 1 288 ? 11.922 -2.59 3.137 1 89.81 288 ILE B CA 1
ATOM 5255 C C . ILE B 1 288 ? 11.461 -1.439 4.027 1 89.81 288 ILE B C 1
ATOM 5257 O O . ILE B 1 288 ? 12.227 -0.945 4.859 1 89.81 288 ILE B O 1
ATOM 5261 N N . LEU B 1 289 ? 10.18 -1.142 3.992 1 91.81 289 LEU B N 1
ATOM 5262 C CA . LEU B 1 289 ? 9.648 0.05 4.641 1 91.81 289 LEU B CA 1
ATOM 5263 C C . LEU B 1 289 ? 9.539 -0.153 6.148 1 91.81 289 LEU B C 1
ATOM 5265 O O . LEU B 1 289 ? 9.844 0.754 6.926 1 91.81 289 LEU B O 1
ATOM 5269 N N . LEU B 1 290 ? 9.141 -1.331 6.613 1 94.62 290 LEU B N 1
ATOM 5270 C CA . LEU B 1 290 ? 8.82 -1.519 8.023 1 94.62 290 LEU B CA 1
ATOM 5271 C C . LEU B 1 290 ? 10.07 -1.405 8.891 1 94.62 290 LEU B C 1
ATOM 5273 O O . LEU B 1 290 ? 10.055 -0.743 9.93 1 94.62 290 LEU B O 1
ATOM 5277 N N . PRO B 1 291 ? 11.164 -2.021 8.398 1 95.69 291 PRO B N 1
ATOM 5278 C CA . PRO B 1 291 ? 12.367 -1.811 9.203 1 95.69 291 PRO B CA 1
ATOM 5279 C C . PRO B 1 291 ? 12.812 -0.349 9.227 1 95.69 291 PRO B C 1
ATOM 5281 O O . PRO B 1 291 ? 13.328 0.126 10.242 1 95.69 291 PRO B O 1
ATOM 5284 N N . MET B 1 292 ? 12.68 0.332 8.133 1 96.56 292 MET B N 1
ATOM 5285 C CA . MET B 1 292 ? 13.008 1.755 8.094 1 96.56 292 MET B CA 1
ATOM 5286 C C . MET B 1 292 ? 12.133 2.543 9.062 1 96.56 292 MET B C 1
ATOM 5288 O O . MET B 1 292 ? 12.633 3.375 9.82 1 96.56 292 MET B O 1
ATOM 5292 N N . LEU B 1 293 ? 10.828 2.264 9.039 1 97.25 293 LEU B N 1
ATOM 5293 C CA . LEU B 1 293 ? 9.875 2.932 9.914 1 97.25 293 LEU B CA 1
ATOM 5294 C C . LEU B 1 293 ? 10.195 2.646 11.383 1 97.25 293 LEU B C 1
ATOM 5296 O O . LEU B 1 293 ? 10.156 3.551 12.219 1 97.25 293 LEU B O 1
ATOM 5300 N N . ARG B 1 294 ? 10.523 1.381 11.68 1 97.81 294 ARG B N 1
ATOM 5301 C CA . ARG B 1 294 ? 10.914 1.031 13.039 1 97.81 294 ARG B CA 1
ATOM 5302 C C . ARG B 1 294 ? 12.102 1.862 13.5 1 97.81 294 ARG B C 1
ATOM 5304 O O . ARG B 1 294 ? 12.117 2.365 14.625 1 97.81 294 ARG B O 1
ATOM 5311 N N . GLU B 1 295 ? 13.102 1.99 12.617 1 97.88 295 GLU B N 1
ATOM 5312 C CA . GLU B 1 295 ? 14.297 2.766 12.953 1 97.88 295 GLU B CA 1
ATOM 5313 C C . GLU B 1 295 ? 13.945 4.227 13.227 1 97.88 295 GLU B C 1
ATOM 5315 O O . GLU B 1 295 ? 14.422 4.809 14.203 1 97.88 295 GLU B O 1
ATOM 5320 N N . SER B 1 296 ? 13.117 4.82 12.422 1 98.06 296 SER B N 1
ATOM 5321 C CA . SER B 1 296 ? 12.711 6.211 12.594 1 98.06 296 SER B CA 1
ATOM 5322 C C . SER B 1 296 ? 11.906 6.395 13.875 1 98.06 296 SER B C 1
ATOM 5324 O O . SER B 1 296 ? 12.094 7.379 14.594 1 98.06 296 SER B O 1
ATOM 5326 N N . LEU B 1 297 ? 11 5.457 14.125 1 98.25 297 LEU B N 1
ATOM 5327 C CA . LEU B 1 297 ? 10.195 5.543 15.336 1 98.25 297 LEU B CA 1
ATOM 5328 C C . LEU B 1 297 ? 11.07 5.418 16.578 1 98.25 297 LEU B C 1
ATOM 5330 O O . LEU B 1 297 ? 10.805 6.062 17.594 1 98.25 297 LEU B O 1
ATOM 5334 N N . GLN B 1 298 ? 12.094 4.582 16.516 1 97.81 298 GLN B N 1
ATOM 5335 C CA . GLN B 1 298 ? 13.039 4.461 17.625 1 97.81 298 GLN B CA 1
ATOM 5336 C C . GLN B 1 298 ? 13.781 5.773 17.859 1 97.81 298 GLN B C 1
ATOM 5338 O O . GLN B 1 298 ? 14.023 6.164 19 1 97.81 298 GLN B O 1
ATOM 5343 N N . LEU B 1 299 ? 14.117 6.449 16.781 1 96.69 299 LEU B N 1
ATOM 5344 C CA . LEU B 1 299 ? 14.742 7.762 16.906 1 96.69 299 LEU B CA 1
ATOM 5345 C C . LEU B 1 299 ? 13.805 8.75 17.594 1 96.69 299 LEU B C 1
ATOM 5347 O O . LEU B 1 299 ? 14.234 9.516 18.453 1 96.69 299 LEU B O 1
ATOM 5351 N N . LEU B 1 300 ? 12.516 8.695 17.234 1 96.75 300 LEU B N 1
ATOM 5352 C CA . LEU B 1 300 ? 11.523 9.625 17.766 1 96.75 300 LEU B CA 1
ATOM 5353 C C . LEU B 1 300 ? 11.211 9.305 19.219 1 96.75 300 LEU B C 1
ATOM 5355 O O . LEU B 1 300 ? 10.797 10.188 19.969 1 96.75 300 LEU B O 1
ATOM 5359 N N . ALA B 1 301 ? 11.43 8.07 19.609 1 94.56 301 ALA B N 1
ATOM 5360 C CA . ALA B 1 301 ? 11.188 7.648 20.984 1 94.56 301 ALA B CA 1
ATOM 5361 C C . ALA B 1 301 ? 12.406 7.922 21.859 1 94.56 301 ALA B C 1
ATOM 5363 O O . ALA B 1 301 ? 12.305 7.945 23.094 1 94.56 301 ALA B O 1
ATOM 5364 N N . GLY B 1 302 ? 13.523 8.109 21.266 1 92.75 302 GLY B N 1
ATOM 5365 C CA . GLY B 1 302 ? 14.773 8.273 22 1 92.75 302 GLY B CA 1
ATOM 5366 C C . GLY B 1 302 ? 15.383 9.648 21.844 1 92.75 302 GLY B C 1
ATOM 5367 O O . GLY B 1 302 ? 14.898 10.617 22.422 1 92.75 302 GLY B O 1
ATOM 5368 N N . PRO B 1 303 ? 16.359 9.734 20.969 1 89.5 303 PRO B N 1
ATOM 5369 C CA . PRO B 1 303 ? 17.125 10.984 20.875 1 89.5 303 PRO B CA 1
ATOM 5370 C C . PRO B 1 303 ? 16.266 12.156 20.406 1 89.5 303 PRO B C 1
ATOM 5372 O O . PRO B 1 303 ? 16.562 13.312 20.734 1 89.5 303 PRO B O 1
ATOM 5375 N N . LEU B 1 304 ? 15.156 11.859 19.703 1 91.38 304 LEU B N 1
ATOM 5376 C CA . LEU B 1 304 ? 14.297 12.922 19.172 1 91.38 304 LEU B CA 1
ATOM 5377 C C . LEU B 1 304 ? 12.992 12.992 19.953 1 91.38 304 LEU B C 1
ATOM 5379 O O . LEU B 1 304 ? 11.977 13.445 19.422 1 91.38 304 LEU B O 1
ATOM 5383 N N . ALA B 1 305 ? 13.031 12.555 21.109 1 83.19 305 ALA B N 1
ATOM 5384 C CA . ALA B 1 305 ? 11.797 12.523 21.891 1 83.19 305 ALA B CA 1
ATOM 5385 C C . ALA B 1 305 ? 11.117 13.891 21.891 1 83.19 305 ALA B C 1
ATOM 5387 O O . ALA B 1 305 ? 11.781 14.922 21.969 1 83.19 305 ALA B O 1
ATOM 5388 N N . ALA B 1 306 ? 9.789 13.945 21.906 1 71.81 306 ALA B N 1
ATOM 5389 C CA . ALA B 1 306 ? 8.852 15.008 21.547 1 71.81 306 ALA B CA 1
ATOM 5390 C C . ALA B 1 306 ? 9.141 16.281 22.328 1 71.81 306 ALA B C 1
ATOM 5392 O O . ALA B 1 306 ? 9.227 17.375 21.75 1 71.81 306 ALA B O 1
ATOM 5393 N N . PRO B 1 307 ? 9.367 16.266 23.594 1 79.19 307 PRO B N 1
ATOM 5394 C CA . PRO B 1 307 ? 9.516 17.562 24.25 1 79.19 307 PRO B CA 1
ATOM 5395 C C . PRO B 1 307 ? 10.758 18.328 23.781 1 79.19 307 PRO B C 1
ATOM 5397 O O . PRO B 1 307 ? 10.688 19.531 23.531 1 79.19 307 PRO B O 1
ATOM 5400 N N . ARG B 1 308 ? 11.766 17.641 23.562 1 86.81 308 ARG B N 1
ATOM 5401 C CA . ARG B 1 308 ? 13 18.297 23.141 1 86.81 308 ARG B CA 1
ATOM 5402 C C . ARG B 1 308 ? 12.906 18.734 21.672 1 86.81 308 ARG B C 1
ATOM 5404 O O . ARG B 1 308 ? 13.266 19.859 21.344 1 86.81 308 ARG B O 1
ATOM 5411 N N . LEU B 1 309 ? 12.438 17.859 20.875 1 93.56 309 LEU B N 1
ATOM 5412 C CA . LEU B 1 309 ? 12.32 18.156 19.453 1 93.56 309 LEU B CA 1
ATOM 5413 C C . LEU B 1 309 ? 11.352 19.312 19.219 1 93.56 309 LEU B C 1
ATOM 5415 O O . LEU B 1 309 ? 11.672 20.25 18.484 1 93.56 309 LEU B O 1
ATOM 5419 N N . SER B 1 310 ? 10.203 19.219 19.859 1 94.88 310 SER B N 1
ATOM 5420 C CA . SER B 1 310 ? 9.172 20.234 19.672 1 94.88 310 SER B CA 1
ATOM 5421 C C . SER B 1 310 ? 9.68 21.609 20.078 1 94.88 310 SER B C 1
ATOM 5423 O O . SER B 1 310 ? 9.391 22.609 19.406 1 94.88 310 SER B O 1
ATOM 5425 N N . ALA B 1 311 ? 10.359 21.672 21.156 1 94 311 ALA B N 1
ATOM 5426 C CA . ALA B 1 311 ? 10.898 22.938 21.641 1 94 311 ALA B CA 1
ATOM 5427 C C . ALA B 1 311 ? 11.906 23.516 20.656 1 94 311 ALA B C 1
ATOM 5429 O O . ALA B 1 311 ? 11.922 24.734 20.406 1 94 311 ALA B O 1
ATOM 5430 N N . ALA B 1 312 ? 12.75 22.672 20.172 1 94.31 312 ALA B N 1
ATOM 5431 C CA . ALA B 1 312 ? 13.75 23.109 19.203 1 94.31 312 ALA B CA 1
ATOM 5432 C C . ALA B 1 312 ? 13.102 23.641 17.922 1 94.31 312 ALA B C 1
ATOM 5434 O O . ALA B 1 312 ? 13.516 24.672 17.391 1 94.31 312 ALA B O 1
ATOM 5435 N N . LEU B 1 313 ? 12.102 22.969 17.453 1 96.62 313 LEU B N 1
ATOM 5436 C CA . LEU B 1 313 ? 11.414 23.375 16.234 1 96.62 313 LEU B CA 1
ATOM 5437 C C . LEU B 1 313 ? 10.625 24.672 16.453 1 96.62 313 LEU B C 1
ATOM 5439 O O . LEU B 1 313 ? 10.609 25.531 15.586 1 96.62 313 LEU B O 1
ATOM 5443 N N . ARG B 1 314 ? 10.039 24.766 17.625 1 96.38 314 ARG B N 1
ATOM 5444 C CA . ARG B 1 314 ? 9.273 25.953 17.953 1 96.38 314 ARG B CA 1
ATOM 5445 C C . ARG B 1 314 ? 10.156 27.188 17.984 1 96.38 314 ARG B C 1
ATOM 5447 O O . ARG B 1 314 ? 9.711 28.281 17.625 1 96.38 314 ARG B O 1
ATOM 5454 N N . ARG B 1 315 ? 11.359 27.062 18.406 1 95.56 315 ARG B N 1
ATOM 5455 C CA . ARG B 1 315 ? 12.281 28.188 18.422 1 95.56 315 ARG B CA 1
ATOM 5456 C C . ARG B 1 315 ? 12.43 28.781 17.016 1 95.56 315 ARG B C 1
ATOM 5458 O O . ARG B 1 315 ? 12.438 30.016 16.859 1 95.56 315 ARG B O 1
ATOM 5465 N N . HIS B 1 316 ? 12.555 27.891 16.031 1 96.44 316 HIS B N 1
ATOM 5466 C CA . HIS B 1 316 ? 12.664 28.359 14.656 1 96.44 316 HIS B CA 1
ATOM 5467 C C . HIS B 1 316 ? 11.367 29.016 14.188 1 96.44 316 HIS B C 1
ATOM 5469 O O . HIS B 1 316 ? 11.383 30.141 13.672 1 96.44 316 HIS B O 1
ATOM 5475 N N . THR B 1 317 ? 10.242 28.344 14.414 1 98.06 317 THR B N 1
ATOM 5476 C CA . THR B 1 317 ? 8.984 28.797 13.844 1 98.06 317 THR B CA 1
ATOM 5477 C C . THR B 1 317 ? 8.492 30.062 14.555 1 98.06 317 THR B C 1
ATOM 5479 O O . THR B 1 317 ? 7.891 30.938 13.93 1 98.06 317 THR B O 1
ATOM 5482 N N . SER B 1 318 ? 8.758 30.156 15.844 1 97.5 318 SER B N 1
ATOM 5483 C CA . SER B 1 318 ? 8.367 31.359 16.578 1 97.5 318 SER B CA 1
ATOM 5484 C C . SER B 1 318 ? 9.195 32.562 16.141 1 97.5 318 SER B C 1
ATOM 5486 O O . SER B 1 318 ? 8.68 33.688 16.062 1 97.5 318 SER B O 1
ATOM 5488 N N . HIS B 1 319 ? 10.484 32.344 15.93 1 97.75 319 HIS B N 1
ATOM 5489 C CA . HIS B 1 319 ? 11.344 33.406 15.414 1 97.75 319 HIS B CA 1
ATOM 5490 C C . HIS B 1 319 ? 10.867 33.875 14.047 1 97.75 319 HIS B C 1
ATOM 5492 O O . HIS B 1 319 ? 10.773 35.094 13.805 1 97.75 319 HIS B O 1
ATOM 5498 N N . VAL B 1 320 ? 10.539 32.969 13.188 1 98.75 320 VAL B N 1
ATOM 5499 C CA . VAL B 1 320 ? 10.031 33.281 11.859 1 98.75 320 VAL B CA 1
ATOM 5500 C C . VAL B 1 320 ? 8.711 34.031 11.984 1 98.75 320 VAL B C 1
ATOM 5502 O O . VAL B 1 320 ? 8.516 35.062 11.32 1 98.75 320 VAL B O 1
ATOM 5505 N N . ALA B 1 321 ? 7.82 33.562 12.844 1 98.62 321 ALA B N 1
ATOM 5506 C CA . ALA B 1 321 ? 6.516 34.188 13.031 1 98.62 321 ALA B CA 1
ATOM 5507 C C . ALA B 1 321 ? 6.66 35.625 13.484 1 98.62 321 ALA B C 1
ATOM 5509 O O . ALA B 1 321 ? 6.02 36.531 12.938 1 98.62 321 ALA B O 1
ATOM 5510 N N . ALA B 1 322 ? 7.492 35.875 14.453 1 98.44 322 ALA B N 1
ATOM 5511 C CA . ALA B 1 322 ? 7.68 37.188 15.016 1 98.44 322 ALA B CA 1
ATOM 5512 C C . ALA B 1 322 ? 8.242 38.156 13.969 1 98.44 322 ALA B C 1
ATOM 5514 O O . ALA B 1 322 ? 7.758 39.281 13.82 1 98.44 322 ALA B O 1
ATOM 5515 N N . ARG B 1 323 ? 9.25 37.719 13.281 1 98.44 323 ARG B N 1
ATOM 5516 C CA . ARG B 1 323 ? 9.891 38.562 12.281 1 98.44 323 ARG B CA 1
ATOM 5517 C C . ARG B 1 323 ? 8.961 38.844 11.102 1 98.44 323 ARG B C 1
ATOM 5519 O O . ARG B 1 323 ? 8.945 39.938 10.539 1 98.44 323 ARG B O 1
ATOM 5526 N N . ALA B 1 324 ? 8.234 37.812 10.695 1 98.62 324 ALA B N 1
ATOM 5527 C CA . ALA B 1 324 ? 7.277 37.969 9.602 1 98.62 324 ALA B CA 1
ATOM 5528 C C . ALA B 1 324 ? 6.16 38.938 9.992 1 98.62 324 ALA B C 1
ATOM 5530 O O . ALA B 1 324 ? 5.727 39.75 9.172 1 98.62 324 ALA B O 1
ATOM 5531 N N . ALA B 1 325 ? 5.715 38.781 11.227 1 98.06 325 ALA B N 1
ATOM 5532 C CA . ALA B 1 325 ? 4.699 39.719 11.711 1 98.06 325 ALA B CA 1
ATOM 5533 C C . ALA B 1 325 ? 5.199 41.156 11.664 1 98.06 325 ALA B C 1
ATOM 5535 O O . ALA B 1 325 ? 4.449 42.094 11.32 1 98.06 325 ALA B O 1
ATOM 5536 N N . ALA B 1 326 ? 6.402 41.344 12 1 97.69 326 ALA B N 1
ATOM 5537 C CA . ALA B 1 326 ? 7.012 42.656 11.961 1 97.69 326 ALA B CA 1
ATOM 5538 C C . ALA B 1 326 ? 7.074 43.219 10.531 1 97.69 326 ALA B C 1
ATOM 5540 O O . ALA B 1 326 ? 7.027 44.406 10.312 1 97.69 326 ALA B O 1
ATOM 5541 N N . LEU B 1 327 ? 7.137 42.312 9.562 1 96.75 327 LEU B N 1
ATOM 5542 C CA . LEU B 1 327 ? 7.16 42.688 8.156 1 96.75 327 LEU B CA 1
ATOM 5543 C C . LEU B 1 327 ? 5.746 42.938 7.641 1 96.75 327 LEU B C 1
ATOM 5545 O O . LEU B 1 327 ? 5.566 43.406 6.512 1 96.75 327 LEU B O 1
ATOM 5549 N N . GLY B 1 328 ? 4.699 42.531 8.469 1 96.81 328 GLY B N 1
ATOM 5550 C CA . GLY B 1 328 ? 3.324 42.844 8.094 1 96.81 328 GLY B CA 1
ATOM 5551 C C . GLY B 1 328 ? 2.512 41.625 7.758 1 96.81 328 GLY B C 1
ATOM 5552 O O . GLY B 1 328 ? 1.321 41.719 7.449 1 96.81 328 GLY B O 1
ATOM 5553 N N . PHE B 1 329 ? 3.119 40.438 7.781 1 98.25 329 PHE B N 1
ATOM 5554 C CA . PHE B 1 329 ? 2.383 39.219 7.496 1 98.25 329 PHE B CA 1
ATOM 5555 C C . PHE B 1 329 ? 1.37 38.938 8.602 1 98.25 329 PHE B C 1
ATOM 5557 O O . PHE B 1 329 ? 1.613 39.219 9.766 1 98.25 329 PHE B O 1
ATOM 5564 N N . ASP B 1 330 ? 0.246 38.375 8.203 1 97.81 330 ASP B N 1
ATOM 5565 C CA . ASP B 1 330 ? -0.679 37.781 9.164 1 97.81 330 ASP B CA 1
ATOM 5566 C C . ASP B 1 330 ? -0.246 36.344 9.547 1 97.81 330 ASP B C 1
ATOM 5568 O O . ASP B 1 330 ? -0.14 35.469 8.68 1 97.81 330 ASP B O 1
ATOM 5572 N N . VAL B 1 331 ? 0.034 36.094 10.789 1 97.75 331 VAL B N 1
ATOM 5573 C CA . VAL B 1 331 ? 0.518 34.812 11.281 1 97.75 331 VAL B CA 1
ATOM 5574 C C . VAL B 1 331 ? -0.417 34.281 12.367 1 97.75 331 VAL B C 1
ATOM 5576 O O . VAL B 1 331 ? -0.949 35.062 13.164 1 97.75 331 VAL B O 1
ATOM 5579 N N . PRO B 1 332 ? -0.662 32.969 12.398 1 97.81 332 PRO B N 1
ATOM 5580 C CA . PRO B 1 332 ? -1.478 32.438 13.492 1 97.81 332 PRO B CA 1
ATOM 5581 C C . PRO B 1 332 ? -0.862 32.688 14.867 1 97.81 332 PRO B C 1
ATOM 5583 O O . PRO B 1 332 ? 0.339 32.469 15.055 1 97.81 332 PRO B O 1
ATOM 5586 N N . PRO B 1 333 ? -1.689 33.156 15.82 1 96.12 333 PRO B N 1
ATOM 5587 C CA . PRO B 1 333 ? -1.169 33.375 17.172 1 96.12 333 PRO B CA 1
ATOM 5588 C C . PRO B 1 333 ? -0.652 32.094 17.828 1 96.12 333 PRO B C 1
ATOM 5590 O O . PRO B 1 333 ? 0.287 32.156 18.625 1 96.12 333 PRO B O 1
ATOM 5593 N N . ARG B 1 334 ? -1.329 31 17.578 1 96.62 334 ARG B N 1
ATOM 5594 C CA . ARG B 1 334 ? -0.892 29.672 18.016 1 96.62 334 ARG B CA 1
ATOM 5595 C C . ARG B 1 334 ? -0.721 28.734 16.812 1 96.62 334 ARG B C 1
ATOM 5597 O O . ARG B 1 334 ? -1.649 28.562 16.031 1 96.62 334 ARG B O 1
ATOM 5604 N N . HIS B 1 335 ? 0.455 28.234 16.719 1 97.81 335 HIS B N 1
ATOM 5605 C CA . HIS B 1 335 ? 0.73 27.297 15.625 1 97.81 335 HIS B CA 1
ATOM 5606 C C . HIS B 1 335 ? 1.519 26.094 16.109 1 97.81 335 HIS B C 1
ATOM 5608 O O . HIS B 1 335 ? 2.074 26.109 17.219 1 97.81 335 HIS B O 1
ATOM 5614 N N . ALA B 1 336 ? 1.477 24.984 15.359 1 98.25 336 ALA B N 1
ATOM 5615 C CA . ALA B 1 336 ? 2.299 23.812 15.641 1 98.25 336 ALA B CA 1
ATOM 5616 C C . ALA B 1 336 ? 3.77 24.188 15.781 1 98.25 336 ALA B C 1
ATOM 5618 O O . ALA B 1 336 ? 4.223 25.172 15.18 1 98.25 336 ALA B O 1
ATOM 5619 N N . PRO B 1 337 ? 4.527 23.469 16.562 1 97.75 337 PRO B N 1
ATOM 5620 C CA . PRO B 1 337 ? 5.934 23.828 16.766 1 97.75 337 PRO B CA 1
ATOM 5621 C C . PRO B 1 337 ? 6.746 23.812 15.477 1 97.75 337 PRO B C 1
ATOM 5623 O O . PRO B 1 337 ? 7.777 24.484 15.383 1 97.75 337 PRO B O 1
ATOM 5626 N N . HIS B 1 338 ? 6.312 23.109 14.445 1 98.12 338 HIS B N 1
ATOM 5627 C CA . HIS B 1 338 ? 7.137 22.828 13.281 1 98.12 338 HIS B CA 1
ATOM 5628 C C . HIS B 1 338 ? 6.516 23.391 12.008 1 98.12 338 HIS B C 1
ATOM 5630 O O . HIS B 1 338 ? 7.043 23.188 10.914 1 98.12 338 HIS B O 1
ATOM 5636 N N . ILE B 1 339 ? 5.355 24.047 12.055 1 98.81 339 ILE B N 1
ATOM 5637 C CA . ILE B 1 339 ? 4.695 24.625 10.883 1 98.81 339 ILE B CA 1
ATOM 5638 C C . ILE B 1 339 ? 4.172 26.016 11.211 1 98.81 339 ILE B C 1
ATOM 5640 O O . ILE B 1 339 ? 3.469 26.203 12.203 1 98.81 339 ILE B O 1
ATOM 5644 N N . VAL B 1 340 ? 4.426 26.984 10.359 1 98.81 340 VAL B N 1
ATOM 5645 C CA . VAL B 1 340 ? 3.805 28.297 10.484 1 98.81 340 VAL B CA 1
ATOM 5646 C C . VAL B 1 340 ? 3.494 28.859 9.094 1 98.81 340 VAL B C 1
ATOM 5648 O O . VAL B 1 340 ? 4.293 28.703 8.164 1 98.81 340 VAL B O 1
ATOM 5651 N N . GLY B 1 341 ? 2.297 29.297 8.945 1 98.62 341 GLY B N 1
ATOM 5652 C CA . GLY B 1 341 ? 1.881 29.953 7.711 1 98.62 341 GLY B CA 1
ATOM 5653 C C . GLY B 1 341 ? 1.913 31.469 7.789 1 98.62 341 GLY B C 1
ATOM 5654 O O . GLY B 1 341 ? 1.473 32.062 8.781 1 98.62 341 GLY B O 1
ATOM 5655 N N . LEU B 1 342 ? 2.484 32.125 6.777 1 98.81 342 LEU B N 1
ATOM 5656 C CA . LEU B 1 342 ? 2.588 33.562 6.668 1 98.81 342 LEU B CA 1
ATOM 5657 C C . LEU B 1 342 ? 1.689 34.094 5.555 1 98.81 342 LEU B C 1
ATOM 5659 O O . LEU B 1 342 ? 1.996 33.938 4.371 1 98.81 342 LEU B O 1
ATOM 5663 N N . ARG B 1 343 ? 0.65 34.719 5.934 1 98.19 343 ARG B N 1
ATOM 5664 C CA . ARG B 1 343 ? -0.267 35.25 4.934 1 98.19 343 ARG B CA 1
ATOM 5665 C C . ARG B 1 343 ? 0.085 36.688 4.59 1 98.19 343 ARG B C 1
ATOM 5667 O O . ARG B 1 343 ? 0.115 37.562 5.465 1 98.19 343 ARG B O 1
ATOM 5674 N N . PRO B 1 344 ? 0.379 36.938 3.375 1 97.75 344 PRO B N 1
ATOM 5675 C CA . PRO B 1 344 ? 0.702 38.312 2.982 1 97.75 344 PRO B CA 1
ATOM 5676 C C . PRO B 1 344 ? -0.459 39.281 3.209 1 97.75 344 PRO B C 1
ATOM 5678 O O . PRO B 1 344 ? -1.618 38.938 2.982 1 97.75 344 PRO B O 1
ATOM 5681 N N . ALA B 1 345 ? -0.116 40.406 3.686 1 94.62 345 ALA B N 1
ATOM 5682 C CA . ALA B 1 345 ? -1.104 41.5 3.824 1 94.62 345 ALA B CA 1
ATOM 5683 C C . ALA B 1 345 ? -1.464 42.094 2.467 1 94.62 345 ALA B C 1
ATOM 5685 O O . ALA B 1 345 ? -0.849 41.75 1.451 1 94.62 345 ALA B O 1
ATOM 5686 N N . ALA B 1 346 ? -2.523 42.875 2.588 1 91.38 346 ALA B N 1
ATOM 5687 C CA . ALA B 1 346 ? -2.896 43.625 1.377 1 91.38 346 ALA B CA 1
ATOM 5688 C C . ALA B 1 346 ? -1.734 44.469 0.861 1 91.38 346 ALA B C 1
ATOM 5690 O O . ALA B 1 346 ? -1.028 45.094 1.645 1 91.38 346 ALA B O 1
ATOM 5691 N N . GLY B 1 347 ? -1.46 44.438 -0.398 1 90.81 347 GLY B N 1
ATOM 5692 C CA . GLY B 1 347 ? -0.393 45.25 -0.998 1 90.81 347 GLY B CA 1
ATOM 5693 C C . GLY B 1 347 ? 0.905 44.469 -1.146 1 90.81 347 GLY B C 1
ATOM 5694 O O . GLY B 1 347 ? 1.806 44.875 -1.873 1 90.81 347 GLY B O 1
ATOM 5695 N N . MET B 1 348 ? 1.008 43.375 -0.449 1 95.12 348 MET B N 1
ATOM 5696 C CA . MET B 1 348 ? 2.178 42.531 -0.583 1 95.12 348 MET B CA 1
ATOM 5697 C C . MET B 1 348 ? 2.037 41.594 -1.787 1 95.12 348 MET B C 1
ATOM 5699 O O . MET B 1 348 ? 0.933 41.375 -2.293 1 95.12 348 MET B O 1
ATOM 5703 N N . PRO B 1 349 ? 3.201 41.094 -2.264 1 96.62 349 PRO B N 1
ATOM 5704 C CA . PRO B 1 349 ? 3.094 40.031 -3.275 1 96.62 349 PRO B CA 1
ATOM 5705 C C . PRO B 1 349 ? 2.314 38.812 -2.777 1 96.62 349 PRO B C 1
ATOM 5707 O O . PRO B 1 349 ? 2.213 38.594 -1.567 1 96.62 349 PRO B O 1
ATOM 5710 N N . SER B 1 350 ? 1.694 38.094 -3.705 1 97.31 350 SER B N 1
ATOM 5711 C CA . SER B 1 350 ? 0.998 36.844 -3.338 1 97.31 350 SER B CA 1
ATOM 5712 C C . SER B 1 350 ? 1.953 35.844 -2.717 1 97.31 350 SER B C 1
ATOM 5714 O O . SER B 1 350 ? 3.168 35.938 -2.898 1 97.31 350 SER B O 1
ATOM 5716 N N . ALA B 1 351 ? 1.421 34.938 -1.966 1 97.94 351 ALA B N 1
ATOM 5717 C CA . ALA B 1 351 ? 2.23 33.875 -1.393 1 97.94 351 ALA B CA 1
ATOM 5718 C C . ALA B 1 351 ? 3.006 33.125 -2.477 1 97.94 351 ALA B C 1
ATOM 5720 O O . ALA B 1 351 ? 4.176 32.781 -2.293 1 97.94 351 ALA B O 1
ATOM 5721 N N . GLU B 1 352 ? 2.398 32.844 -3.605 1 97.06 352 GLU B N 1
ATOM 5722 C CA . GLU B 1 352 ? 3.039 32.156 -4.723 1 97.06 352 GLU B CA 1
ATOM 5723 C C . GLU B 1 352 ? 4.23 32.938 -5.246 1 97.06 352 GLU B C 1
ATOM 5725 O O . GLU B 1 352 ? 5.293 32.375 -5.52 1 97.06 352 GLU B O 1
ATOM 5730 N N . ALA B 1 353 ? 4.016 34.219 -5.371 1 97.81 353 ALA B N 1
ATOM 5731 C CA . ALA B 1 353 ? 5.086 35.094 -5.863 1 97.81 353 ALA B CA 1
ATOM 5732 C C . ALA B 1 353 ? 6.266 35.125 -4.898 1 97.81 353 ALA B C 1
ATOM 5734 O O . ALA B 1 353 ? 7.422 35.094 -5.324 1 97.81 353 ALA B O 1
ATOM 5735 N N . ILE B 1 354 ? 5.934 35.156 -3.666 1 98.5 354 ILE B N 1
ATOM 5736 C CA . ILE B 1 354 ? 6.984 35.188 -2.65 1 98.5 354 ILE B CA 1
ATOM 5737 C C . ILE B 1 354 ? 7.762 33.875 -2.686 1 98.5 354 ILE B C 1
ATOM 5739 O O . ILE B 1 354 ? 8.992 33.875 -2.672 1 98.5 354 ILE B O 1
ATOM 5743 N N . VAL B 1 355 ? 7.066 32.781 -2.717 1 98.44 355 VAL B N 1
ATOM 5744 C CA . VAL B 1 355 ? 7.691 31.453 -2.744 1 98.44 355 VAL B CA 1
ATOM 5745 C C . VAL B 1 355 ? 8.594 31.328 -3.973 1 98.44 355 VAL B C 1
ATOM 5747 O O . VAL B 1 355 ? 9.703 30.812 -3.887 1 98.44 355 VAL B O 1
ATOM 5750 N N . ASP B 1 356 ? 8.133 31.844 -5.102 1 97.75 356 ASP B N 1
ATOM 5751 C CA . ASP B 1 356 ? 8.93 31.828 -6.324 1 97.75 356 ASP B CA 1
ATOM 5752 C C . ASP B 1 356 ? 10.203 32.656 -6.156 1 97.75 356 ASP B C 1
ATOM 5754 O O . ASP B 1 356 ? 11.281 32.219 -6.586 1 97.75 356 ASP B O 1
ATOM 5758 N N . SER B 1 357 ? 10.07 33.812 -5.59 1 97.81 357 SER B N 1
ATOM 5759 C CA . SER B 1 357 ? 11.219 34.688 -5.367 1 97.81 357 SER B CA 1
ATOM 5760 C C . SER B 1 357 ? 12.242 34.031 -4.441 1 97.81 357 SER B C 1
ATOM 5762 O O . SER B 1 357 ? 13.445 34.125 -4.676 1 97.81 357 SER B O 1
ATOM 5764 N N . LEU B 1 358 ? 11.766 33.375 -3.416 1 98.38 358 LEU B N 1
ATOM 5765 C CA . LEU B 1 358 ? 12.641 32.688 -2.469 1 98.38 358 LEU B CA 1
ATOM 5766 C C . LEU B 1 358 ? 13.414 31.562 -3.154 1 98.38 358 LEU B C 1
ATOM 5768 O O . LEU B 1 358 ? 14.602 31.375 -2.889 1 98.38 358 LEU B O 1
ATOM 5772 N N . ALA B 1 359 ? 12.766 30.859 -4.051 1 97.69 359 ALA B N 1
ATOM 5773 C CA . ALA B 1 359 ? 13.352 29.719 -4.746 1 97.69 359 ALA B CA 1
ATOM 5774 C C . ALA B 1 359 ? 14.414 30.188 -5.742 1 97.69 359 ALA B C 1
ATOM 5776 O O . ALA B 1 359 ? 15.289 29.406 -6.125 1 97.69 359 ALA B O 1
ATOM 5777 N N . ARG B 1 360 ? 14.406 31.422 -6.168 1 96.88 360 ARG B N 1
ATOM 5778 C CA . ARG B 1 360 ? 15.297 31.953 -7.199 1 96.88 360 ARG B CA 1
ATOM 5779 C C . ARG B 1 360 ? 16.5 32.656 -6.586 1 96.88 360 ARG B C 1
ATOM 5781 O O . ARG B 1 360 ? 17.391 33.125 -7.305 1 96.88 360 ARG B O 1
ATOM 5788 N N . ARG B 1 361 ? 16.578 32.719 -5.332 1 96.56 361 ARG B N 1
ATOM 5789 C CA . ARG B 1 361 ? 17.734 33.312 -4.668 1 96.56 361 ARG B CA 1
ATOM 5790 C C . ARG B 1 361 ? 19 32.531 -4.973 1 96.56 361 ARG B C 1
ATOM 5792 O O . ARG B 1 361 ? 18.953 31.391 -5.398 1 96.56 361 ARG B O 1
ATOM 5799 N N . PRO B 1 362 ? 20.203 33.188 -4.785 1 94.44 362 PRO B N 1
ATOM 5800 C CA . PRO B 1 362 ? 21.469 32.469 -5.016 1 94.44 362 PRO B CA 1
ATOM 5801 C C . PRO B 1 362 ? 21.547 31.156 -4.23 1 94.44 362 PRO B C 1
ATOM 5803 O O . PRO B 1 362 ? 22.016 30.141 -4.758 1 94.44 362 PRO B O 1
ATOM 5806 N N . THR B 1 363 ? 21.156 31.234 -2.975 1 94.75 363 THR B N 1
ATOM 5807 C CA . THR B 1 363 ? 20.828 30.047 -2.199 1 94.75 363 THR B CA 1
ATOM 5808 C C . THR B 1 363 ? 19.312 29.859 -2.098 1 94.75 363 THR B C 1
ATOM 5810 O O . THR B 1 363 ? 18.656 30.531 -1.308 1 94.75 363 THR B O 1
ATOM 5813 N N . PRO B 1 364 ? 18.844 28.938 -2.936 1 96.81 364 PRO B N 1
ATOM 5814 C CA . PRO B 1 364 ? 17.391 28.781 -2.961 1 96.81 364 PRO B CA 1
ATOM 5815 C C . PRO B 1 364 ? 16.812 28.406 -1.599 1 96.81 364 PRO B C 1
ATOM 5817 O O . PRO B 1 364 ? 17.391 27.562 -0.893 1 96.81 364 PRO B O 1
ATOM 5820 N N . VAL B 1 365 ? 15.805 29.078 -1.214 1 98.06 365 VAL B N 1
ATOM 5821 C CA . VAL B 1 365 ? 15.023 28.75 -0.022 1 98.06 365 VAL B CA 1
ATOM 5822 C C . VAL B 1 365 ? 13.695 28.125 -0.428 1 98.06 365 VAL B C 1
ATOM 5824 O O . VAL B 1 365 ? 12.844 28.797 -1.018 1 98.06 365 VAL B O 1
ATOM 5827 N N . LEU B 1 366 ? 13.586 26.859 -0.062 1 97.25 366 LEU B N 1
ATOM 5828 C CA . LEU B 1 366 ? 12.422 26.109 -0.531 1 97.25 366 LEU B CA 1
ATOM 5829 C C . LEU B 1 366 ? 11.367 26 0.565 1 97.25 366 LEU B C 1
ATOM 5831 O O . LEU B 1 366 ? 11.609 25.375 1.6 1 97.25 366 LEU B O 1
ATOM 5835 N N . VAL B 1 367 ? 10.273 26.672 0.386 1 98.12 367 VAL B N 1
ATOM 5836 C CA . VAL B 1 367 ? 9.039 26.625 1.159 1 98.12 367 VAL B CA 1
ATOM 5837 C C . VAL B 1 367 ? 7.852 26.375 0.226 1 98.12 367 VAL B C 1
ATOM 5839 O O . VAL B 1 367 ? 8.039 26 -0.936 1 98.12 367 VAL B O 1
ATOM 5842 N N . SER B 1 368 ? 6.633 26.453 0.768 1 97.31 368 SER B N 1
ATOM 5843 C CA . SER B 1 368 ? 5.484 26.172 -0.087 1 97.31 368 SER B CA 1
ATOM 5844 C C . SER B 1 368 ? 4.414 27.25 0.06 1 97.31 368 SER B C 1
ATOM 5846 O O . SER B 1 368 ? 4.258 27.844 1.134 1 97.31 368 SER B O 1
ATOM 5848 N N . ALA B 1 369 ? 3.756 27.594 -1.022 1 97.25 369 ALA B N 1
ATOM 5849 C CA . ALA B 1 369 ? 2.543 28.406 -0.989 1 97.25 369 ALA B CA 1
ATOM 5850 C C . ALA B 1 369 ? 1.297 27.531 -0.888 1 97.25 369 ALA B C 1
ATOM 5852 O O . ALA B 1 369 ? 1.055 26.672 -1.751 1 97.25 369 ALA B O 1
ATOM 5853 N N . ARG B 1 370 ? 0.568 27.672 0.157 1 95.25 370 ARG B N 1
ATOM 5854 C CA . ARG B 1 370 ? -0.644 26.906 0.4 1 95.25 370 ARG B CA 1
ATOM 5855 C C . ARG B 1 370 ? -1.808 27.812 0.785 1 95.25 370 ARG B C 1
ATOM 5857 O O . ARG B 1 370 ? -1.783 28.438 1.841 1 95.25 370 ARG B O 1
ATOM 5864 N N . LEU B 1 371 ? -2.834 27.859 -0.059 1 93.75 371 LEU B N 1
ATOM 5865 C CA . LEU B 1 371 ? -4.074 28.578 0.216 1 93.75 371 LEU B CA 1
ATOM 5866 C C . LEU B 1 371 ? -3.789 30.016 0.625 1 93.75 371 LEU B C 1
ATOM 5868 O O . LEU B 1 371 ? -4.305 30.5 1.638 1 93.75 371 LEU B O 1
ATOM 5872 N N . GLY B 1 372 ? -2.834 30.641 -0.048 1 94.88 372 GLY B N 1
ATOM 5873 C CA . GLY B 1 372 ? -2.562 32.062 0.146 1 94.88 372 GLY B CA 1
ATOM 5874 C C . GLY B 1 372 ? -1.553 32.344 1.245 1 94.88 372 GLY B C 1
ATOM 5875 O O . GLY B 1 372 ? -1.296 33.5 1.591 1 94.88 372 GLY B O 1
ATOM 5876 N N . ALA B 1 373 ? -0.972 31.312 1.786 1 97.5 373 ALA B N 1
ATOM 5877 C CA . ALA B 1 373 ? 0.034 31.484 2.83 1 97.5 373 ALA B CA 1
ATOM 5878 C C . ALA B 1 373 ? 1.371 30.875 2.408 1 97.5 373 ALA B C 1
ATOM 5880 O O . ALA B 1 373 ? 1.408 29.859 1.71 1 97.5 373 ALA B O 1
ATOM 5881 N N . VAL B 1 374 ? 2.463 31.531 2.771 1 98.69 374 VAL B N 1
ATOM 5882 C CA . VAL B 1 374 ? 3.787 30.922 2.707 1 98.69 374 VAL B CA 1
ATOM 5883 C C . VAL B 1 374 ? 3.979 29.969 3.893 1 98.69 374 VAL B C 1
ATOM 5885 O O . VAL B 1 374 ? 4.102 30.422 5.035 1 98.69 374 VAL B O 1
ATOM 5888 N N . ARG B 1 375 ? 3.967 28.75 3.646 1 98.75 375 ARG B N 1
ATOM 5889 C CA . ARG B 1 375 ? 4.113 27.781 4.719 1 98.75 375 ARG B CA 1
ATOM 5890 C C . ARG B 1 375 ? 5.582 27.438 4.957 1 98.75 375 ARG B C 1
ATOM 5892 O O . ARG B 1 375 ? 6.285 27.016 4.035 1 98.75 375 ARG B O 1
ATOM 5899 N N . VAL B 1 376 ? 6.027 27.656 6.152 1 98.81 376 VAL B N 1
ATOM 5900 C CA . VAL B 1 376 ? 7.391 27.375 6.59 1 98.81 376 VAL B CA 1
ATOM 5901 C C . VAL B 1 376 ? 7.387 26.203 7.566 1 98.81 376 VAL B C 1
ATOM 5903 O O . VAL B 1 376 ? 6.723 26.25 8.602 1 98.81 376 VAL B O 1
ATOM 5906 N N . SER B 1 377 ? 8.094 25.156 7.227 1 98.69 377 SER B N 1
ATOM 5907 C CA . SER B 1 377 ? 8.078 23.938 8.031 1 98.69 377 SER B CA 1
ATOM 5908 C C . SER B 1 377 ? 9.477 23.359 8.18 1 98.69 377 SER B C 1
ATOM 5910 O O . SER B 1 377 ? 9.836 22.406 7.48 1 98.69 377 SER B O 1
ATOM 5912 N N . PRO B 1 378 ? 10.242 23.812 9.18 1 97.12 378 PRO B N 1
ATOM 5913 C CA . PRO B 1 378 ? 11.602 23.328 9.438 1 97.12 378 PRO B CA 1
ATOM 5914 C C . PRO B 1 378 ? 11.633 22.016 10.211 1 97.12 378 PRO B C 1
ATOM 5916 O O . PRO B 1 378 ? 10.594 21.547 10.695 1 97.12 378 PRO B O 1
ATOM 5919 N N . HIS B 1 379 ? 12.727 21.406 10.281 1 96.06 379 HIS B N 1
ATOM 5920 C CA . HIS B 1 379 ? 13.086 20.312 11.18 1 96.06 379 HIS B CA 1
ATOM 5921 C C . HIS B 1 379 ? 14.539 20.438 11.633 1 96.06 379 HIS B C 1
ATOM 5923 O O . HIS B 1 379 ? 15.164 21.484 11.484 1 96.06 379 HIS B O 1
ATOM 5929 N N . LEU B 1 380 ? 15.078 19.422 12.18 1 93.94 380 LEU B N 1
ATOM 5930 C CA . LEU B 1 380 ? 16.422 19.5 12.758 1 93.94 380 LEU B CA 1
ATOM 5931 C C . LEU B 1 380 ? 17.469 19.625 11.664 1 93.94 380 LEU B C 1
ATOM 5933 O O . LEU B 1 380 ? 18.625 19.953 11.945 1 93.94 380 LEU B O 1
ATOM 5937 N N . TRP B 1 381 ? 17.109 19.422 10.414 1 92.44 381 TRP B N 1
ATOM 5938 C CA . TRP B 1 381 ? 18.078 19.625 9.336 1 92.44 381 TRP B CA 1
ATOM 5939 C C . TRP B 1 381 ? 18.234 21.109 9.023 1 92.44 381 TRP B C 1
ATOM 5941 O O . TRP B 1 381 ? 19.156 21.5 8.305 1 92.44 381 TRP B O 1
ATOM 5951 N N . SER B 1 382 ? 17.344 21.969 9.547 1 91.69 382 SER B N 1
ATOM 5952 C CA . SER B 1 382 ? 17.391 23.406 9.336 1 91.69 382 SER B CA 1
ATOM 5953 C C . SER B 1 382 ? 18.234 24.094 10.406 1 91.69 382 SER B C 1
ATOM 5955 O O . SER B 1 382 ? 18.109 23.781 11.586 1 91.69 382 SER B O 1
ATOM 5957 N N . THR B 1 383 ? 18.984 25.047 10.008 1 91.25 383 THR B N 1
ATOM 5958 C CA . THR B 1 383 ? 19.844 25.781 10.93 1 91.25 383 THR B CA 1
ATOM 5959 C C . THR B 1 383 ? 19.344 27.219 11.125 1 91.25 383 THR B C 1
ATOM 5961 O O . THR B 1 383 ? 18.438 27.656 10.422 1 91.25 383 THR B O 1
ATOM 5964 N N . ARG B 1 384 ? 20.031 27.844 12.102 1 93.06 384 ARG B N 1
ATOM 5965 C CA . ARG B 1 384 ? 19.734 29.266 12.305 1 93.06 384 ARG B CA 1
ATOM 5966 C C . ARG B 1 384 ? 20.047 30.078 11.055 1 93.06 384 ARG B C 1
ATOM 5968 O O . ARG B 1 384 ? 19.328 31.031 10.734 1 93.06 384 ARG B O 1
ATOM 5975 N N . ARG B 1 385 ? 21.062 29.703 10.43 1 93.06 385 ARG B N 1
ATOM 5976 C CA . ARG B 1 385 ? 21.438 30.391 9.195 1 93.06 385 ARG B CA 1
ATOM 5977 C C . ARG B 1 385 ? 20.375 30.203 8.125 1 93.06 385 ARG B C 1
ATOM 5979 O O . ARG B 1 385 ? 20.078 31.141 7.375 1 93.06 385 ARG B O 1
ATOM 5986 N N . ASP B 1 386 ? 19.812 29.016 8.023 1 94.75 386 ASP B N 1
ATOM 5987 C CA . ASP B 1 386 ? 18.734 28.75 7.074 1 94.75 386 ASP B CA 1
ATOM 5988 C C . ASP B 1 386 ? 17.547 29.672 7.336 1 94.75 386 ASP B C 1
ATOM 5990 O O . ASP B 1 386 ? 16.969 30.234 6.402 1 94.75 386 ASP B O 1
ATOM 5994 N N . VAL B 1 387 ? 17.219 29.859 8.57 1 96.88 387 VAL B N 1
ATOM 5995 C CA . VAL B 1 387 ? 16.094 30.703 8.969 1 96.88 387 VAL B CA 1
ATOM 5996 C C . VAL B 1 387 ? 16.391 32.156 8.602 1 96.88 387 VAL B C 1
ATOM 5998 O O . VAL B 1 387 ? 15.516 32.875 8.102 1 96.88 387 VAL B O 1
ATOM 6001 N N . GLU B 1 388 ? 17.578 32.562 8.812 1 97.19 388 GLU B N 1
ATOM 6002 C CA . GLU B 1 388 ? 17.953 33.906 8.477 1 97.19 388 GLU B CA 1
ATOM 6003 C C . GLU B 1 388 ? 17.875 34.156 6.973 1 97.19 388 GLU B C 1
ATOM 6005 O O . GLU B 1 388 ? 17.453 35.25 6.535 1 97.19 388 GLU B O 1
ATOM 6010 N N . LEU B 1 389 ? 18.297 33.188 6.246 1 97.19 389 LEU B N 1
ATOM 6011 C CA . LEU B 1 389 ? 18.219 33.312 4.793 1 97.19 389 LEU B CA 1
ATOM 6012 C C . LEU B 1 389 ? 16.766 33.438 4.344 1 97.19 389 LEU B C 1
ATOM 6014 O O . LEU B 1 389 ? 16.469 34.188 3.414 1 97.19 389 LEU B O 1
ATOM 6018 N N . LEU B 1 390 ? 15.875 32.688 4.984 1 98.62 390 LEU B N 1
ATOM 6019 C CA . LEU B 1 390 ? 14.445 32.844 4.715 1 98.62 390 LEU B CA 1
ATOM 6020 C C . LEU B 1 390 ? 13.977 34.25 5.02 1 98.62 390 LEU B C 1
ATOM 6022 O O . LEU B 1 390 ? 13.297 34.875 4.199 1 98.62 390 LEU B O 1
ATOM 6026 N N . LEU B 1 391 ? 14.359 34.781 6.188 1 98.5 391 LEU B N 1
ATOM 6027 C CA . LEU B 1 391 ? 13.898 36.094 6.645 1 98.5 391 LEU B CA 1
ATOM 6028 C C . LEU B 1 391 ? 14.422 37.188 5.746 1 98.5 391 LEU B C 1
ATOM 6030 O O . LEU B 1 391 ? 13.695 38.156 5.441 1 98.5 391 LEU B O 1
ATOM 6034 N N . GLU B 1 392 ? 15.656 37.062 5.332 1 98.25 392 GLU B N 1
ATOM 6035 C CA . GLU B 1 392 ? 16.219 38 4.359 1 98.25 392 GLU B CA 1
ATOM 6036 C C . GLU B 1 392 ? 15.414 38 3.062 1 98.25 392 GLU B C 1
ATOM 6038 O O . GLU B 1 392 ? 15.094 39.062 2.518 1 98.25 392 GLU B O 1
ATOM 6043 N N . GLY B 1 393 ? 15.148 36.812 2.631 1 98.25 393 GLY B N 1
ATOM 6044 C CA . GLY B 1 393 ? 14.375 36.656 1.409 1 98.25 393 GLY B CA 1
ATOM 6045 C C . GLY B 1 393 ? 12.977 37.25 1.524 1 98.25 393 GLY B C 1
ATOM 6046 O O . GLY B 1 393 ? 12.469 37.844 0.578 1 98.25 393 GLY B O 1
ATOM 6047 N N . LEU B 1 394 ? 12.336 37.094 2.623 1 98.31 394 LEU B N 1
ATOM 6048 C CA . LEU B 1 394 ? 11.016 37.656 2.861 1 98.31 394 LEU B CA 1
ATOM 6049 C C . LEU B 1 394 ? 11.055 39.156 2.826 1 98.31 394 LEU B C 1
ATOM 6051 O O . LEU B 1 394 ? 10.203 39.812 2.203 1 98.31 394 LEU B O 1
ATOM 6055 N N . ALA B 1 395 ? 12.023 39.688 3.457 1 97.69 395 ALA B N 1
ATOM 6056 C CA . ALA B 1 395 ? 12.172 41.156 3.494 1 97.69 395 ALA B CA 1
ATOM 6057 C C . ALA B 1 395 ? 12.383 41.719 2.094 1 97.69 395 ALA B C 1
ATOM 6059 O O . ALA B 1 395 ? 11.805 42.75 1.739 1 97.69 395 ALA B O 1
ATOM 6060 N N . GLU B 1 396 ? 13.195 41.031 1.385 1 97 396 GLU B N 1
ATOM 6061 C CA . GLU B 1 396 ? 13.469 41.438 0.013 1 97 396 GLU B CA 1
ATOM 6062 C C . GLU B 1 396 ? 12.203 41.375 -0.842 1 97 396 GLU B C 1
ATOM 6064 O O . GLU B 1 396 ? 11.953 42.281 -1.648 1 97 396 GLU B O 1
ATOM 6069 N N . ALA B 1 397 ? 11.461 40.344 -0.701 1 95.44 397 ALA B N 1
ATOM 6070 C CA . ALA B 1 397 ? 10.242 40.156 -1.483 1 95.44 397 ALA B CA 1
ATOM 6071 C C . ALA B 1 397 ? 9.227 41.25 -1.177 1 95.44 397 ALA B C 1
ATOM 6073 O O . ALA B 1 397 ? 8.547 41.75 -2.08 1 95.44 397 ALA B O 1
ATOM 6074 N N . VAL B 1 398 ? 9.125 41.594 0.071 1 93.5 398 VAL B N 1
ATOM 6075 C CA . VAL B 1 398 ? 8.188 42.625 0.511 1 93.5 398 VAL B CA 1
ATOM 6076 C C . VAL B 1 398 ? 8.648 44 0.022 1 93.5 398 VAL B C 1
ATOM 6078 O O . VAL B 1 398 ? 7.84 44.812 -0.424 1 93.5 398 VAL B O 1
ATOM 6081 N N . ALA B 1 399 ? 9.891 44.25 0.053 1 91.69 399 ALA B N 1
ATOM 6082 C CA . ALA B 1 399 ? 10.461 45.531 -0.357 1 91.69 399 ALA B CA 1
ATOM 6083 C C . ALA B 1 399 ? 10.336 45.75 -1.865 1 91.69 399 ALA B C 1
ATOM 6085 O O . ALA B 1 399 ? 10.125 46.875 -2.336 1 91.69 399 ALA B O 1
ATOM 6086 N N . ALA B 1 400 ? 10.562 44.688 -2.598 1 83.75 400 ALA B N 1
ATOM 6087 C CA . ALA B 1 400 ? 10.5 44.75 -4.055 1 83.75 400 ALA B CA 1
ATOM 6088 C C . ALA B 1 400 ? 9.117 45.188 -4.52 1 83.75 400 ALA B C 1
ATOM 6090 O O . ALA B 1 400 ? 8.984 45.938 -5.48 1 83.75 400 ALA B O 1
ATOM 6091 N N . GLU B 1 401 ? 8.055 44.75 -3.928 1 75.75 401 GLU B N 1
ATOM 6092 C CA . GLU B 1 401 ? 6.688 45.094 -4.289 1 75.75 401 GLU B CA 1
ATOM 6093 C C . GLU B 1 401 ? 6.371 46.531 -3.914 1 75.75 401 GLU B C 1
ATOM 6095 O O . GLU B 1 401 ? 5.711 47.25 -4.676 1 75.75 401 GLU B O 1
ATOM 6100 N N . ALA B 1 402 ? 6.891 47.062 -2.832 1 75.56 402 ALA B N 1
ATOM 6101 C CA . ALA B 1 402 ? 6.688 48.438 -2.393 1 75.56 402 ALA B CA 1
ATOM 6102 C C . ALA B 1 402 ? 7.367 49.406 -3.336 1 75.56 402 ALA B C 1
ATOM 6104 O O . ALA B 1 402 ? 6.824 50.469 -3.627 1 75.56 402 ALA B O 1
ATOM 6105 N N . GLY B 1 403 ? 8.531 48.875 -3.768 1 69.44 403 GLY B N 1
ATOM 6106 C CA . GLY B 1 403 ? 9.227 49.719 -4.73 1 69.44 403 GLY B CA 1
ATOM 6107 C C . GLY B 1 403 ? 8.539 49.781 -6.082 1 69.44 403 GLY B C 1
ATOM 6108 O O . GLY B 1 403 ? 8.594 50.781 -6.77 1 69.44 403 GLY B O 1
ATOM 6109 N N . ALA B 1 404 ? 7.961 48.688 -6.496 1 68.19 404 ALA B N 1
ATOM 6110 C CA . ALA B 1 404 ? 7.277 48.656 -7.785 1 68.19 404 ALA B CA 1
ATOM 6111 C C . ALA B 1 404 ? 6.02 49.5 -7.773 1 68.19 404 ALA B C 1
ATOM 6113 O O . ALA B 1 404 ? 5.688 50.156 -8.773 1 68.19 404 ALA B O 1
ATOM 6114 N N . HIS B 1 405 ? 5.398 49.594 -6.5 1 65.25 405 HIS B N 1
ATOM 6115 C CA . HIS B 1 405 ? 4.188 50.406 -6.348 1 65.25 405 HIS B CA 1
ATOM 6116 C C . HIS B 1 405 ? 4.516 51.875 -6.207 1 65.25 405 HIS B C 1
ATOM 6118 O O . HIS B 1 405 ? 3.717 52.719 -6.598 1 65.25 405 HIS B O 1
ATOM 6124 N N . SER B 1 406 ? 5.711 52.125 -5.738 1 61.72 406 SER B N 1
ATOM 6125 C CA . SER B 1 406 ? 6.117 53.5 -5.641 1 61.72 406 SER B CA 1
ATOM 6126 C C . SER B 1 406 ? 6.535 54.062 -7 1 61.72 406 SER B C 1
ATOM 6128 O O . SER B 1 406 ? 6.656 55.281 -7.172 1 61.72 406 SER B O 1
ATOM 6130 N N . ARG B 1 407 ? 6.809 53.125 -7.82 1 59.25 407 ARG B N 1
ATOM 6131 C CA . ARG B 1 407 ? 7.219 53.562 -9.148 1 59.25 407 ARG B CA 1
ATOM 6132 C C . ARG B 1 407 ? 6.012 53.688 -10.078 1 59.25 407 ARG B C 1
ATOM 6134 O O . ARG B 1 407 ? 6.129 54.219 -11.188 1 59.25 407 ARG B O 1
ATOM 6141 N N . LEU B 1 408 ? 4.828 53.188 -9.672 1 47.88 408 LEU B N 1
ATOM 6142 C CA . LEU B 1 408 ? 3.619 53.375 -10.461 1 47.88 408 LEU B CA 1
ATOM 6143 C C . LEU B 1 408 ? 2.803 54.531 -9.945 1 47.88 408 LEU B C 1
ATOM 6145 O O . LEU B 1 408 ? 2.18 55.25 -10.727 1 47.88 408 LEU B O 1
#

Foldseek 3Di:
DDQVVLLVVLCQFQNADPQLAQEQALLVFDHATPVLVVLLVVLVVCCVPPVVPNDDLVVLLLLLLQLQQVLQDPPRHSLQKAKDFDLLQQLLLVLVLLLVLCDDLQQEEEEEPPADCSQPVSNVVSCVVNVGYYHYQYQDPQLAQLVSLLVVVVVDNHAEYEYEQAGSQFQRGHLLQSVLVSCVVRVHAYEYEHQSPGQQAHRSNCVNSRHQKYKHFCRHNLNFNHTMIMMGGDQVRQVRGAEPDDDQCQFPPNVVDVDFDQDPVRDTGPHGDRGNNNHYDDDDRDSNGSSSSSVSSVCCVPVVPHVVFLVNLLVLQVVLQVLLVVLPWDWRPDGGSFKGWTADDPQADWLVQLQVQQCPPSHRYHFDRDPRTTMGGDGSSHHPVSSVSSSVSSNVRRVVSVVVVVVD/DDQVVLLVVLCQFQNADPQLAQEQALLVFDHATPVLVVLLVVLVVCCVPPVVPNDDLVVLLLLLLQLQQVLQDPPRHSLQKAKDFDLLQQLLLVLVLLLVLCDDLQQEEEEEPPADCSQPVSNVVSCVVNVGYYHYQYQDPQLAQQVSLLVVVVVDNHAEYEYEQAGSQFQRGHLLQSNLVSCVVRVHAYEYEHQSPGQQAHRPNCVNSRHQKYKHFCRHNLNFNHTMIMMGGDQVRQVRGAEPDDDQCQFPPNVVDVDFDQDPVRHTGPHGDRGNNNHYDDDDRDSNGSSSSSVSSVCCVPVVPHVVFLVNLLVLQVVLQVLLVVLPWDWRPDGGSFKGWTADDPQADWLVQLQVQQCPPSHRYHFDRDPRTTMGGDGSSHHPVSSVSSSVSSNVRRVVSVVVVVVD

Nearest PDB structures (foldseek):
  7tlr-assembly1_B  TM=7.985E-01  e=3.924E-25  Lancefieldella parvula
  6wci-assembly1_A  TM=8.268E-01  e=1.699E-23  Stenotrophomonas maltophilia K279a
  7tlp-assembly1_A-2  TM=8.091E-01  e=1.151E-22  Lancefieldella parvula
  7tlp-assembly4_F-3  TM=7.789E-01  e=1.428E-23  Lancefieldella parvula
  7tlp-assembly3_C  TM=7.769E-01  e=2.745E-22  Lancefieldella parvula

Solvent-accessible surface area (backbone atoms only — not comparable to full-atom values): 40082 Å² total; per-residue (Å²): 107,55,70,69,55,44,44,53,48,15,42,68,43,38,41,81,46,58,80,67,48,37,68,23,41,31,81,79,37,31,50,30,33,49,68,30,48,51,46,30,47,50,33,50,48,24,32,31,43,34,54,93,52,59,71,64,42,67,60,40,49,53,51,38,25,40,50,50,19,59,55,36,26,69,83,49,44,38,56,25,25,27,48,31,56,14,42,14,46,46,39,24,35,50,39,64,61,47,46,78,52,51,42,91,74,18,34,23,37,35,33,51,54,78,52,63,48,40,68,37,41,22,52,48,51,47,17,68,76,70,73,37,39,74,42,60,44,70,81,45,93,84,51,49,43,30,62,55,51,40,55,52,56,71,72,50,41,45,24,32,40,36,46,41,56,37,44,88,47,31,13,29,40,26,48,50,61,64,37,24,53,47,24,62,75,65,68,26,48,31,34,35,46,33,37,88,37,51,59,44,30,70,58,76,23,45,55,78,30,52,37,41,32,37,32,26,36,28,29,22,46,39,32,24,69,70,62,34,11,47,30,38,33,32,69,77,46,40,76,72,47,68,47,85,50,32,40,59,81,26,17,51,67,25,92,79,41,96,67,80,66,57,44,96,86,68,42,62,73,83,54,56,33,81,51,21,40,33,50,34,49,56,53,74,67,40,53,40,56,43,56,16,37,35,46,27,42,51,39,41,70,48,91,39,26,35,72,48,41,17,51,50,29,25,55,56,40,50,52,50,47,54,55,41,40,74,75,52,28,51,54,57,93,53,47,44,29,40,28,35,16,39,25,53,38,90,84,45,54,51,20,58,55,43,40,52,55,29,47,66,37,97,62,21,34,40,53,41,56,34,98,58,10,33,24,42,11,50,52,52,83,43,46,73,65,47,52,48,53,47,53,52,40,51,53,50,47,49,49,53,39,52,50,54,58,72,70,104,106,54,70,67,56,42,42,52,48,14,42,69,42,38,41,80,47,58,81,67,49,38,68,23,40,31,82,79,37,31,51,30,34,47,67,29,46,52,46,30,47,50,34,50,47,24,33,30,44,33,54,92,54,60,70,65,48,67,62,41,49,51,50,37,26,42,50,50,19,57,55,36,26,69,82,49,44,40,56,26,26,27,47,31,55,14,41,15,47,46,39,23,36,49,39,64,62,45,46,77,51,52,41,91,74,19,34,23,37,36,33,50,56,78,51,62,49,40,68,37,43,22,52,49,52,48,18,68,74,71,74,38,39,74,43,61,43,69,80,47,95,84,50,48,43,32,62,56,50,40,54,52,56,71,72,50,40,44,24,33,38,35,47,40,56,37,43,89,46,31,13,29,40,27,49,50,61,64,36,23,53,46,24,61,75,65,69,26,47,30,35,35,48,34,37,91,38,50,60,44,30,71,57,77,23,44,54,77,31,52,39,42,33,38,33,25,36,27,26,22,45,38,34,23,68,70,64,35,10,47,30,38,33,32,68,77,46,40,76,72,47,67,47,86,51,32,40,59,80,25,18,52,67,27,90,80,43,96,67,82,68,58,42,97,88,68,42,63,74,82,53,56,32,81,51,20,42,34,51,34,50,58,52,70,70,37,54,40,56,45,56,17,36,36,47,27,41,51,40,40,70,48,91,39,26,35,73,49,43,18,51,48,30,25,54,54,39,51,52,50,45,54,54,40,41,74,73,52,30,50,54,59,94,52,44,44,29,39,28,36,17,39,25,52,36,90,83,45,54,52,19,58,55,43,40,53,53,29,47,67,38,97,62,22,32,40,52,40,56,33,96,58,10,34,24,42,11,50,53,54,81,43,45,71,66,46,52,48,53,49,53,54,41,50,51,50,47,49,48,52,40,53,50,57,57,71,70,102

Organism: Prymnesium parvum (NCBI:txid97485)

InterPro domains:
  IPR000192 Aminotransferase class V domain [PF00266] (23-243)
  IPR015421 Pyridoxal phosphate-dependent transferase, major domain [G3DSA:3.40.640.10] (33-306)
  IPR015422 Pyridoxal phosphate-dependent transferase, small domain [G3DSA:3.90.1150.10] (21-390)
  IPR015424 Pyridoxal phosphate-dependent transferase [SSF53383] (19-398)

pLDDT: mean 94.48, std 6.87, range [47.34, 98.94]